Protein AF-A0A941S0M7-F1 (afdb_monomer)

Sequence (775 aa):
MEHRILRFLGELAQERGLEFVAVSFVATAKNEPAHLFLEQIGPSFREEAGGSVVYRFPGAALRNLNVQEIVPTAPSRTTEPPRPAPTATESKRANSAHSTTERIKRIAETLYDSQQVLRSIESKNRPQRRLNTEPVWPRNEIEQELQRIWVAVLGIHDLGVTDPFFALGGNSLQMTQIMSRVEQELGLVISFPEFFEFPTIAGQASLAVLDEDDSAEAQPTAVDSTVKQVTGPVVREDTPRQSVMTPSAGRTQTTQAGQKPVGSGAAQITCLAVPTRDRLSSLQRCLQSYLTNFRAYQRTLEILVADDSRDAAKRANTRQFLQKFGREHDIGIRYAGADEKRQFARQLAEESGIPSHVVEFALFGTPDCDNFIGANRNAILLETAGEFILTADDDTLGETRRFPAPSGKLTFSGAADPAETWIFPDAIAAERSVIREPFNLLAGHEILLGKALPELVAESGGEYATAPYGRVDSLLESVQSQRGRIAIVQSGFLGDCAWGAPFGYWGVPMGSLLLRGAAHRQLVRTPEAYQAAIASRHVVRTFTAPTISESMYFLGCSASLDNRELLPPYFPVQRGEDLLLGAVLRSCLPDRFFGYIPGLFEHSPLEIRRFWPGEMFRTASGIDVARMVIELIRSEPRPVPCQTPEQRLQGLGEYLQEISRHPAREFGHYVRQAVQQGNRRLEAEMTECLAENEYRPEYWVNDVRHYLKLVREAQERPDYHVPVDLQRGRTAEMALELARRLVYQFGELLMAWPKLVAAAQRLKLEHHALAIRVH

Solvent-accessible surface area (backbone atoms only — not comparable to full-atom values): 43362 Å² total; per-residue (Å²): 114,66,72,56,56,48,22,51,49,11,47,55,24,55,77,68,75,37,68,60,44,76,48,77,48,80,94,46,100,86,48,51,75,59,51,55,50,48,58,71,76,36,61,93,30,59,42,84,54,99,91,37,42,32,34,52,41,46,9,76,58,32,55,66,61,76,92,75,85,84,76,87,78,79,80,80,88,79,88,82,83,87,82,89,81,87,83,89,83,80,90,90,88,80,84,82,80,81,54,71,65,58,55,50,49,50,42,63,75,72,41,76,43,73,70,47,43,48,54,58,51,55,73,71,64,60,53,70,77,81,59,101,62,86,62,46,73,65,88,50,71,63,33,44,52,49,43,52,48,45,30,75,65,64,55,27,83,84,68,25,31,76,47,46,42,65,75,67,66,55,47,72,69,48,48,52,54,40,37,57,43,37,34,72,77,69,68,45,80,65,47,75,68,51,47,69,76,31,38,21,41,56,42,48,49,45,48,80,74,55,73,85,78,76,91,87,88,81,85,85,78,88,76,85,92,78,83,78,89,83,82,80,87,86,88,78,90,88,86,85,90,85,88,82,85,85,84,89,86,87,90,79,89,82,79,88,76,82,88,73,91,78,93,70,88,72,56,65,71,47,34,41,36,31,51,43,59,85,42,63,72,38,40,55,52,17,56,54,28,35,53,51,42,32,51,78,66,79,44,85,52,38,36,35,40,31,36,64,35,84,50,66,66,58,49,47,52,47,50,55,48,47,36,47,55,18,72,78,64,81,38,48,28,33,39,28,39,66,67,41,47,55,54,34,39,50,56,43,20,67,66,40,71,46,63,55,68,47,42,44,29,44,56,63,28,55,91,93,53,91,41,41,60,15,3,40,51,33,46,49,53,40,61,41,43,69,34,35,32,36,34,33,34,31,41,29,31,45,56,36,30,27,61,77,74,60,73,57,56,46,27,42,27,29,22,74,66,76,57,54,55,34,58,19,58,37,65,68,58,36,60,69,61,41,41,89,53,73,66,60,64,65,64,55,42,38,74,45,34,61,39,38,43,49,55,56,36,55,74,45,74,69,47,67,47,71,50,98,45,62,66,48,66,70,59,52,50,27,41,75,70,66,35,40,30,21,40,36,22,33,57,22,34,32,38,54,63,91,62,68,39,64,34,40,57,50,78,48,83,43,32,73,76,58,43,53,76,66,43,28,57,61,34,65,65,41,76,66,56,28,55,40,16,72,72,25,56,17,25,39,35,38,34,50,25,44,31,39,31,79,40,38,71,45,68,64,52,46,28,32,38,42,35,63,54,96,72,70,70,38,42,20,47,49,68,52,22,35,44,34,26,22,41,49,34,47,70,30,33,71,54,47,30,38,28,35,30,50,36,23,33,35,33,59,61,90,66,91,80,78,67,61,92,62,40,70,55,55,40,30,60,48,32,34,60,33,48,52,52,40,26,46,63,76,58,54,83,77,76,74,89,91,62,53,54,66,55,35,30,28,50,52,12,52,50,38,32,55,53,36,70,43,58,55,75,55,30,43,49,57,43,37,54,22,47,56,52,47,50,55,50,48,55,49,53,46,52,46,43,67,65,71,40,82,86,73,56,67,69,62,56,48,51,45,52,48,39,56,46,40,40,52,62,28,67,73,44,95,59,39,60,36,29,56,85,47,31,77,97,44,50,68,68,56,15,34,43,49,51,34,50,51,42,29,53,48,12,51,35,40,51,44,41,67,45,47,48,57,24,33,46,50,33,45,76,73,70,58,50,42,44,49,74,57,71

Secondary structure (DSSP, 8-state):
-HHHHHHHHHHHHHHTT--EEEEEE---TTTHHHHHHHHHH-GGGEEEETTEEEEEEEHHHHHT---------PPP----PPPPP----S---------HHHHHHHHHHH--SHHHHHHHHHHHH------SSPPPPP-SHHHHHHHHHHHHHH--SS--TT--TTTTT--HHHHHHHHHHHHHHH-----HHHHHHS-SHHHHHHHTTTTTS-----PPPP--------------------------------PPPPP----S------EEEEEESS-HHHHHHHHHHHHHHHHHTT---EEEEEE--S-HHHHHHHHHHHHHHHHTTT--EEEE-HHHHHHHHHHHHHHHT--HHHHHHHHH--TT-S--HHHHHHHHHHHTTTSEEEEE-TTEEEEEEB-S-----EEEEESSS-SEEEEESSHHHHHTTSB-----HHHHHHTTTT-BHHHHHHHTTT-EEEEEEE--HHHHHHHHTT--EEEEEEEEEEEE-SSSBTTEETTEE-STTT--HHHHHHHTSSHHHHHHHHT--EEEEE-SS-EEE-S----TTEEEEETTS-PPPPPSSSS-HHHHHHHHHHHH-TTEEEEEEEEEEEE--SS---PPTTHHHHTTS---HHHHHHHHHTTS-PPPS---HHHHHHHHHHHHHHHHHS-HHHHHHHHHHHHHHHHHHHHHHHHHHHHH-S---HHHHHHHHHHHHHHHHHHTSSSTTS-GGG-TTS-HHHHHHHHHHHHHHHHHHHHHHHHHHHHHHHHHHTT--SSEE--

Foldseek 3Di:
DVLVVLLVVLVVCVVVVHFWDKDKDDDDPVCVVVVVVCCVQAVVQWDDDPNIIIRIHGSVSSNPSDDDDDDDDDDDDDDDDDDDDDDDDDDDDDDDDDDPVVVVVCCVVQVVDPVSVVVVVVVVPQQEQPDPDQAADDDDPQLVVLLVQLCVLLVYNRHHQADFCVSSVHDPVSVVSSQVCCCVVPVQRQDPVQCVVQRGSVSSSVSVVVVPDDDDDDDDDDDDDDDDDDDDDDDDDDDDDDDDDDDDDDDDDDDDDDDDDDDDDFADAAEEEEEDEPCLVLQVQAVVQQLVLQVVVVHAHAYEYQYEHPDPVSVVVNLVVVLVVCVVRVHWYWYFYPVLLVVVLVLLCVLLVADSVLSCCLQPNDPLFDFFVLSSVSLVLLLQFQGWHKYAYSLWGLQWWFAPQLDDFEEEEQDQDQWQKAFFLDQVRQVVRIGNDHDNPRVQQSLAAFDFLLRSCVVSVVDYYYDPDHDCVLVVVCNVVSFAGAFKEDEKAWDFQPDAWQQDAQLSGHHDLQHADPSNCQCVVDPVRVVSRRQDRTMTIFDSYWYKYLHLDFDSRIMIGPSNDDQFGFLRHDPCSSSLSSLLCSQLPVRYIYIYGRMYIYSGGPDPDGHRVVNSLVSLQAHALSLLVSLLSVVDPRDDPPDHSLVRLLSLLVSLQVLLVDQLLSVLVSSLVSVVVSLVVSLVSSVVSVVNHPDDDPVSVVVSVSSNVSNVVNSPDPQRSFHPSSPSVHDSSRSSNVSSVSSNSSSSNSNSVVSSSVSSVVCVVVVNRSIDISD

Nearest PDB structures (foldseek):
  2mr8-assembly1_A  TM=8.136E-01  e=4.422E-04  Actinoplanes teichomyceticus
  2md9-assembly1_A  TM=8.472E-01  e=2.416E-03  Brevibacillus parabrevis
  2mr7-assembly1_A  TM=7.370E-01  e=7.660E-04  Actinoplanes teichomyceticus
  8g3i-assembly2_B  TM=9.370E-01  e=1.194E-02  Thermobifida fusca YX
  7en1-assembly1_A  TM=8.730E-01  e=1.194E-02  Pseudomonas aeruginosa PAO1

Radius of gyration: 34.17 Å; Cα contacts (8 Å, |Δi|>4): 1245; chains: 1; bounding box: 83×110×77 Å

Structure (mmCIF, N/CA/C/O backbone):
data_AF-A0A941S0M7-F1
#
_entry.id   AF-A0A941S0M7-F1
#
loop_
_atom_site.group_PDB
_atom_site.id
_atom_site.type_symbol
_atom_site.label_atom_id
_atom_site.label_alt_id
_atom_site.label_comp_id
_atom_site.label_asym_id
_atom_site.label_entity_id
_atom_site.label_seq_id
_atom_site.pdbx_PDB_ins_code
_atom_site.Cartn_x
_atom_site.Cartn_y
_atom_site.Cartn_z
_atom_site.occupancy
_atom_site.B_iso_or_equiv
_atom_site.auth_seq_id
_atom_site.auth_comp_id
_atom_site.auth_asym_id
_atom_site.auth_atom_id
_atom_site.pdbx_PDB_model_num
ATOM 1 N N . MET A 1 1 ? 0.812 39.514 -33.155 1.00 61.75 1 MET A N 1
ATOM 2 C CA . MET A 1 1 ? 0.727 38.038 -33.236 1.00 61.75 1 MET A CA 1
ATOM 3 C C . MET A 1 1 ? -0.567 37.603 -33.928 1.00 61.75 1 MET A C 1
ATOM 5 O O . MET A 1 1 ? -0.492 37.111 -35.049 1.00 61.75 1 MET A O 1
ATOM 9 N N . GLU A 1 2 ? -1.712 37.811 -33.272 1.00 71.75 2 GLU A N 1
ATOM 10 C CA . GLU A 1 2 ? -3.124 37.802 -33.717 1.00 71.75 2 GLU A CA 1
ATOM 11 C C . GLU A 1 2 ? -3.394 37.494 -35.207 1.00 71.75 2 GLU A C 1
ATOM 13 O O . GLU A 1 2 ? -3.972 36.454 -35.510 1.00 71.75 2 GLU A O 1
ATOM 18 N N . HIS A 1 3 ? -2.941 38.343 -36.143 1.00 78.00 3 HIS A N 1
ATOM 19 C CA . HIS A 1 3 ? -3.107 38.155 -37.597 1.00 78.00 3 HIS A CA 1
ATOM 20 C C . HIS A 1 3 ? -2.713 36.744 -38.085 1.00 78.00 3 HIS A C 1
ATOM 22 O O . HIS A 1 3 ? -3.383 36.169 -38.940 1.00 78.00 3 HIS A O 1
ATOM 28 N N . ARG A 1 4 ? -1.625 36.173 -37.544 1.00 74.69 4 ARG A N 1
ATOM 29 C CA . ARG A 1 4 ? -1.150 34.824 -37.900 1.00 74.69 4 ARG A CA 1
ATOM 30 C C . ARG A 1 4 ? -2.025 33.730 -37.292 1.00 74.69 4 ARG A C 1
ATOM 32 O O . ARG A 1 4 ? -2.263 32.722 -37.943 1.00 74.69 4 ARG A O 1
ATOM 39 N N . ILE A 1 5 ? -2.505 33.947 -36.064 1.00 78.88 5 ILE A N 1
ATOM 40 C CA . ILE A 1 5 ? -3.371 33.008 -35.338 1.00 78.88 5 ILE A CA 1
ATOM 41 C C . ILE A 1 5 ? -4.695 32.859 -36.089 1.00 78.88 5 ILE A C 1
ATOM 43 O O . ILE A 1 5 ? -5.112 31.744 -36.380 1.00 78.88 5 ILE A O 1
ATOM 47 N N . LEU A 1 6 ? -5.322 33.975 -36.474 1.00 80.19 6 LEU A N 1
ATOM 48 C CA . LEU A 1 6 ? -6.580 33.931 -37.217 1.00 80.19 6 LEU A CA 1
ATOM 49 C C . LEU A 1 6 ? -6.412 33.327 -38.616 1.00 80.19 6 LEU A C 1
ATOM 51 O O . LEU A 1 6 ? -7.248 32.521 -39.013 1.00 80.19 6 LEU A O 1
ATOM 55 N N . ARG A 1 7 ? -5.318 33.627 -39.334 1.00 81.50 7 ARG A N 1
ATOM 56 C CA . ARG A 1 7 ? -5.040 32.977 -40.627 1.00 81.50 7 ARG A CA 1
ATOM 57 C C . ARG A 1 7 ? -4.927 31.456 -40.490 1.00 81.50 7 ARG A C 1
ATOM 59 O O . ARG A 1 7 ? -5.614 30.745 -41.216 1.00 81.50 7 ARG A O 1
ATOM 66 N N . PHE A 1 8 ? -4.143 30.980 -39.521 1.00 82.31 8 PHE A N 1
ATOM 67 C CA . PHE A 1 8 ? -3.979 29.552 -39.233 1.00 82.31 8 PHE A CA 1
ATOM 68 C C . PHE A 1 8 ? -5.308 28.876 -38.856 1.00 82.31 8 PHE A C 1
ATOM 70 O O . PHE A 1 8 ? -5.595 27.774 -39.313 1.00 82.31 8 PHE A O 1
ATOM 77 N N . LEU A 1 9 ? -6.168 29.549 -38.083 1.00 83.38 9 LEU A N 1
ATOM 78 C CA . LEU A 1 9 ? -7.512 29.047 -37.778 1.00 83.38 9 LEU A CA 1
ATOM 79 C C . LEU A 1 9 ? -8.422 29.003 -39.019 1.00 83.38 9 LEU A C 1
ATOM 81 O O . LEU A 1 9 ? -9.227 28.085 -39.136 1.00 83.38 9 LEU A O 1
ATOM 85 N N . GLY A 1 10 ? -8.282 29.943 -39.960 1.00 82.31 10 GLY A N 1
ATOM 86 C CA . GLY A 1 10 ? -8.975 29.908 -41.255 1.00 82.31 10 GLY A CA 1
ATOM 87 C C . GLY A 1 10 ? -8.508 28.767 -42.165 1.00 82.31 10 GLY A C 1
ATOM 88 O O . GLY A 1 10 ? -9.328 28.116 -42.811 1.00 82.31 10 GLY A O 1
ATOM 89 N N . GLU A 1 11 ? -7.203 28.489 -42.176 1.00 80.69 11 GLU A N 1
ATOM 90 C CA . GLU A 1 11 ? -6.597 27.350 -42.879 1.00 80.69 11 GLU A CA 1
ATOM 91 C C . GLU A 1 11 ? -7.090 26.018 -42.281 1.00 80.69 11 GLU A C 1
ATOM 93 O O . GLU A 1 11 ? -7.664 25.199 -43.000 1.00 80.69 11 GLU A O 1
ATOM 98 N N . LEU A 1 12 ? -7.003 25.853 -40.955 1.00 81.62 12 LEU A N 1
ATOM 99 C CA . LEU A 1 12 ? -7.476 24.667 -40.229 1.00 81.62 12 LEU A CA 1
ATOM 100 C C . LEU A 1 12 ? -8.997 24.451 -40.346 1.00 81.62 12 LEU A C 1
ATOM 102 O O . LEU A 1 12 ? -9.464 23.311 -40.387 1.00 81.62 12 LEU A O 1
ATOM 106 N N . ALA A 1 13 ? -9.786 25.529 -40.407 1.00 82.12 13 ALA A N 1
ATOM 107 C CA . ALA A 1 13 ? -11.219 25.448 -40.679 1.00 82.12 13 ALA A CA 1
ATOM 108 C C . ALA A 1 13 ? -11.481 24.895 -42.088 1.00 82.12 13 ALA A C 1
ATOM 110 O O . ALA A 1 13 ? -12.278 23.968 -42.238 1.00 82.12 13 ALA A O 1
ATOM 111 N N . GLN A 1 14 ? -10.759 25.387 -43.102 1.00 75.75 14 GLN A N 1
ATOM 112 C CA . GLN A 1 14 ? -10.891 24.904 -44.477 1.00 75.75 14 GLN A CA 1
ATOM 113 C C . GLN A 1 14 ? -10.470 23.430 -44.622 1.00 75.75 14 GLN A C 1
ATOM 115 O O . GLN A 1 14 ? -11.179 22.670 -45.282 1.00 75.75 14 GLN A O 1
ATOM 120 N N . GLU A 1 15 ? -9.383 22.999 -43.974 1.00 81.06 15 GLU A N 1
ATOM 121 C CA . GLU A 1 15 ? -8.954 21.587 -43.942 1.00 81.06 15 GLU A CA 1
ATOM 122 C C . GLU A 1 15 ? -10.009 20.650 -43.333 1.00 81.06 15 GLU A C 1
ATOM 124 O O . GLU A 1 15 ? -10.127 19.494 -43.736 1.00 81.06 15 GLU A O 1
ATOM 129 N N . ARG A 1 16 ? -10.792 21.148 -42.369 1.00 82.81 16 ARG A N 1
ATOM 130 C CA . ARG A 1 16 ? -11.826 20.386 -41.650 1.00 82.81 16 ARG A CA 1
ATOM 131 C C . ARG A 1 16 ? -13.238 20.566 -42.217 1.00 82.81 16 ARG A C 1
ATOM 133 O O . ARG A 1 16 ? -14.190 20.071 -41.620 1.00 82.81 16 ARG A O 1
ATOM 140 N N . GLY A 1 17 ? -13.390 21.267 -43.345 1.00 82.50 17 GLY A N 1
ATOM 141 C CA . GLY A 1 17 ? -14.693 21.537 -43.966 1.00 82.50 17 GLY A CA 1
ATOM 142 C C . GLY A 1 17 ? -15.605 22.463 -43.149 1.00 82.50 17 GLY A C 1
ATOM 143 O O . GLY A 1 17 ? -16.822 22.424 -43.314 1.00 82.50 17 GLY A O 1
ATOM 144 N N . LEU A 1 18 ? -15.037 23.276 -42.253 1.00 81.44 18 LEU A N 1
ATOM 145 C CA . LEU A 1 18 ? -15.762 24.202 -41.385 1.00 81.44 18 LEU A CA 1
ATOM 146 C C . LEU A 1 18 ? -15.891 25.576 -42.055 1.00 81.44 18 LEU A C 1
ATOM 148 O O . LEU A 1 18 ? -14.906 26.183 -42.470 1.00 81.44 18 LEU A O 1
ATOM 152 N N . GLU A 1 19 ? -17.120 26.083 -42.133 1.00 79.12 19 GLU A N 1
ATOM 153 C CA . GLU A 1 19 ? -17.443 27.311 -42.873 1.00 79.12 19 GLU A CA 1
ATOM 154 C C . GLU A 1 19 ? -17.016 28.599 -42.137 1.00 79.12 19 GLU A C 1
ATOM 156 O O . GLU A 1 19 ? -16.591 29.570 -42.770 1.00 79.12 19 GLU A O 1
ATOM 161 N N . PHE A 1 20 ? -17.059 28.596 -40.798 1.00 84.62 20 PHE A N 1
ATOM 162 C CA . PHE A 1 20 ? -16.793 29.766 -39.951 1.00 84.62 20 PHE A CA 1
ATOM 163 C C . PHE A 1 20 ? -15.831 29.467 -38.795 1.00 84.62 20 PHE A C 1
ATOM 165 O O . PHE A 1 20 ? -15.886 28.402 -38.181 1.00 84.62 20 PHE A O 1
ATOM 172 N N . VAL A 1 21 ? -15.031 30.471 -38.433 1.00 86.00 21 VAL A N 1
ATOM 173 C CA . VAL A 1 21 ? -14.255 30.551 -37.190 1.00 86.00 21 VAL A CA 1
ATOM 174 C C . VAL A 1 21 ? -14.943 31.560 -36.271 1.00 86.00 21 VAL A C 1
ATOM 176 O O . VAL A 1 21 ? -15.049 32.738 -36.611 1.00 86.00 21 VAL A O 1
ATOM 179 N N . ALA A 1 22 ? -15.417 31.102 -35.111 1.00 87.50 22 ALA A N 1
ATOM 180 C CA . ALA A 1 22 ? -16.019 31.958 -34.091 1.00 87.50 22 ALA A CA 1
ATOM 181 C C . ALA A 1 22 ? -14.973 32.355 -33.038 1.00 87.50 22 ALA A C 1
ATOM 183 O O . ALA A 1 22 ? -14.349 31.490 -32.425 1.00 87.50 22 ALA A O 1
ATOM 184 N N . VAL A 1 23 ? -14.796 33.659 -32.820 1.00 86.75 23 VAL A N 1
ATOM 185 C CA . VAL A 1 23 ? -13.875 34.227 -31.828 1.00 86.75 23 VAL A CA 1
ATOM 186 C C . VAL A 1 23 ? -14.690 34.955 -30.763 1.00 86.75 23 VAL A C 1
ATOM 188 O O . VAL A 1 23 ? -15.139 36.080 -30.979 1.00 86.75 23 VAL A O 1
ATOM 191 N N . SER A 1 24 ? -14.901 34.305 -29.620 1.00 82.88 24 SER A N 1
ATOM 192 C CA . SER A 1 24 ? -15.561 34.915 -28.461 1.00 82.88 24 SER A CA 1
ATOM 193 C C . SER A 1 24 ? -14.618 35.887 -27.752 1.00 82.88 24 SER A C 1
ATOM 195 O O . SER A 1 24 ? -13.469 35.550 -27.467 1.00 82.88 24 SER A O 1
ATOM 197 N N . PHE A 1 25 ? -15.111 37.081 -27.436 1.00 82.25 25 PHE A N 1
ATOM 198 C CA . PHE A 1 25 ? -14.361 38.145 -26.784 1.00 82.25 25 PHE A CA 1
ATOM 199 C C . PHE A 1 25 ? -15.123 38.719 -25.582 1.00 82.25 25 PHE A C 1
ATOM 201 O O . PHE A 1 25 ? -16.316 39.020 -25.653 1.00 82.25 25 PHE A O 1
ATOM 208 N N . VAL A 1 26 ? -14.396 38.910 -24.479 1.00 80.88 26 VAL A N 1
ATOM 209 C CA . VAL A 1 26 ? -14.872 39.551 -23.247 1.00 80.88 26 VAL A CA 1
ATOM 210 C C . VAL A 1 26 ? -13.941 40.721 -22.943 1.00 80.88 26 VAL A C 1
ATOM 212 O O . VAL A 1 26 ? -12.730 40.535 -22.799 1.00 80.88 26 VAL A O 1
ATOM 215 N N . ALA A 1 27 ? -14.492 41.933 -22.885 1.00 73.12 27 ALA A N 1
ATOM 216 C CA . ALA A 1 27 ? -13.711 43.157 -22.742 1.00 73.12 27 ALA A CA 1
ATOM 217 C C . ALA A 1 27 ? -13.180 43.352 -21.314 1.00 73.12 27 ALA A C 1
ATOM 219 O O . ALA A 1 27 ? -13.915 43.240 -20.335 1.00 73.12 27 ALA A O 1
ATOM 220 N N . THR A 1 28 ? -11.896 43.691 -21.200 1.00 76.62 28 THR A N 1
ATOM 221 C CA . THR A 1 28 ? -11.217 44.037 -19.945 1.00 76.62 28 THR A CA 1
ATOM 222 C C . THR A 1 28 ? -10.175 45.129 -20.201 1.00 76.62 28 THR A C 1
ATOM 224 O O . THR A 1 28 ? -9.596 45.206 -21.284 1.00 76.62 28 THR A O 1
ATOM 227 N N . ALA A 1 29 ? -9.819 45.903 -19.173 1.00 65.31 29 ALA A N 1
ATOM 228 C CA . ALA A 1 29 ? -8.771 46.928 -19.266 1.00 65.31 29 ALA A CA 1
ATOM 229 C C . ALA A 1 29 ? -7.350 46.385 -19.577 1.00 65.31 29 ALA A C 1
ATOM 231 O O . ALA A 1 29 ? -6.409 47.165 -19.693 1.00 65.31 29 ALA A O 1
ATOM 232 N N . LYS A 1 30 ? -7.165 45.058 -19.690 1.00 56.34 30 LYS A N 1
ATOM 233 C CA . LYS A 1 30 ? -5.888 44.415 -20.053 1.00 56.34 30 LYS A CA 1
ATOM 234 C C . LYS A 1 30 ? -5.849 43.863 -21.485 1.00 56.34 30 LYS A C 1
ATOM 236 O O . LYS A 1 30 ? -4.757 43.605 -21.980 1.00 56.34 30 LYS A O 1
ATOM 241 N N . ASN A 1 31 ? -6.994 43.669 -22.150 1.00 73.00 31 ASN A N 1
ATOM 242 C CA . ASN A 1 31 ? -7.070 43.074 -23.497 1.00 73.00 31 ASN A CA 1
ATOM 243 C C . ASN A 1 31 ? -7.629 44.025 -24.574 1.00 73.00 31 ASN A C 1
ATOM 245 O O . ASN A 1 31 ? -7.887 43.599 -25.698 1.00 73.00 31 ASN A O 1
ATOM 249 N N . GLU A 1 32 ? -7.744 45.318 -24.273 1.00 73.81 32 GLU A N 1
ATOM 250 C CA . GLU A 1 32 ? -8.207 46.349 -25.210 1.00 73.81 32 GLU A CA 1
ATOM 251 C C . GLU A 1 32 ? -7.437 46.408 -26.554 1.00 73.81 32 GLU A C 1
ATOM 253 O O . GLU A 1 32 ? -8.094 46.538 -27.586 1.00 73.81 32 GLU A O 1
ATOM 258 N N . PRO A 1 33 ? -6.105 46.181 -26.636 1.00 76.12 33 PRO A N 1
ATOM 259 C CA . PRO A 1 33 ? -5.420 46.064 -27.930 1.00 76.12 33 PRO A CA 1
ATOM 260 C C . PRO A 1 33 ? -5.926 44.903 -28.805 1.00 76.12 33 PRO A C 1
ATOM 262 O O . PRO A 1 33 ? -5.923 45.010 -30.029 1.00 76.12 33 PRO A O 1
ATOM 265 N N . ALA A 1 34 ? -6.389 43.805 -28.196 1.00 74.62 34 ALA A N 1
ATOM 266 C CA . ALA A 1 34 ? -6.997 42.687 -28.918 1.00 74.62 34 ALA A CA 1
ATOM 267 C C . ALA A 1 34 ? -8.451 42.989 -29.325 1.00 74.62 34 ALA A C 1
ATOM 269 O O . ALA A 1 34 ? -8.879 42.553 -30.392 1.00 74.62 34 ALA A O 1
ATOM 270 N N . HIS A 1 35 ? -9.181 43.780 -28.528 1.00 79.00 35 HIS A N 1
ATOM 271 C CA . HIS A 1 35 ? -10.504 44.289 -28.901 1.00 79.00 35 HIS A CA 1
ATOM 272 C C . HIS A 1 35 ? -10.425 45.175 -30.150 1.00 79.00 35 HIS A C 1
ATOM 274 O O . HIS A 1 35 ? -11.097 44.914 -31.145 1.00 79.00 35 HIS A O 1
ATOM 280 N N . LEU A 1 36 ? -9.538 46.176 -30.115 1.00 76.44 36 LEU A N 1
ATOM 281 C CA . LEU A 1 36 ? -9.309 47.113 -31.216 1.00 76.44 36 LEU A CA 1
ATOM 282 C C . LEU A 1 36 ? -8.839 46.398 -32.489 1.00 76.44 36 LEU A C 1
ATOM 284 O O . LEU A 1 36 ? -9.250 46.774 -33.582 1.00 76.44 36 LEU A O 1
ATOM 288 N N . PHE A 1 37 ? -8.033 45.340 -32.358 1.00 82.81 37 PHE A N 1
ATOM 289 C CA . PHE A 1 37 ? -7.661 44.497 -33.493 1.00 82.81 37 PHE A CA 1
ATOM 290 C C . PHE A 1 37 ? -8.875 43.790 -34.122 1.00 82.81 37 PHE A C 1
ATOM 292 O O . PHE A 1 37 ? -9.023 43.841 -35.340 1.00 82.81 37 PHE A O 1
ATOM 299 N N . LEU A 1 38 ? -9.756 43.166 -33.328 1.00 82.62 38 LEU A N 1
ATOM 300 C CA . LEU A 1 38 ? -10.944 42.469 -33.848 1.00 82.62 38 LEU A CA 1
ATOM 301 C C . LEU A 1 38 ? -11.932 43.436 -34.527 1.00 82.62 38 LEU A C 1
ATOM 303 O O . LEU A 1 38 ? -12.379 43.160 -35.643 1.00 82.62 38 LEU A O 1
ATOM 307 N N . GLU A 1 39 ? -12.181 44.600 -33.921 1.00 78.44 39 GLU A N 1
ATOM 308 C CA . GLU A 1 39 ? -12.975 45.689 -34.519 1.00 78.44 39 GLU A CA 1
ATOM 309 C C . GLU A 1 39 ? -12.342 46.270 -35.796 1.00 78.44 39 GLU A C 1
ATOM 311 O O . GLU A 1 39 ? -13.050 46.771 -36.666 1.00 78.44 39 GLU A O 1
ATOM 316 N N . GLN A 1 40 ? -11.015 46.190 -35.957 1.00 79.31 40 GLN A N 1
ATOM 317 C CA . GLN A 1 40 ? -10.335 46.641 -37.175 1.00 79.31 40 GLN A CA 1
ATOM 318 C C . GLN A 1 40 ? -10.497 45.656 -38.348 1.00 79.31 40 GLN A C 1
ATOM 320 O O . GLN A 1 40 ? -10.537 46.091 -39.499 1.00 79.31 40 GLN A O 1
ATOM 325 N N . ILE A 1 41 ? -10.571 44.344 -38.086 1.00 76.69 41 ILE A N 1
ATOM 326 C CA . ILE A 1 41 ? -10.577 43.308 -39.141 1.00 76.69 41 ILE A CA 1
ATOM 327 C C . ILE A 1 41 ? -11.949 42.696 -39.444 1.00 76.69 41 ILE A C 1
ATOM 329 O O . ILE A 1 41 ? -12.100 42.043 -40.477 1.00 76.69 41 ILE A O 1
ATOM 333 N N . GLY A 1 42 ? -12.932 42.838 -38.552 1.00 70.50 42 GLY A N 1
ATOM 334 C CA . GLY A 1 42 ? -14.207 42.130 -38.676 1.00 70.50 42 GLY A CA 1
ATOM 335 C C . GLY A 1 42 ? -15.421 42.748 -37.987 1.00 70.50 42 GLY A C 1
ATOM 336 O O . GLY A 1 42 ? -16.235 41.973 -37.488 1.00 70.50 42 GLY A O 1
ATOM 337 N N . PRO A 1 43 ? -15.630 44.078 -37.995 1.00 72.44 43 PRO A N 1
ATOM 338 C CA . PRO A 1 43 ? -16.817 44.677 -37.377 1.00 72.44 43 PRO A CA 1
ATOM 339 C C . PRO A 1 43 ? -18.113 44.202 -38.064 1.00 72.44 43 PRO A C 1
ATOM 341 O O . PRO A 1 43 ? -19.154 44.076 -37.431 1.00 72.44 43 PRO A O 1
ATOM 344 N N . SER A 1 44 ? -18.041 43.838 -39.352 1.00 75.19 44 SER A N 1
ATOM 345 C CA . SER A 1 44 ? -19.130 43.220 -40.125 1.00 75.19 44 SER A CA 1
ATOM 346 C C . SER A 1 44 ? -19.409 41.749 -39.787 1.00 75.19 44 SER A C 1
ATOM 348 O O . SER A 1 44 ? -20.359 41.182 -40.318 1.00 75.19 44 SER A O 1
ATOM 350 N N . PHE A 1 45 ? -18.572 41.116 -38.962 1.00 80.38 45 PHE A N 1
ATOM 351 C CA . PHE A 1 45 ? -18.710 39.726 -38.510 1.00 80.38 45 PHE A CA 1
ATOM 352 C C . PHE A 1 45 ? -19.043 39.631 -37.013 1.00 80.38 45 PHE A C 1
ATOM 354 O O . PHE A 1 45 ? -19.007 38.538 -36.447 1.00 80.38 45 PHE A O 1
ATOM 361 N N . ARG A 1 46 ? -19.325 40.768 -36.364 1.00 83.00 46 ARG A N 1
ATOM 362 C CA . ARG A 1 46 ? -19.641 40.868 -34.939 1.00 83.00 46 ARG A CA 1
ATOM 363 C C . ARG A 1 46 ? -21.101 40.489 -34.672 1.00 83.00 46 ARG A C 1
ATOM 365 O O . ARG A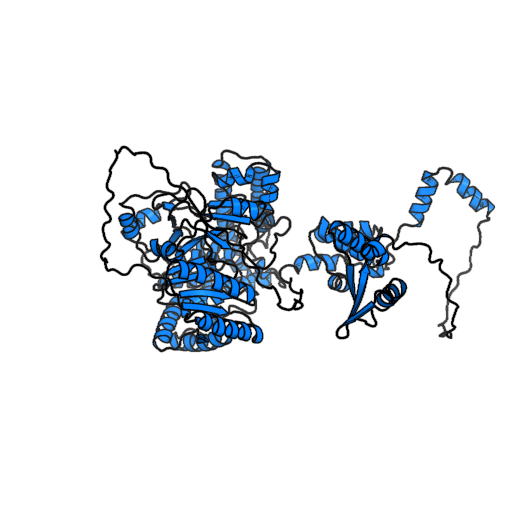 1 46 ? -22.020 41.108 -35.198 1.00 83.00 46 ARG A O 1
ATOM 372 N N . GLU A 1 47 ? -21.295 39.525 -33.784 1.00 82.31 47 GLU A N 1
ATOM 373 C CA . GLU A 1 47 ? -22.580 39.107 -33.226 1.00 82.31 47 GLU A CA 1
ATOM 374 C C . GLU A 1 47 ? -22.577 39.350 -31.709 1.00 82.31 47 GLU A C 1
ATOM 376 O O . GLU A 1 47 ? -21.576 39.108 -31.029 1.00 82.31 47 GLU A O 1
ATOM 381 N N . GLU A 1 48 ? -23.694 39.827 -31.156 1.00 72.06 48 GLU A N 1
ATOM 382 C CA . GLU A 1 48 ? -23.870 39.981 -29.707 1.00 72.06 48 GLU A CA 1
ATOM 383 C C . GLU A 1 48 ? -24.803 38.899 -29.166 1.00 72.06 48 GLU A C 1
ATOM 385 O O . GLU A 1 48 ? -25.949 38.777 -29.598 1.00 72.06 48 GLU A O 1
ATOM 390 N N . ALA A 1 49 ? -24.323 38.126 -28.191 1.00 53.94 49 ALA A N 1
ATOM 391 C CA . ALA A 1 49 ? -25.090 37.055 -27.566 1.00 53.94 49 ALA A CA 1
ATOM 392 C C . ALA A 1 49 ? -24.868 37.057 -26.048 1.00 53.94 49 ALA A C 1
ATOM 394 O O . ALA A 1 49 ? -23.754 36.855 -25.567 1.00 53.94 49 ALA A O 1
ATOM 395 N N . GLY A 1 50 ? -25.933 37.296 -25.275 1.00 52.47 50 GLY A N 1
ATOM 396 C CA . GLY A 1 50 ? -25.916 37.154 -23.811 1.00 52.47 50 GLY A CA 1
ATOM 397 C C . GLY A 1 50 ? -24.899 38.036 -23.068 1.00 52.47 50 GLY A C 1
ATOM 398 O O . GLY A 1 50 ? -24.431 37.645 -22.005 1.00 52.47 50 GLY A O 1
ATOM 399 N N . GLY A 1 51 ? -24.520 39.192 -23.625 1.00 58.09 51 GLY A N 1
ATOM 400 C CA . GLY A 1 51 ? -23.488 40.071 -23.056 1.00 58.09 51 GLY A CA 1
ATOM 401 C C . GLY A 1 51 ? -22.043 39.693 -23.415 1.00 58.09 51 GLY A C 1
ATOM 402 O O . GLY A 1 51 ? -21.118 40.367 -22.972 1.00 58.09 51 GLY A O 1
ATOM 403 N N . SER A 1 52 ? -21.840 38.658 -24.236 1.00 61.09 52 SER A N 1
ATOM 404 C CA . SER A 1 52 ? -20.557 38.354 -24.882 1.00 61.09 52 SER A CA 1
ATOM 405 C C . SER A 1 52 ? -20.561 38.823 -26.337 1.00 61.09 52 SER A C 1
ATOM 407 O O . SER A 1 52 ? -21.584 38.742 -27.022 1.00 61.09 52 SER A O 1
ATOM 409 N N . VAL A 1 53 ? -19.405 39.280 -26.822 1.00 77.88 53 VAL A N 1
ATOM 410 C CA . VAL A 1 53 ? -19.204 39.650 -28.230 1.00 77.88 53 VAL A CA 1
ATOM 411 C C . VAL A 1 53 ? -18.542 38.476 -28.945 1.00 77.88 53 VAL A C 1
ATOM 413 O O . VAL A 1 53 ? -17.522 37.974 -28.479 1.00 77.88 53 VAL A O 1
ATOM 416 N N . VAL A 1 54 ? -19.095 38.021 -30.068 1.00 84.38 54 VAL A N 1
ATOM 417 C CA . VAL A 1 54 ? -18.543 36.905 -30.849 1.00 84.38 54 VAL A CA 1
ATOM 418 C C . VAL A 1 54 ? -18.317 37.354 -32.285 1.00 84.38 54 VAL A C 1
ATOM 420 O O . VAL A 1 54 ? -19.234 37.829 -32.941 1.00 84.38 54 VAL A O 1
ATOM 423 N N . TYR A 1 55 ? -17.103 37.179 -32.799 1.00 85.44 55 TYR A N 1
ATOM 424 C CA . TYR A 1 55 ? -16.780 37.474 -34.194 1.00 85.44 55 TYR A CA 1
ATOM 425 C C . TYR A 1 55 ? -16.810 36.181 -35.019 1.00 85.44 55 TYR A C 1
ATOM 427 O O . TYR A 1 55 ? -15.961 35.310 -34.822 1.00 85.44 55 TYR A O 1
ATOM 435 N N . ARG A 1 56 ? -17.782 36.029 -35.928 1.00 86.25 56 ARG A N 1
ATOM 436 C CA . ARG A 1 56 ? -17.946 34.848 -36.799 1.00 86.25 56 ARG A CA 1
ATOM 437 C C . ARG A 1 56 ? -17.364 35.088 -38.191 1.00 86.25 56 ARG A C 1
ATOM 439 O O . ARG A 1 56 ? -18.073 35.381 -39.150 1.00 86.25 56 ARG A O 1
ATOM 446 N N . PHE A 1 57 ? -16.053 34.935 -38.316 1.00 86.12 57 PHE A N 1
ATOM 447 C CA . PHE A 1 57 ? -15.368 35.098 -39.596 1.00 86.12 57 PHE A CA 1
ATOM 448 C C . PHE A 1 57 ? -15.585 33.879 -40.511 1.00 86.12 57 PHE A C 1
ATOM 450 O O . PHE A 1 57 ? -15.383 32.750 -40.057 1.00 86.12 57 PHE A O 1
ATOM 457 N N . PRO A 1 58 ? -15.893 34.051 -41.809 1.00 85.38 58 PRO A N 1
ATOM 458 C CA . PRO A 1 58 ? -15.800 32.964 -42.783 1.00 85.38 58 PRO A CA 1
ATOM 459 C C . PRO A 1 58 ? -14.354 32.451 -42.884 1.00 85.38 58 PRO A C 1
ATOM 461 O O . PRO A 1 58 ? -13.424 33.252 -43.014 1.00 85.38 58 PRO A O 1
ATOM 464 N N . GLY A 1 59 ? -14.134 31.131 -42.876 1.00 75.19 59 GLY A N 1
ATOM 465 C CA . GLY A 1 59 ? -12.777 30.551 -42.864 1.00 75.19 59 GLY A CA 1
ATOM 466 C C . GLY A 1 59 ? -11.910 31.011 -44.048 1.00 75.19 59 GLY A C 1
ATOM 467 O O . GLY A 1 59 ? -10.747 31.388 -43.884 1.00 75.19 59 GLY A O 1
ATOM 468 N N . ALA A 1 60 ? -12.519 31.109 -45.235 1.00 75.81 60 ALA A N 1
ATOM 469 C CA . ALA A 1 60 ? -11.876 31.611 -46.450 1.00 75.81 60 ALA A CA 1
ATOM 470 C C . ALA A 1 60 ? -11.493 33.108 -46.396 1.00 75.81 60 ALA A C 1
ATOM 472 O O . ALA A 1 60 ? -10.591 33.529 -47.122 1.00 75.81 60 ALA A O 1
ATOM 473 N N . ALA A 1 61 ? -12.140 33.914 -45.544 1.00 75.19 61 ALA A N 1
ATOM 474 C CA . ALA A 1 61 ? -11.787 35.322 -45.359 1.00 75.19 61 ALA A CA 1
ATOM 475 C C . ALA A 1 61 ? -10.517 35.467 -44.504 1.00 75.19 61 ALA A C 1
ATOM 477 O O . ALA A 1 61 ? -9.611 36.216 -44.871 1.00 75.19 61 ALA A O 1
ATOM 478 N N . LEU A 1 62 ? -10.403 34.693 -43.415 1.00 78.88 62 LEU A N 1
ATOM 479 C CA . LEU A 1 62 ? -9.224 34.714 -42.539 1.00 78.88 62 LEU A CA 1
ATOM 480 C C . LEU A 1 62 ? -7.946 34.244 -43.243 1.00 78.88 62 LEU A C 1
ATOM 482 O O . LEU A 1 62 ? -6.879 34.820 -43.027 1.00 78.88 62 LEU A O 1
ATOM 486 N N . ARG A 1 63 ? -8.048 33.249 -44.133 1.00 67.12 63 ARG A N 1
ATOM 487 C CA . ARG A 1 63 ? -6.919 32.770 -44.950 1.00 67.12 63 ARG A CA 1
ATOM 488 C C . ARG A 1 63 ? -6.257 33.896 -45.763 1.00 67.12 63 ARG A C 1
ATOM 490 O O . ARG A 1 63 ? -5.034 33.956 -45.860 1.00 67.12 63 ARG A O 1
ATOM 497 N N . ASN A 1 64 ? -7.060 34.807 -46.312 1.00 65.75 64 ASN A N 1
ATOM 498 C CA . ASN A 1 64 ? -6.601 35.898 -47.179 1.00 65.75 64 ASN A CA 1
ATOM 499 C C . ASN A 1 64 ? -6.291 37.204 -46.419 1.00 65.75 64 ASN A C 1
ATOM 501 O O . ASN A 1 64 ? -6.007 38.226 -47.045 1.00 65.75 64 ASN A O 1
ATOM 505 N N . LEU A 1 65 ? -6.342 37.189 -45.082 1.00 73.44 65 LEU A N 1
ATOM 506 C CA . LEU A 1 65 ? -6.159 38.365 -44.232 1.00 73.44 65 LEU A CA 1
ATOM 507 C C . LEU A 1 65 ? -4.700 38.842 -44.315 1.00 73.44 65 LEU A C 1
ATOM 509 O O . LEU A 1 65 ? -3.783 38.241 -43.743 1.00 73.44 65 LEU A O 1
ATOM 513 N N . ASN A 1 66 ? -4.475 39.872 -45.131 1.00 57.53 66 ASN A N 1
ATOM 514 C CA . ASN A 1 66 ? -3.152 40.233 -45.631 1.00 57.53 66 ASN A CA 1
ATOM 515 C C . ASN A 1 66 ? -2.378 41.121 -44.640 1.00 57.53 66 ASN A C 1
ATOM 517 O O . ASN A 1 66 ? -2.971 41.900 -43.901 1.00 57.53 66 ASN A O 1
ATOM 521 N N . VAL A 1 67 ? -1.047 41.004 -44.616 1.00 53.69 67 VAL A N 1
ATOM 522 C CA . VAL A 1 67 ? -0.183 41.728 -43.663 1.00 53.69 67 VAL A CA 1
ATOM 523 C C . VAL A 1 67 ? 0.744 42.655 -44.439 1.00 53.69 67 VAL A C 1
ATOM 525 O O . VAL A 1 67 ? 1.797 42.223 -44.906 1.00 53.69 67 VAL A O 1
ATOM 528 N N . GLN A 1 68 ? 0.362 43.929 -44.566 1.00 40.75 68 GLN A N 1
ATOM 529 C CA . GLN A 1 68 ? 1.230 44.976 -45.109 1.00 40.75 68 GLN A CA 1
ATOM 530 C C . GLN A 1 68 ? 1.263 46.219 -44.208 1.00 40.75 68 GLN A C 1
ATOM 532 O O . GLN A 1 68 ? 0.235 46.770 -43.837 1.00 40.75 68 GLN A O 1
ATOM 537 N N . GLU A 1 69 ? 2.496 46.601 -43.876 1.00 39.91 69 GLU A N 1
ATOM 538 C CA . GLU A 1 69 ? 2.991 47.936 -43.516 1.00 39.91 69 GLU A CA 1
ATOM 539 C C . GLU A 1 69 ? 2.117 48.849 -42.635 1.00 39.91 69 GLU A C 1
ATOM 541 O O . GLU A 1 69 ? 1.402 49.727 -43.110 1.00 39.91 69 GLU A O 1
ATOM 546 N N . ILE A 1 70 ? 2.354 48.778 -41.319 1.00 30.97 70 ILE A N 1
ATOM 547 C CA . ILE A 1 70 ? 2.245 49.958 -40.451 1.00 30.97 70 ILE A CA 1
ATOM 548 C C . ILE A 1 70 ? 3.639 50.587 -40.353 1.00 30.97 70 ILE A C 1
ATOM 550 O O . ILE A 1 70 ? 4.500 50.108 -39.613 1.00 30.97 70 ILE A O 1
ATOM 554 N N . VAL A 1 71 ? 3.866 51.667 -41.103 1.00 29.55 71 VAL A N 1
ATOM 555 C CA . VAL A 1 71 ? 5.038 52.537 -40.915 1.00 29.55 71 VAL A CA 1
ATOM 556 C C . VAL A 1 71 ? 4.863 53.304 -39.593 1.00 29.55 71 VAL A C 1
ATOM 558 O O . VAL A 1 71 ? 3.818 53.932 -39.414 1.00 29.55 71 VAL A O 1
ATOM 561 N N . PRO A 1 72 ? 5.840 53.308 -38.661 1.00 31.03 72 PRO A N 1
ATOM 562 C CA . PRO A 1 72 ? 5.682 54.002 -37.383 1.00 31.03 72 PRO A CA 1
ATOM 563 C C . PRO A 1 72 ? 5.707 55.533 -37.532 1.00 31.03 72 PRO A C 1
ATOM 565 O O . PRO A 1 72 ? 6.761 56.168 -37.468 1.00 31.03 72 PRO A O 1
ATOM 568 N N . THR A 1 73 ? 4.540 56.160 -37.684 1.00 28.33 73 THR A N 1
ATOM 569 C CA . THR A 1 73 ? 4.392 57.611 -37.504 1.00 28.33 73 THR A CA 1
ATOM 570 C C . THR A 1 73 ? 4.589 57.961 -36.030 1.00 28.33 73 THR A C 1
ATOM 572 O O . THR A 1 73 ? 3.788 57.566 -35.182 1.00 28.33 73 THR A O 1
ATOM 575 N N . ALA A 1 74 ? 5.662 58.688 -35.715 1.00 28.38 74 ALA A N 1
ATOM 576 C CA . ALA A 1 74 ? 6.022 59.027 -34.340 1.00 28.38 74 ALA A CA 1
ATOM 577 C C . ALA A 1 74 ? 4.953 59.912 -33.654 1.00 28.38 74 ALA A C 1
ATOM 579 O O . ALA A 1 74 ? 4.575 60.942 -34.220 1.00 28.38 74 ALA A O 1
ATOM 580 N N . PRO A 1 75 ? 4.498 59.576 -32.429 1.00 29.00 75 PRO A N 1
ATOM 581 C CA . PRO A 1 75 ? 3.614 60.444 -31.654 1.00 29.00 75 PRO A CA 1
ATOM 582 C C . PRO A 1 75 ? 4.277 61.779 -31.289 1.00 29.00 75 PRO A C 1
ATOM 584 O O . PRO A 1 75 ? 5.473 61.843 -30.997 1.00 29.00 75 PRO A O 1
ATOM 587 N N . SER A 1 76 ? 3.481 62.850 -31.265 1.00 27.42 76 SER A N 1
ATOM 588 C CA . SER A 1 76 ? 3.942 64.176 -30.842 1.00 27.42 76 SER A CA 1
ATOM 589 C C . SER A 1 76 ? 4.295 64.212 -29.349 1.00 27.42 76 SER A C 1
ATOM 591 O O . SER A 1 76 ? 3.676 63.529 -28.533 1.00 27.42 76 SER A O 1
ATOM 593 N N . ARG A 1 77 ? 5.265 65.053 -28.973 1.00 27.28 77 ARG A N 1
ATOM 594 C CA . ARG A 1 77 ? 5.618 65.305 -27.568 1.00 27.28 77 ARG A CA 1
ATOM 595 C C . ARG A 1 77 ? 4.549 66.159 -26.882 1.00 27.28 77 ARG A C 1
ATOM 597 O O . ARG A 1 77 ? 4.514 67.370 -27.085 1.00 27.28 77 ARG A O 1
ATOM 604 N N . THR A 1 78 ? 3.773 65.567 -25.980 1.00 26.94 78 THR A N 1
ATOM 605 C CA . THR A 1 78 ? 3.133 66.309 -24.883 1.00 26.94 78 THR A CA 1
ATOM 606 C C . THR A 1 78 ? 4.146 66.560 -23.764 1.00 26.94 78 THR A C 1
ATOM 608 O O . THR A 1 78 ? 4.960 65.694 -23.443 1.00 26.94 78 THR A O 1
ATOM 611 N N . THR A 1 79 ? 4.134 67.762 -23.192 1.00 38.31 79 THR A N 1
ATOM 612 C CA . THR A 1 79 ? 5.129 68.231 -22.214 1.00 38.31 79 THR A CA 1
ATOM 613 C C . THR A 1 79 ? 4.652 68.085 -20.772 1.00 38.31 79 THR A C 1
ATOM 615 O O . THR A 1 79 ? 3.584 68.596 -20.443 1.00 38.31 79 THR A O 1
ATOM 618 N N . GLU A 1 80 ? 5.500 67.544 -19.896 1.00 28.58 80 GLU A N 1
ATOM 619 C CA . GLU A 1 80 ? 5.400 67.721 -18.439 1.00 28.58 80 GLU A CA 1
ATOM 620 C C . GLU A 1 80 ? 6.683 68.365 -17.864 1.00 28.58 80 GLU A C 1
ATOM 622 O O . GLU A 1 80 ? 7.748 68.270 -18.486 1.00 28.58 80 GLU A O 1
ATOM 627 N N . PRO A 1 81 ? 6.594 69.084 -16.725 1.00 30.69 81 PRO A N 1
ATOM 628 C CA . PRO A 1 81 ? 7.669 69.941 -16.221 1.00 30.69 81 PRO A CA 1
ATOM 629 C C . PRO A 1 81 ? 8.757 69.188 -15.422 1.00 30.69 81 PRO A C 1
ATOM 631 O O . PRO A 1 81 ? 8.509 68.114 -14.871 1.00 30.69 81 PRO A O 1
ATOM 634 N N . PRO A 1 82 ? 9.976 69.752 -15.309 1.00 32.53 82 PRO A N 1
ATOM 635 C CA . PRO A 1 82 ? 11.109 69.083 -14.672 1.00 32.53 82 PRO A CA 1
ATOM 636 C C . PRO A 1 82 ? 11.029 69.072 -13.137 1.00 32.53 82 PRO A C 1
ATOM 638 O O . PRO A 1 82 ? 10.660 70.066 -12.509 1.00 32.53 82 PRO A O 1
ATOM 641 N N . ARG A 1 83 ? 11.500 67.980 -12.518 1.00 30.50 83 ARG A N 1
ATOM 642 C CA . ARG A 1 83 ? 11.905 67.968 -11.099 1.00 30.50 83 ARG A CA 1
ATOM 643 C C . ARG A 1 83 ? 13.371 68.421 -10.955 1.00 30.50 83 ARG A C 1
ATOM 645 O O . ARG A 1 83 ? 14.169 68.152 -11.854 1.00 30.50 83 ARG A O 1
ATOM 652 N N . PRO A 1 84 ? 13.738 69.119 -9.862 1.00 32.56 84 PRO A N 1
ATOM 653 C CA . PRO A 1 84 ? 15.068 69.706 -9.692 1.00 32.56 84 PRO A CA 1
ATOM 654 C C . PRO A 1 84 ? 16.144 68.664 -9.351 1.00 32.56 84 PRO A C 1
ATOM 656 O O . PRO A 1 84 ? 15.858 67.621 -8.766 1.00 32.56 84 PRO A O 1
ATOM 659 N N . ALA A 1 85 ? 17.397 68.979 -9.687 1.00 39.78 85 ALA A N 1
ATOM 660 C CA . ALA A 1 85 ? 18.554 68.113 -9.468 1.00 39.78 85 ALA A CA 1
ATOM 661 C C . ALA A 1 85 ? 19.351 68.491 -8.200 1.00 39.78 85 ALA A C 1
ATOM 663 O O . ALA A 1 85 ? 19.581 69.681 -7.966 1.00 39.78 85 ALA A O 1
ATOM 664 N N . PRO A 1 86 ? 19.875 67.511 -7.441 1.00 30.83 86 PRO A N 1
ATOM 665 C CA . PRO A 1 86 ? 20.960 67.733 -6.492 1.00 30.83 86 PRO A CA 1
ATOM 666 C C . PRO A 1 86 ? 22.316 67.817 -7.216 1.00 30.83 86 PRO A C 1
ATOM 668 O O . PRO A 1 86 ? 22.766 66.856 -7.833 1.00 30.83 86 PRO A O 1
ATOM 671 N N . THR A 1 87 ? 22.931 68.998 -7.136 1.00 28.48 87 THR A N 1
ATOM 672 C CA . THR A 1 87 ? 24.383 69.291 -7.091 1.00 28.48 87 THR A CA 1
ATOM 673 C C . THR A 1 87 ? 25.390 68.198 -7.487 1.00 28.48 87 THR A C 1
ATOM 675 O O . THR A 1 87 ? 25.490 67.164 -6.830 1.00 28.48 87 THR A O 1
ATOM 678 N N . ALA A 1 88 ? 26.267 68.518 -8.447 1.00 30.09 88 ALA A N 1
ATOM 679 C CA . ALA A 1 88 ? 27.429 67.703 -8.807 1.00 30.09 88 ALA A CA 1
ATOM 680 C C . ALA A 1 88 ? 28.766 68.349 -8.394 1.00 30.09 88 ALA A C 1
ATOM 682 O O . ALA A 1 88 ? 29.039 69.504 -8.723 1.00 30.09 88 ALA A O 1
ATOM 683 N N . THR A 1 89 ? 29.628 67.539 -7.782 1.00 27.94 89 THR A N 1
ATOM 684 C CA . THR A 1 89 ? 31.069 67.746 -7.563 1.00 27.94 89 THR A CA 1
ATOM 685 C C . THR A 1 89 ? 31.720 66.350 -7.644 1.00 27.94 89 THR A C 1
ATOM 687 O O . THR A 1 89 ? 31.163 65.402 -7.105 1.00 27.94 89 THR A O 1
ATOM 690 N N . GLU A 1 90 ? 32.825 66.098 -8.354 1.00 28.72 90 GLU A N 1
ATOM 691 C CA . GLU A 1 90 ? 33.772 67.006 -9.020 1.00 28.72 90 GLU A CA 1
ATOM 692 C C . GLU A 1 90 ? 34.183 66.542 -10.439 1.00 28.72 90 GLU A C 1
ATOM 694 O O . GLU A 1 90 ? 34.065 65.379 -10.813 1.00 28.72 90 GLU A O 1
ATOM 699 N N . SER A 1 91 ? 34.705 67.499 -11.214 1.00 27.58 91 SER A N 1
ATOM 700 C CA . SER A 1 91 ? 35.648 67.373 -12.343 1.00 27.58 91 SER A CA 1
ATOM 701 C C . SER A 1 91 ? 35.601 66.147 -13.287 1.00 27.58 91 SER A C 1
ATOM 703 O O . SER A 1 91 ? 36.222 65.110 -13.056 1.00 27.58 91 SER A O 1
ATOM 705 N N . LYS A 1 92 ? 35.073 66.368 -14.501 1.00 27.00 92 LYS A N 1
ATOM 706 C CA . LYS A 1 92 ? 35.579 65.724 -15.732 1.00 27.00 92 LYS A CA 1
ATOM 707 C C . LYS A 1 92 ? 35.992 66.779 -16.762 1.00 27.00 92 LYS A C 1
ATOM 709 O O . LYS A 1 92 ? 35.142 67.349 -17.443 1.00 27.00 9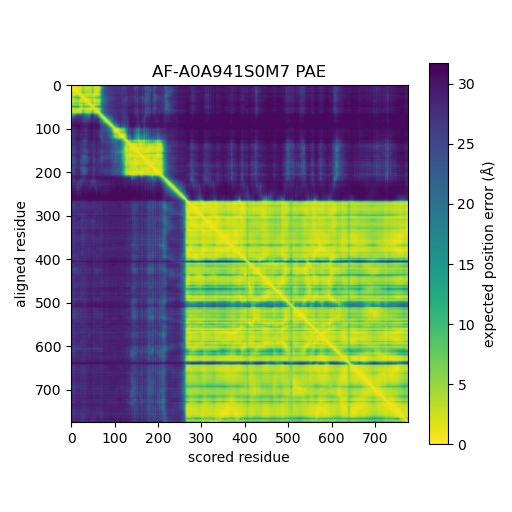2 LYS A O 1
ATOM 714 N N . ARG A 1 93 ? 37.302 66.994 -16.930 1.00 31.02 93 ARG A N 1
ATOM 715 C CA . ARG A 1 93 ? 37.895 67.692 -18.088 1.00 31.02 93 ARG A CA 1
ATOM 716 C C . ARG A 1 93 ? 39.260 67.105 -18.468 1.00 31.02 93 ARG A C 1
ATOM 718 O O . ARG A 1 93 ? 40.275 67.516 -17.923 1.00 31.02 93 ARG A O 1
ATOM 725 N N . ALA A 1 94 ? 39.268 66.211 -19.456 1.00 27.77 94 ALA A N 1
ATOM 726 C CA . ALA A 1 94 ? 40.411 65.952 -20.337 1.00 27.77 94 ALA A CA 1
ATOM 727 C C . ALA A 1 94 ? 39.955 65.209 -21.612 1.00 27.77 94 ALA A C 1
ATOM 729 O O . ALA A 1 94 ? 38.999 64.438 -21.577 1.00 27.77 94 ALA A O 1
ATOM 730 N N . ASN A 1 95 ? 40.691 65.414 -22.706 1.00 30.73 95 ASN A N 1
ATOM 731 C CA . ASN A 1 95 ? 40.817 64.524 -23.870 1.00 30.73 95 ASN A CA 1
ATOM 732 C C . ASN A 1 95 ? 39.569 64.217 -24.730 1.00 30.73 95 ASN A C 1
ATOM 734 O O . ASN A 1 95 ? 39.227 63.065 -24.995 1.00 30.73 95 ASN A O 1
ATOM 738 N N . SER A 1 96 ? 39.014 65.261 -25.347 1.00 38.22 96 SER A N 1
ATOM 739 C CA . SER A 1 96 ? 38.840 65.245 -26.814 1.00 38.22 96 SER A CA 1
ATOM 740 C C . SER A 1 96 ? 40.219 65.412 -27.489 1.00 38.22 96 SER A C 1
ATOM 742 O O . SER A 1 96 ? 41.073 66.068 -26.905 1.00 38.22 96 SER A O 1
ATOM 744 N N . ALA A 1 97 ? 40.525 64.934 -28.695 1.00 40.44 97 ALA A N 1
ATOM 745 C CA . ALA A 1 97 ? 39.796 64.107 -29.659 1.00 40.44 97 ALA A CA 1
A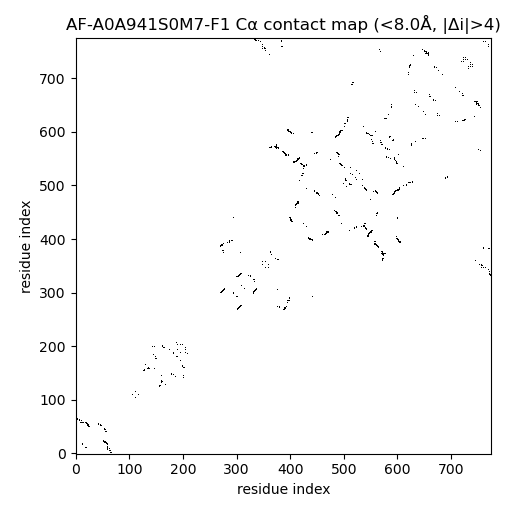TOM 746 C C . ALA A 1 97 ? 40.819 63.241 -30.430 1.00 40.44 97 ALA A C 1
ATOM 748 O O . ALA A 1 97 ? 42.006 63.549 -30.421 1.00 40.44 97 ALA A O 1
ATOM 749 N N . HIS A 1 98 ? 40.376 62.195 -31.132 1.00 44.16 98 HIS A N 1
ATOM 750 C CA . HIS A 1 98 ? 41.150 61.631 -32.250 1.00 44.16 98 HIS A CA 1
ATOM 751 C C . HIS A 1 98 ? 40.633 62.240 -33.551 1.00 44.16 98 HIS A C 1
ATOM 753 O O . HIS A 1 98 ? 39.415 62.370 -33.720 1.00 44.16 98 HIS A O 1
ATOM 759 N N . SER A 1 99 ? 41.526 62.582 -34.477 1.00 54.94 99 SER A N 1
ATOM 760 C CA . SER A 1 99 ? 41.119 63.069 -35.794 1.00 54.94 99 SER A CA 1
ATOM 761 C C . SER A 1 99 ? 40.394 61.976 -36.588 1.00 54.94 99 SER A C 1
ATOM 763 O O . SER A 1 99 ? 40.657 60.778 -36.442 1.00 54.94 99 SER A O 1
ATOM 765 N N . THR A 1 100 ? 39.486 62.380 -37.481 1.00 58.66 100 THR A N 1
ATOM 766 C CA . THR A 1 100 ? 38.815 61.449 -38.404 1.00 58.66 100 THR A CA 1
ATOM 767 C C . THR A 1 100 ? 39.834 60.668 -39.238 1.00 58.66 100 THR A C 1
ATOM 769 O O . THR A 1 100 ? 39.647 59.477 -39.473 1.00 58.66 100 THR A O 1
ATOM 772 N N . THR A 1 101 ? 40.952 61.305 -39.596 1.00 56.34 101 THR A N 1
ATOM 773 C CA . THR A 1 101 ? 42.076 60.717 -40.334 1.00 56.34 101 THR A CA 1
ATOM 774 C C . THR A 1 101 ? 42.759 59.585 -39.564 1.00 56.34 101 THR A C 1
ATOM 776 O O . THR A 1 101 ? 42.923 58.502 -40.116 1.00 56.34 101 THR A O 1
ATOM 779 N N . GLU A 1 102 ? 43.096 59.771 -38.282 1.00 56.69 102 GLU A N 1
ATOM 780 C CA . GLU A 1 102 ? 43.641 58.694 -37.433 1.00 56.69 102 GLU A CA 1
ATOM 781 C C . GLU A 1 102 ? 42.629 57.563 -37.235 1.00 56.69 102 GLU A C 1
ATOM 783 O O . GLU A 1 102 ? 42.992 56.388 -37.223 1.00 56.69 102 GLU A O 1
ATOM 788 N N . ARG A 1 103 ? 41.342 57.906 -37.105 1.00 57.97 103 ARG A N 1
ATOM 789 C CA . ARG A 1 103 ? 40.265 56.928 -36.916 1.00 57.97 103 ARG A CA 1
ATOM 790 C C . ARG A 1 103 ? 40.076 56.050 -38.157 1.00 57.97 103 ARG A C 1
ATOM 792 O O . ARG A 1 103 ? 39.926 54.842 -38.009 1.00 57.97 103 ARG A O 1
ATOM 799 N N . ILE A 1 104 ? 40.144 56.638 -39.355 1.00 63.66 104 ILE A N 1
ATOM 800 C CA . ILE A 1 104 ? 40.142 55.925 -40.642 1.00 63.66 104 ILE A CA 1
ATOM 801 C C . ILE A 1 104 ? 41.423 55.101 -40.801 1.00 63.66 104 ILE A C 1
ATOM 803 O O . ILE A 1 104 ? 41.337 53.913 -41.104 1.00 63.66 104 ILE A O 1
ATOM 807 N N . LYS A 1 105 ? 42.596 55.691 -40.532 1.00 64.50 105 LYS A N 1
ATOM 808 C CA . LYS A 1 105 ? 43.891 55.004 -40.625 1.00 64.50 105 LYS A CA 1
ATOM 809 C C . LYS A 1 105 ? 43.925 53.752 -39.742 1.00 64.50 105 LYS A C 1
ATOM 811 O O . LYS A 1 105 ? 44.223 52.672 -40.238 1.00 64.50 105 LYS A O 1
ATOM 816 N N . ARG A 1 106 ? 43.508 53.860 -38.475 1.00 64.12 106 ARG A N 1
ATOM 817 C CA . ARG A 1 106 ? 43.449 52.711 -37.558 1.00 64.12 106 ARG A CA 1
ATOM 818 C C . ARG A 1 106 ? 42.485 51.625 -38.041 1.00 64.12 106 ARG A C 1
ATOM 820 O O . ARG A 1 106 ? 42.781 50.452 -37.878 1.00 64.12 106 ARG A O 1
ATOM 827 N N . ILE A 1 107 ? 41.347 51.989 -38.640 1.00 64.44 107 ILE A N 1
ATOM 828 C CA . ILE A 1 107 ? 40.419 51.007 -39.230 1.00 64.44 107 ILE A CA 1
ATOM 829 C C . ILE A 1 107 ? 41.087 50.283 -40.408 1.00 64.44 107 ILE A C 1
ATOM 831 O O . ILE A 1 107 ? 41.055 49.058 -40.443 1.00 64.44 107 ILE A O 1
ATOM 835 N N . ALA A 1 108 ? 41.748 51.008 -41.314 1.00 63.44 108 ALA A N 1
ATOM 836 C CA . ALA A 1 108 ? 42.472 50.411 -42.438 1.00 63.44 108 ALA A CA 1
ATOM 837 C C . ALA A 1 108 ? 43.640 49.504 -41.992 1.00 63.44 108 ALA A C 1
ATOM 839 O O . ALA A 1 108 ? 43.894 48.483 -42.621 1.00 63.44 108 ALA A O 1
ATOM 840 N N . GLU A 1 109 ? 44.324 49.841 -40.895 1.00 65.06 109 GLU A N 1
ATOM 841 C CA . GLU A 1 109 ? 45.474 49.081 -40.382 1.00 65.06 109 GLU A CA 1
ATOM 842 C C . GLU A 1 109 ? 45.090 47.887 -39.484 1.00 65.06 109 GLU A C 1
ATOM 844 O O . GLU A 1 109 ? 45.888 46.961 -39.348 1.00 65.06 109 GLU A O 1
ATOM 849 N N . THR A 1 110 ? 43.891 47.862 -38.878 1.00 62.75 110 THR A N 1
ATOM 850 C CA . THR A 1 110 ? 43.491 46.791 -37.931 1.00 62.75 110 THR A CA 1
ATOM 851 C C . THR A 1 110 ? 42.211 46.027 -38.283 1.00 62.75 110 THR A C 1
ATOM 853 O O . THR A 1 110 ? 41.853 45.112 -37.547 1.00 62.75 110 THR A O 1
ATOM 856 N N . LEU A 1 111 ? 41.475 46.419 -39.329 1.00 65.44 111 LEU A N 1
ATOM 857 C CA . LEU A 1 111 ? 40.197 45.816 -39.744 1.00 65.44 111 LEU A CA 1
ATOM 858 C C . LEU A 1 111 ? 40.117 45.696 -41.280 1.00 65.44 111 LEU A C 1
ATOM 860 O O . LEU A 1 111 ? 39.122 46.076 -41.894 1.00 65.44 111 LEU A O 1
ATOM 864 N N . TYR A 1 112 ? 41.188 45.195 -41.899 1.00 65.75 112 TYR A N 1
ATOM 865 C CA . TYR A 1 112 ? 41.318 45.059 -43.358 1.00 65.75 112 TYR A CA 1
ATOM 866 C C . TYR A 1 112 ? 40.677 43.780 -43.926 1.00 65.75 112 TYR A C 1
ATOM 868 O O . TYR A 1 112 ? 40.540 43.661 -45.141 1.00 65.75 112 TYR A O 1
ATOM 876 N N . ASP A 1 113 ? 40.264 42.837 -43.074 1.00 70.81 113 ASP A N 1
ATOM 877 C CA . ASP A 1 113 ? 39.492 41.653 -43.466 1.00 70.81 113 ASP A CA 1
ATOM 878 C C . ASP A 1 113 ? 38.065 41.657 -42.885 1.00 70.81 113 ASP A C 1
ATOM 880 O O . ASP A 1 113 ? 37.819 42.028 -41.735 1.00 70.81 113 ASP A O 1
ATOM 884 N N . SER A 1 114 ? 37.134 41.140 -43.686 1.00 54.53 114 SER A N 1
ATOM 885 C CA . SER A 1 114 ? 35.753 40.799 -43.344 1.00 54.53 114 SER A CA 1
ATOM 886 C C . SER A 1 114 ? 35.573 40.103 -41.985 1.00 54.53 114 SER A C 1
ATOM 888 O O . SER A 1 114 ? 34.743 40.544 -41.187 1.00 54.53 114 SER A O 1
ATOM 890 N N . GLN A 1 115 ? 36.359 39.072 -41.653 1.00 61.97 115 GLN A N 1
ATOM 891 C CA . GLN A 1 115 ? 36.236 38.378 -40.368 1.00 61.97 115 GLN A CA 1
ATOM 892 C C . GLN A 1 115 ? 36.844 39.178 -39.209 1.00 61.97 115 GLN A C 1
ATOM 894 O O . GLN A 1 115 ? 36.476 38.955 -38.057 1.00 61.97 115 GLN A O 1
ATOM 899 N N . GLN A 1 116 ? 37.786 40.091 -39.459 1.00 69.31 116 GLN A N 1
ATOM 900 C CA . GLN A 1 116 ? 38.263 41.035 -38.438 1.00 69.31 116 GLN A CA 1
ATOM 901 C C . GLN A 1 116 ? 37.199 42.102 -38.144 1.00 69.31 116 GLN A C 1
ATOM 903 O O . GLN A 1 116 ? 36.933 42.393 -36.976 1.00 69.31 116 GLN A O 1
ATOM 908 N N . VAL A 1 117 ? 36.536 42.628 -39.182 1.00 63.28 117 VAL A N 1
ATOM 909 C CA . VAL A 1 117 ? 35.388 43.541 -39.053 1.00 63.28 117 VAL A CA 1
ATOM 910 C C . VAL A 1 117 ? 34.267 42.884 -38.243 1.00 63.28 117 VAL A C 1
ATOM 912 O O . VAL A 1 117 ? 33.840 43.464 -37.245 1.00 63.28 117 VAL A O 1
ATOM 915 N N . LEU A 1 118 ? 33.857 41.660 -38.601 1.00 56.19 118 LEU A N 1
ATOM 916 C CA . LEU A 1 118 ? 32.832 40.896 -37.876 1.00 56.19 118 LEU A CA 1
ATOM 917 C C . LEU A 1 118 ? 33.217 40.670 -36.406 1.00 56.19 118 LEU A C 1
ATOM 919 O O . LEU A 1 118 ? 32.484 41.108 -35.520 1.00 56.19 118 LEU A O 1
ATOM 923 N N . ARG A 1 119 ? 34.415 40.136 -36.126 1.00 61.84 119 ARG A N 1
ATOM 924 C CA . ARG A 1 119 ? 34.903 39.942 -34.744 1.00 61.84 119 ARG A CA 1
ATOM 925 C C . ARG A 1 119 ? 34.978 41.243 -33.940 1.00 61.84 119 ARG A C 1
ATOM 927 O O . ARG A 1 119 ? 34.781 41.227 -32.727 1.00 61.84 119 ARG A O 1
ATOM 934 N N . SER A 1 120 ? 35.234 42.384 -34.585 1.00 60.38 120 SER A N 1
ATOM 935 C CA . SER A 1 120 ? 35.223 43.700 -33.930 1.00 60.38 120 SER A CA 1
ATOM 936 C C . SER A 1 120 ? 33.813 44.267 -33.721 1.00 60.38 120 SER A C 1
ATOM 938 O O . SER A 1 120 ? 33.642 45.161 -32.895 1.00 60.38 120 SER A O 1
ATOM 940 N N . ILE A 1 121 ? 32.799 43.794 -34.444 1.00 56.94 121 ILE A N 1
ATOM 941 C CA . ILE A 1 121 ? 31.389 44.126 -34.193 1.00 56.94 121 ILE A CA 1
ATOM 942 C C . ILE A 1 121 ? 30.863 43.248 -33.050 1.00 56.94 121 ILE A C 1
ATOM 944 O O . ILE A 1 121 ? 30.334 43.769 -32.069 1.00 56.94 121 ILE A O 1
ATOM 948 N N . GLU A 1 122 ? 31.116 41.940 -33.116 1.00 55.31 122 GLU A N 1
ATOM 949 C CA . GLU A 1 122 ? 30.788 40.960 -32.073 1.00 55.31 122 GLU A CA 1
ATOM 950 C C . GLU A 1 122 ? 31.396 41.338 -30.713 1.00 55.31 122 GLU A C 1
ATOM 952 O O . GLU A 1 122 ? 30.691 41.368 -29.705 1.00 55.31 122 GLU A O 1
ATOM 957 N N . SER A 1 123 ? 32.685 41.702 -30.668 1.00 50.00 123 SER A N 1
ATOM 958 C CA . SER A 1 123 ? 33.368 42.052 -29.411 1.00 50.00 123 SER A CA 1
ATOM 959 C C . SER A 1 123 ? 32.906 43.365 -28.774 1.00 50.00 123 SER A C 1
ATOM 961 O O . SER A 1 123 ? 33.161 43.575 -27.590 1.00 50.00 123 SER A O 1
ATOM 963 N N . LYS A 1 124 ? 32.206 44.239 -29.514 1.00 51.72 124 LYS A N 1
ATOM 964 C CA . LYS A 1 124 ? 31.612 45.475 -28.967 1.00 51.72 124 LYS A CA 1
ATOM 965 C C . LYS A 1 124 ? 30.186 45.290 -28.445 1.00 51.72 124 LYS A C 1
ATOM 967 O O . LYS A 1 124 ? 29.730 46.136 -27.682 1.00 51.72 124 LYS A O 1
ATOM 972 N N . ASN A 1 125 ? 29.507 44.212 -28.841 1.00 50.81 125 ASN A N 1
ATOM 973 C CA . ASN A 1 125 ? 28.090 43.980 -28.551 1.00 50.81 125 ASN A CA 1
ATOM 974 C C . ASN A 1 125 ? 27.828 42.822 -27.571 1.00 50.81 125 ASN A C 1
ATOM 976 O O . ASN A 1 125 ? 26.664 42.511 -27.321 1.00 50.81 125 ASN A O 1
ATOM 980 N N . ARG A 1 126 ? 28.860 42.193 -26.986 1.00 55.50 126 ARG A N 1
ATOM 981 C CA . ARG A 1 126 ? 28.646 41.206 -25.912 1.00 55.50 126 ARG A CA 1
ATOM 982 C C . ARG A 1 126 ? 28.018 41.885 -24.684 1.00 55.50 126 ARG A C 1
ATOM 984 O O . ARG A 1 126 ? 28.596 42.856 -24.186 1.00 55.50 126 ARG A O 1
ATOM 991 N N . PRO A 1 127 ? 26.872 41.403 -24.172 1.00 63.94 127 PRO A N 1
ATOM 992 C CA . PRO A 1 127 ? 26.329 41.896 -22.918 1.00 63.94 127 PRO A CA 1
ATOM 993 C C . PRO A 1 127 ? 27.265 41.498 -21.771 1.00 63.94 127 PRO A C 1
ATOM 995 O O . PRO A 1 127 ? 27.796 40.391 -21.721 1.00 63.94 127 PRO A O 1
ATOM 998 N N . GLN A 1 128 ? 27.495 42.437 -20.859 1.00 68.56 128 GLN A N 1
ATOM 999 C CA . GLN A 1 128 ? 28.366 42.266 -19.698 1.00 68.56 128 GLN A CA 1
ATOM 1000 C C . GLN A 1 128 ? 27.524 42.263 -18.426 1.00 68.56 128 GLN A C 1
ATOM 1002 O O . GLN A 1 128 ? 26.504 42.952 -18.355 1.00 68.56 128 GLN A O 1
ATOM 1007 N N . ARG A 1 129 ? 27.986 41.550 -17.399 1.00 82.06 129 ARG A N 1
ATOM 1008 C CA . ARG A 1 129 ? 27.388 41.560 -16.064 1.00 82.06 129 ARG A CA 1
ATOM 1009 C C . ARG A 1 129 ? 27.568 42.938 -15.411 1.00 82.06 129 ARG A C 1
ATOM 1011 O O . ARG A 1 129 ? 28.646 43.271 -14.932 1.00 82.06 129 ARG A O 1
ATOM 1018 N N . ARG A 1 130 ? 26.514 43.761 -15.401 1.00 73.56 130 ARG A N 1
ATOM 1019 C CA . ARG A 1 130 ? 26.532 45.142 -14.866 1.00 73.56 130 ARG A CA 1
ATOM 1020 C C . ARG A 1 130 ? 26.168 45.210 -13.377 1.00 73.56 130 ARG A C 1
ATOM 1022 O O . ARG A 1 130 ? 25.334 46.018 -12.980 1.00 73.56 130 ARG A O 1
ATOM 1029 N N . LEU A 1 131 ? 26.777 44.347 -12.565 1.00 76.38 131 LEU A N 1
ATOM 1030 C CA . LEU A 1 131 ? 26.531 44.249 -11.124 1.00 76.38 131 LEU A CA 1
ATOM 1031 C C . LEU A 1 131 ? 27.820 44.552 -10.348 1.00 76.38 131 LEU A C 1
ATOM 1033 O O . LEU A 1 131 ? 28.876 44.015 -10.669 1.00 76.38 131 LEU A O 1
ATOM 1037 N N . ASN A 1 132 ? 27.729 45.390 -9.311 1.00 74.81 132 ASN A N 1
ATOM 1038 C CA . ASN A 1 132 ? 28.878 45.851 -8.511 1.00 74.81 132 ASN A CA 1
ATOM 1039 C C . ASN A 1 132 ? 29.277 44.868 -7.385 1.00 74.81 132 ASN A C 1
ATOM 1041 O O . ASN A 1 132 ? 29.846 45.278 -6.377 1.00 74.81 132 ASN A O 1
ATOM 1045 N N . THR A 1 133 ? 28.928 43.589 -7.520 1.00 75.50 133 THR A N 1
ATOM 1046 C CA . THR A 1 133 ? 29.212 42.511 -6.559 1.00 75.50 133 THR A CA 1
ATOM 1047 C C . THR A 1 133 ? 30.070 41.439 -7.222 1.00 75.50 133 THR A C 1
ATOM 1049 O O . THR A 1 133 ? 29.961 41.243 -8.429 1.00 75.50 133 THR A O 1
ATOM 1052 N N . GLU A 1 134 ? 30.876 40.697 -6.465 1.00 75.44 134 GLU A N 1
ATOM 1053 C CA . GLU A 1 134 ? 31.526 39.485 -6.991 1.00 75.44 134 GLU A CA 1
ATOM 1054 C C . GLU A 1 134 ? 30.473 38.421 -7.377 1.00 75.44 134 GLU A C 1
ATOM 1056 O O . GLU A 1 134 ? 29.454 38.302 -6.685 1.00 75.44 134 GLU A O 1
ATOM 1061 N N . PRO A 1 135 ? 30.662 37.662 -8.474 1.00 84.81 135 PRO A N 1
ATOM 1062 C CA . PRO A 1 135 ? 29.767 36.572 -8.850 1.00 84.81 135 PRO A CA 1
ATOM 1063 C C . PRO A 1 135 ? 29.974 35.353 -7.938 1.00 84.81 135 PRO A C 1
ATOM 1065 O O . PRO A 1 135 ? 31.094 34.881 -7.741 1.00 84.81 135 PRO A O 1
ATOM 1068 N N . VAL A 1 136 ? 28.880 34.802 -7.407 1.00 89.31 136 VAL A N 1
ATOM 1069 C CA . VAL A 1 136 ? 28.894 33.509 -6.704 1.00 89.31 136 VAL A CA 1
ATOM 1070 C C . VAL A 1 136 ? 28.847 32.389 -7.742 1.00 89.31 136 VAL A C 1
ATOM 1072 O O . VAL A 1 136 ? 27.935 32.358 -8.564 1.00 89.31 136 VAL A O 1
ATOM 1075 N N . TRP A 1 137 ? 29.807 31.468 -7.717 1.00 91.69 137 TRP A N 1
ATOM 1076 C CA . TRP A 1 137 ? 29.875 30.354 -8.671 1.00 91.69 137 TRP A CA 1
ATOM 1077 C C . TRP A 1 137 ? 28.980 29.165 -8.260 1.00 91.69 137 TRP A C 1
ATOM 1079 O O . TRP A 1 137 ? 28.687 29.025 -7.069 1.00 91.69 137 TRP A O 1
ATOM 1089 N N . PRO A 1 138 ? 28.547 28.312 -9.213 1.00 87.50 138 PRO A N 1
ATOM 1090 C CA . PRO A 1 138 ? 27.721 27.138 -8.932 1.00 87.50 138 PRO A CA 1
ATOM 1091 C C . PRO A 1 138 ? 28.308 26.171 -7.902 1.00 87.50 138 PRO A C 1
ATOM 1093 O O . PRO A 1 138 ? 29.508 25.896 -7.891 1.00 87.50 138 PRO A O 1
ATOM 1096 N N . ARG A 1 139 ? 27.427 25.611 -7.071 1.00 86.50 139 ARG A N 1
ATOM 1097 C CA . ARG A 1 139 ? 27.757 24.749 -5.924 1.00 86.50 139 ARG A CA 1
ATOM 1098 C C . ARG A 1 139 ? 27.315 23.296 -6.115 1.00 86.50 139 ARG A C 1
ATOM 1100 O O . ARG A 1 139 ? 27.758 22.427 -5.372 1.00 86.50 139 ARG A O 1
ATOM 1107 N N . ASN A 1 140 ? 26.440 23.042 -7.085 1.00 80.12 140 ASN A N 1
ATOM 1108 C CA . ASN A 1 140 ? 25.921 21.727 -7.458 1.00 80.12 140 ASN A CA 1
ATOM 1109 C C . ASN A 1 140 ? 25.648 21.667 -8.976 1.00 80.12 140 ASN A C 1
ATOM 1111 O O . ASN A 1 140 ? 25.740 22.681 -9.668 1.00 80.12 140 ASN A O 1
ATOM 1115 N N . GLU A 1 141 ? 25.325 20.481 -9.490 1.00 80.56 141 GLU A N 1
ATOM 1116 C CA . GLU A 1 141 ? 25.144 20.223 -10.928 1.00 80.56 141 GLU A CA 1
ATOM 1117 C C . GLU A 1 141 ? 23.928 20.964 -11.518 1.00 80.56 141 GLU A C 1
ATOM 1119 O O . GLU A 1 141 ? 24.018 21.514 -12.613 1.00 80.56 141 GLU A O 1
ATOM 1124 N N . ILE A 1 142 ? 22.828 21.092 -10.764 1.00 83.94 142 ILE A N 1
ATOM 1125 C CA . ILE A 1 142 ? 21.631 21.845 -11.186 1.00 83.94 142 ILE A CA 1
ATOM 1126 C C . ILE A 1 142 ? 21.970 23.332 -11.372 1.00 83.94 142 ILE A C 1
ATOM 1128 O O . ILE A 1 142 ? 21.603 23.935 -12.378 1.00 83.94 142 ILE A O 1
ATOM 1132 N N . GLU A 1 143 ? 22.730 23.927 -10.449 1.00 92.56 143 GLU A N 1
ATOM 1133 C CA . GLU A 1 143 ? 23.219 25.304 -10.578 1.00 92.56 143 GLU A CA 1
ATOM 1134 C C . GLU A 1 143 ? 24.175 25.487 -11.768 1.00 92.56 143 GLU A C 1
ATOM 1136 O O . GLU A 1 143 ? 24.166 26.554 -12.381 1.00 92.56 143 GLU A O 1
ATOM 1141 N N . GLN A 1 144 ? 24.982 24.476 -12.118 1.00 89.44 144 GLN A N 1
ATOM 1142 C CA . GLN A 1 144 ? 25.879 24.524 -13.284 1.00 89.44 144 GLN A CA 1
ATOM 1143 C C . GLN A 1 144 ? 25.093 24.492 -14.598 1.00 89.44 144 GLN A C 1
ATOM 1145 O O . GLN A 1 144 ? 25.338 25.308 -15.487 1.00 89.44 144 GLN A O 1
ATOM 1150 N N . GLU A 1 145 ? 24.104 23.608 -14.712 1.00 88.62 145 GLU A N 1
ATOM 1151 C CA . GLU A 1 145 ? 23.296 23.484 -15.925 1.00 88.62 145 GLU A CA 1
ATOM 1152 C C . GLU A 1 145 ? 22.325 24.660 -16.107 1.00 88.62 145 GLU A C 1
ATOM 1154 O O . GLU A 1 145 ? 22.214 25.209 -17.206 1.00 88.62 145 GLU A O 1
ATOM 1159 N N . LEU A 1 146 ? 21.700 25.148 -15.029 1.00 92.94 146 LEU A N 1
ATOM 1160 C CA . LEU A 1 146 ? 20.925 26.392 -15.064 1.00 92.94 146 LEU A CA 1
ATOM 1161 C C . LEU A 1 146 ? 21.805 27.591 -15.450 1.00 92.94 146 LEU A C 1
ATOM 1163 O O . LEU A 1 146 ? 21.394 28.399 -16.286 1.00 92.94 146 LEU A O 1
ATOM 1167 N N . GLN A 1 147 ? 23.035 27.689 -14.923 1.00 94.62 147 GLN A N 1
ATOM 1168 C CA . GLN A 1 147 ? 23.999 28.706 -15.354 1.00 94.62 147 GLN A CA 1
ATOM 1169 C C . GLN A 1 147 ? 24.315 28.566 -16.850 1.00 94.62 147 GLN A C 1
ATOM 1171 O O . GLN A 1 147 ? 24.245 29.563 -17.568 1.00 94.62 147 GLN A O 1
ATOM 1176 N N . ARG A 1 148 ? 24.590 27.356 -17.356 1.00 94.69 148 ARG A N 1
ATOM 1177 C CA . ARG A 1 148 ? 24.838 27.097 -18.787 1.00 94.69 148 ARG A CA 1
ATOM 1178 C C . ARG A 1 148 ? 23.672 27.570 -19.661 1.00 94.69 148 ARG A C 1
ATOM 1180 O O . ARG A 1 148 ? 23.904 28.260 -20.658 1.00 94.69 148 ARG A O 1
ATOM 1187 N N . ILE A 1 149 ? 22.433 27.251 -19.285 1.00 93.56 149 ILE A N 1
ATOM 1188 C CA . ILE A 1 149 ? 21.224 27.653 -20.019 1.00 93.56 149 ILE A CA 1
ATOM 1189 C C . ILE A 1 149 ? 21.050 29.179 -19.992 1.00 93.56 149 ILE A C 1
ATOM 1191 O O . ILE A 1 149 ? 20.846 29.786 -21.047 1.00 93.56 149 ILE A O 1
ATOM 1195 N N . TRP A 1 150 ? 21.197 29.822 -18.828 1.00 94.12 150 TRP A N 1
ATOM 1196 C CA . TRP A 1 150 ? 21.119 31.281 -18.707 1.00 94.12 150 TRP A CA 1
ATOM 1197 C C . TRP A 1 150 ? 22.219 31.989 -19.517 1.00 94.12 150 TRP A C 1
ATOM 1199 O O . TRP A 1 150 ? 21.913 32.920 -20.263 1.00 94.12 150 TRP A O 1
ATOM 1209 N N . VAL A 1 151 ? 23.478 31.538 -19.447 1.00 92.38 151 VAL A N 1
ATOM 1210 C CA . VAL A 1 151 ? 24.599 32.053 -20.265 1.00 92.38 151 VAL A CA 1
ATOM 1211 C C . VAL A 1 151 ? 24.259 31.950 -21.759 1.00 92.38 151 VAL A C 1
ATOM 1213 O O . VAL A 1 151 ? 24.473 32.902 -22.512 1.00 92.38 151 VAL A O 1
ATOM 1216 N N . ALA A 1 152 ? 23.656 30.835 -22.188 1.00 87.25 152 ALA A N 1
ATOM 1217 C CA . ALA A 1 152 ? 23.266 30.573 -23.575 1.00 87.25 152 ALA A CA 1
ATOM 1218 C C . ALA A 1 152 ? 22.002 31.323 -24.066 1.00 87.25 152 ALA A C 1
ATOM 1220 O O . ALA A 1 152 ? 21.646 31.190 -25.242 1.00 87.25 152 ALA A O 1
ATOM 1221 N N . VAL A 1 153 ? 21.314 32.086 -23.205 1.00 90.19 153 VAL A N 1
ATOM 1222 C CA . VAL A 1 153 ? 20.148 32.931 -23.562 1.00 90.19 153 VAL A CA 1
ATOM 1223 C C . VAL A 1 153 ? 20.403 34.423 -23.294 1.00 90.19 153 VAL A C 1
ATOM 1225 O O . VAL A 1 153 ? 19.939 35.286 -24.045 1.00 90.19 153 VAL A O 1
ATOM 1228 N N . LEU A 1 154 ? 21.167 34.751 -22.249 1.00 86.50 154 LEU A N 1
ATOM 1229 C CA . LEU A 1 154 ? 21.558 36.121 -21.909 1.00 86.50 154 LEU A CA 1
ATOM 1230 C C . LEU A 1 154 ? 22.826 36.582 -22.641 1.00 86.50 154 LEU A C 1
ATOM 1232 O O . LEU A 1 154 ? 23.006 37.782 -22.820 1.00 86.50 154 LEU A O 1
ATOM 1236 N N . GLY A 1 155 ? 23.709 35.665 -23.055 1.00 81.81 155 GLY A N 1
ATOM 1237 C CA . GLY A 1 155 ? 24.994 35.987 -23.692 1.00 81.81 155 GLY A CA 1
ATOM 1238 C C . GLY A 1 155 ? 26.053 36.565 -22.740 1.00 81.81 155 GLY A C 1
ATOM 1239 O O . GLY A 1 155 ? 27.087 37.051 -23.200 1.00 81.81 155 GLY A O 1
ATOM 1240 N N . ILE A 1 156 ? 25.791 36.535 -21.431 1.00 87.69 156 ILE A N 1
ATOM 1241 C CA . ILE A 1 156 ? 26.678 37.003 -20.359 1.00 87.69 156 ILE A CA 1
ATOM 1242 C C . ILE A 1 156 ? 27.449 35.787 -19.842 1.00 87.69 156 ILE A C 1
ATOM 1244 O O . ILE A 1 156 ? 26.823 34.858 -19.346 1.00 87.69 156 ILE A O 1
ATOM 1248 N N . HIS A 1 157 ? 28.780 35.777 -19.956 1.00 79.69 157 HIS A N 1
ATOM 1249 C CA . HIS A 1 157 ? 29.595 34.618 -19.561 1.00 79.69 157 HIS A CA 1
ATOM 1250 C C . HIS A 1 157 ? 29.925 34.580 -18.062 1.00 79.69 157 HIS A C 1
ATOM 1252 O O . HIS A 1 157 ? 29.875 33.514 -17.459 1.00 79.69 157 HIS A O 1
ATOM 1258 N N . ASP A 1 158 ? 30.219 35.729 -17.449 1.00 82.00 158 ASP A N 1
ATOM 1259 C CA . ASP A 1 158 ? 30.681 35.831 -16.054 1.00 82.00 158 ASP A CA 1
ATOM 1260 C C . ASP A 1 158 ? 29.513 35.834 -15.042 1.00 82.00 158 ASP A C 1
ATOM 1262 O O . ASP A 1 158 ? 29.475 36.637 -14.112 1.00 82.00 158 ASP A O 1
ATOM 1266 N N . LEU A 1 159 ? 28.502 34.998 -15.289 1.00 90.12 159 LEU A N 1
ATOM 1267 C CA . LEU A 1 159 ? 27.208 34.991 -14.605 1.00 90.12 159 LEU A CA 1
ATOM 1268 C C . LEU A 1 159 ? 27.275 34.252 -13.258 1.00 90.12 159 LEU A C 1
ATOM 1270 O O . LEU A 1 159 ? 27.532 33.051 -13.227 1.00 90.12 159 LEU A O 1
ATOM 1274 N N . GLY A 1 160 ? 26.989 34.938 -12.152 1.00 90.25 160 GLY A N 1
ATOM 1275 C CA . GLY A 1 160 ? 26.902 34.339 -10.819 1.00 90.25 160 GLY A CA 1
ATOM 1276 C C . GLY A 1 160 ? 25.510 33.778 -10.513 1.00 90.25 160 GLY A C 1
ATOM 1277 O O . GLY A 1 160 ? 24.496 34.334 -10.932 1.00 90.25 160 GLY A O 1
ATOM 1278 N N . VAL A 1 161 ? 25.428 32.701 -9.729 1.00 91.81 161 VAL A N 1
ATOM 1279 C CA . VAL A 1 161 ? 24.155 32.002 -9.465 1.00 91.81 161 VAL A CA 1
ATOM 1280 C C . VAL A 1 161 ? 23.163 32.805 -8.620 1.00 91.81 161 VAL A C 1
ATOM 1282 O O . VAL A 1 161 ? 21.963 32.543 -8.645 1.00 91.81 161 VAL A O 1
ATOM 1285 N N . THR A 1 162 ? 23.646 33.817 -7.901 1.00 92.62 162 THR A N 1
ATOM 1286 C CA . THR A 1 162 ? 22.838 34.760 -7.114 1.00 92.62 162 THR A CA 1
ATOM 1287 C C . THR A 1 162 ? 22.462 36.034 -7.883 1.00 92.62 162 THR A C 1
ATOM 1289 O O . THR A 1 162 ? 21.905 36.953 -7.286 1.00 92.62 162 THR A O 1
ATOM 1292 N N . ASP A 1 163 ? 22.795 36.147 -9.173 1.00 90.94 163 ASP A N 1
ATOM 1293 C CA . ASP A 1 163 ? 22.519 37.357 -9.954 1.00 90.94 163 ASP A CA 1
ATOM 1294 C C . ASP A 1 163 ? 21.032 37.451 -10.357 1.00 90.94 163 ASP A C 1
ATOM 1296 O O . ASP A 1 163 ? 20.509 36.512 -10.965 1.00 90.94 163 ASP A O 1
ATOM 1300 N N . PRO A 1 164 ? 20.334 38.576 -10.097 1.00 91.69 164 PRO A N 1
ATOM 1301 C CA . PRO A 1 164 ? 18.932 38.714 -10.484 1.00 91.69 164 PRO A CA 1
ATOM 1302 C C . PRO A 1 164 ? 18.749 38.884 -12.000 1.00 91.69 164 PRO A C 1
ATOM 1304 O O . PRO A 1 164 ? 19.242 39.852 -12.585 1.00 91.69 164 PRO A O 1
ATOM 1307 N N . PHE A 1 165 ? 17.958 38.007 -12.623 1.00 90.75 165 PHE A N 1
ATOM 1308 C CA . PHE A 1 165 ? 17.655 37.981 -14.062 1.00 90.75 165 PHE A CA 1
ATOM 1309 C C . PHE A 1 165 ? 17.308 39.362 -14.643 1.00 90.75 165 PHE A C 1
ATOM 1311 O O . PHE A 1 165 ? 17.892 39.812 -15.631 1.00 90.75 165 PHE A O 1
ATOM 1318 N N . PHE A 1 166 ? 16.390 40.076 -13.991 1.00 86.19 166 PHE A N 1
ATOM 1319 C CA . PHE A 1 166 ? 15.932 41.392 -14.441 1.00 86.19 166 PHE A CA 1
ATOM 1320 C C . PHE A 1 166 ? 16.995 42.490 -14.253 1.00 86.19 166 PHE A C 1
ATOM 1322 O O . PHE A 1 166 ? 17.053 43.428 -15.046 1.00 86.19 166 PHE A O 1
ATOM 1329 N N . ALA A 1 167 ? 17.891 42.360 -13.266 1.00 84.50 167 ALA A N 1
ATOM 1330 C CA . ALA A 1 167 ? 19.010 43.290 -13.063 1.00 84.50 167 ALA A CA 1
ATOM 1331 C C . ALA A 1 167 ? 20.128 43.107 -14.109 1.00 84.50 167 ALA A C 1
ATOM 1333 O O . ALA A 1 167 ? 20.859 44.050 -14.410 1.00 84.50 167 ALA A O 1
ATOM 1334 N N . LEU A 1 168 ? 20.218 41.920 -14.718 1.00 84.62 168 LEU A N 1
ATOM 1335 C CA . LEU A 1 168 ? 21.076 41.633 -15.874 1.00 84.62 168 LEU A CA 1
ATOM 1336 C C . LEU A 1 168 ? 20.489 42.156 -17.203 1.00 84.62 168 LEU A C 1
ATOM 1338 O O . LEU A 1 168 ? 21.153 42.081 -18.236 1.00 84.62 168 LEU A O 1
ATOM 1342 N N . GLY A 1 169 ? 19.262 42.693 -17.191 1.00 79.44 169 GLY A N 1
ATOM 1343 C CA . GLY A 1 169 ? 18.539 43.142 -18.385 1.00 79.44 169 GLY A CA 1
ATOM 1344 C C . GLY A 1 169 ? 17.718 42.049 -19.081 1.00 79.44 169 GLY A C 1
ATOM 1345 O O . GLY A 1 169 ? 17.278 42.260 -20.212 1.00 79.44 169 GLY A O 1
ATOM 1346 N N . GLY A 1 170 ? 17.506 40.902 -18.426 1.00 84.06 170 GLY A N 1
ATOM 1347 C CA . GLY A 1 170 ? 16.654 39.829 -18.930 1.00 84.06 170 GLY A CA 1
ATOM 1348 C C . GLY A 1 170 ? 15.205 40.286 -19.135 1.00 84.06 170 GLY A C 1
ATOM 1349 O O . GLY A 1 170 ? 14.621 40.959 -18.284 1.00 84.06 170 GLY A O 1
ATOM 1350 N N . ASN A 1 171 ? 14.622 39.926 -20.279 1.00 83.25 171 ASN A N 1
ATOM 1351 C CA . ASN A 1 171 ? 13.240 40.255 -20.648 1.00 83.25 171 ASN A CA 1
ATOM 1352 C C . ASN A 1 171 ? 12.365 38.998 -20.797 1.00 83.25 171 ASN A C 1
ATOM 1354 O O . ASN A 1 171 ? 12.872 37.880 -20.813 1.00 83.25 171 ASN A O 1
ATOM 1358 N N . SER A 1 172 ? 11.049 39.174 -20.948 1.00 73.25 172 SER A N 1
ATOM 1359 C CA . SER A 1 172 ? 10.081 38.068 -21.003 1.00 73.25 172 SER A CA 1
ATOM 1360 C C . SER A 1 172 ? 10.322 37.056 -22.130 1.00 73.25 172 SER A C 1
ATOM 1362 O O . SER A 1 172 ? 10.046 35.881 -21.926 1.00 73.25 172 SER A O 1
ATOM 1364 N N . LEU A 1 173 ? 10.886 37.450 -23.279 1.00 79.00 173 LEU A N 1
ATOM 1365 C CA . LEU A 1 173 ? 11.233 36.501 -24.345 1.00 79.00 173 LEU A CA 1
ATOM 1366 C C . LEU A 1 173 ? 12.425 35.621 -23.942 1.00 79.00 173 LEU A C 1
ATOM 1368 O O . LEU A 1 173 ? 12.386 34.410 -24.138 1.00 79.00 173 LEU A O 1
ATOM 1372 N N . GLN A 1 174 ? 13.460 36.217 -23.344 1.00 86.94 174 GLN A N 1
ATOM 1373 C CA . GLN A 1 174 ? 14.595 35.472 -22.785 1.00 86.94 174 GLN A CA 1
ATOM 1374 C C . GLN A 1 174 ? 14.163 34.590 -21.608 1.00 86.94 174 GLN A C 1
ATOM 1376 O O . GLN A 1 174 ? 14.644 33.473 -21.470 1.00 86.94 174 GLN A O 1
ATOM 1381 N N . MET A 1 175 ? 13.209 35.058 -20.803 1.00 89.06 175 MET A N 1
ATOM 1382 C CA . MET A 1 175 ? 12.613 34.306 -19.702 1.00 89.06 175 MET A CA 1
ATOM 1383 C C . MET A 1 175 ? 11.932 33.038 -20.228 1.00 89.06 175 MET A C 1
ATOM 1385 O O . MET A 1 175 ? 12.305 31.940 -19.835 1.00 89.06 175 MET A O 1
ATOM 1389 N N . THR A 1 176 ? 11.038 33.169 -21.217 1.00 85.81 176 THR A N 1
ATOM 1390 C CA . THR A 1 176 ? 10.390 32.026 -21.885 1.00 85.81 176 THR A CA 1
ATOM 1391 C C . THR A 1 176 ? 11.399 31.089 -22.560 1.00 85.81 176 THR A C 1
ATOM 1393 O O . THR A 1 176 ? 11.215 29.876 -22.532 1.00 85.81 176 THR A O 1
ATOM 1396 N N . GLN A 1 177 ? 12.483 31.620 -23.138 1.00 84.31 177 GLN A N 1
ATOM 1397 C CA . GLN A 1 177 ? 13.558 30.810 -23.727 1.00 84.31 177 GLN A CA 1
ATOM 1398 C C . GLN A 1 177 ? 14.373 30.036 -22.683 1.00 84.31 177 GLN A C 1
ATOM 1400 O O . GLN A 1 177 ? 14.790 28.919 -22.974 1.00 84.31 177 GLN A O 1
ATOM 1405 N N . ILE A 1 178 ? 14.588 30.594 -21.487 1.00 92.75 178 ILE A N 1
ATOM 1406 C CA . ILE A 1 178 ? 15.181 29.861 -20.361 1.00 92.75 178 ILE A CA 1
ATOM 1407 C C . ILE A 1 178 ? 14.194 28.801 -19.884 1.00 92.75 178 ILE A C 1
ATOM 1409 O O . ILE A 1 178 ? 14.550 27.636 -19.912 1.00 92.75 178 ILE A O 1
ATOM 1413 N N . MET A 1 179 ? 12.955 29.165 -19.539 1.00 89.75 179 MET A N 1
ATOM 1414 C CA . MET A 1 179 ? 11.932 28.231 -19.036 1.00 89.75 179 MET A CA 1
ATOM 1415 C C . MET A 1 179 ? 11.759 27.022 -19.968 1.00 89.75 179 MET A C 1
ATOM 1417 O O . MET A 1 179 ? 11.878 25.886 -19.527 1.00 89.75 179 MET A O 1
ATOM 1421 N N . SER A 1 180 ? 11.606 27.257 -21.277 1.00 85.81 180 SER A N 1
ATOM 1422 C CA . SER A 1 180 ? 11.475 26.186 -22.275 1.00 85.81 180 SER A CA 1
ATOM 1423 C C . SER A 1 180 ? 12.738 25.330 -22.436 1.00 85.81 180 SER A C 1
ATOM 1425 O O . SER A 1 180 ? 12.613 24.160 -22.786 1.00 85.81 180 SER A O 1
ATOM 1427 N N . ARG A 1 181 ? 13.943 25.874 -22.210 1.00 88.25 181 ARG A N 1
ATOM 1428 C CA . ARG A 1 181 ? 15.190 25.086 -22.209 1.00 88.25 181 ARG A CA 1
ATOM 1429 C C . ARG A 1 181 ? 15.401 24.340 -20.901 1.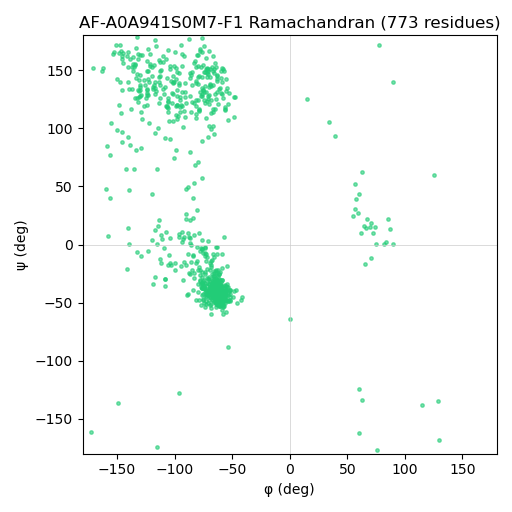00 88.25 181 ARG A C 1
ATOM 1431 O O . ARG A 1 181 ? 15.915 23.237 -20.926 1.00 88.25 181 ARG A O 1
ATOM 1438 N N . VAL A 1 182 ? 14.989 24.901 -19.773 1.00 88.88 182 VAL A N 1
ATOM 1439 C CA . VAL A 1 182 ? 15.037 24.241 -18.465 1.00 88.88 182 VAL A CA 1
ATOM 1440 C C . VAL A 1 182 ? 14.051 23.065 -18.430 1.00 88.88 182 VAL A C 1
ATOM 1442 O O . VAL A 1 182 ? 14.429 21.976 -18.011 1.00 88.88 182 VAL A O 1
ATOM 1445 N N . GLU A 1 183 ? 12.861 23.216 -19.015 1.00 82.31 183 GLU A N 1
ATOM 1446 C CA . GLU A 1 183 ? 11.925 22.108 -19.247 1.00 82.31 183 GLU A CA 1
ATOM 1447 C C . GLU A 1 183 ? 12.521 21.034 -20.184 1.00 82.31 183 GLU A C 1
ATOM 1449 O O . GLU A 1 183 ? 12.446 19.845 -19.886 1.00 82.31 183 GLU A O 1
ATOM 1454 N N . GLN A 1 184 ? 13.154 21.425 -21.299 1.00 79.44 184 GLN A N 1
ATOM 1455 C CA . GLN A 1 184 ? 13.687 20.481 -22.301 1.00 79.44 184 GLN A CA 1
ATOM 1456 C C . GLN A 1 184 ? 15.001 19.790 -21.907 1.00 79.44 184 GLN A C 1
ATOM 1458 O O . GLN A 1 184 ? 15.211 18.635 -22.268 1.00 79.44 184 GLN A O 1
ATOM 1463 N N . GLU A 1 185 ? 15.904 20.499 -21.230 1.00 84.62 185 GLU A N 1
ATOM 1464 C CA . GLU A 1 185 ? 17.265 20.042 -20.919 1.00 84.62 185 GLU A CA 1
ATOM 1465 C C . GLU A 1 185 ? 17.385 19.510 -19.478 1.00 84.62 185 GLU A C 1
ATOM 1467 O O . GLU A 1 185 ? 18.290 18.723 -19.211 1.00 84.62 185 GLU A O 1
ATOM 1472 N N . LEU A 1 186 ? 16.481 19.898 -18.562 1.00 78.06 186 LEU A N 1
ATOM 1473 C CA . LEU A 1 186 ? 16.495 19.497 -17.142 1.00 78.06 186 LEU A CA 1
ATOM 1474 C C . LEU A 1 186 ? 15.161 18.928 -16.620 1.00 78.06 186 LEU A C 1
ATOM 1476 O O . LEU A 1 186 ? 15.130 18.403 -15.510 1.00 78.06 186 LEU A O 1
ATOM 1480 N N . GLY A 1 187 ? 14.062 19.009 -17.379 1.00 63.97 187 GLY A N 1
ATOM 1481 C CA . GLY A 1 187 ? 12.741 18.509 -16.963 1.00 63.97 187 GLY A CA 1
ATOM 1482 C C . GLY A 1 187 ? 12.006 19.368 -15.923 1.00 63.97 187 GLY A C 1
ATOM 1483 O O . GLY A 1 187 ? 10.896 19.014 -15.537 1.00 63.97 187 GLY A O 1
ATOM 1484 N N . LEU A 1 188 ? 12.600 20.482 -15.485 1.00 80.25 188 LEU A N 1
ATOM 1485 C CA . LEU A 1 188 ? 12.078 21.377 -14.446 1.00 80.25 188 LEU A CA 1
ATOM 1486 C C . LEU A 1 188 ? 11.098 22.399 -15.055 1.00 80.25 188 LEU A C 1
ATOM 1488 O O . LEU A 1 188 ? 11.469 23.156 -15.956 1.00 80.25 188 LEU A O 1
ATOM 1492 N N . VAL A 1 189 ? 9.857 22.451 -14.561 1.00 81.69 189 VAL A N 1
ATOM 1493 C CA . VAL A 1 189 ? 8.781 23.278 -15.143 1.00 81.69 189 VAL A CA 1
ATOM 1494 C C . VAL A 1 189 ? 8.595 24.567 -14.341 1.00 81.69 189 VAL A C 1
ATOM 1496 O O . VAL A 1 189 ? 7.619 24.745 -13.625 1.00 81.69 189 VAL A O 1
ATOM 1499 N N . ILE A 1 190 ? 9.527 25.510 -14.496 1.00 83.38 190 ILE A N 1
ATOM 1500 C CA . ILE A 1 190 ? 9.418 26.831 -13.854 1.00 83.38 190 ILE A CA 1
ATOM 1501 C C . ILE A 1 190 ? 8.237 27.599 -14.466 1.00 83.38 190 ILE A C 1
ATOM 1503 O O . ILE A 1 190 ? 8.275 27.948 -15.652 1.00 83.38 190 ILE A O 1
ATOM 1507 N N . SER A 1 191 ? 7.212 27.920 -13.674 1.00 84.19 191 SER A N 1
ATOM 1508 C CA . SER A 1 191 ? 6.087 28.748 -14.117 1.00 84.19 191 SER A CA 1
ATOM 1509 C C . SER A 1 191 ? 6.431 30.247 -14.153 1.00 84.19 191 SER A C 1
ATOM 1511 O O . SER A 1 191 ? 7.458 30.707 -13.649 1.00 84.19 191 SER A O 1
ATOM 1513 N N . PHE A 1 192 ? 5.561 31.056 -14.771 1.00 80.75 192 PHE A N 1
ATOM 1514 C CA . PHE A 1 192 ? 5.755 32.511 -14.823 1.00 80.75 192 PHE A CA 1
ATOM 1515 C C . PHE A 1 192 ? 5.818 33.161 -13.423 1.00 80.75 192 PHE A C 1
ATOM 1517 O O . PHE A 1 192 ? 6.758 33.927 -13.207 1.00 80.75 192 PHE A O 1
ATOM 1524 N N . PRO A 1 193 ? 4.888 32.892 -12.478 1.00 79.31 193 PRO A N 1
ATOM 1525 C CA . PRO A 1 193 ? 4.987 33.386 -11.102 1.00 79.31 193 PRO A CA 1
ATOM 1526 C C . PRO A 1 193 ? 6.313 33.032 -10.420 1.00 79.31 193 PRO A C 1
ATOM 1528 O O . PRO A 1 193 ? 6.992 33.923 -9.913 1.00 79.31 193 PRO A O 1
ATOM 1531 N N . GLU A 1 194 ? 6.728 31.768 -10.488 1.00 79.88 194 GLU A N 1
ATOM 1532 C CA . GLU A 1 194 ? 7.940 31.285 -9.817 1.00 79.88 194 GLU A CA 1
ATOM 1533 C C . GLU A 1 194 ? 9.214 31.895 -10.402 1.00 79.88 194 GLU A C 1
ATOM 1535 O O . GLU A 1 194 ? 10.149 32.184 -9.661 1.00 79.88 194 GLU A O 1
ATOM 1540 N N . PHE A 1 195 ? 9.262 32.183 -11.708 1.00 89.19 195 PHE A N 1
ATOM 1541 C CA . PHE A 1 195 ? 10.400 32.907 -12.285 1.00 89.19 195 PHE A CA 1
ATOM 1542 C C . PHE A 1 195 ? 10.518 34.336 -11.712 1.00 89.19 195 PHE A C 1
ATOM 1544 O O . PHE A 1 195 ? 11.627 34.845 -11.535 1.00 89.19 195 PHE A O 1
ATOM 1551 N N . PHE A 1 196 ? 9.394 34.994 -11.402 1.00 83.56 196 PHE A N 1
ATOM 1552 C CA . PHE A 1 196 ? 9.394 36.314 -10.757 1.00 83.56 196 PHE A CA 1
ATOM 1553 C C . PHE A 1 196 ? 9.703 36.254 -9.254 1.00 83.56 196 PHE A C 1
ATOM 1555 O O . PHE A 1 196 ? 10.345 37.176 -8.749 1.00 83.56 196 PHE A O 1
ATOM 1562 N N . GLU A 1 197 ? 9.277 35.201 -8.553 1.00 81.69 197 GLU A N 1
ATOM 1563 C CA . GLU A 1 197 ? 9.540 34.991 -7.120 1.00 81.69 197 GLU A CA 1
ATOM 1564 C C . GLU A 1 197 ? 10.978 34.514 -6.849 1.00 81.69 197 GLU A C 1
ATOM 1566 O O . GLU A 1 197 ? 11.641 34.999 -5.929 1.00 81.69 197 GLU A O 1
ATOM 1571 N N . PHE A 1 198 ? 11.511 33.665 -7.730 1.00 89.00 198 PHE A N 1
ATOM 1572 C CA . PHE A 1 198 ? 12.867 33.120 -7.696 1.00 89.00 198 PHE A CA 1
ATOM 1573 C C . PHE A 1 198 ? 13.699 33.603 -8.906 1.00 89.00 198 PHE A C 1
ATOM 1575 O O . PHE A 1 198 ? 14.128 32.802 -9.739 1.00 89.00 198 PHE A O 1
ATOM 1582 N N . PRO A 1 199 ? 13.998 34.914 -9.031 1.00 93.44 199 PRO A N 1
ATOM 1583 C CA . PRO A 1 199 ? 14.627 35.495 -10.219 1.00 93.44 199 PRO A CA 1
ATOM 1584 C C . PRO A 1 199 ? 16.155 35.302 -10.261 1.00 93.44 199 PRO A C 1
ATOM 1586 O O . PRO A 1 199 ? 16.861 36.157 -10.790 1.00 93.44 199 PRO A O 1
ATOM 1589 N N . THR A 1 200 ? 16.692 34.224 -9.682 1.00 95.19 200 THR A N 1
ATOM 1590 C CA . THR A 1 200 ? 18.131 33.886 -9.641 1.00 95.19 200 THR A CA 1
ATOM 1591 C C . THR A 1 200 ? 18.323 32.393 -9.916 1.00 95.19 200 THR A C 1
ATOM 1593 O O . THR A 1 200 ? 17.443 31.599 -9.588 1.00 95.19 200 THR A O 1
ATOM 1596 N N . ILE A 1 201 ? 19.475 31.983 -10.456 1.00 93.88 201 ILE A N 1
ATOM 1597 C CA . ILE A 1 201 ? 19.785 30.559 -10.696 1.00 93.88 201 ILE A CA 1
ATOM 1598 C C . ILE A 1 201 ? 19.709 29.747 -9.397 1.00 93.88 201 ILE A C 1
ATOM 1600 O O . ILE A 1 201 ? 19.134 28.667 -9.392 1.00 93.88 201 ILE A O 1
ATOM 1604 N N . ALA A 1 202 ? 20.229 30.275 -8.285 1.00 90.50 202 ALA A N 1
ATOM 1605 C CA . ALA A 1 202 ? 20.167 29.617 -6.980 1.00 90.50 202 ALA A CA 1
ATOM 1606 C C . ALA A 1 202 ? 18.726 29.484 -6.447 1.00 90.50 202 ALA A C 1
ATOM 1608 O O . ALA A 1 202 ? 18.410 28.506 -5.775 1.00 90.50 202 ALA A O 1
ATOM 1609 N N . GLY A 1 203 ? 17.843 30.439 -6.765 1.00 87.75 203 GLY A N 1
ATOM 1610 C CA . GLY A 1 203 ? 16.410 30.327 -6.484 1.00 87.75 203 GLY A CA 1
ATOM 1611 C C . GLY A 1 203 ? 15.740 29.255 -7.348 1.00 87.75 203 GLY A C 1
ATOM 1612 O O . GLY A 1 203 ? 15.027 28.404 -6.831 1.00 87.75 203 GLY A O 1
ATOM 1613 N N . GLN A 1 204 ? 16.033 29.226 -8.648 1.00 89.44 204 GLN A N 1
ATOM 1614 C CA . GLN A 1 204 ? 15.474 28.237 -9.578 1.00 89.44 204 GLN A CA 1
ATOM 1615 C C . GLN A 1 204 ? 15.983 26.816 -9.296 1.00 89.44 204 GLN A C 1
ATOM 1617 O O . GLN A 1 204 ? 15.217 25.862 -9.369 1.00 89.44 204 GLN A O 1
ATOM 1622 N N . ALA A 1 205 ? 17.232 26.674 -8.847 1.00 85.62 205 ALA A N 1
ATOM 1623 C CA . ALA A 1 205 ? 17.768 25.417 -8.332 1.00 85.62 205 ALA A CA 1
ATOM 1624 C C . ALA A 1 205 ? 17.050 24.936 -7.054 1.00 85.62 205 ALA A C 1
ATOM 1626 O O . ALA A 1 205 ? 17.087 23.746 -6.760 1.00 85.62 205 ALA A O 1
ATOM 1627 N N . SER A 1 206 ? 16.385 25.830 -6.306 1.00 82.94 206 SER A N 1
ATOM 1628 C CA . SER A 1 206 ? 15.558 25.451 -5.151 1.00 82.94 206 SER A CA 1
ATOM 1629 C C . SER A 1 206 ? 14.142 25.000 -5.533 1.00 82.94 206 SER A C 1
ATOM 1631 O O . SER A 1 206 ? 13.581 24.173 -4.824 1.00 82.94 206 SER A O 1
ATOM 1633 N N . LEU A 1 207 ? 13.604 25.427 -6.686 1.00 74.88 207 LEU A N 1
ATOM 1634 C CA . LEU A 1 207 ? 12.335 24.902 -7.226 1.00 74.88 207 LEU A CA 1
ATOM 1635 C C . LEU A 1 207 ? 12.440 23.407 -7.566 1.00 74.88 207 LEU A C 1
ATOM 1637 O O . LEU A 1 207 ? 11.532 22.639 -7.270 1.00 74.88 207 LEU A O 1
ATOM 1641 N N . ALA A 1 208 ? 13.613 22.959 -8.030 1.00 62.12 208 ALA A N 1
ATOM 1642 C CA . ALA A 1 208 ? 13.928 21.537 -8.219 1.00 62.12 208 ALA A CA 1
ATOM 1643 C C . ALA A 1 208 ? 13.956 20.704 -6.911 1.00 62.12 208 ALA A C 1
ATOM 1645 O O . ALA A 1 208 ? 14.194 19.500 -6.954 1.00 62.12 208 ALA A O 1
ATOM 1646 N N . VAL A 1 209 ? 13.736 21.339 -5.752 1.00 50.50 209 VAL A N 1
ATOM 1647 C CA . VAL A 1 209 ? 13.587 20.721 -4.419 1.00 50.50 209 VAL A CA 1
ATOM 1648 C C . VAL A 1 209 ? 12.164 20.947 -3.856 1.00 50.50 209 VAL A C 1
ATOM 1650 O O . VAL A 1 209 ? 11.853 20.520 -2.746 1.00 50.50 209 VAL A O 1
ATOM 1653 N N . LEU A 1 210 ? 11.286 21.630 -4.604 1.00 39.66 210 LEU A N 1
ATOM 1654 C CA . LEU A 1 210 ? 9.928 22.014 -4.195 1.00 39.66 210 LEU A CA 1
ATOM 1655 C C . LEU A 1 210 ? 8.825 21.373 -5.055 1.00 39.66 210 LEU A C 1
ATOM 1657 O O . LEU A 1 210 ? 7.767 21.081 -4.497 1.00 39.66 210 LEU A O 1
ATOM 1661 N N . ASP A 1 211 ? 9.107 21.045 -6.325 1.00 36.28 211 ASP A N 1
ATOM 1662 C CA . ASP A 1 211 ? 8.241 20.327 -7.295 1.00 36.28 211 ASP A CA 1
ATOM 1663 C C . ASP A 1 211 ? 7.753 18.922 -6.841 1.00 36.28 211 ASP A C 1
ATOM 1665 O O . ASP A 1 211 ? 7.132 18.185 -7.605 1.00 36.28 211 ASP A O 1
ATOM 1669 N N . GLU A 1 212 ? 8.015 18.503 -5.600 1.00 40.44 212 GLU A N 1
ATOM 1670 C CA . GLU A 1 212 ? 7.604 17.192 -5.082 1.00 40.44 212 GLU A CA 1
ATOM 1671 C C . GLU A 1 212 ? 6.101 17.076 -4.741 1.00 40.44 212 GLU A C 1
ATOM 1673 O O . GLU A 1 212 ? 5.681 15.973 -4.395 1.00 40.44 212 GLU A O 1
ATOM 1678 N N . ASP A 1 213 ? 5.291 18.153 -4.786 1.00 37.66 213 ASP A N 1
ATOM 1679 C CA . ASP A 1 213 ? 3.953 18.115 -4.144 1.00 37.66 213 ASP A CA 1
ATOM 1680 C C . ASP A 1 213 ? 2.854 19.107 -4.617 1.00 37.66 213 ASP A C 1
ATOM 1682 O O . ASP A 1 213 ? 1.804 19.150 -3.978 1.00 37.66 213 ASP A O 1
ATOM 1686 N N . ASP A 1 214 ? 3.021 19.905 -5.686 1.00 29.12 214 ASP A N 1
ATOM 1687 C CA . ASP A 1 214 ? 1.931 20.787 -6.172 1.00 29.12 214 ASP A CA 1
ATOM 1688 C C . ASP A 1 214 ? 1.712 20.710 -7.694 1.00 29.12 214 ASP A C 1
ATOM 1690 O O . ASP A 1 214 ? 2.632 20.847 -8.496 1.00 29.12 214 ASP A O 1
ATOM 1694 N N . SER A 1 215 ? 0.472 20.430 -8.102 1.00 27.09 215 SER A N 1
ATOM 1695 C CA . SER A 1 215 ? 0.070 20.315 -9.513 1.00 27.09 215 SER A CA 1
ATOM 1696 C C . SER A 1 215 ? -1.446 20.478 -9.708 1.00 27.09 215 SER A C 1
ATOM 1698 O O . SER A 1 215 ? -2.093 19.689 -10.402 1.00 27.09 215 SER A O 1
ATOM 1700 N N . ALA A 1 216 ? -2.041 21.516 -9.105 1.00 27.72 216 ALA A N 1
ATOM 1701 C CA . ALA A 1 216 ? -3.482 21.754 -9.208 1.00 27.72 216 ALA A CA 1
ATOM 1702 C C . ALA A 1 216 ? -3.899 23.228 -9.395 1.00 27.72 216 ALA A C 1
ATOM 1704 O O . ALA A 1 216 ? -4.387 23.855 -8.460 1.00 27.72 216 ALA A O 1
ATOM 1705 N N . GLU A 1 217 ? -3.913 23.729 -10.641 1.00 24.06 217 GLU A N 1
ATOM 1706 C CA . GLU A 1 217 ? -4.984 24.662 -11.039 1.00 24.06 217 GLU A CA 1
ATOM 1707 C C . GLU A 1 217 ? -5.353 24.605 -12.538 1.00 24.06 217 GLU A C 1
ATOM 1709 O O . GLU A 1 217 ? -4.733 25.221 -13.402 1.00 24.06 217 GLU A O 1
ATOM 1714 N N . ALA A 1 218 ? -6.431 23.877 -12.847 1.00 24.59 218 ALA A N 1
ATOM 1715 C CA . ALA A 1 218 ? -7.118 23.912 -14.138 1.00 24.59 218 ALA A CA 1
ATOM 1716 C C . ALA A 1 218 ? -8.636 23.845 -13.897 1.00 24.59 218 ALA A C 1
ATOM 1718 O O . ALA A 1 218 ? -9.215 22.769 -13.742 1.00 24.59 218 ALA A O 1
ATOM 1719 N N . GLN A 1 219 ? -9.284 25.008 -13.798 1.00 22.83 219 GLN A N 1
ATOM 1720 C CA . GLN A 1 219 ? -10.708 25.097 -13.461 1.00 22.83 219 GLN A CA 1
ATOM 1721 C C . GLN A 1 219 ? -11.599 24.652 -14.642 1.00 22.83 219 GLN A C 1
ATOM 1723 O O . GLN A 1 219 ? -11.414 25.147 -15.757 1.00 22.83 219 GLN A O 1
ATOM 1728 N N . PRO A 1 220 ? -12.597 23.772 -14.430 1.00 25.44 220 PRO A N 1
ATOM 1729 C CA . PRO A 1 220 ? -13.531 23.384 -15.480 1.00 25.44 220 PRO A CA 1
ATOM 1730 C C . PRO A 1 220 ? -14.606 24.460 -15.683 1.00 25.44 220 PRO A C 1
ATOM 1732 O O . PRO A 1 220 ? -15.443 24.695 -14.810 1.00 25.44 220 PRO A O 1
ATOM 1735 N N . THR A 1 221 ? -14.644 25.081 -16.861 1.00 23.66 221 THR A N 1
ATOM 1736 C CA . THR A 1 221 ? -15.817 25.850 -17.300 1.00 23.66 221 THR A CA 1
ATOM 1737 C C . THR A 1 221 ? -16.913 24.900 -17.783 1.00 23.66 221 THR A C 1
ATOM 1739 O O . THR A 1 221 ? -16.669 23.980 -18.564 1.00 23.66 221 THR A O 1
ATOM 1742 N N . ALA A 1 222 ? -18.139 25.104 -17.299 1.00 23.80 222 ALA A N 1
ATOM 1743 C CA . ALA A 1 222 ? -19.272 24.258 -17.656 1.00 23.80 222 ALA A CA 1
ATOM 1744 C C . ALA A 1 222 ? -19.681 24.452 -19.127 1.00 23.80 222 ALA A C 1
ATOM 1746 O O . ALA A 1 222 ? -19.792 25.581 -19.605 1.00 23.80 222 ALA A O 1
ATOM 1747 N N . VAL A 1 223 ? -19.973 23.346 -19.815 1.00 24.42 223 VAL A N 1
ATOM 1748 C CA . VAL A 1 223 ? -20.627 23.334 -21.131 1.00 24.42 223 VAL A CA 1
ATOM 1749 C C . VAL A 1 223 ? -21.972 22.630 -20.983 1.00 24.42 223 VAL A C 1
ATOM 1751 O O . VAL A 1 223 ? -22.056 21.573 -20.359 1.00 24.42 223 VAL A O 1
ATOM 1754 N N . ASP A 1 224 ? -23.022 23.251 -21.517 1.00 22.09 224 ASP A N 1
ATOM 1755 C CA . ASP A 1 224 ? -24.408 22.826 -21.322 1.00 22.09 224 ASP A CA 1
ATOM 1756 C C . ASP A 1 224 ? -24.732 21.490 -22.022 1.00 22.09 224 ASP A C 1
ATOM 1758 O O . ASP A 1 224 ? -24.150 21.105 -23.039 1.00 22.09 224 ASP A O 1
ATOM 1762 N N . SER A 1 225 ? -25.689 20.764 -21.453 1.00 24.62 225 SER A N 1
ATOM 1763 C CA . SER A 1 225 ? -26.095 19.431 -21.874 1.00 24.62 225 SER A CA 1
ATOM 1764 C C . SER A 1 225 ? -27.062 19.461 -23.062 1.00 24.62 225 SER A C 1
ATOM 1766 O O . SER A 1 225 ? -28.240 19.780 -22.915 1.00 24.62 225 SER A O 1
ATOM 1768 N N . THR A 1 226 ? -26.617 19.059 -24.259 1.00 22.42 226 THR A N 1
ATOM 1769 C CA . THR A 1 226 ? -27.547 18.669 -25.343 1.00 22.42 226 THR A CA 1
ATOM 1770 C C . THR A 1 226 ? -26.928 17.726 -26.385 1.00 22.42 226 THR A C 1
ATOM 1772 O O . THR A 1 226 ? -26.644 18.106 -27.519 1.00 22.42 226 THR A O 1
ATOM 1775 N N . VAL A 1 227 ? -26.796 16.439 -26.046 1.00 24.58 227 VAL A N 1
ATOM 1776 C CA . VAL A 1 227 ? -26.615 15.376 -27.053 1.00 24.58 227 VAL A CA 1
ATOM 1777 C C . VAL A 1 227 ? -27.969 14.718 -27.312 1.00 24.58 227 VAL A C 1
ATOM 1779 O O . VAL A 1 227 ? -28.498 14.002 -26.464 1.00 24.58 227 VAL A O 1
ATOM 1782 N N . LYS A 1 228 ? -28.557 14.972 -28.487 1.00 22.56 228 LYS A N 1
ATOM 1783 C CA . LYS A 1 228 ? -29.777 14.276 -28.923 1.00 22.56 228 LYS A CA 1
ATOM 1784 C C . LYS A 1 228 ? -29.465 12.811 -29.225 1.00 22.56 228 LYS A C 1
ATOM 1786 O O . LYS A 1 228 ? -28.478 12.507 -29.888 1.00 22.56 228 LYS A O 1
ATOM 1791 N N . GLN A 1 229 ? -30.358 11.919 -28.802 1.00 23.67 229 GLN A N 1
ATOM 1792 C CA . GLN A 1 229 ? -30.357 10.527 -29.249 1.00 23.67 229 GLN A CA 1
ATOM 1793 C C . GLN A 1 229 ? -30.515 10.455 -30.775 1.00 23.67 229 GLN A C 1
ATOM 1795 O O . GLN A 1 229 ? -31.352 11.152 -31.349 1.00 23.67 229 GLN A O 1
ATOM 1800 N N . VAL A 1 230 ? -29.773 9.549 -31.411 1.00 23.80 230 VAL A N 1
ATOM 1801 C CA . VAL A 1 230 ? -30.026 9.084 -32.782 1.00 23.80 230 VAL A CA 1
ATOM 1802 C C . VAL A 1 230 ? -30.187 7.569 -32.715 1.00 23.80 230 VAL A C 1
ATOM 1804 O O . VAL A 1 230 ? -29.376 6.887 -32.093 1.00 23.80 230 VAL A O 1
ATOM 1807 N N . THR A 1 231 ? -31.268 7.047 -33.293 1.00 23.66 231 THR A N 1
ATOM 1808 C CA . THR A 1 231 ? -31.662 5.634 -33.193 1.00 23.66 231 THR A CA 1
ATOM 1809 C C . THR A 1 231 ? -31.970 5.049 -34.570 1.00 23.66 231 THR A C 1
ATOM 1811 O O . THR A 1 231 ? -32.592 5.702 -35.406 1.00 23.66 231 THR A O 1
ATOM 1814 N N . GLY A 1 232 ? -31.570 3.792 -34.791 1.00 23.19 232 GLY A N 1
ATOM 1815 C CA . GLY A 1 232 ? -31.841 3.060 -36.034 1.00 23.19 232 GLY A CA 1
ATOM 1816 C C . GLY A 1 232 ? -30.961 3.470 -37.231 1.00 23.19 232 GLY A C 1
ATOM 1817 O O . GLY A 1 232 ? -30.061 4.296 -37.079 1.00 23.19 232 GLY A O 1
ATOM 1818 N N . PRO A 1 233 ? -31.198 2.888 -38.425 1.00 23.64 233 PRO A N 1
ATOM 1819 C CA . PRO A 1 233 ? -32.393 2.127 -38.809 1.00 23.64 233 PRO A CA 1
ATOM 1820 C C . PRO A 1 233 ? -32.317 0.608 -38.566 1.00 23.64 233 PRO A C 1
ATOM 1822 O O . PRO A 1 233 ? -31.250 0.016 -38.438 1.00 23.64 233 PRO A O 1
ATOM 1825 N N . VAL A 1 234 ? -33.496 -0.021 -38.552 1.00 24.22 234 VAL A N 1
ATOM 1826 C CA . VAL A 1 234 ? -33.709 -1.480 -38.581 1.00 24.22 234 VAL A CA 1
ATOM 1827 C C . VAL A 1 234 ? -33.969 -1.921 -40.025 1.00 24.22 234 VAL A C 1
ATOM 1829 O O . VAL A 1 234 ? -34.609 -1.184 -40.773 1.00 24.22 234 VAL A O 1
ATOM 1832 N N . VAL A 1 235 ? -33.548 -3.134 -40.403 1.00 23.23 235 VAL A N 1
ATOM 1833 C CA . VAL A 1 235 ? -33.952 -3.787 -41.663 1.00 23.23 235 VAL A CA 1
ATOM 1834 C C . VAL A 1 235 ? -34.433 -5.220 -41.395 1.00 23.23 235 VAL A C 1
ATOM 1836 O O . VAL A 1 235 ? -33.831 -5.948 -40.608 1.00 23.23 235 VAL A O 1
ATOM 1839 N N . ARG A 1 236 ? -35.531 -5.590 -42.062 1.00 22.02 236 ARG A N 1
ATOM 1840 C CA . ARG A 1 236 ? -36.165 -6.917 -42.176 1.00 22.02 236 ARG A CA 1
ATOM 1841 C C . ARG A 1 236 ? -36.885 -6.998 -43.542 1.00 22.02 236 ARG A C 1
ATOM 1843 O O . ARG A 1 236 ? -37.027 -5.958 -44.182 1.00 22.02 236 ARG A O 1
ATOM 1850 N N . GLU A 1 237 ? -37.417 -8.127 -44.024 1.00 23.25 237 GLU A N 1
ATOM 1851 C CA . GLU A 1 237 ? -37.347 -9.527 -43.536 1.00 23.25 237 GLU A CA 1
ATOM 1852 C C . GLU A 1 237 ? -36.212 -10.261 -44.319 1.00 23.25 237 GLU A C 1
ATOM 1854 O O . GLU A 1 237 ? -35.117 -9.706 -44.313 1.00 23.25 237 GLU A O 1
ATOM 1859 N N . ASP A 1 238 ? -36.243 -11.418 -45.002 1.00 21.30 238 ASP A N 1
ATOM 1860 C CA . ASP A 1 238 ? -37.202 -12.519 -45.237 1.00 21.30 238 ASP A CA 1
ATOM 1861 C C . ASP A 1 238 ? -36.389 -13.840 -45.444 1.00 21.30 238 ASP A C 1
ATOM 1863 O O . ASP A 1 238 ? -35.439 -14.101 -44.704 1.00 21.30 238 ASP A O 1
ATOM 1867 N N . THR A 1 239 ? -36.726 -14.684 -46.431 1.00 24.66 239 THR A N 1
ATOM 1868 C CA . THR A 1 239 ? -36.314 -16.097 -46.543 1.00 24.66 239 THR A CA 1
ATOM 1869 C C . THR A 1 239 ? -36.075 -16.513 -48.020 1.00 24.66 239 THR A C 1
ATOM 1871 O O . THR A 1 239 ? -36.499 -15.792 -48.924 1.00 24.66 239 THR A O 1
ATOM 1874 N N . PRO A 1 240 ? -35.407 -17.655 -48.323 1.00 25.33 240 PRO A N 1
ATOM 1875 C CA . PRO A 1 240 ? -36.107 -18.951 -48.311 1.00 25.33 240 PRO A CA 1
ATOM 1876 C C . PRO A 1 240 ? -35.295 -20.137 -47.746 1.00 25.33 240 PRO A C 1
ATOM 1878 O O . PRO A 1 240 ? -34.071 -20.123 -47.652 1.00 25.33 240 PRO A O 1
ATOM 1881 N N . ARG A 1 241 ? -36.009 -21.212 -47.384 1.00 24.30 241 ARG A N 1
ATOM 1882 C CA . ARG A 1 241 ? -35.434 -22.471 -46.877 1.00 24.30 241 ARG A CA 1
ATOM 1883 C C . ARG A 1 241 ? -34.933 -23.363 -48.019 1.00 24.30 241 ARG A C 1
ATOM 1885 O O . ARG A 1 241 ? -35.669 -23.576 -48.978 1.00 24.30 241 ARG A O 1
ATOM 1892 N N . GLN A 1 242 ? -33.797 -24.032 -47.824 1.00 22.48 242 GLN A N 1
ATOM 1893 C CA . GLN A 1 242 ? -33.540 -25.361 -48.398 1.00 22.48 242 GLN A CA 1
ATOM 1894 C C . GLN A 1 242 ? -32.903 -26.284 -47.352 1.00 22.48 242 GLN A C 1
ATOM 1896 O O . GLN A 1 242 ? -32.327 -25.826 -46.368 1.00 22.48 242 GLN A O 1
ATOM 1901 N N . SER A 1 243 ? -33.073 -27.592 -47.543 1.00 21.14 243 SER A N 1
ATOM 1902 C CA . SER A 1 243 ? -32.806 -28.630 -46.544 1.00 21.14 243 SER A CA 1
ATOM 1903 C C . SER A 1 243 ? -32.038 -29.800 -47.155 1.00 21.14 243 SER A C 1
ATOM 1905 O O . SER A 1 243 ? -32.517 -30.402 -48.115 1.00 21.14 243 SER A O 1
ATOM 1907 N N . VAL A 1 244 ? -30.901 -30.165 -46.560 1.00 23.06 244 VAL A N 1
ATOM 1908 C CA . VAL A 1 244 ? -30.133 -31.382 -46.880 1.00 23.06 244 VAL A CA 1
ATOM 1909 C C . VAL A 1 244 ? -29.713 -32.066 -45.570 1.00 23.06 244 VAL A C 1
ATOM 1911 O O . VAL A 1 244 ? -29.649 -31.431 -44.519 1.00 23.06 244 VAL A O 1
ATOM 1914 N N . MET A 1 245 ? -29.530 -33.384 -45.621 1.00 22.17 245 MET A N 1
ATOM 1915 C CA . MET A 1 245 ? -29.450 -34.286 -44.466 1.00 22.17 245 MET A CA 1
ATOM 1916 C C . MET A 1 245 ? -28.112 -34.250 -43.710 1.00 22.17 245 MET A C 1
ATOM 1918 O O . MET A 1 245 ? -27.049 -34.062 -44.296 1.00 22.17 245 MET A O 1
ATOM 1922 N N . THR A 1 246 ? -28.168 -34.569 -42.415 1.00 22.22 246 THR A N 1
ATOM 1923 C CA . THR A 1 246 ? -27.026 -35.065 -41.630 1.00 22.22 246 THR A CA 1
ATOM 1924 C C . THR A 1 246 ? -26.800 -36.565 -41.861 1.00 22.22 246 THR A C 1
ATOM 1926 O O . THR A 1 246 ? -27.706 -37.282 -42.295 1.00 22.22 246 THR A O 1
ATOM 1929 N N . PRO A 1 247 ? -25.613 -37.074 -41.493 1.00 24.47 247 PRO A N 1
ATOM 1930 C CA . PRO A 1 247 ? -25.581 -38.323 -40.732 1.00 24.47 247 PRO A CA 1
ATOM 1931 C C . PRO A 1 247 ? -24.820 -38.200 -39.400 1.00 24.47 247 PRO A C 1
ATOM 1933 O O . PRO A 1 247 ? -23.878 -37.429 -39.245 1.00 24.47 247 PRO A O 1
ATOM 1936 N N . SER A 1 248 ? -25.261 -38.990 -38.422 1.00 21.12 248 SER A N 1
ATOM 1937 C CA . SER A 1 248 ? -24.746 -39.044 -37.047 1.00 21.12 248 SER A CA 1
ATOM 1938 C C . SER A 1 248 ? -23.449 -39.855 -36.920 1.00 21.12 248 SER A C 1
ATOM 1940 O O . SER A 1 248 ? -23.397 -40.953 -37.469 1.00 21.12 248 SER A O 1
ATOM 1942 N N . ALA A 1 249 ? -22.540 -39.440 -36.027 1.00 24.66 249 ALA A N 1
ATOM 1943 C CA . ALA A 1 249 ? -22.033 -40.279 -34.920 1.00 24.66 249 ALA A CA 1
ATOM 1944 C C . ALA A 1 249 ? -21.169 -39.458 -33.934 1.00 24.66 249 ALA A C 1
ATOM 1946 O O . ALA A 1 249 ? -20.527 -38.498 -34.346 1.00 24.66 249 ALA A O 1
ATOM 1947 N N . GLY A 1 250 ? -21.114 -39.858 -32.652 1.00 22.33 250 GLY A N 1
ATOM 1948 C CA . GLY A 1 250 ? -20.157 -39.309 -31.669 1.00 22.33 250 GLY A CA 1
ATOM 1949 C C . GLY A 1 250 ? -20.759 -38.741 -30.376 1.00 22.33 250 GLY A C 1
ATOM 1950 O O . GLY A 1 250 ? -20.573 -37.568 -30.073 1.00 22.33 250 GLY A O 1
ATOM 1951 N N . ARG A 1 251 ? -21.479 -39.555 -29.588 1.00 22.50 251 ARG A N 1
ATOM 1952 C CA . ARG A 1 251 ? -21.894 -39.177 -28.222 1.00 22.50 251 ARG A CA 1
ATOM 1953 C C . ARG A 1 251 ? -20.801 -39.516 -27.206 1.00 22.50 251 ARG A C 1
ATOM 1955 O O . ARG A 1 251 ? -20.483 -40.691 -27.051 1.00 22.50 251 ARG A O 1
ATOM 1962 N N . THR A 1 252 ? -20.416 -38.535 -26.395 1.00 23.30 252 THR A N 1
ATOM 1963 C CA . THR A 1 252 ? -19.866 -38.763 -25.049 1.00 23.30 252 THR A CA 1
ATOM 1964 C C . THR A 1 252 ? -20.624 -37.854 -24.085 1.00 23.30 252 THR A C 1
ATOM 1966 O O . THR A 1 252 ? -20.786 -36.669 -24.362 1.00 23.30 252 THR A O 1
ATOM 1969 N N . GLN A 1 253 ? -21.168 -38.400 -22.996 1.00 22.30 253 GLN A N 1
ATOM 1970 C CA . GLN A 1 253 ? -22.002 -37.640 -22.058 1.00 22.30 253 GLN A CA 1
ATOM 1971 C C . GLN A 1 253 ? -21.156 -37.088 -20.908 1.00 22.30 253 GLN A C 1
ATOM 1973 O O . GLN A 1 253 ? -20.627 -37.864 -20.118 1.00 22.30 253 GLN A O 1
ATOM 1978 N N . THR A 1 254 ? -21.107 -35.766 -20.751 1.00 24.61 254 THR A N 1
ATOM 1979 C CA . THR A 1 254 ? -20.687 -35.128 -19.494 1.00 24.61 254 THR A CA 1
ATOM 1980 C C . THR A 1 254 ? -21.925 -34.896 -18.633 1.00 24.61 254 THR A C 1
ATOM 1982 O O . THR A 1 254 ? -22.790 -34.087 -18.967 1.00 24.61 254 THR A O 1
ATOM 1985 N N . THR A 1 255 ? -22.053 -35.641 -17.538 1.00 24.97 255 THR A N 1
ATOM 1986 C CA . THR A 1 255 ? -23.194 -35.539 -16.619 1.00 24.97 255 THR A CA 1
ATOM 1987 C C . THR A 1 255 ? -23.112 -34.278 -15.766 1.00 24.97 255 THR A C 1
ATOM 1989 O O . THR A 1 255 ? -22.151 -34.104 -15.019 1.00 24.97 255 THR A O 1
ATOM 1992 N N . GLN A 1 256 ? -24.153 -33.443 -15.797 1.00 27.12 256 GLN A N 1
ATOM 1993 C CA . GLN A 1 256 ? -24.362 -32.429 -14.762 1.00 27.12 256 GLN A CA 1
ATOM 1994 C C . GLN A 1 256 ? -24.644 -33.125 -13.422 1.00 27.12 256 GLN A C 1
ATOM 1996 O O . GLN A 1 256 ? -25.653 -33.815 -13.281 1.00 27.12 256 GLN A O 1
ATOM 2001 N N . ALA A 1 257 ? -23.768 -32.928 -12.438 1.00 26.95 257 ALA A N 1
ATOM 2002 C CA . ALA A 1 257 ? -24.020 -33.290 -11.048 1.00 26.95 257 ALA A CA 1
ATOM 2003 C C . ALA A 1 257 ? -24.475 -32.035 -10.288 1.00 26.95 257 ALA A C 1
ATOM 2005 O O . ALA A 1 257 ? -23.756 -31.039 -10.241 1.00 26.95 257 ALA A O 1
ATOM 2006 N N . GLY A 1 258 ? -25.684 -32.064 -9.725 1.00 25.30 258 GLY A N 1
ATOM 2007 C CA . GLY A 1 258 ? -26.228 -30.930 -8.979 1.00 25.30 258 GLY A CA 1
ATOM 2008 C C . GLY A 1 258 ? -25.511 -30.737 -7.643 1.00 25.30 258 GLY A C 1
ATOM 2009 O O . GLY A 1 258 ? -25.426 -31.671 -6.846 1.00 25.30 258 GLY A O 1
ATOM 2010 N N . GLN A 1 259 ? -25.035 -29.520 -7.377 1.00 27.42 259 GLN A N 1
ATOM 2011 C CA . GLN A 1 259 ? -24.488 -29.159 -6.071 1.00 27.42 259 GLN A CA 1
ATOM 2012 C C . GLN A 1 259 ? -25.589 -29.217 -4.999 1.00 27.42 259 GLN A C 1
ATOM 2014 O O . GLN A 1 259 ? -26.655 -28.617 -5.144 1.00 27.42 259 GLN A O 1
ATOM 2019 N N . LYS A 1 260 ? -25.306 -29.910 -3.893 1.00 26.52 260 LYS A N 1
ATOM 2020 C CA . LYS A 1 260 ? -25.984 -29.721 -2.603 1.00 26.52 260 LYS A CA 1
ATOM 2021 C C . LYS A 1 260 ? -24.978 -29.133 -1.606 1.00 26.52 260 LYS A C 1
ATOM 2023 O O . LYS A 1 260 ? -23.786 -29.403 -1.743 1.00 26.52 260 LYS A O 1
ATOM 2028 N N . PRO A 1 261 ? -25.430 -28.316 -0.640 1.00 33.50 261 PRO A N 1
ATOM 2029 C CA . PRO A 1 261 ? -24.531 -27.525 0.192 1.00 33.50 261 PRO A CA 1
ATOM 2030 C C . PRO A 1 261 ? -23.730 -28.397 1.165 1.00 33.50 261 PRO A C 1
ATOM 2032 O O . PRO A 1 261 ? -24.290 -29.258 1.843 1.00 33.50 261 PRO A O 1
ATOM 2035 N N . VAL A 1 262 ? -22.430 -28.115 1.267 1.00 31.97 262 VAL A N 1
ATOM 2036 C CA . VAL A 1 262 ? -21.541 -28.612 2.326 1.00 31.97 262 VAL A CA 1
ATOM 2037 C C . VAL A 1 262 ? -21.261 -27.444 3.270 1.00 31.97 262 VAL A C 1
ATOM 2039 O O . VAL A 1 262 ? -20.901 -26.358 2.822 1.00 31.97 262 VAL A O 1
ATOM 2042 N N . GLY A 1 263 ? -21.503 -27.641 4.567 1.00 29.58 263 GLY A N 1
ATOM 2043 C CA . GLY A 1 263 ? -21.570 -26.558 5.549 1.00 29.58 263 GLY A CA 1
ATOM 2044 C C . GLY A 1 263 ? -20.393 -26.501 6.519 1.00 29.58 263 GLY A C 1
ATOM 2045 O O . GLY A 1 263 ? -20.478 -27.041 7.616 1.00 29.58 263 GLY A O 1
ATOM 2046 N N . SER A 1 264 ? -19.361 -25.742 6.163 1.00 35.72 264 SER A N 1
ATOM 2047 C CA . SER A 1 264 ? -18.493 -25.027 7.110 1.00 35.72 264 SER A CA 1
ATOM 2048 C C . SER A 1 264 ? -18.075 -23.733 6.419 1.00 35.72 264 SER A C 1
ATOM 2050 O O . SER A 1 264 ? -17.458 -23.801 5.362 1.00 35.72 264 SER A O 1
ATOM 2052 N N . GLY A 1 265 ? -18.521 -22.584 6.938 1.00 44.38 265 GLY A N 1
ATOM 2053 C CA . GLY A 1 265 ? -18.662 -21.342 6.165 1.00 44.38 265 GLY A CA 1
ATOM 2054 C C . GLY A 1 265 ? -17.441 -20.959 5.324 1.00 44.38 265 GLY A C 1
ATOM 2055 O O . GLY A 1 265 ? -16.427 -20.533 5.872 1.00 44.38 265 GLY A O 1
ATOM 2056 N N . ALA A 1 266 ? -17.581 -21.072 3.998 1.00 62.81 266 ALA A N 1
ATOM 2057 C CA . ALA A 1 266 ? -16.633 -20.511 3.043 1.00 62.81 266 ALA A CA 1
ATOM 2058 C C . ALA A 1 266 ? -16.521 -18.991 3.239 1.00 62.81 266 ALA A C 1
ATOM 2060 O O . ALA A 1 266 ? -17.476 -18.348 3.688 1.00 62.81 266 ALA A O 1
ATOM 2061 N N . ALA A 1 267 ? -15.367 -18.416 2.899 1.00 74.69 267 ALA A N 1
ATOM 2062 C CA . ALA A 1 267 ? -15.173 -16.977 3.000 1.00 74.69 267 ALA A CA 1
ATOM 2063 C C . ALA A 1 267 ? -16.199 -16.231 2.136 1.00 74.69 267 ALA A C 1
ATOM 2065 O O . ALA A 1 267 ? -16.374 -16.534 0.957 1.00 74.69 267 ALA A O 1
ATOM 2066 N N . GLN A 1 268 ? -16.874 -15.255 2.741 1.00 91.50 268 GLN A N 1
ATOM 2067 C CA . GLN A 1 268 ? -17.808 -14.369 2.060 1.00 91.50 268 GLN A CA 1
ATOM 2068 C C . GLN A 1 268 ? -17.422 -12.932 2.391 1.00 91.50 268 GLN A C 1
ATOM 2070 O O . GLN A 1 268 ? -17.626 -12.465 3.510 1.00 91.50 268 GLN A O 1
ATOM 2075 N N . ILE A 1 269 ? -16.861 -12.233 1.409 1.00 95.94 269 ILE A N 1
ATOM 2076 C CA . ILE A 1 269 ? -16.518 -10.817 1.506 1.00 95.94 269 ILE A CA 1
ATOM 2077 C C . ILE A 1 269 ? -17.818 -10.005 1.579 1.00 95.94 269 ILE A C 1
ATOM 2079 O O . ILE A 1 269 ? -18.693 -10.127 0.712 1.00 95.94 269 ILE A O 1
ATOM 2083 N N . THR A 1 270 ? -17.935 -9.194 2.631 1.00 92.75 270 THR A N 1
ATOM 2084 C CA . THR A 1 270 ? -19.161 -8.458 3.005 1.00 92.75 270 THR A CA 1
ATOM 2085 C C . THR A 1 270 ? -19.071 -6.955 2.753 1.00 92.75 270 THR A C 1
ATOM 2087 O O . THR A 1 270 ? -20.086 -6.337 2.427 1.00 92.75 270 THR A O 1
ATOM 2090 N N . CYS A 1 271 ? -17.866 -6.386 2.836 1.00 96.62 271 CYS A N 1
ATOM 2091 C CA . CYS A 1 271 ? -17.620 -4.956 2.694 1.00 96.62 271 CYS A CA 1
ATOM 2092 C C . CYS A 1 271 ? -16.561 -4.663 1.618 1.00 96.62 271 CYS A C 1
ATOM 2094 O O . CYS A 1 271 ? -15.519 -5.324 1.568 1.00 96.62 271 CYS A O 1
ATOM 2096 N N . LEU A 1 272 ? -16.814 -3.644 0.790 1.00 97.94 272 LEU A N 1
ATOM 2097 C CA . LEU A 1 272 ? -15.801 -2.956 -0.015 1.00 97.94 272 LEU A CA 1
ATOM 2098 C C . LEU A 1 272 ? -15.349 -1.710 0.756 1.00 97.94 272 LEU A C 1
ATOM 2100 O O . LEU A 1 272 ? -16.142 -0.794 0.954 1.00 97.94 272 LEU A O 1
ATOM 2104 N N . ALA A 1 273 ? -14.096 -1.675 1.195 1.00 98.25 273 ALA A N 1
ATOM 2105 C CA . ALA A 1 273 ? -13.504 -0.535 1.882 1.00 98.25 273 ALA A CA 1
ATOM 2106 C C . ALA A 1 273 ? -12.627 0.284 0.923 1.00 98.25 273 ALA A C 1
ATOM 2108 O O . ALA A 1 273 ? -11.765 -0.275 0.246 1.00 98.25 273 ALA A O 1
ATOM 2109 N N . VAL A 1 274 ? -12.829 1.601 0.873 1.00 98.38 274 VAL A N 1
ATOM 2110 C CA . VAL A 1 274 ? -12.071 2.515 0.004 1.00 98.38 274 VAL A CA 1
ATOM 2111 C C . VAL A 1 274 ? -11.523 3.685 0.826 1.00 98.38 274 VAL A C 1
ATOM 2113 O O . VAL A 1 274 ? -12.314 4.489 1.336 1.00 98.38 274 VAL A O 1
ATOM 2116 N N . PRO A 1 275 ? -10.191 3.818 0.976 1.00 97.62 275 PRO A N 1
ATOM 2117 C CA . PRO A 1 275 ? -9.586 5.048 1.454 1.00 97.62 275 PRO A CA 1
ATOM 2118 C C . PRO A 1 275 ? -9.630 6.111 0.345 1.00 97.62 275 PRO A C 1
ATOM 2120 O O . PRO A 1 275 ? -9.322 5.837 -0.810 1.00 97.62 275 PRO A O 1
ATOM 2123 N N . THR A 1 276 ? -9.990 7.339 0.711 1.00 96.94 276 THR A N 1
ATOM 2124 C CA . THR A 1 276 ? -9.994 8.517 -0.170 1.00 96.94 276 THR A CA 1
ATOM 2125 C C . THR A 1 276 ? -9.398 9.712 0.566 1.00 96.94 276 THR A C 1
ATOM 2127 O O . THR A 1 276 ? -9.541 9.844 1.784 1.00 96.94 276 THR A O 1
ATOM 2130 N N . ARG A 1 277 ? -8.759 10.616 -0.173 1.00 95.31 277 ARG A N 1
ATOM 2131 C CA . ARG A 1 277 ? -8.399 11.957 0.303 1.00 95.31 277 ARG A CA 1
ATOM 2132 C C . ARG A 1 277 ? -8.445 12.916 -0.875 1.00 95.31 277 ARG A C 1
ATOM 2134 O O . ARG A 1 277 ? -7.729 12.731 -1.846 1.00 95.31 277 ARG A O 1
ATOM 2141 N N . ASP A 1 278 ? -9.298 13.934 -0.787 1.00 94.81 278 ASP A N 1
ATOM 2142 C CA . ASP A 1 278 ? -9.405 15.041 -1.750 1.00 94.81 278 ASP A CA 1
ATOM 2143 C C . ASP A 1 278 ? -9.807 14.645 -3.199 1.00 94.81 278 ASP A C 1
ATOM 2145 O O . ASP A 1 278 ? -9.822 15.495 -4.088 1.00 94.81 278 ASP A O 1
ATOM 2149 N N . ARG A 1 279 ? -10.218 13.385 -3.426 1.00 94.56 279 ARG A N 1
ATOM 2150 C CA . ARG A 1 279 ? -10.311 12.704 -4.737 1.00 94.56 279 ARG A CA 1
ATOM 2151 C C . ARG A 1 279 ? -11.719 12.230 -5.140 1.00 94.56 279 ARG A C 1
ATOM 2153 O O . ARG A 1 279 ? -11.907 11.133 -5.670 1.00 94.56 279 ARG A O 1
ATOM 2160 N N . LEU A 1 280 ? -12.739 13.066 -4.939 1.00 96.50 280 LEU A N 1
ATOM 2161 C CA . LEU A 1 280 ? -14.143 12.694 -5.189 1.00 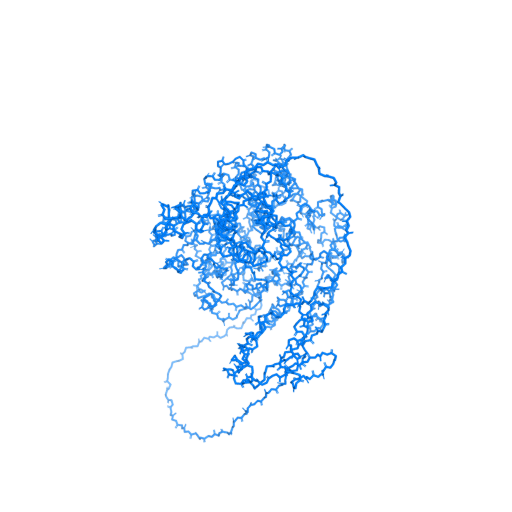96.50 280 LEU A CA 1
ATOM 2162 C C . LEU A 1 280 ? -14.402 12.093 -6.591 1.00 96.50 280 LEU A C 1
ATOM 2164 O O . LEU A 1 280 ? -15.149 11.124 -6.708 1.00 96.50 280 LEU A O 1
ATOM 2168 N N . SER A 1 281 ? -13.763 12.614 -7.643 1.00 96.44 281 SER A N 1
ATOM 2169 C CA . SER A 1 281 ? -13.904 12.107 -9.020 1.00 96.44 281 SER A CA 1
ATOM 2170 C C . SER A 1 281 ? -13.316 10.701 -9.217 1.00 96.44 281 SER A C 1
ATOM 2172 O O . SER A 1 281 ? -13.874 9.900 -9.970 1.00 96.44 281 SER A O 1
ATOM 2174 N N . SER A 1 282 ? -12.211 10.382 -8.534 1.00 96.62 282 SER A N 1
ATOM 2175 C CA . SER A 1 282 ? -11.596 9.049 -8.564 1.00 96.62 282 SER A CA 1
ATOM 2176 C C . SER A 1 282 ? -12.510 8.052 -7.850 1.00 96.62 282 SER A C 1
ATOM 2178 O O . SER A 1 282 ? -12.955 7.083 -8.469 1.00 96.62 282 SER A O 1
ATOM 2180 N N . LEU A 1 283 ? -12.924 8.383 -6.618 1.00 98.00 283 LEU A N 1
ATOM 2181 C CA . LEU A 1 283 ? -13.873 7.608 -5.811 1.00 98.00 283 LEU A CA 1
ATOM 2182 C C . LEU A 1 283 ? -15.173 7.298 -6.573 1.00 98.00 283 LEU A C 1
ATOM 2184 O O . LEU A 1 283 ? -15.606 6.148 -6.599 1.00 98.00 283 LEU A O 1
ATOM 2188 N N . GLN A 1 284 ? -15.781 8.293 -7.229 1.00 97.75 284 GLN A N 1
ATOM 2189 C CA . GLN A 1 284 ? -16.998 8.117 -8.036 1.00 97.75 284 GLN A CA 1
ATOM 2190 C C . GLN A 1 284 ? -16.846 7.016 -9.093 1.00 97.75 284 GLN A C 1
ATOM 2192 O O . GLN A 1 284 ? -17.697 6.132 -9.215 1.00 97.75 284 GLN A O 1
ATOM 2197 N N . ARG A 1 285 ? -15.743 7.054 -9.842 1.00 97.69 285 ARG A N 1
ATOM 2198 C CA . ARG A 1 285 ? -15.440 6.106 -10.919 1.00 97.69 285 ARG A CA 1
ATOM 2199 C C . ARG A 1 285 ? -15.051 4.722 -10.375 1.00 97.69 285 ARG A C 1
ATOM 2201 O O . ARG A 1 285 ? -15.499 3.718 -10.929 1.00 97.69 285 ARG A O 1
ATOM 2208 N N . CYS A 1 286 ? -14.293 4.670 -9.278 1.00 97.88 286 CYS A N 1
ATOM 2209 C CA . CYS A 1 286 ? -13.956 3.445 -8.548 1.00 97.88 286 CYS A CA 1
ATOM 2210 C C . CYS A 1 286 ? -15.229 2.713 -8.089 1.00 97.88 286 CYS A C 1
ATOM 2212 O O . CYS A 1 286 ? -15.499 1.601 -8.554 1.00 97.88 286 CYS A O 1
ATOM 2214 N N . LEU A 1 287 ? -16.081 3.357 -7.277 1.00 97.88 287 LEU A N 1
ATOM 2215 C CA . LEU A 1 287 ? -17.299 2.730 -6.747 1.00 97.88 287 LEU A CA 1
ATOM 2216 C C . LEU A 1 287 ? -18.256 2.280 -7.863 1.00 97.88 287 LEU A C 1
ATOM 2218 O O . LEU A 1 287 ? -18.795 1.174 -7.797 1.00 97.88 287 LEU A O 1
ATOM 2222 N N . GLN A 1 288 ? -18.428 3.086 -8.917 1.00 97.12 288 GLN A N 1
ATOM 2223 C CA . GLN A 1 288 ? -19.232 2.713 -10.085 1.00 97.12 288 GLN A CA 1
ATOM 2224 C C . GLN A 1 288 ? -18.683 1.461 -10.793 1.00 97.12 288 GLN A C 1
ATOM 2226 O O . GLN A 1 288 ? -19.460 0.600 -11.216 1.00 97.12 288 GLN A O 1
ATOM 2231 N N . SER A 1 289 ? -17.360 1.332 -10.920 1.00 96.38 289 SER A N 1
ATOM 2232 C CA . SER A 1 289 ? -16.717 0.193 -11.582 1.00 96.38 289 SER A CA 1
ATOM 2233 C C . SER A 1 289 ? -16.830 -1.098 -10.760 1.00 96.38 289 SER A C 1
ATOM 2235 O O . SER A 1 289 ? -17.333 -2.104 -11.267 1.00 96.38 289 SER A O 1
ATOM 2237 N N . TYR A 1 290 ? -16.475 -1.068 -9.469 1.00 96.44 290 TYR A N 1
ATOM 2238 C CA . TYR A 1 290 ? -16.607 -2.237 -8.585 1.00 96.44 290 TYR A CA 1
ATOM 2239 C C . TYR A 1 290 ? -18.061 -2.708 -8.457 1.00 96.44 290 TYR A C 1
ATOM 2241 O O . TYR A 1 290 ? -18.335 -3.901 -8.596 1.00 96.44 290 TYR A O 1
ATOM 2249 N N . LEU A 1 291 ? -19.018 -1.787 -8.305 1.00 95.38 291 LEU A N 1
ATOM 2250 C CA . LEU A 1 291 ? -20.442 -2.127 -8.258 1.00 95.38 291 LEU A CA 1
ATOM 2251 C C . LEU A 1 291 ? -20.948 -2.754 -9.569 1.00 95.38 291 LEU A C 1
ATOM 2253 O O . LEU A 1 291 ? -21.840 -3.603 -9.541 1.00 95.38 291 LEU A O 1
ATOM 2257 N N . THR A 1 292 ? -20.367 -2.379 -10.712 1.00 94.94 292 THR A N 1
ATOM 2258 C CA . THR A 1 292 ? -20.673 -3.000 -12.012 1.00 94.94 292 THR A CA 1
ATOM 2259 C C . THR A 1 292 ? -20.159 -4.443 -12.072 1.00 94.94 292 THR A C 1
ATOM 2261 O O . THR A 1 292 ? -20.902 -5.325 -12.504 1.00 94.94 292 THR A O 1
ATOM 2264 N N . ASN A 1 293 ? -18.949 -4.719 -11.561 1.00 94.19 293 ASN A N 1
ATOM 2265 C CA . ASN A 1 293 ? -18.433 -6.088 -11.420 1.00 94.19 293 ASN A CA 1
ATOM 2266 C C . ASN A 1 293 ? -19.328 -6.927 -10.494 1.00 94.19 293 ASN A C 1
ATOM 2268 O O . ASN A 1 293 ? -19.812 -7.984 -10.894 1.00 94.19 293 ASN A O 1
ATOM 2272 N N . PHE A 1 294 ? -19.615 -6.435 -9.285 1.00 94.44 294 PHE A N 1
ATOM 2273 C CA . PHE A 1 294 ? -20.382 -7.192 -8.291 1.00 94.44 294 PHE A CA 1
ATOM 2274 C C . PHE A 1 294 ? -21.789 -7.541 -8.803 1.00 94.44 294 PHE A C 1
ATOM 2276 O O . PHE A 1 294 ? -22.205 -8.700 -8.721 1.00 94.44 294 PHE A O 1
ATOM 2283 N N . ARG A 1 295 ? -22.486 -6.584 -9.435 1.00 93.44 295 ARG A N 1
ATOM 2284 C CA . ARG A 1 295 ? -23.809 -6.808 -10.044 1.00 93.44 295 ARG A CA 1
ATOM 2285 C C . ARG A 1 295 ? -23.784 -7.824 -11.187 1.00 93.44 295 ARG A C 1
ATOM 2287 O O . ARG A 1 295 ? -24.707 -8.633 -11.270 1.00 93.44 295 ARG A O 1
ATOM 2294 N N . ALA A 1 296 ? -22.735 -7.845 -12.016 1.00 93.94 296 ALA A N 1
ATOM 2295 C CA . ALA A 1 296 ? -22.580 -8.850 -13.074 1.00 93.94 296 ALA A CA 1
ATOM 2296 C C . ALA A 1 296 ? -22.521 -10.293 -12.527 1.00 93.94 296 ALA A C 1
ATOM 2298 O O . ALA A 1 296 ? -22.892 -11.232 -13.230 1.00 93.94 296 ALA A O 1
ATOM 2299 N N . TYR A 1 297 ? -22.132 -10.459 -11.258 1.00 93.44 297 TYR A N 1
ATOM 2300 C CA . TYR A 1 297 ? -22.066 -11.743 -10.554 1.00 93.44 297 TYR A CA 1
ATOM 2301 C C . TYR A 1 297 ? -23.064 -11.875 -9.392 1.00 93.44 297 TYR A C 1
ATOM 2303 O O . TYR A 1 297 ? -22.873 -12.713 -8.513 1.00 93.44 297 TYR A O 1
ATOM 2311 N N . GLN A 1 298 ? -24.140 -11.076 -9.397 1.00 93.81 298 GLN A N 1
ATOM 2312 C CA . GLN A 1 298 ? -25.227 -11.120 -8.403 1.00 93.81 298 GLN A CA 1
ATOM 2313 C C . GLN A 1 298 ? -24.751 -10.940 -6.944 1.00 93.81 298 GLN A C 1
ATOM 2315 O O . GLN A 1 298 ? -25.359 -11.457 -6.007 1.00 93.81 298 GLN A O 1
ATOM 2320 N N . ARG A 1 299 ? -23.661 -10.190 -6.742 1.00 92.88 299 ARG A N 1
ATOM 2321 C CA . ARG A 1 299 ? -23.140 -9.800 -5.427 1.00 92.88 299 ARG A CA 1
ATOM 2322 C C . ARG A 1 299 ? -23.542 -8.363 -5.099 1.00 92.88 299 ARG A C 1
ATOM 2324 O O . ARG A 1 299 ? -23.441 -7.473 -5.941 1.00 92.88 299 ARG A O 1
ATOM 2331 N N . THR A 1 300 ? -23.903 -8.148 -3.839 1.00 89.38 300 THR A N 1
ATOM 2332 C CA . THR A 1 300 ? -24.081 -6.829 -3.223 1.00 89.38 300 THR A CA 1
ATOM 2333 C C . THR A 1 300 ? -23.285 -6.820 -1.925 1.00 89.38 300 THR A C 1
ATOM 2335 O O . THR A 1 300 ? -23.413 -7.749 -1.128 1.00 89.38 300 THR A O 1
ATOM 2338 N N . LEU A 1 301 ? -22.444 -5.804 -1.744 1.00 93.38 301 LEU A N 1
ATOM 2339 C CA . LEU A 1 301 ? -21.614 -5.573 -0.559 1.00 93.38 301 LEU A CA 1
ATOM 2340 C C . LEU A 1 301 ? -22.036 -4.243 0.076 1.00 93.38 301 LEU A C 1
ATOM 2342 O O . LEU A 1 301 ? -22.528 -3.355 -0.623 1.00 93.38 301 LEU A O 1
ATOM 2346 N N . GLU A 1 302 ? -21.806 -4.089 1.379 1.00 95.69 302 GLU A N 1
ATOM 2347 C CA . GLU A 1 302 ? -21.790 -2.759 1.997 1.00 95.69 302 GLU A CA 1
ATOM 2348 C C . GLU A 1 302 ? -20.524 -2.013 1.534 1.00 95.69 302 GLU A C 1
ATOM 2350 O O . GLU A 1 302 ? -19.499 -2.640 1.248 1.00 95.69 302 GLU A O 1
ATOM 2355 N N . ILE A 1 303 ? -20.576 -0.685 1.434 1.00 98.19 303 ILE A N 1
ATOM 2356 C CA . ILE A 1 303 ? -19.396 0.130 1.101 1.00 98.19 303 ILE A CA 1
ATOM 2357 C C . ILE A 1 303 ? -18.966 0.916 2.338 1.00 98.19 303 ILE A C 1
ATOM 2359 O O . ILE A 1 303 ? -19.781 1.618 2.928 1.00 98.19 303 ILE A O 1
ATOM 2363 N N . LEU A 1 304 ? -17.685 0.850 2.696 1.00 98.50 304 LEU A N 1
ATOM 2364 C CA . LEU A 1 304 ? -17.050 1.717 3.686 1.00 98.50 304 LEU A CA 1
ATOM 2365 C C . LEU A 1 304 ? -16.133 2.712 2.970 1.00 98.50 304 LEU A C 1
ATOM 2367 O O . LEU A 1 304 ? -15.159 2.311 2.340 1.00 98.50 304 LEU A O 1
ATOM 2371 N N . VAL A 1 305 ? -16.399 4.010 3.105 1.00 98.56 305 VAL A N 1
ATOM 2372 C CA . VAL A 1 305 ? -15.493 5.063 2.620 1.00 98.56 305 VAL A CA 1
ATOM 2373 C C . VAL A 1 305 ? -14.795 5.727 3.800 1.00 98.56 305 VAL A C 1
ATOM 2375 O O . VAL A 1 305 ? -15.451 6.338 4.646 1.00 98.56 305 VAL A O 1
ATOM 2378 N N . ALA A 1 306 ? -13.468 5.631 3.843 1.00 98.19 306 ALA A N 1
ATOM 2379 C CA . ALA A 1 306 ? -12.637 6.287 4.847 1.00 98.19 306 ALA A CA 1
ATOM 2380 C C . ALA A 1 306 ? -12.011 7.551 4.240 1.00 98.19 306 ALA A C 1
ATOM 2382 O O . ALA A 1 306 ? -11.127 7.471 3.386 1.00 98.19 306 ALA A O 1
ATOM 2383 N N . ASP A 1 307 ? -12.510 8.721 4.643 1.00 97.56 307 ASP A N 1
ATOM 2384 C CA . ASP A 1 307 ? -12.162 10.013 4.044 1.00 97.56 307 ASP A CA 1
ATOM 2385 C C . ASP A 1 307 ? -11.168 10.775 4.932 1.00 97.56 307 ASP A C 1
ATOM 2387 O O . ASP A 1 307 ? -11.414 11.030 6.118 1.00 97.56 307 ASP A O 1
ATOM 2391 N N . ASP A 1 308 ? -10.014 11.109 4.359 1.00 95.31 308 ASP A N 1
ATOM 2392 C CA . ASP A 1 308 ? -8.942 11.871 5.002 1.00 95.31 308 ASP A CA 1
ATOM 2393 C C . ASP A 1 308 ? -8.817 13.314 4.473 1.00 95.31 308 ASP A C 1
ATOM 2395 O O . ASP A 1 308 ? -7.870 14.027 4.812 1.00 95.31 308 ASP A O 1
ATOM 2399 N N . SER A 1 309 ? -9.788 13.800 3.683 1.00 94.56 309 SER A N 1
ATOM 2400 C CA . SER A 1 309 ? -9.874 15.222 3.325 1.00 94.56 309 SER A CA 1
ATOM 2401 C C . SER A 1 309 ? -9.930 16.094 4.578 1.00 94.56 309 SER A C 1
ATOM 2403 O O . SER A 1 309 ? -10.908 16.089 5.333 1.00 94.56 309 SER A O 1
ATOM 2405 N N . ARG A 1 310 ? -8.896 16.920 4.764 1.00 90.06 310 ARG A N 1
ATOM 2406 C CA . ARG A 1 310 ? -8.808 17.903 5.859 1.00 90.06 310 ARG A CA 1
ATOM 2407 C C . ARG A 1 310 ? -9.865 19.009 5.724 1.00 90.06 310 ARG A C 1
ATOM 2409 O O . ARG A 1 310 ? -10.413 19.467 6.728 1.00 90.06 310 ARG A O 1
ATOM 2416 N N . ASP A 1 311 ? -10.223 19.365 4.492 1.00 94.19 311 ASP A N 1
ATOM 2417 C CA . ASP A 1 311 ? -11.270 20.335 4.154 1.00 94.19 311 ASP A CA 1
ATOM 2418 C C . ASP A 1 311 ? -12.687 19.790 4.447 1.00 94.19 311 ASP A C 1
ATOM 2420 O O . ASP A 1 311 ? -13.087 18.723 3.970 1.00 94.19 311 ASP A O 1
ATOM 2424 N N . ALA A 1 312 ? -13.462 20.541 5.235 1.00 94.69 312 ALA A N 1
ATOM 2425 C CA . ALA A 1 312 ? -14.827 20.187 5.615 1.00 94.69 312 ALA A CA 1
ATOM 2426 C C . ALA A 1 312 ? -15.838 20.284 4.456 1.00 94.69 312 ALA A C 1
ATOM 2428 O O . ALA A 1 312 ? -16.802 19.515 4.438 1.00 94.69 312 ALA A O 1
ATOM 2429 N N . ALA A 1 313 ? -15.623 21.177 3.483 1.00 95.44 313 ALA A N 1
ATOM 2430 C CA . ALA A 1 313 ? -16.467 21.293 2.296 1.00 95.44 313 ALA A CA 1
ATOM 2431 C C . ALA A 1 313 ? -16.273 20.085 1.369 1.00 95.44 313 ALA A C 1
ATOM 2433 O O . ALA A 1 313 ? -17.253 19.511 0.894 1.00 95.44 313 ALA A O 1
ATOM 2434 N N . LYS A 1 314 ? -15.031 19.612 1.197 1.00 96.19 314 LYS A N 1
ATOM 2435 C CA . LYS A 1 314 ? -14.760 18.364 0.463 1.00 96.19 314 LYS A CA 1
ATOM 2436 C C . LYS A 1 314 ? -15.417 17.157 1.140 1.00 96.19 314 LYS A C 1
ATOM 2438 O O . LYS A 1 314 ? -16.182 16.464 0.478 1.00 96.19 314 LYS A O 1
ATOM 2443 N N . ARG A 1 315 ? -15.261 16.983 2.464 1.00 96.31 315 ARG A N 1
ATOM 2444 C CA . ARG A 1 315 ? -15.978 15.938 3.236 1.00 96.31 315 ARG A CA 1
ATOM 2445 C C . ARG A 1 315 ? -17.506 16.038 3.117 1.00 96.31 315 ARG A C 1
ATOM 2447 O O . ARG A 1 315 ? -18.205 15.024 3.122 1.00 96.31 315 ARG A O 1
ATOM 2454 N N . ALA A 1 316 ? -18.062 17.249 3.040 1.00 96.06 316 ALA A N 1
ATOM 2455 C CA . ALA A 1 316 ? -19.493 17.448 2.806 1.00 96.06 316 ALA A CA 1
ATOM 2456 C C . ALA A 1 316 ? -19.910 16.983 1.400 1.00 96.06 316 ALA A C 1
ATOM 2458 O O . ALA A 1 316 ? -20.888 16.245 1.279 1.00 96.06 316 ALA A O 1
ATOM 2459 N N . ASN A 1 317 ? -19.131 17.322 0.369 1.00 97.25 317 ASN A N 1
ATOM 2460 C CA . ASN A 1 317 ? -19.356 16.875 -1.006 1.00 97.25 317 ASN A CA 1
ATOM 2461 C C . ASN A 1 317 ? -19.233 15.343 -1.138 1.00 97.25 317 ASN A C 1
ATOM 2463 O O . ASN A 1 317 ? -20.096 14.727 -1.766 1.00 97.25 317 ASN A O 1
ATOM 2467 N N . THR A 1 318 ? -18.241 14.711 -0.490 1.00 97.81 318 THR A N 1
ATOM 2468 C CA . THR A 1 318 ? -18.119 13.242 -0.416 1.00 97.81 318 THR A CA 1
ATOM 2469 C C . THR A 1 318 ? -19.374 12.622 0.197 1.00 97.81 318 THR A C 1
ATOM 2471 O O . THR A 1 318 ? -20.005 11.769 -0.426 1.00 97.81 318 THR A O 1
ATOM 2474 N N . ARG A 1 319 ? -19.803 13.085 1.383 1.00 97.19 319 ARG A N 1
ATOM 2475 C CA . ARG A 1 319 ? -21.019 12.575 2.044 1.00 97.19 319 ARG A CA 1
ATOM 2476 C C . ARG A 1 319 ? -22.275 12.779 1.193 1.00 97.19 319 ARG A C 1
ATOM 2478 O O . ARG A 1 319 ? -23.074 11.853 1.085 1.00 97.19 319 ARG A O 1
ATOM 2485 N N . GLN A 1 320 ? -22.449 13.938 0.554 1.00 97.62 320 GLN A N 1
ATOM 2486 C CA . GLN A 1 320 ? -23.605 14.205 -0.312 1.00 97.62 320 GLN A CA 1
ATOM 2487 C C . GLN A 1 320 ? -23.630 13.278 -1.538 1.00 97.62 320 GLN A C 1
ATOM 2489 O O . GLN A 1 320 ? -24.692 12.755 -1.887 1.00 97.62 320 GLN A O 1
ATOM 2494 N N . PHE A 1 321 ? -22.473 13.039 -2.167 1.00 98.12 321 PHE A N 1
ATOM 2495 C CA . PHE A 1 321 ? -22.345 12.058 -3.242 1.00 98.12 321 PHE A CA 1
ATOM 2496 C C . PHE A 1 321 ? -22.720 10.654 -2.756 1.00 98.12 321 PHE A C 1
ATOM 2498 O O . PHE A 1 321 ? -23.573 10.025 -3.373 1.00 98.12 321 PHE A O 1
ATOM 2505 N N . LEU A 1 322 ? -22.159 10.180 -1.640 1.00 98.25 322 LEU A N 1
ATOM 2506 C CA . LEU A 1 322 ? -22.419 8.826 -1.138 1.00 98.25 322 LEU A CA 1
ATOM 2507 C C . LEU A 1 322 ? -23.890 8.614 -0.751 1.00 98.25 322 LEU A C 1
ATOM 2509 O O . LEU A 1 322 ? -24.478 7.606 -1.131 1.00 98.25 322 LEU A O 1
ATOM 2513 N N . GLN A 1 323 ? -24.527 9.594 -0.100 1.00 97.62 323 GLN A N 1
ATOM 2514 C CA . GLN A 1 323 ? -25.973 9.573 0.166 1.00 97.62 323 GLN A CA 1
ATOM 2515 C C . GLN A 1 323 ? -26.810 9.444 -1.115 1.00 97.62 323 GLN A C 1
ATOM 2517 O O . GLN A 1 323 ? -27.865 8.810 -1.112 1.00 97.62 323 GLN A O 1
ATOM 2522 N N . LYS A 1 324 ? -26.382 10.084 -2.211 1.00 97.62 324 LYS A N 1
ATOM 2523 C CA . LYS A 1 324 ? -27.049 9.990 -3.514 1.00 97.62 324 LYS A CA 1
ATOM 2524 C C . LYS A 1 324 ? -26.790 8.622 -4.159 1.00 97.62 324 LYS A C 1
ATOM 2526 O O . LYS A 1 324 ? -27.751 7.929 -4.476 1.00 97.62 324 LYS A O 1
ATOM 2531 N N . PHE A 1 325 ? -25.522 8.235 -4.286 1.00 97.56 325 PHE A N 1
ATOM 2532 C CA . PHE A 1 325 ? -25.062 6.993 -4.910 1.00 97.56 325 PHE A CA 1
ATOM 2533 C C . PHE A 1 325 ? -25.682 5.760 -4.257 1.00 97.56 325 PHE A C 1
ATOM 2535 O O . PHE A 1 325 ? -26.178 4.891 -4.964 1.00 97.56 325 PHE A O 1
ATOM 2542 N N . GLY A 1 326 ? -25.745 5.725 -2.920 1.00 96.69 326 GLY A N 1
ATOM 2543 C CA . GLY A 1 326 ? -26.451 4.683 -2.183 1.00 96.69 326 GLY A CA 1
ATOM 2544 C C . GLY A 1 326 ? -27.910 4.567 -2.629 1.00 96.69 326 GLY A C 1
ATOM 2545 O O . GLY A 1 326 ? -28.323 3.507 -3.095 1.00 96.69 326 GLY A O 1
ATOM 2546 N N . ARG A 1 327 ? -28.688 5.655 -2.534 1.00 96.50 327 ARG A N 1
ATOM 2547 C CA . ARG A 1 327 ? -30.127 5.651 -2.869 1.00 96.50 327 ARG A CA 1
ATOM 2548 C C . ARG A 1 327 ? -30.418 5.350 -4.340 1.00 96.50 327 ARG A C 1
ATOM 2550 O O . ARG A 1 327 ? -31.464 4.795 -4.650 1.00 96.50 327 ARG A O 1
ATOM 2557 N N . GLU A 1 328 ? -29.515 5.711 -5.248 1.00 96.25 328 GLU A N 1
ATOM 2558 C CA . GLU A 1 328 ? -29.620 5.369 -6.674 1.00 96.25 328 GLU A CA 1
ATOM 2559 C C . GLU A 1 328 ? -29.316 3.887 -6.954 1.00 96.25 328 GLU A C 1
ATOM 2561 O O . GLU A 1 328 ? -29.531 3.414 -8.075 1.00 96.25 328 GLU A O 1
ATOM 2566 N N . HIS A 1 329 ? -28.807 3.142 -5.967 1.00 94.81 329 HIS A N 1
ATOM 2567 C CA . HIS A 1 329 ? -28.273 1.794 -6.146 1.00 94.81 329 HIS A CA 1
ATOM 2568 C C . HIS A 1 329 ? -28.746 0.730 -5.146 1.00 94.81 329 HIS A C 1
ATOM 2570 O O . HIS A 1 329 ? -28.449 -0.440 -5.395 1.00 94.81 329 HIS A O 1
ATOM 2576 N N . ASP A 1 330 ? -29.494 1.110 -4.107 1.00 94.12 330 ASP A N 1
ATOM 2577 C CA . ASP A 1 330 ? -30.015 0.230 -3.047 1.00 94.12 330 ASP A CA 1
ATOM 2578 C C . ASP A 1 330 ? -28.892 -0.543 -2.326 1.00 94.12 330 ASP A C 1
ATOM 2580 O O . ASP A 1 330 ? -28.876 -1.772 -2.243 1.00 94.12 330 ASP A O 1
ATOM 2584 N N . ILE A 1 331 ? -27.880 0.207 -1.869 1.00 94.88 331 ILE A N 1
ATOM 2585 C CA . ILE A 1 331 ? -26.698 -0.312 -1.164 1.00 94.88 331 ILE A CA 1
ATOM 2586 C C . ILE A 1 331 ? -26.423 0.488 0.111 1.00 94.88 331 ILE A C 1
ATOM 2588 O O . ILE A 1 331 ? -26.398 1.718 0.086 1.00 94.88 331 ILE A O 1
ATOM 2592 N N . GLY A 1 332 ? -26.182 -0.214 1.222 1.00 96.25 332 GLY A N 1
ATOM 2593 C CA . GLY A 1 332 ? -25.775 0.410 2.482 1.00 96.25 332 GLY A CA 1
ATOM 2594 C C . GLY A 1 332 ? -24.368 0.996 2.377 1.00 96.25 332 GLY A C 1
ATOM 2595 O O . GLY A 1 332 ? -23.466 0.358 1.822 1.00 96.25 332 GLY A O 1
ATOM 2596 N N . ILE A 1 333 ? -24.177 2.210 2.901 1.00 97.69 333 ILE A N 1
ATOM 2597 C CA . ILE A 1 333 ? -22.876 2.894 2.860 1.00 97.69 333 ILE A CA 1
ATOM 2598 C C . ILE A 1 333 ? -22.514 3.441 4.242 1.00 97.69 333 ILE A C 1
ATOM 2600 O O . ILE A 1 333 ? -23.234 4.262 4.813 1.00 97.69 333 ILE A O 1
ATOM 2604 N N . ARG A 1 334 ? -21.353 3.014 4.742 1.00 97.31 334 ARG A N 1
ATOM 2605 C CA . ARG A 1 334 ? -20.632 3.545 5.902 1.00 97.31 334 ARG A CA 1
ATOM 2606 C C . ARG A 1 334 ? -19.639 4.632 5.454 1.00 97.31 334 ARG A C 1
ATOM 2608 O O . ARG A 1 334 ? -18.947 4.476 4.450 1.00 97.31 334 ARG A O 1
ATOM 2615 N N . TYR A 1 335 ? -19.535 5.722 6.210 1.00 98.12 335 TYR A N 1
ATOM 2616 C CA . TYR A 1 335 ? -18.597 6.824 5.967 1.00 98.12 335 TYR A CA 1
ATOM 2617 C C . TYR A 1 335 ? -17.815 7.188 7.237 1.00 98.12 335 TYR A C 1
ATOM 2619 O O . TYR A 1 335 ? -18.399 7.371 8.305 1.00 98.12 335 TYR A O 1
ATOM 2627 N N . ALA A 1 336 ? -16.498 7.338 7.102 1.00 97.69 336 ALA A N 1
ATOM 2628 C CA . ALA A 1 336 ? -15.552 7.603 8.182 1.00 97.69 336 ALA A CA 1
ATOM 2629 C C . ALA A 1 336 ? -14.658 8.811 7.851 1.00 97.69 336 ALA A C 1
ATOM 2631 O O . ALA A 1 336 ? -13.537 8.660 7.361 1.00 97.69 336 ALA A O 1
ATOM 2632 N N . GLY A 1 337 ? -15.161 10.021 8.100 1.00 96.69 337 GLY A N 1
ATOM 2633 C CA . GLY A 1 337 ? -14.419 11.268 7.916 1.00 96.69 337 GLY A CA 1
ATOM 2634 C C . GLY A 1 337 ? -13.594 11.678 9.138 1.00 96.69 337 GLY A C 1
ATOM 2635 O O . GLY A 1 337 ? -13.651 11.062 10.201 1.00 96.69 337 GLY A O 1
ATOM 2636 N N . ALA A 1 338 ? -12.843 12.774 9.008 1.00 95.00 338 ALA A N 1
ATOM 2637 C CA . ALA A 1 338 ? -12.008 13.322 10.084 1.00 95.00 338 ALA A CA 1
ATOM 2638 C C . ALA A 1 338 ? -12.775 13.702 11.370 1.00 95.00 338 ALA A C 1
ATOM 2640 O O . ALA A 1 338 ? -12.163 13.827 12.428 1.00 95.00 338 ALA A O 1
ATOM 2641 N N . ASP A 1 339 ? -14.089 13.915 11.301 1.00 94.56 339 ASP A N 1
ATOM 2642 C CA . ASP A 1 339 ? -14.900 14.325 12.452 1.00 94.56 339 ASP A CA 1
ATOM 2643 C C . ASP A 1 339 ? -15.425 13.089 13.200 1.00 94.56 339 ASP A C 1
ATOM 2645 O O . ASP A 1 339 ? -15.286 12.992 14.420 1.00 94.56 339 ASP A O 1
ATOM 2649 N N . GLU A 1 340 ? -15.889 12.096 12.443 1.00 96.62 340 GLU A N 1
ATOM 2650 C CA . GLU A 1 340 ? -16.278 10.760 12.893 1.00 96.62 340 GLU A CA 1
ATOM 2651 C C . GLU A 1 340 ? -15.088 10.015 13.537 1.00 96.62 340 GLU A C 1
ATOM 2653 O O . GLU A 1 340 ? -15.168 9.586 14.691 1.00 96.62 340 GLU A O 1
ATOM 2658 N N . LYS A 1 341 ? -13.925 9.991 12.860 1.00 97.31 341 LYS A N 1
ATOM 2659 C CA . LYS A 1 341 ? -12.655 9.453 13.390 1.00 97.31 341 LYS A CA 1
ATOM 2660 C C . LYS A 1 341 ? -12.292 10.058 14.757 1.00 97.31 341 LYS A C 1
ATOM 2662 O O . LYS A 1 341 ? -11.803 9.342 15.626 1.00 97.31 341 LYS A O 1
ATOM 2667 N N . ARG A 1 342 ? -12.519 11.366 14.975 1.00 96.56 342 ARG A N 1
ATOM 2668 C CA . ARG A 1 342 ? -12.170 12.054 16.242 1.00 96.56 342 ARG A CA 1
ATOM 2669 C C . ARG A 1 342 ? -13.113 11.713 17.390 1.00 96.56 342 ARG A C 1
ATOM 2671 O O . ARG A 1 342 ? -12.679 11.740 18.540 1.00 96.56 342 ARG A O 1
ATOM 2678 N N . GLN A 1 343 ? -14.378 11.415 17.103 1.00 95.88 343 GLN A N 1
ATOM 2679 C CA . GLN A 1 343 ? -15.295 10.892 18.113 1.00 95.88 343 GLN A CA 1
ATOM 2680 C C . GLN A 1 343 ? -14.866 9.477 18.519 1.00 95.88 343 GLN A C 1
ATOM 2682 O O . GLN A 1 343 ? -14.637 9.224 19.703 1.00 95.88 343 GLN A O 1
ATOM 2687 N N . PHE A 1 344 ? -14.659 8.599 17.534 1.00 97.56 344 PHE A N 1
ATOM 2688 C CA . PHE A 1 344 ? -14.245 7.218 17.771 1.00 97.56 344 PHE A CA 1
ATOM 2689 C C . PHE A 1 344 ? -12.902 7.117 18.504 1.00 97.56 344 PHE A C 1
ATOM 2691 O O . PHE A 1 344 ? -12.778 6.316 19.421 1.00 97.56 344 PHE A O 1
ATOM 2698 N N . ALA A 1 345 ? -11.920 7.970 18.187 1.00 98.06 345 ALA A N 1
ATOM 2699 C CA . ALA A 1 345 ? -10.626 7.998 18.875 1.00 98.06 345 ALA A CA 1
ATOM 2700 C C . ALA A 1 345 ? -10.745 8.179 20.403 1.00 98.06 345 ALA A C 1
ATOM 2702 O O . ALA A 1 345 ? -9.973 7.586 21.154 1.00 98.06 345 ALA A O 1
ATOM 2703 N N . ARG A 1 346 ? -11.728 8.960 20.877 1.00 97.50 346 ARG A N 1
ATOM 2704 C CA . ARG A 1 346 ? -11.982 9.153 22.317 1.00 97.50 346 ARG A CA 1
ATOM 2705 C C . ARG A 1 346 ? -12.601 7.906 22.936 1.00 97.50 346 ARG A C 1
ATOM 2707 O O . ARG A 1 346 ? -12.051 7.372 23.891 1.00 97.50 346 ARG A O 1
ATOM 2714 N N . GLN A 1 347 ? -13.674 7.403 22.324 1.00 97.38 347 GLN A N 1
ATOM 2715 C CA . GLN A 1 347 ? -14.368 6.190 22.769 1.00 97.38 347 GLN A CA 1
ATOM 2716 C C . GLN A 1 347 ? -13.422 4.978 22.782 1.00 97.38 347 GLN A C 1
ATOM 2718 O O . GLN A 1 347 ? -13.454 4.175 23.707 1.00 97.38 347 GLN A O 1
ATOM 2723 N N . LEU A 1 348 ? -12.527 4.873 21.796 1.00 98.00 348 LEU A N 1
ATOM 2724 C CA . LEU A 1 348 ? -11.535 3.806 21.704 1.00 98.00 348 LEU A CA 1
ATOM 2725 C C . LEU A 1 348 ? -10.438 3.935 22.767 1.00 98.00 348 LEU A C 1
ATOM 2727 O O . LEU A 1 348 ? -10.026 2.917 23.318 1.00 98.00 348 LEU A O 1
ATOM 2731 N N . ALA A 1 349 ? -9.971 5.146 23.088 1.00 98.19 349 ALA A N 1
ATOM 2732 C CA . ALA A 1 349 ? -9.032 5.364 24.192 1.00 98.19 349 ALA A CA 1
ATOM 2733 C C . ALA A 1 349 ? -9.669 5.010 25.551 1.00 98.19 349 ALA A C 1
ATOM 2735 O O . ALA A 1 349 ? -9.061 4.296 26.349 1.00 98.19 349 ALA A O 1
ATOM 2736 N N . GLU A 1 350 ? -10.915 5.438 25.772 1.00 97.31 350 GLU A N 1
ATOM 2737 C CA . GLU A 1 350 ? -11.708 5.140 26.972 1.00 97.31 350 GLU A CA 1
ATOM 2738 C C . GLU A 1 350 ? -11.942 3.624 27.141 1.00 97.31 350 GLU A C 1
ATOM 2740 O O . GLU A 1 350 ? -11.610 3.068 28.187 1.00 97.31 350 GLU A O 1
ATOM 2745 N N . GLU A 1 351 ? -12.414 2.930 26.098 1.00 97.50 351 GLU A N 1
ATOM 2746 C CA . GLU A 1 351 ? -12.772 1.500 26.144 1.00 97.50 351 GLU A CA 1
ATOM 2747 C C . GLU A 1 351 ? -11.564 0.541 26.092 1.00 97.50 351 GLU A C 1
ATOM 2749 O O . GLU A 1 351 ? -11.644 -0.616 26.510 1.00 97.50 351 GLU A O 1
ATOM 2754 N N . SER A 1 352 ? -10.410 0.987 25.586 1.00 97.56 352 SER A N 1
ATOM 2755 C CA . SER A 1 352 ? -9.176 0.180 25.578 1.00 97.56 352 SER A CA 1
ATOM 2756 C C . SER A 1 352 ? -8.251 0.442 26.772 1.00 97.56 352 SER A C 1
ATOM 2758 O O . SER A 1 352 ? -7.359 -0.370 27.041 1.00 97.56 352 SER A O 1
ATOM 2760 N N . GLY A 1 353 ? -8.420 1.577 27.461 1.00 98.19 353 GLY A N 1
ATOM 2761 C CA . GLY A 1 353 ? -7.473 2.080 28.459 1.00 98.19 353 GLY A CA 1
ATOM 2762 C C . GLY A 1 353 ? -6.102 2.466 27.882 1.00 98.19 353 GLY A C 1
ATOM 2763 O O . GLY A 1 353 ? -5.131 2.563 28.635 1.00 98.19 353 GLY A O 1
ATOM 2764 N N . ILE A 1 354 ? -5.987 2.636 26.560 1.00 98.50 354 ILE A N 1
ATOM 2765 C CA . ILE A 1 354 ? -4.754 3.055 25.880 1.00 98.50 354 ILE A CA 1
ATOM 2766 C C . ILE A 1 354 ? -4.646 4.591 25.898 1.00 98.50 354 ILE A C 1
ATOM 2768 O O . ILE A 1 354 ? -5.641 5.266 25.629 1.00 98.50 354 ILE A O 1
ATOM 2772 N N . PRO A 1 355 ? -3.457 5.172 26.166 1.00 98.44 355 PRO A N 1
ATOM 2773 C CA . PRO A 1 355 ? -3.258 6.619 26.121 1.00 98.44 355 PRO A CA 1
ATOM 2774 C C . PRO A 1 355 ? -3.680 7.243 24.787 1.00 98.44 355 PRO A C 1
ATOM 2776 O O . PRO A 1 355 ? -3.314 6.751 23.715 1.00 98.44 355 PRO A O 1
ATOM 2779 N N . SER A 1 356 ? -4.402 8.365 24.855 1.00 98.12 356 SER A N 1
ATOM 2780 C CA . SER A 1 356 ? -5.008 9.017 23.688 1.00 98.12 356 SER A CA 1
ATOM 2781 C C . SER A 1 356 ? -4.011 9.321 22.572 1.00 98.12 356 SER A C 1
ATOM 2783 O O . SER A 1 356 ? -4.367 9.186 21.409 1.00 98.12 356 SER A O 1
ATOM 2785 N N . HIS A 1 357 ? -2.753 9.647 22.892 1.00 98.00 357 HIS A N 1
ATOM 2786 C CA . HIS A 1 357 ? -1.733 9.967 21.885 1.00 98.00 357 HIS A CA 1
ATOM 2787 C C . HIS A 1 357 ? -1.358 8.769 20.995 1.00 98.00 357 HIS A C 1
ATOM 2789 O O . HIS A 1 357 ? -0.975 8.965 19.844 1.00 98.00 357 HIS A O 1
ATOM 2795 N N . VAL A 1 358 ? -1.494 7.531 21.490 1.00 98.69 358 VAL A N 1
ATOM 2796 C CA . VAL A 1 358 ? -1.270 6.309 20.694 1.00 98.69 358 VAL A CA 1
ATOM 2797 C C . VAL A 1 358 ? -2.455 6.062 19.759 1.00 98.69 358 VAL A C 1
ATOM 2799 O O . VAL A 1 358 ? -2.266 5.675 18.608 1.00 98.69 358 VAL A O 1
ATOM 2802 N N . VAL A 1 359 ? -3.678 6.340 20.224 1.00 98.69 359 VAL A N 1
ATOM 2803 C CA . VAL A 1 359 ? -4.904 6.244 19.414 1.00 98.69 359 VAL A CA 1
ATOM 2804 C C . VAL A 1 359 ? -4.953 7.339 18.345 1.00 98.69 359 VAL A C 1
ATOM 2806 O O . VAL A 1 359 ? -5.303 7.075 17.196 1.00 98.69 359 VAL A O 1
ATOM 2809 N N . GLU A 1 360 ? -4.543 8.558 18.694 1.00 98.12 360 GLU A N 1
ATOM 2810 C CA . GLU A 1 360 ? -4.399 9.669 17.757 1.00 98.12 360 GLU A CA 1
ATOM 2811 C C . GLU A 1 360 ? -3.306 9.381 16.722 1.00 98.12 360 GLU A C 1
ATOM 2813 O O . GLU A 1 360 ? -3.549 9.570 15.533 1.00 98.12 360 GLU A O 1
ATOM 2818 N N . PHE A 1 361 ? -2.157 8.824 17.125 1.00 98.56 361 PHE A N 1
ATOM 2819 C CA . PHE A 1 361 ? -1.138 8.369 16.176 1.00 98.56 361 PHE A CA 1
ATOM 2820 C C . PHE A 1 361 ? -1.671 7.270 15.243 1.00 98.56 361 PHE A C 1
ATOM 2822 O O . PHE A 1 361 ? -1.434 7.332 14.041 1.00 98.56 361 PHE A O 1
ATOM 2829 N N . ALA A 1 362 ? -2.452 6.310 15.752 1.00 98.56 362 ALA A N 1
ATOM 2830 C CA . ALA A 1 362 ? -3.043 5.240 14.944 1.00 98.56 362 ALA A CA 1
ATOM 2831 C C . ALA A 1 362 ? -4.003 5.745 13.851 1.00 98.56 362 ALA A C 1
ATOM 2833 O O . ALA A 1 362 ? -4.007 5.187 12.754 1.00 98.56 362 ALA A O 1
ATOM 2834 N N . LEU A 1 363 ? -4.814 6.767 14.164 1.00 98.12 363 LEU A N 1
ATOM 2835 C CA . LEU A 1 363 ? -5.928 7.256 13.334 1.00 98.12 363 LEU A CA 1
ATOM 2836 C C . LEU A 1 363 ? -5.643 8.568 12.581 1.00 98.12 363 LEU A C 1
ATOM 2838 O O . LEU A 1 363 ? -6.374 8.888 11.645 1.00 98.12 363 LEU A O 1
ATOM 2842 N N . PHE A 1 364 ? -4.597 9.313 12.959 1.00 97.00 364 PHE A N 1
ATOM 2843 C CA . PHE A 1 364 ? -4.220 10.606 12.364 1.00 97.00 364 PHE A CA 1
ATOM 2844 C C . PHE A 1 364 ? -2.706 10.810 12.177 1.00 97.00 364 PHE A C 1
ATOM 2846 O O . PHE A 1 364 ? -2.305 11.876 11.714 1.00 97.00 364 PHE A O 1
ATOM 2853 N N . GLY A 1 365 ? -1.850 9.847 12.536 1.00 96.00 365 GLY A N 1
ATOM 2854 C CA . GLY A 1 365 ? -0.396 9.970 12.390 1.00 96.00 365 GLY A CA 1
ATOM 2855 C C . GLY A 1 365 ? 0.217 11.100 13.229 1.00 96.00 365 GLY A C 1
ATOM 2856 O O . GLY A 1 365 ? -0.066 11.238 14.416 1.00 96.00 365 GLY A O 1
ATOM 2857 N N . THR A 1 366 ? 1.093 11.907 12.623 1.00 93.75 366 THR A N 1
ATOM 2858 C CA . THR A 1 366 ? 1.661 13.123 13.235 1.00 93.75 366 THR A CA 1
ATOM 2859 C C . THR A 1 366 ? 1.618 14.297 12.250 1.00 93.75 366 THR A C 1
ATOM 2861 O O . THR A 1 366 ? 1.874 14.082 11.065 1.00 93.75 366 THR A O 1
ATOM 2864 N N . PRO A 1 367 ? 1.355 15.545 12.693 1.00 91.25 367 PRO A N 1
ATOM 2865 C CA . PRO A 1 367 ? 1.431 16.731 11.833 1.00 91.25 367 PRO A CA 1
ATOM 2866 C C . PRO A 1 367 ? 2.841 17.025 11.286 1.00 91.25 367 PRO A C 1
ATOM 2868 O O . PRO A 1 367 ? 2.975 17.885 10.424 1.00 91.25 367 PRO A O 1
ATOM 2871 N N . ASP A 1 368 ? 3.879 16.314 11.745 1.00 92.88 368 ASP A N 1
ATOM 2872 C CA . ASP A 1 368 ? 5.233 16.365 11.173 1.00 92.88 368 ASP A CA 1
ATOM 2873 C C . ASP A 1 368 ? 5.382 15.586 9.842 1.00 92.88 368 ASP A C 1
ATOM 2875 O O . ASP A 1 368 ? 6.493 15.461 9.323 1.00 92.88 368 ASP A O 1
ATOM 2879 N N . CYS A 1 369 ? 4.307 15.026 9.286 1.00 93.50 369 CYS A N 1
ATOM 2880 C CA . CYS A 1 369 ? 4.312 14.298 8.013 1.00 93.50 369 CYS A CA 1
ATOM 2881 C C . CYS A 1 369 ? 3.169 14.763 7.095 1.00 93.50 369 CYS A C 1
ATOM 2883 O O . CYS A 1 369 ? 2.214 15.398 7.543 1.00 93.50 369 CYS A O 1
ATOM 2885 N N . ASP A 1 370 ? 3.260 14.421 5.808 1.00 86.44 370 ASP A N 1
ATOM 2886 C CA . ASP A 1 370 ? 2.359 14.944 4.769 1.00 86.44 370 ASP A CA 1
ATOM 2887 C C . ASP A 1 370 ? 1.365 13.887 4.247 1.00 86.44 370 ASP A C 1
ATOM 2889 O O . ASP A 1 370 ? 0.212 14.203 3.906 1.00 86.44 370 ASP A O 1
ATOM 2893 N N . ASN A 1 371 ? 1.766 12.608 4.276 1.00 90.25 371 ASN A N 1
ATOM 2894 C CA . ASN A 1 371 ? 0.925 11.462 3.928 1.00 90.25 371 ASN A CA 1
ATOM 2895 C C . ASN A 1 371 ? 0.490 10.655 5.168 1.00 90.25 371 ASN A C 1
ATOM 2897 O O . ASN A 1 371 ? 1.249 10.502 6.124 1.00 90.25 371 ASN A O 1
ATOM 2901 N N . PHE A 1 372 ? -0.746 10.151 5.120 1.00 95.00 372 PHE A N 1
ATOM 2902 C CA . PHE A 1 372 ? -1.511 9.551 6.224 1.00 95.00 372 PHE A CA 1
ATOM 2903 C C . PHE A 1 372 ? -2.317 8.319 5.781 1.00 95.00 372 PHE A C 1
ATOM 2905 O O . PHE A 1 372 ? -3.223 7.867 6.482 1.00 95.00 372 PHE A O 1
ATOM 2912 N N . ILE A 1 373 ? -2.022 7.770 4.596 1.00 94.69 373 ILE A N 1
ATOM 2913 C CA . ILE A 1 373 ? -2.775 6.645 4.028 1.00 94.69 373 ILE A CA 1
ATOM 2914 C C . ILE A 1 373 ? -2.831 5.446 4.989 1.00 94.69 373 ILE A C 1
ATOM 2916 O O . ILE A 1 373 ? -3.898 4.862 5.159 1.00 94.69 373 ILE A O 1
ATOM 2920 N N . GLY A 1 374 ? -1.748 5.141 5.709 1.00 97.25 374 GLY A N 1
ATOM 2921 C CA . GLY A 1 374 ? -1.740 4.075 6.712 1.00 97.25 374 GLY A CA 1
ATOM 2922 C C . GLY A 1 374 ? -2.631 4.354 7.926 1.00 97.25 374 GLY A C 1
ATOM 2923 O O . GLY A 1 374 ? -3.314 3.444 8.386 1.00 97.25 374 GLY A O 1
ATOM 2924 N N . ALA A 1 375 ? -2.734 5.603 8.394 1.00 98.12 375 ALA A N 1
ATOM 2925 C CA . ALA A 1 375 ? -3.703 5.979 9.429 1.00 98.12 375 ALA A CA 1
ATOM 2926 C C . ALA A 1 375 ? -5.154 5.797 8.941 1.00 98.12 375 ALA A C 1
ATOM 2928 O O . ALA A 1 375 ? -6.014 5.283 9.662 1.00 98.12 375 ALA A O 1
ATOM 2929 N N . ASN A 1 376 ? -5.415 6.127 7.673 1.00 97.31 376 ASN A N 1
ATOM 2930 C CA . ASN A 1 376 ? -6.715 5.912 7.041 1.00 97.31 376 ASN A CA 1
ATOM 2931 C C . ASN A 1 376 ? -7.034 4.407 6.873 1.00 97.31 376 ASN A C 1
ATOM 2933 O O . ASN A 1 376 ? -8.157 3.974 7.136 1.00 97.31 376 ASN A O 1
ATOM 2937 N N . ARG A 1 377 ? -6.037 3.578 6.524 1.00 98.00 377 ARG A N 1
ATOM 2938 C CA . ARG A 1 377 ? -6.171 2.109 6.487 1.00 98.00 377 ARG A CA 1
ATOM 2939 C C . ARG A 1 377 ? -6.314 1.492 7.893 1.00 98.00 377 ARG A C 1
ATOM 2941 O O . ARG A 1 377 ? -7.053 0.523 8.045 1.00 98.00 377 ARG A O 1
ATOM 2948 N N . ASN A 1 378 ? -5.712 2.068 8.938 1.00 98.62 378 ASN A N 1
ATOM 2949 C CA . ASN A 1 378 ? -5.937 1.661 10.335 1.00 98.62 378 ASN A CA 1
ATOM 2950 C C . ASN A 1 378 ? -7.381 1.928 10.789 1.00 98.62 378 ASN A C 1
ATOM 2952 O O . ASN A 1 378 ? -7.969 1.086 11.468 1.00 98.62 378 ASN A O 1
ATOM 2956 N N . ALA A 1 379 ? -7.983 3.049 10.374 1.00 98.38 379 ALA A N 1
ATOM 2957 C CA . ALA A 1 379 ? -9.407 3.305 10.598 1.00 98.38 379 ALA A CA 1
ATOM 2958 C C . ALA A 1 379 ? -10.288 2.230 9.928 1.00 98.38 379 ALA A C 1
ATOM 2960 O O . ALA A 1 379 ? -11.222 1.732 10.555 1.00 98.38 379 ALA A O 1
ATOM 2961 N N . ILE A 1 380 ? -9.947 1.805 8.702 1.00 98.19 380 ILE A N 1
ATOM 2962 C CA . ILE A 1 380 ? -10.608 0.674 8.024 1.00 98.19 380 ILE A CA 1
ATOM 2963 C C . ILE A 1 380 ? -10.446 -0.625 8.830 1.00 98.19 380 ILE A C 1
ATOM 2965 O O . ILE A 1 380 ? -11.444 -1.306 9.058 1.00 98.19 380 ILE A O 1
ATOM 2969 N N . LEU A 1 381 ? -9.239 -0.971 9.300 1.00 98.00 381 LEU A N 1
ATOM 2970 C CA . LEU A 1 381 ? -9.015 -2.194 10.092 1.00 98.00 381 LEU A CA 1
ATOM 2971 C C . LEU A 1 381 ? -9.833 -2.219 11.393 1.00 98.00 381 LEU A C 1
ATOM 2973 O O . LEU A 1 381 ? -10.387 -3.259 11.738 1.00 98.00 381 LEU A O 1
ATOM 2977 N N . LEU A 1 382 ? -9.936 -1.095 12.105 1.00 98.25 382 LEU A N 1
ATOM 2978 C CA . LEU A 1 382 ? -10.684 -1.028 13.365 1.00 98.25 382 LEU A CA 1
ATOM 2979 C C . LEU A 1 382 ? -12.203 -1.083 13.130 1.00 98.25 382 LEU A C 1
ATOM 2981 O O . LEU A 1 382 ? -12.896 -1.856 13.788 1.00 98.25 382 LEU A O 1
ATOM 2985 N N . GLU A 1 383 ? -12.719 -0.337 12.149 1.00 97.12 383 GLU A N 1
ATOM 2986 C CA . GLU A 1 383 ? -14.145 -0.341 11.781 1.00 97.12 383 GLU A CA 1
ATOM 2987 C C . GLU A 1 383 ? -14.609 -1.703 11.237 1.00 97.12 383 GLU A C 1
ATOM 2989 O O . GLU A 1 383 ? -15.722 -2.152 11.512 1.00 97.12 383 GLU A O 1
ATOM 2994 N N . THR A 1 384 ? -13.754 -2.403 10.489 1.00 96.44 384 THR A N 1
ATOM 2995 C CA . THR A 1 384 ? -14.080 -3.696 9.859 1.00 96.44 384 THR A CA 1
ATOM 2996 C C . THR A 1 384 ? -13.632 -4.911 10.671 1.00 96.44 384 THR A C 1
ATOM 2998 O O . THR A 1 384 ? -13.734 -6.040 10.194 1.00 96.44 384 THR A O 1
ATOM 3001 N N . ALA A 1 385 ? -13.174 -4.719 11.912 1.00 95.56 385 ALA A N 1
ATOM 3002 C CA . ALA A 1 385 ? -12.812 -5.829 12.786 1.00 95.56 385 ALA A CA 1
ATOM 3003 C C . ALA A 1 385 ? -13.998 -6.808 12.926 1.00 95.56 385 ALA A C 1
ATOM 3005 O O . ALA A 1 385 ? -15.145 -6.396 13.143 1.00 95.56 385 ALA A O 1
ATOM 3006 N N . GLY A 1 386 ? -13.721 -8.103 12.756 1.00 93.31 386 GLY A N 1
ATOM 3007 C CA . GLY A 1 386 ? -14.728 -9.166 12.684 1.00 93.31 386 GLY A CA 1
ATOM 3008 C C . GLY A 1 386 ? -15.268 -9.486 11.279 1.00 93.31 386 GLY A C 1
ATOM 3009 O O . GLY A 1 386 ? -16.111 -10.374 11.168 1.00 93.31 386 GLY A O 1
ATOM 3010 N N . GLU A 1 387 ? -14.816 -8.814 10.213 1.00 94.94 387 GLU A N 1
ATOM 3011 C CA . GLU A 1 387 ? -15.322 -8.996 8.838 1.00 94.94 387 GLU A CA 1
ATOM 3012 C C . GLU A 1 387 ? -14.288 -9.623 7.877 1.00 94.94 387 GLU A C 1
ATOM 3014 O O . GLU A 1 387 ? -13.076 -9.501 8.055 1.00 94.94 387 GLU A O 1
ATOM 3019 N N . PHE A 1 388 ? -14.781 -10.244 6.798 1.00 96.62 388 PHE A N 1
ATOM 3020 C CA . PHE A 1 388 ? -14.020 -10.409 5.554 1.00 96.62 388 PHE A CA 1
ATOM 3021 C C . PHE A 1 388 ? -14.285 -9.198 4.654 1.00 96.62 388 PHE A C 1
ATOM 3023 O O . PHE A 1 388 ? -15.440 -8.965 4.268 1.00 96.62 388 PHE A O 1
ATOM 3030 N N . ILE A 1 389 ? -13.237 -8.467 4.274 1.00 96.94 389 ILE A N 1
ATOM 3031 C CA . ILE A 1 389 ? -13.358 -7.265 3.432 1.00 96.94 389 ILE A CA 1
ATOM 3032 C C . ILE A 1 389 ? -12.516 -7.358 2.165 1.00 96.94 389 ILE A C 1
ATOM 3034 O O . ILE A 1 389 ? -11.525 -8.082 2.133 1.00 96.94 389 ILE A O 1
ATOM 3038 N N . LEU A 1 390 ? -12.880 -6.572 1.153 1.00 97.06 390 LEU A N 1
ATOM 3039 C CA . LEU A 1 390 ? -12.011 -6.161 0.052 1.00 97.06 390 LEU A CA 1
ATOM 3040 C C . LEU A 1 390 ? -11.656 -4.687 0.283 1.00 97.06 390 LEU A C 1
ATOM 3042 O O . LEU A 1 390 ? -12.558 -3.858 0.331 1.00 97.06 390 LEU A O 1
ATOM 3046 N N . THR A 1 391 ? -10.375 -4.358 0.445 1.00 96.44 391 THR A N 1
ATOM 3047 C CA . THR A 1 391 ? -9.884 -2.973 0.415 1.00 96.44 391 THR A CA 1
ATOM 3048 C C . THR A 1 391 ? -9.368 -2.648 -0.985 1.00 96.44 391 THR A C 1
ATOM 3050 O O . THR A 1 391 ? -8.699 -3.482 -1.595 1.00 96.44 391 THR A O 1
ATOM 3053 N N . ALA A 1 392 ? -9.688 -1.462 -1.499 1.00 96.06 392 ALA A N 1
ATOM 3054 C CA . ALA A 1 392 ? -9.270 -1.010 -2.824 1.00 96.06 392 ALA A CA 1
ATOM 3055 C C . ALA A 1 392 ? -9.050 0.508 -2.860 1.00 96.06 392 ALA A C 1
ATOM 3057 O O . ALA A 1 392 ? -9.845 1.247 -2.284 1.00 96.06 392 ALA A O 1
ATOM 3058 N N . ASP A 1 393 ? -8.009 0.975 -3.548 1.00 95.88 393 ASP A N 1
ATOM 3059 C CA . ASP A 1 393 ? -7.676 2.406 -3.617 1.00 95.88 393 ASP A CA 1
ATOM 3060 C C . ASP A 1 393 ? -8.561 3.154 -4.640 1.00 95.88 393 ASP A C 1
ATOM 3062 O O . ASP A 1 393 ? -9.094 2.565 -5.590 1.00 95.88 393 ASP A O 1
ATOM 3066 N N . ASP A 1 394 ? -8.751 4.464 -4.436 1.00 96.19 394 ASP A N 1
ATOM 3067 C CA . ASP A 1 394 ? -9.723 5.288 -5.175 1.00 96.19 394 ASP A CA 1
ATOM 3068 C C . ASP A 1 394 ? -9.399 5.515 -6.667 1.00 96.19 394 ASP A C 1
ATOM 3070 O O . ASP A 1 394 ? -10.280 5.899 -7.441 1.00 96.19 394 ASP A O 1
ATOM 3074 N N . ASP A 1 395 ? -8.176 5.213 -7.104 1.00 95.06 395 ASP A N 1
ATOM 3075 C CA . ASP A 1 395 ? -7.737 5.202 -8.503 1.00 95.06 395 ASP A CA 1
ATOM 3076 C C . ASP A 1 395 ? -7.836 3.820 -9.188 1.00 95.06 395 ASP A C 1
ATOM 3078 O O . ASP A 1 395 ? -7.527 3.706 -10.380 1.00 95.06 395 ASP A O 1
ATOM 3082 N N . THR A 1 396 ? -8.340 2.792 -8.494 1.00 95.81 396 THR A N 1
ATOM 3083 C CA . THR A 1 396 ? -8.559 1.444 -9.053 1.00 95.81 396 THR A CA 1
ATOM 3084 C C . THR A 1 396 ? -9.971 1.226 -9.600 1.00 95.81 396 THR A C 1
ATOM 3086 O O . THR A 1 396 ? -10.940 1.856 -9.170 1.00 95.81 396 THR A O 1
ATOM 3089 N N . LEU A 1 397 ? -10.100 0.308 -10.561 1.00 94.88 397 LEU A N 1
ATOM 3090 C CA . LEU A 1 397 ? -11.357 -0.060 -11.213 1.00 94.88 397 LEU A CA 1
ATOM 3091 C C . LEU A 1 397 ? -11.609 -1.566 -11.092 1.00 94.88 397 LEU A C 1
ATOM 3093 O O . LEU A 1 397 ? -10.749 -2.378 -11.425 1.00 94.88 397 LEU A O 1
ATOM 3097 N N . GLY A 1 398 ? -12.831 -1.945 -10.713 1.00 89.81 398 GLY A N 1
ATOM 3098 C CA . GLY A 1 398 ? -13.287 -3.339 -10.686 1.00 89.81 398 GLY A CA 1
ATOM 3099 C C . GLY A 1 398 ? -13.507 -3.977 -12.067 1.00 89.81 398 GLY A C 1
ATOM 3100 O O . GLY A 1 398 ? -13.964 -5.122 -12.146 1.00 89.81 398 GLY A O 1
ATOM 3101 N N . GLU A 1 399 ? -13.213 -3.274 -13.165 1.00 88.50 399 GLU A N 1
ATOM 3102 C CA . GLU A 1 399 ? -13.183 -3.877 -14.496 1.00 88.50 399 GLU A CA 1
ATOM 3103 C C . GLU A 1 399 ? -11.973 -4.814 -14.607 1.00 88.50 399 GLU A C 1
ATOM 3105 O O . GLU A 1 399 ? -10.829 -4.413 -14.405 1.00 88.50 399 GLU A O 1
ATOM 3110 N N . THR A 1 400 ? -12.234 -6.089 -14.894 1.00 89.94 400 THR A N 1
ATOM 3111 C CA . THR A 1 400 ? -11.217 -7.139 -14.803 1.00 89.94 400 THR A CA 1
ATOM 3112 C C . THR A 1 400 ? -10.621 -7.530 -16.157 1.00 89.94 400 THR A C 1
ATOM 3114 O O . THR A 1 400 ? -11.243 -7.399 -17.219 1.00 89.94 400 THR A O 1
ATOM 3117 N N . ARG A 1 401 ? -9.383 -8.031 -16.108 1.00 90.81 401 ARG A N 1
ATOM 3118 C CA . ARG A 1 401 ? -8.657 -8.665 -17.219 1.00 90.81 401 ARG A CA 1
ATOM 3119 C C . ARG A 1 401 ? -7.998 -9.960 -16.741 1.00 90.81 401 ARG A C 1
ATOM 3121 O O . ARG A 1 401 ? -7.859 -10.203 -15.540 1.00 90.81 401 ARG A O 1
ATOM 3128 N N . ARG A 1 402 ? -7.502 -10.760 -17.684 1.00 88.31 402 ARG A N 1
ATOM 3129 C CA . ARG A 1 402 ? -6.553 -11.854 -17.420 1.00 88.31 402 ARG A CA 1
ATOM 3130 C C . ARG A 1 402 ? -5.286 -11.660 -18.239 1.00 88.31 402 ARG A C 1
ATOM 3132 O O . ARG A 1 402 ? -5.365 -11.260 -19.397 1.00 88.31 402 ARG A O 1
ATOM 3139 N N . PHE A 1 403 ? -4.129 -11.982 -17.673 1.00 85.06 403 PHE A N 1
ATOM 3140 C CA . PHE A 1 403 ? -2.930 -12.178 -18.487 1.00 85.06 403 PHE A CA 1
ATOM 3141 C C . PHE A 1 403 ? -3.030 -13.531 -19.220 1.00 85.06 403 PHE A C 1
ATOM 3143 O O . PHE A 1 403 ? -3.660 -14.445 -18.680 1.00 85.06 403 PHE A O 1
ATOM 3150 N N . PRO A 1 404 ? -2.470 -13.695 -20.432 1.00 78.00 404 PRO A N 1
ATOM 3151 C CA . PRO A 1 404 ? -2.403 -14.989 -21.108 1.00 78.00 404 PRO A CA 1
ATOM 3152 C C . PRO A 1 404 ? -1.673 -16.060 -20.278 1.00 78.00 404 PRO A C 1
ATOM 3154 O O . PRO A 1 404 ? -0.778 -15.755 -19.497 1.00 78.00 404 PRO A O 1
ATOM 3157 N N . ALA A 1 405 ? -2.049 -17.328 -20.480 1.00 61.31 405 ALA A N 1
ATOM 3158 C CA . ALA A 1 405 ? -1.599 -18.495 -19.704 1.00 61.31 405 ALA A CA 1
ATOM 3159 C C . ALA A 1 405 ? -1.899 -18.510 -18.172 1.00 61.31 405 ALA A C 1
ATOM 3161 O O . ALA A 1 405 ? -1.048 -18.960 -17.400 1.00 61.31 405 ALA A O 1
ATOM 3162 N N . PRO A 1 406 ? -3.108 -18.129 -17.693 1.00 60.19 406 PRO A N 1
ATOM 3163 C CA . PRO A 1 406 ? -3.501 -18.291 -16.294 1.00 60.19 406 PRO A CA 1
ATOM 3164 C C . PRO A 1 406 ? -3.993 -19.732 -16.052 1.00 60.19 406 PRO A C 1
ATOM 3166 O O . PRO A 1 406 ? -5.187 -19.985 -15.879 1.00 60.19 406 PRO A O 1
ATOM 3169 N N . SER A 1 407 ? -3.087 -20.708 -16.127 1.00 55.19 407 SER A N 1
ATOM 3170 C CA . SER A 1 407 ? -3.417 -22.132 -15.998 1.00 55.19 407 SER A CA 1
ATOM 3171 C C . SER A 1 407 ? -2.305 -22.918 -15.300 1.00 55.19 407 SER A C 1
ATOM 3173 O O . SER A 1 407 ? -1.429 -23.497 -15.946 1.00 55.19 407 SER A O 1
ATOM 3175 N N . GLY A 1 408 ? -2.372 -22.978 -13.972 1.00 65.94 408 GLY A N 1
ATOM 3176 C CA . GLY A 1 408 ? -1.514 -23.818 -13.141 1.00 65.94 408 GLY A CA 1
ATOM 3177 C C . GLY A 1 408 ? -2.248 -24.331 -11.904 1.00 65.94 408 GLY A C 1
ATOM 3178 O O . GLY A 1 408 ? -3.334 -23.857 -11.566 1.00 65.94 408 GLY A O 1
ATOM 3179 N N . LYS A 1 409 ? -1.652 -25.326 -11.241 1.00 82.12 409 LYS A N 1
ATOM 3180 C CA . LYS A 1 409 ? -2.118 -25.839 -9.943 1.00 82.12 409 LYS A CA 1
ATOM 3181 C C . LYS A 1 409 ? -1.755 -24.842 -8.834 1.00 82.12 409 LYS A C 1
ATOM 3183 O O . LYS A 1 409 ? -0.998 -23.900 -9.077 1.00 82.12 409 LYS A O 1
ATOM 3188 N N . LEU A 1 410 ? -2.262 -25.066 -7.621 1.00 91.31 410 LEU A N 1
ATOM 3189 C CA . LEU A 1 410 ? -1.876 -24.288 -6.440 1.00 91.31 410 LEU A CA 1
ATOM 3190 C C . LEU A 1 410 ? -0.343 -24.189 -6.361 1.00 91.31 410 LEU A C 1
ATOM 3192 O O . LEU A 1 410 ? 0.338 -25.207 -6.454 1.00 91.31 410 LEU A O 1
ATOM 3196 N N . THR A 1 411 ? 0.203 -22.981 -6.257 1.00 92.75 411 THR A N 1
ATOM 3197 C CA . THR A 1 411 ? 1.654 -22.746 -6.333 1.00 92.75 411 THR A CA 1
ATOM 3198 C C . THR A 1 411 ? 2.183 -22.168 -5.025 1.00 92.75 411 THR A C 1
ATOM 3200 O O . THR A 1 411 ? 1.599 -21.241 -4.474 1.00 92.75 411 THR A O 1
ATOM 3203 N N . PHE A 1 412 ? 3.297 -22.688 -4.517 1.00 94.00 412 PHE A N 1
ATOM 3204 C CA . PHE A 1 412 ? 3.995 -22.142 -3.350 1.00 94.00 412 PHE A CA 1
ATOM 3205 C C . PHE A 1 412 ? 5.216 -21.339 -3.801 1.00 94.00 412 PHE A C 1
ATOM 3207 O O . PHE A 1 412 ? 6.015 -21.839 -4.591 1.00 94.00 412 PHE A O 1
ATOM 3214 N N . SER A 1 413 ? 5.374 -20.109 -3.310 1.00 90.88 413 SER A N 1
ATOM 3215 C CA . SER A 1 413 ? 6.466 -19.210 -3.698 1.00 90.88 413 SER A CA 1
ATOM 3216 C C . SER A 1 413 ? 7.281 -18.726 -2.500 1.00 90.88 413 SER A C 1
ATOM 3218 O O . SER A 1 413 ? 6.728 -18.292 -1.493 1.00 90.88 413 SER A O 1
ATOM 3220 N N . GLY A 1 414 ? 8.606 -18.785 -2.640 1.00 86.50 414 GLY A N 1
ATOM 3221 C CA . GLY A 1 414 ? 9.575 -18.216 -1.702 1.00 86.50 414 GLY A CA 1
ATOM 3222 C C . GLY A 1 414 ? 10.221 -16.920 -2.197 1.00 86.50 414 GLY A C 1
ATOM 3223 O O . GLY A 1 414 ? 11.188 -16.457 -1.594 1.00 86.50 414 GLY A O 1
ATOM 3224 N N . ALA A 1 415 ? 9.765 -16.386 -3.334 1.00 83.56 415 ALA A N 1
ATOM 3225 C CA . ALA A 1 415 ? 10.338 -15.200 -3.964 1.00 83.56 415 ALA A CA 1
ATOM 3226 C C . ALA A 1 415 ? 10.023 -13.918 -3.172 1.00 83.56 415 ALA A C 1
ATOM 3228 O O . ALA A 1 415 ? 8.974 -13.819 -2.531 1.00 83.56 415 ALA A O 1
ATOM 3229 N N . ALA A 1 416 ? 10.914 -12.922 -3.250 1.00 80.00 416 ALA A N 1
ATOM 3230 C CA . ALA A 1 416 ? 10.735 -11.633 -2.579 1.00 80.00 416 ALA A CA 1
ATOM 3231 C C . ALA A 1 416 ? 9.464 -10.909 -3.062 1.00 80.00 416 ALA A C 1
ATOM 3233 O O . ALA A 1 416 ? 8.657 -10.501 -2.233 1.00 80.00 416 ALA A O 1
ATOM 3234 N N . ASP A 1 417 ? 9.233 -10.856 -4.375 1.00 83.75 417 ASP A N 1
ATOM 3235 C CA . ASP A 1 417 ? 7.926 -10.584 -4.985 1.00 83.75 417 ASP A CA 1
ATOM 3236 C C . ASP A 1 417 ? 7.460 -11.856 -5.725 1.00 83.75 417 ASP A C 1
ATOM 3238 O O . ASP A 1 417 ? 8.192 -12.350 -6.587 1.00 83.75 417 ASP A O 1
ATOM 3242 N N . PRO A 1 418 ? 6.287 -12.436 -5.402 1.00 85.31 418 PRO A N 1
ATOM 3243 C CA . PRO A 1 418 ? 5.754 -13.594 -6.117 1.00 85.31 418 PRO A CA 1
ATOM 3244 C C . PRO A 1 418 ? 5.046 -13.251 -7.444 1.00 85.31 418 PRO A C 1
ATOM 3246 O O . PRO A 1 418 ? 4.588 -14.177 -8.115 1.00 85.31 418 PRO A O 1
ATOM 3249 N N . ALA A 1 419 ? 4.917 -11.973 -7.825 1.00 86.56 419 ALA A N 1
ATOM 3250 C CA . ALA A 1 419 ? 4.296 -11.561 -9.087 1.00 86.56 419 ALA A CA 1
ATOM 3251 C C . ALA A 1 419 ? 5.285 -11.542 -10.265 1.00 86.56 419 ALA A C 1
ATOM 3253 O O . ALA A 1 419 ? 6.420 -11.085 -10.137 1.00 86.56 419 ALA A O 1
ATOM 3254 N N . GLU A 1 420 ? 4.827 -11.917 -11.464 1.00 87.12 420 GLU A N 1
ATOM 3255 C CA . GLU A 1 420 ? 5.548 -11.573 -12.694 1.00 87.12 420 GLU A CA 1
ATOM 3256 C C . GLU A 1 420 ? 5.171 -10.142 -13.112 1.00 87.12 420 GLU A C 1
ATOM 3258 O O . GLU A 1 420 ? 3.996 -9.833 -13.321 1.00 87.12 420 GLU A O 1
ATOM 3263 N N . THR A 1 421 ? 6.167 -9.259 -13.217 1.00 89.62 421 THR A N 1
ATOM 3264 C CA . THR A 1 421 ? 5.986 -7.846 -13.590 1.00 89.62 421 THR A CA 1
ATOM 3265 C C . THR A 1 421 ? 6.464 -7.611 -15.022 1.00 89.62 421 THR A C 1
ATOM 3267 O O . THR A 1 421 ? 7.655 -7.700 -15.302 1.00 89.62 421 THR A O 1
ATOM 3270 N N . TRP A 1 422 ? 5.543 -7.272 -15.919 1.00 92.25 422 TRP A N 1
ATOM 3271 C CA . TRP A 1 422 ? 5.798 -6.902 -17.312 1.00 92.25 422 TRP A CA 1
ATOM 3272 C C . TRP A 1 422 ? 5.732 -5.378 -17.464 1.00 92.25 422 TRP A C 1
ATOM 3274 O O . TRP A 1 422 ? 4.860 -4.745 -16.866 1.00 92.25 422 TRP A O 1
ATOM 3284 N N . ILE A 1 423 ? 6.628 -4.784 -18.258 1.00 92.38 423 ILE A N 1
ATOM 3285 C CA . ILE A 1 423 ? 6.755 -3.322 -18.408 1.00 92.38 423 ILE A CA 1
ATOM 3286 C C . ILE A 1 423 ? 6.609 -2.954 -19.887 1.00 92.38 423 ILE A C 1
ATOM 3288 O O . ILE A 1 423 ? 7.254 -3.551 -20.752 1.00 92.38 423 ILE A O 1
ATOM 3292 N N . PHE A 1 424 ? 5.762 -1.974 -20.188 1.00 92.12 424 PHE A N 1
ATOM 3293 C CA . PHE A 1 424 ? 5.352 -1.605 -21.542 1.00 92.12 424 PHE A CA 1
ATOM 3294 C C . PHE A 1 424 ? 5.659 -0.131 -21.824 1.00 92.12 424 PHE A C 1
ATOM 3296 O O . PHE A 1 424 ? 5.584 0.681 -20.910 1.00 92.12 424 PHE A O 1
ATOM 3303 N N . PRO A 1 425 ? 5.959 0.252 -23.079 1.00 90.69 425 PRO A N 1
ATOM 3304 C CA . PRO A 1 425 ? 6.244 1.647 -23.417 1.00 90.69 425 PRO A CA 1
ATOM 3305 C C . PRO A 1 425 ? 5.021 2.562 -23.253 1.00 90.69 425 PRO A C 1
ATOM 3307 O O . PRO A 1 425 ? 5.169 3.741 -22.946 1.00 90.69 425 PRO A O 1
ATOM 3310 N N . ASP A 1 426 ? 3.807 2.036 -23.419 1.00 88.75 426 ASP A N 1
ATOM 3311 C CA . ASP A 1 426 ? 2.565 2.805 -23.371 1.00 88.75 426 ASP A CA 1
ATOM 3312 C C . ASP A 1 426 ? 1.363 1.942 -22.931 1.00 88.75 426 ASP A C 1
ATOM 3314 O O . ASP A 1 426 ? 1.413 0.706 -22.938 1.00 88.75 426 ASP A O 1
ATOM 3318 N N . ALA A 1 427 ? 0.259 2.601 -22.563 1.00 90.31 427 ALA A N 1
ATOM 3319 C CA . ALA A 1 427 ? -0.971 1.945 -22.117 1.00 90.31 427 ALA A CA 1
ATOM 3320 C C . ALA A 1 427 ? -1.615 1.040 -23.186 1.00 90.31 427 ALA A C 1
ATOM 3322 O O . ALA A 1 427 ? -2.262 0.051 -22.849 1.00 90.31 427 ALA A O 1
ATOM 3323 N N . ILE A 1 428 ? -1.437 1.347 -24.476 1.00 92.12 428 ILE A N 1
ATOM 3324 C CA . ILE A 1 428 ? -1.997 0.567 -25.588 1.00 92.12 428 ILE A CA 1
ATOM 3325 C C . ILE A 1 428 ? -1.208 -0.740 -25.745 1.00 92.12 428 ILE A C 1
ATOM 3327 O O . ILE A 1 428 ? -1.799 -1.785 -26.016 1.00 92.12 428 ILE A O 1
ATOM 3331 N N . ALA A 1 429 ? 0.110 -0.714 -25.547 1.00 93.00 429 ALA A N 1
ATOM 3332 C CA . ALA A 1 429 ? 0.957 -1.900 -25.507 1.00 93.00 429 ALA A CA 1
ATOM 3333 C C . ALA A 1 429 ? 0.636 -2.795 -24.295 1.00 93.00 429 ALA A C 1
ATOM 3335 O O . ALA A 1 429 ? 0.533 -4.011 -24.467 1.00 93.00 429 ALA A O 1
ATOM 3336 N N . ALA A 1 430 ? 0.400 -2.208 -23.114 1.00 93.19 430 ALA A N 1
ATOM 3337 C CA . ALA A 1 430 ? -0.036 -2.944 -21.924 1.00 93.19 430 ALA A CA 1
ATOM 3338 C C . ALA A 1 430 ? -1.416 -3.600 -22.126 1.00 93.19 430 ALA A C 1
ATOM 3340 O O . ALA A 1 430 ? -1.549 -4.814 -21.972 1.00 93.19 430 ALA A O 1
ATOM 3341 N N . GLU A 1 431 ? -2.427 -2.842 -22.564 1.00 93.25 431 GLU A N 1
ATOM 3342 C CA . GLU A 1 431 ? -3.793 -3.352 -22.771 1.00 93.25 431 GLU A CA 1
ATOM 3343 C C . GLU A 1 431 ? -3.881 -4.386 -23.912 1.00 93.25 431 GLU A C 1
ATOM 3345 O O . GLU A 1 431 ? -4.713 -5.289 -23.880 1.00 93.25 431 GLU A O 1
ATOM 3350 N N . ARG A 1 432 ? -2.984 -4.326 -24.908 1.00 94.06 432 ARG A N 1
ATOM 3351 C CA . ARG A 1 432 ? -2.852 -5.368 -25.947 1.00 94.06 432 ARG A CA 1
ATOM 3352 C C . ARG A 1 432 ? -2.225 -6.673 -25.449 1.00 94.06 432 ARG A C 1
ATOM 3354 O O . ARG A 1 432 ? -2.291 -7.665 -26.170 1.00 94.06 432 ARG A O 1
ATOM 3361 N N . SER A 1 433 ? -1.598 -6.682 -24.271 1.00 92.50 433 SER A N 1
ATOM 3362 C CA . SER A 1 433 ? -0.998 -7.893 -23.692 1.00 92.50 433 SER A CA 1
ATOM 3363 C C . SER A 1 433 ? -1.992 -8.748 -22.899 1.00 92.50 433 SER A C 1
ATOM 3365 O O . SER A 1 433 ? -1.705 -9.912 -22.634 1.00 92.50 433 SER A O 1
ATOM 3367 N N . VAL A 1 434 ? -3.159 -8.198 -22.545 1.00 93.25 434 VAL A N 1
ATOM 3368 C CA . VAL A 1 434 ? -4.157 -8.838 -21.676 1.00 93.25 434 VAL A CA 1
ATOM 3369 C C . VAL A 1 434 ? -5.419 -9.258 -22.430 1.00 93.25 434 VAL A C 1
ATOM 3371 O O . VAL A 1 434 ? -5.776 -8.727 -23.480 1.00 93.25 434 VAL A O 1
ATOM 3374 N N . ILE A 1 435 ? -6.131 -10.229 -21.865 1.00 90.88 435 ILE A N 1
ATOM 3375 C CA . ILE A 1 435 ? -7.408 -10.734 -22.362 1.00 90.88 435 ILE A CA 1
ATOM 3376 C C . ILE A 1 435 ? -8.541 -10.006 -21.632 1.00 90.88 435 ILE A C 1
ATOM 3378 O O . ILE A 1 435 ? -8.611 -10.012 -20.398 1.00 90.88 435 ILE A O 1
ATOM 3382 N N . ARG A 1 436 ? -9.470 -9.423 -22.401 1.00 87.25 436 ARG A N 1
ATOM 3383 C CA . ARG A 1 436 ? -10.724 -8.818 -21.913 1.00 87.25 436 ARG A CA 1
ATOM 3384 C C . ARG A 1 436 ? -11.776 -9.875 -21.557 1.00 87.25 436 ARG A C 1
ATOM 3386 O O . ARG A 1 436 ? -12.876 -9.883 -22.102 1.00 87.25 436 ARG A O 1
ATOM 3393 N N . GLU A 1 437 ? -11.420 -10.783 -20.655 1.00 82.50 437 GLU A N 1
ATOM 3394 C CA . GLU A 1 437 ? -12.345 -11.742 -20.051 1.00 82.50 437 GLU A CA 1
ATOM 3395 C C . GLU A 1 437 ? -12.651 -11.290 -18.613 1.00 82.50 437 GLU A C 1
ATOM 3397 O O . GLU A 1 437 ? -11.774 -11.395 -17.749 1.00 82.50 437 GLU A O 1
ATOM 3402 N N . PRO A 1 438 ? -13.855 -10.755 -18.333 1.00 81.00 438 PRO A N 1
ATOM 3403 C CA . PRO A 1 438 ? -14.216 -10.359 -16.982 1.00 81.00 438 PRO A CA 1
ATOM 3404 C C . PRO A 1 438 ? -14.383 -11.599 -16.098 1.00 81.00 438 PRO A C 1
ATOM 3406 O O . PRO A 1 438 ? -14.924 -12.614 -16.532 1.00 81.00 438 PRO A O 1
ATOM 3409 N N . PHE A 1 439 ? -13.990 -11.500 -14.830 1.00 86.12 439 PHE A N 1
ATOM 3410 C CA . PHE A 1 439 ? -14.202 -12.552 -13.833 1.00 86.12 439 PHE A CA 1
ATOM 3411 C C . PHE A 1 439 ? -14.789 -11.983 -12.535 1.00 86.12 439 PHE A C 1
ATOM 3413 O O . PHE A 1 439 ? -14.707 -10.782 -12.261 1.00 86.12 439 PHE A O 1
ATOM 3420 N N . ASN A 1 440 ? -15.402 -12.862 -11.738 1.00 90.31 440 ASN A N 1
ATOM 3421 C CA . ASN A 1 440 ? -15.929 -12.523 -10.419 1.00 90.31 440 ASN A CA 1
ATOM 3422 C C . ASN A 1 440 ? -14.762 -12.270 -9.462 1.00 90.31 440 ASN A C 1
ATOM 3424 O O . ASN A 1 440 ? -14.138 -13.221 -8.986 1.00 90.31 440 ASN A O 1
ATOM 3428 N N . LEU A 1 441 ? -14.464 -10.995 -9.201 1.00 89.44 441 LEU A N 1
ATOM 3429 C CA . LEU A 1 441 ? -13.319 -10.603 -8.382 1.00 89.44 441 LEU A CA 1
ATOM 3430 C C . LEU A 1 441 ? -13.421 -11.190 -6.968 1.00 89.44 441 LEU A C 1
ATOM 3432 O O . LEU A 1 441 ? -12.470 -11.789 -6.474 1.00 89.44 441 LEU A O 1
ATOM 3436 N N . LEU A 1 442 ? -14.605 -11.089 -6.360 1.00 93.19 442 LEU A N 1
ATOM 3437 C CA . LEU A 1 442 ? -14.867 -11.554 -4.998 1.00 93.19 442 LEU A CA 1
ATOM 3438 C C . LEU A 1 442 ? -14.670 -13.068 -4.883 1.00 93.19 442 LEU A C 1
ATOM 3440 O O . LEU A 1 442 ? -13.871 -13.508 -4.063 1.00 93.19 442 LEU A O 1
ATOM 3444 N N . ALA A 1 443 ? -15.294 -13.850 -5.771 1.00 92.06 443 ALA A N 1
ATOM 3445 C CA . ALA A 1 443 ? -15.115 -15.302 -5.783 1.00 92.06 443 ALA A CA 1
ATOM 3446 C C . ALA A 1 443 ? -13.662 -15.712 -6.081 1.00 92.06 443 ALA A C 1
ATOM 3448 O O . ALA A 1 443 ? -13.204 -16.734 -5.581 1.00 92.06 443 ALA A O 1
ATOM 3449 N N . GLY A 1 444 ? -12.921 -14.912 -6.858 1.00 91.12 444 GLY A N 1
ATOM 3450 C CA . GLY A 1 444 ? -11.484 -15.094 -7.056 1.00 91.12 444 GLY A CA 1
ATOM 3451 C C . GLY A 1 444 ? -10.708 -15.021 -5.739 1.00 91.12 444 GLY A C 1
ATOM 3452 O O . GLY A 1 444 ? -9.949 -15.933 -5.424 1.00 91.12 444 GLY A O 1
ATOM 3453 N N . HIS A 1 445 ? -10.934 -13.972 -4.945 1.00 94.25 445 HIS A N 1
ATOM 3454 C CA . HIS A 1 445 ? -10.295 -13.794 -3.637 1.00 94.25 445 HIS A CA 1
ATOM 3455 C C . HIS A 1 445 ? -10.746 -14.861 -2.610 1.00 94.25 445 HIS A C 1
ATOM 3457 O O . HIS A 1 445 ? -9.926 -15.404 -1.866 1.00 94.25 445 HIS A O 1
ATOM 3463 N N . GLU A 1 446 ? -12.033 -15.220 -2.612 1.00 95.25 446 GLU A N 1
ATOM 3464 C CA . GLU A 1 446 ? -12.659 -16.198 -1.702 1.00 95.25 446 GLU A CA 1
ATOM 3465 C C . GLU A 1 446 ? -12.189 -17.653 -1.914 1.00 95.25 446 GLU A C 1
ATOM 3467 O O . GLU A 1 446 ? -12.390 -18.494 -1.038 1.00 95.25 446 GLU A O 1
ATOM 3472 N N . ILE A 1 447 ? -11.505 -17.961 -3.026 1.00 92.12 447 ILE A N 1
ATOM 3473 C CA . ILE A 1 447 ? -10.825 -19.257 -3.222 1.00 92.12 447 ILE A CA 1
ATOM 3474 C C . ILE A 1 447 ? -9.721 -19.473 -2.177 1.00 92.12 447 ILE A C 1
ATOM 3476 O O . ILE A 1 447 ? -9.529 -20.605 -1.739 1.00 92.12 447 ILE A O 1
ATOM 3480 N N . LEU A 1 448 ? -9.008 -18.413 -1.776 1.00 95.31 448 LEU A N 1
ATOM 3481 C CA . LEU A 1 448 ? -7.869 -18.502 -0.855 1.00 95.31 448 LEU A CA 1
ATOM 3482 C C . LEU A 1 448 ? -8.173 -17.940 0.544 1.00 95.31 448 LEU A C 1
ATOM 3484 O O . LEU A 1 448 ? -7.660 -18.470 1.526 1.00 95.31 448 LEU A O 1
ATOM 3488 N N . LEU A 1 449 ? -8.968 -16.870 0.647 1.00 96.56 449 LEU A N 1
ATOM 3489 C CA . LEU A 1 449 ? -9.088 -16.059 1.866 1.00 96.56 449 LEU A CA 1
ATOM 3490 C C . LEU A 1 449 ? -9.577 -16.859 3.088 1.00 96.56 449 LEU A C 1
ATOM 3492 O O . LEU A 1 449 ? -10.577 -17.568 3.021 1.00 96.56 449 LEU A O 1
ATOM 3496 N N . GLY A 1 450 ? -8.878 -16.740 4.220 1.00 95.06 450 GLY A N 1
ATOM 3497 C CA . GLY A 1 450 ? -9.219 -17.384 5.496 1.00 95.06 450 GLY A CA 1
ATOM 3498 C C . GLY A 1 450 ? -9.038 -18.907 5.552 1.00 95.06 450 GLY A C 1
ATOM 3499 O O . GLY A 1 450 ? -9.068 -19.482 6.647 1.00 95.06 450 GLY A O 1
ATOM 3500 N N . LYS A 1 451 ? -8.819 -19.580 4.415 1.00 94.69 451 LYS A N 1
ATOM 3501 C CA . LYS A 1 451 ? -8.620 -21.035 4.347 1.00 94.69 451 LYS A CA 1
ATOM 3502 C C . LYS A 1 451 ? -7.310 -21.469 4.995 1.00 94.69 451 LYS A C 1
ATOM 3504 O O . LYS A 1 451 ? -6.344 -20.703 5.066 1.00 94.69 451 LYS A O 1
ATOM 3509 N N . ALA A 1 452 ? -7.276 -22.707 5.479 1.00 93.88 452 ALA A N 1
ATOM 3510 C CA . ALA A 1 452 ? -6.065 -23.323 6.013 1.00 93.88 452 ALA A CA 1
ATOM 3511 C C . ALA A 1 452 ? -5.166 -23.873 4.891 1.00 93.88 452 ALA A C 1
ATOM 3513 O O . ALA A 1 452 ? -5.655 -24.286 3.840 1.00 93.88 452 ALA A O 1
ATOM 3514 N N . LEU A 1 453 ? -3.848 -23.947 5.107 1.00 92.75 453 LEU A N 1
ATOM 3515 C CA . LEU A 1 453 ? -2.952 -24.540 4.100 1.00 92.75 453 LEU A CA 1
ATOM 3516 C C . LEU A 1 453 ? -3.295 -26.013 3.772 1.00 92.75 453 LEU A C 1
ATOM 3518 O O . LEU A 1 453 ? -3.305 -26.355 2.589 1.00 92.75 453 LEU A O 1
ATOM 3522 N N . PRO A 1 454 ? -3.649 -26.887 4.741 1.00 90.19 454 PRO A N 1
ATOM 3523 C CA . PRO A 1 454 ? -4.054 -28.265 4.437 1.00 90.19 454 PRO A CA 1
ATOM 3524 C C . PRO A 1 454 ? -5.384 -28.372 3.686 1.00 90.19 454 PRO A C 1
ATOM 3526 O O . PRO A 1 454 ? -5.563 -29.288 2.891 1.00 90.19 454 PRO A O 1
ATOM 3529 N N . GLU A 1 455 ? -6.303 -27.435 3.925 1.00 92.69 455 GLU A N 1
ATOM 3530 C CA . GLU A 1 455 ? -7.591 -27.326 3.231 1.00 92.69 455 GLU A CA 1
ATOM 3531 C C . GLU A 1 455 ? -7.354 -27.025 1.745 1.00 92.69 455 GLU A C 1
ATOM 3533 O O . GLU A 1 455 ? -7.829 -27.764 0.887 1.00 92.69 455 GLU A O 1
ATOM 3538 N N . LEU A 1 456 ? -6.508 -26.034 1.445 1.00 92.94 456 LEU A N 1
ATOM 3539 C CA . LEU A 1 456 ? -6.114 -25.677 0.079 1.00 92.94 456 LEU A CA 1
ATOM 3540 C C . LEU A 1 456 ? -5.372 -26.809 -0.652 1.00 92.94 456 LEU A C 1
ATOM 3542 O O . LEU A 1 456 ? -5.630 -27.050 -1.830 1.00 92.94 456 LEU A O 1
ATOM 3546 N N . VAL A 1 457 ? -4.486 -27.536 0.038 1.00 91.69 457 VAL A N 1
ATOM 3547 C CA . VAL A 1 457 ? -3.796 -28.709 -0.532 1.00 91.69 457 VAL A CA 1
ATOM 3548 C C . VAL A 1 457 ? -4.763 -29.875 -0.768 1.00 91.69 457 VAL A C 1
ATOM 3550 O O . VAL A 1 457 ? -4.643 -30.576 -1.770 1.00 91.69 457 VAL A O 1
ATOM 3553 N N . ALA A 1 458 ? -5.748 -30.090 0.107 1.00 90.88 458 ALA A N 1
ATOM 3554 C CA . ALA A 1 458 ? -6.774 -31.111 -0.101 1.00 90.88 458 ALA A CA 1
ATOM 3555 C C . ALA A 1 458 ? -7.712 -30.755 -1.271 1.00 90.88 458 ALA A C 1
ATOM 3557 O O . ALA A 1 458 ? -8.017 -31.619 -2.093 1.00 90.88 458 ALA A O 1
ATOM 3558 N N . GLU A 1 459 ? -8.118 -29.487 -1.394 1.00 90.88 459 GLU A N 1
ATOM 3559 C CA . GLU A 1 459 ? -8.902 -28.978 -2.529 1.00 90.88 459 GLU A CA 1
ATOM 3560 C C . GLU A 1 459 ? -8.148 -29.090 -3.862 1.00 90.88 459 GLU A C 1
ATOM 3562 O O . GLU A 1 459 ? -8.764 -29.378 -4.888 1.00 90.88 459 GLU A O 1
ATOM 3567 N N . SER A 1 460 ? -6.817 -28.945 -3.858 1.00 87.75 460 SER A N 1
ATOM 3568 C CA . SER A 1 460 ? -5.974 -29.175 -5.039 1.00 87.75 460 SER A CA 1
ATOM 3569 C C . SER A 1 460 ? -5.693 -30.660 -5.330 1.00 87.75 460 SER A C 1
ATOM 3571 O O . SER A 1 460 ? -4.858 -30.980 -6.176 1.00 87.75 460 SER A O 1
ATOM 3573 N N . GLY A 1 461 ? -6.370 -31.589 -4.642 1.00 87.19 461 GLY A N 1
ATOM 3574 C CA . GLY A 1 461 ? -6.195 -33.036 -4.814 1.00 87.19 461 GLY A CA 1
ATOM 3575 C C . GLY A 1 461 ? -4.856 -33.571 -4.293 1.00 87.19 461 GLY A C 1
ATOM 3576 O O . GLY A 1 461 ? -4.432 -34.653 -4.692 1.00 87.19 461 GLY A O 1
ATOM 3577 N N . GLY A 1 462 ? -4.172 -32.810 -3.435 1.00 83.88 462 GLY A N 1
ATOM 3578 C CA . GLY A 1 462 ? -2.791 -33.050 -3.017 1.00 83.88 462 GLY A CA 1
ATOM 3579 C C . GLY A 1 462 ? -1.744 -32.534 -4.010 1.00 83.88 462 GLY A C 1
ATOM 3580 O O . GLY A 1 462 ? -0.550 -32.679 -3.755 1.00 83.88 462 GLY A O 1
ATOM 3581 N N . GLU A 1 463 ? -2.154 -31.931 -5.131 1.00 85.94 463 GLU A N 1
ATOM 3582 C CA . GLU A 1 463 ? -1.243 -31.485 -6.183 1.00 85.94 463 GLU A CA 1
ATOM 3583 C C . GLU A 1 463 ? -0.944 -29.985 -6.083 1.00 85.94 463 GLU A C 1
ATOM 3585 O O . GLU A 1 463 ? -1.832 -29.144 -6.230 1.00 85.94 463 GLU A O 1
ATOM 3590 N N . TYR A 1 464 ? 0.327 -29.638 -5.897 1.00 89.00 464 TYR A N 1
ATOM 3591 C CA . TYR A 1 464 ? 0.812 -28.259 -5.916 1.00 89.00 464 TYR A CA 1
ATOM 3592 C C . TYR A 1 464 ? 2.145 -28.159 -6.666 1.00 89.00 464 TYR A C 1
ATOM 3594 O O . TYR A 1 464 ? 2.852 -29.150 -6.856 1.00 89.00 464 TYR A O 1
ATOM 3602 N N . ALA A 1 465 ? 2.477 -26.952 -7.115 1.00 89.69 465 ALA A N 1
ATOM 3603 C CA . ALA A 1 465 ? 3.762 -26.605 -7.709 1.00 89.69 465 ALA A CA 1
ATOM 3604 C C . ALA A 1 465 ? 4.587 -25.744 -6.743 1.00 89.69 465 ALA A C 1
ATOM 3606 O O . ALA A 1 465 ? 4.045 -25.085 -5.856 1.00 89.69 465 ALA A O 1
ATOM 3607 N N . THR A 1 466 ? 5.899 -25.700 -6.945 1.00 88.00 466 THR A N 1
ATOM 3608 C CA . THR A 1 466 ? 6.791 -24.721 -6.308 1.00 88.00 466 THR A CA 1
ATOM 3609 C C . THR A 1 466 ? 7.263 -23.727 -7.361 1.00 88.00 466 THR A C 1
ATOM 3611 O O . THR A 1 466 ? 7.640 -24.133 -8.462 1.00 88.00 466 THR A O 1
ATOM 3614 N N . ALA A 1 467 ? 7.253 -22.435 -7.039 1.00 84.12 467 ALA A N 1
ATOM 3615 C CA . ALA A 1 467 ? 7.823 -21.403 -7.896 1.00 84.12 467 ALA A CA 1
ATOM 3616 C C . ALA A 1 467 ? 9.328 -21.667 -8.125 1.00 84.12 467 ALA A C 1
ATOM 3618 O O . ALA A 1 467 ? 9.989 -22.217 -7.243 1.00 84.12 467 ALA A O 1
ATOM 3619 N N . PRO A 1 468 ? 9.894 -21.276 -9.282 1.00 75.44 468 PRO A N 1
ATOM 3620 C CA . PRO A 1 468 ? 11.295 -21.555 -9.609 1.00 75.44 468 PRO A CA 1
ATOM 3621 C C . PRO A 1 468 ? 12.312 -20.735 -8.798 1.00 75.44 468 PRO A C 1
ATOM 3623 O O . PRO A 1 468 ? 13.500 -21.034 -8.870 1.00 75.44 468 PRO A O 1
ATOM 3626 N N . TYR A 1 469 ? 11.868 -19.718 -8.049 1.00 76.19 469 TYR A N 1
ATOM 3627 C CA . TYR A 1 469 ? 12.726 -18.776 -7.327 1.00 76.19 469 TYR A CA 1
ATOM 3628 C C . TYR A 1 469 ? 12.350 -18.686 -5.842 1.00 76.19 469 TYR A C 1
ATOM 3630 O O . TYR A 1 469 ? 11.168 -18.666 -5.481 1.00 76.19 469 TYR A O 1
ATOM 3638 N N . GLY A 1 470 ? 13.371 -18.575 -4.989 1.00 77.31 470 GLY A N 1
ATOM 3639 C CA . GLY A 1 470 ? 13.232 -18.538 -3.532 1.00 77.31 470 GLY A CA 1
ATOM 3640 C C . GLY A 1 470 ? 12.991 -19.910 -2.888 1.00 77.31 470 GLY A C 1
ATOM 3641 O O . GLY A 1 470 ? 12.798 -20.919 -3.562 1.00 77.31 470 GLY A O 1
ATOM 3642 N N . ARG A 1 471 ? 13.031 -19.959 -1.551 1.00 82.19 471 ARG A N 1
ATOM 3643 C CA . ARG A 1 471 ? 12.842 -21.196 -0.769 1.00 82.19 471 ARG A CA 1
ATOM 3644 C C . ARG A 1 471 ? 11.453 -21.247 -0.146 1.00 82.19 471 ARG A C 1
ATOM 3646 O O . ARG A 1 471 ? 10.968 -20.237 0.345 1.00 82.19 471 ARG A O 1
ATOM 3653 N N . VAL A 1 472 ? 10.850 -22.433 -0.135 1.00 86.75 472 VAL A N 1
ATOM 3654 C CA . VAL A 1 472 ? 9.495 -22.682 0.397 1.00 86.75 472 VAL A CA 1
ATOM 3655 C C . VAL A 1 472 ? 9.503 -23.598 1.626 1.00 86.75 472 VAL A C 1
ATOM 3657 O O . VAL A 1 472 ? 8.470 -24.155 1.989 1.00 86.75 472 VAL A O 1
ATOM 3660 N N . ASP A 1 473 ? 10.667 -23.790 2.253 1.00 85.94 473 ASP A N 1
ATOM 3661 C CA . ASP A 1 473 ? 10.869 -24.771 3.326 1.00 85.94 473 ASP A CA 1
ATOM 3662 C C . ASP A 1 473 ? 9.902 -24.556 4.504 1.00 85.94 473 ASP A C 1
ATOM 3664 O O . ASP A 1 473 ? 9.311 -25.519 4.989 1.00 85.94 473 ASP A O 1
ATOM 3668 N N . SER A 1 474 ? 9.673 -23.302 4.927 1.00 83.38 474 SER A N 1
ATOM 3669 C CA . SER A 1 474 ? 8.797 -23.004 6.075 1.00 83.38 474 SER A CA 1
ATOM 3670 C C . SER A 1 474 ? 7.309 -23.136 5.732 1.00 83.38 474 SER A C 1
ATOM 3672 O O . SER A 1 474 ? 6.498 -23.541 6.569 1.00 83.38 474 SER A O 1
ATOM 3674 N N . LEU A 1 475 ? 6.943 -22.858 4.478 1.00 87.25 475 LEU A N 1
ATOM 3675 C CA . LEU A 1 475 ? 5.599 -23.082 3.946 1.00 87.25 475 LEU A CA 1
ATOM 3676 C C . LEU A 1 475 ? 5.300 -24.594 3.851 1.00 87.25 475 LEU A C 1
ATOM 3678 O O . LEU A 1 475 ? 4.245 -25.044 4.299 1.00 87.25 475 LEU A O 1
ATOM 3682 N N . LEU A 1 476 ? 6.256 -25.401 3.374 1.00 88.44 476 LEU A N 1
ATOM 3683 C CA . LEU A 1 476 ? 6.151 -26.865 3.357 1.00 88.44 476 LEU A CA 1
ATOM 3684 C C . LEU A 1 476 ? 6.107 -27.468 4.772 1.00 88.44 476 LEU A C 1
ATOM 3686 O O . LEU A 1 476 ? 5.281 -28.345 5.024 1.00 88.44 476 LEU A O 1
ATOM 3690 N N . GLU A 1 477 ? 6.923 -26.978 5.710 1.00 88.75 477 GLU A N 1
ATOM 3691 C CA . GLU A 1 477 ? 6.859 -27.361 7.129 1.00 88.75 477 GLU A CA 1
ATOM 3692 C C . GLU A 1 477 ? 5.485 -27.034 7.739 1.00 88.75 477 GLU A C 1
ATOM 3694 O O . GLU A 1 477 ? 4.932 -27.841 8.490 1.00 88.75 477 GLU A O 1
ATOM 3699 N N . SER A 1 478 ? 4.889 -25.895 7.371 1.00 88.19 478 SER A N 1
ATOM 3700 C CA . SER A 1 478 ? 3.549 -25.490 7.820 1.00 88.19 478 SER A CA 1
ATOM 3701 C C . SER A 1 478 ? 2.459 -26.427 7.286 1.00 88.19 478 SER A C 1
ATOM 3703 O O . SER A 1 478 ? 1.610 -26.878 8.057 1.00 88.19 478 SER A O 1
ATOM 3705 N N . VAL A 1 479 ? 2.523 -26.802 6.001 1.00 88.00 479 VAL A N 1
ATOM 3706 C CA . VAL A 1 479 ? 1.631 -27.807 5.387 1.00 88.00 479 VAL A CA 1
ATOM 3707 C C . VAL A 1 479 ? 1.768 -29.165 6.088 1.00 88.00 479 VAL A C 1
ATOM 3709 O O . VAL A 1 479 ? 0.762 -29.754 6.486 1.00 88.00 479 VAL A O 1
ATOM 3712 N N . GLN A 1 480 ? 2.996 -29.651 6.303 1.00 88.75 480 GLN A N 1
ATOM 3713 C CA . GLN A 1 480 ? 3.257 -30.918 7.003 1.00 88.75 480 GLN A CA 1
ATOM 3714 C C . GLN A 1 480 ? 2.765 -30.890 8.458 1.00 88.75 480 GLN A C 1
ATOM 3716 O O . GLN A 1 480 ? 2.141 -31.844 8.920 1.00 88.75 480 GLN A O 1
ATOM 3721 N N . SER A 1 481 ? 2.974 -29.772 9.156 1.00 89.75 481 SER A N 1
ATOM 3722 C CA . SER A 1 481 ? 2.535 -29.546 10.540 1.00 89.75 481 SER A CA 1
ATOM 3723 C C . SER A 1 481 ? 1.027 -29.307 10.687 1.00 89.75 481 SER A C 1
ATOM 3725 O O . SER A 1 481 ? 0.551 -29.147 11.811 1.00 89.75 481 SER A O 1
ATOM 3727 N N . GLN A 1 482 ? 0.282 -29.261 9.576 1.00 88.38 482 GLN A N 1
ATOM 3728 C CA . GLN A 1 482 ? -1.146 -28.933 9.513 1.00 88.38 482 GLN A CA 1
ATOM 3729 C C . GLN A 1 482 ? -1.484 -27.547 10.101 1.00 88.38 482 GLN A C 1
ATOM 3731 O O . GLN A 1 482 ? -2.495 -27.364 10.779 1.00 88.38 482 GLN A O 1
ATOM 3736 N N . ARG A 1 483 ? -0.617 -26.561 9.839 1.00 88.31 483 ARG A N 1
ATOM 3737 C CA . ARG A 1 483 ? -0.729 -25.169 10.301 1.00 88.31 483 ARG A CA 1
ATOM 3738 C C . ARG A 1 483 ? -0.875 -24.197 9.130 1.00 88.31 483 ARG A C 1
ATOM 3740 O O . ARG A 1 483 ? -0.797 -24.578 7.965 1.00 88.31 483 ARG A O 1
ATOM 3747 N N . GLY A 1 484 ? -1.066 -22.926 9.468 1.00 90.31 484 GLY A N 1
ATOM 3748 C CA . GLY A 1 484 ? -1.132 -21.828 8.514 1.00 90.31 484 GLY A CA 1
ATOM 3749 C C . GLY A 1 484 ? -2.538 -21.525 7.988 1.00 90.31 484 GLY A C 1
ATOM 3750 O O . GLY A 1 484 ? -3.304 -22.437 7.666 1.00 90.31 484 GLY A O 1
ATOM 3751 N N . ARG A 1 485 ? -2.858 -20.232 7.855 1.00 93.94 485 ARG A N 1
ATOM 3752 C CA . ARG A 1 485 ? -4.031 -19.718 7.121 1.00 93.94 485 ARG A CA 1
ATOM 3753 C C . ARG A 1 485 ? -3.656 -18.549 6.213 1.00 93.94 485 ARG A C 1
ATOM 3755 O O . ARG A 1 485 ? -2.700 -17.822 6.492 1.00 93.94 485 ARG A O 1
ATOM 3762 N N . ILE A 1 486 ? -4.446 -18.334 5.166 1.00 95.81 486 ILE A N 1
ATOM 3763 C CA . ILE A 1 486 ? -4.323 -17.156 4.301 1.00 95.81 486 ILE A CA 1
ATOM 3764 C C . ILE A 1 486 ? -5.020 -15.961 4.955 1.00 95.81 486 ILE A C 1
ATOM 3766 O O . ILE A 1 486 ? -6.242 -15.949 5.078 1.00 95.81 486 ILE A O 1
ATOM 3770 N N . ALA A 1 487 ? -4.251 -14.953 5.362 1.00 95.50 487 ALA A N 1
ATOM 3771 C CA . ALA A 1 487 ? -4.788 -13.761 6.026 1.00 95.50 487 ALA A CA 1
ATOM 3772 C C . ALA A 1 487 ? -5.111 -12.623 5.044 1.00 95.50 487 ALA A C 1
ATOM 3774 O O . ALA A 1 487 ? -6.021 -11.832 5.284 1.00 95.50 487 ALA A O 1
ATOM 3775 N N . ILE A 1 488 ? -4.367 -12.542 3.937 1.00 96.69 488 ILE A N 1
ATOM 3776 C CA . ILE A 1 488 ? -4.475 -11.483 2.928 1.00 96.69 488 ILE A CA 1
ATOM 3777 C C . ILE A 1 488 ? -4.417 -12.129 1.544 1.00 96.69 488 ILE A C 1
ATOM 3779 O O . ILE A 1 488 ? -3.552 -12.970 1.302 1.00 96.69 488 ILE A O 1
ATOM 3783 N N . VAL A 1 489 ? -5.310 -11.736 0.631 1.00 96.25 489 VAL A N 1
ATOM 3784 C CA . VAL A 1 489 ? -5.294 -12.175 -0.777 1.00 96.25 489 VAL A CA 1
ATOM 3785 C C . VAL A 1 489 ? -5.242 -10.970 -1.706 1.00 96.25 489 VAL A C 1
ATOM 3787 O O . VAL A 1 489 ? -6.064 -10.066 -1.581 1.00 96.25 489 VAL A O 1
ATOM 3790 N N . GLN A 1 490 ? -4.302 -10.970 -2.647 1.00 93.25 490 GLN A N 1
ATOM 3791 C CA . GLN A 1 490 ? -4.096 -9.905 -3.635 1.00 93.25 490 GLN A CA 1
ATOM 3792 C C . GLN A 1 490 ? -4.427 -10.392 -5.052 1.00 93.25 490 GLN A C 1
ATOM 3794 O O . GLN A 1 490 ? -4.148 -11.539 -5.410 1.00 93.25 490 GLN A O 1
ATOM 3799 N N . SER A 1 491 ? -4.977 -9.509 -5.881 1.00 90.69 491 SER A N 1
ATOM 3800 C CA . SER A 1 491 ? -5.021 -9.694 -7.337 1.00 90.69 491 SER A CA 1
ATOM 3801 C C . SER A 1 491 ? -3.813 -9.022 -8.001 1.00 90.69 491 SER A C 1
ATOM 3803 O O . SER A 1 491 ? -3.100 -8.226 -7.388 1.00 90.69 491 SER A O 1
ATOM 3805 N N . GLY A 1 492 ? -3.539 -9.382 -9.254 1.00 91.44 492 GLY A N 1
ATOM 3806 C CA . GLY A 1 492 ? -2.622 -8.619 -10.097 1.00 91.44 492 GLY A CA 1
ATOM 3807 C C . GLY A 1 492 ? -3.284 -7.340 -10.618 1.00 91.44 492 GLY A C 1
ATOM 3808 O O . GLY A 1 492 ? -4.474 -7.116 -10.399 1.00 91.44 492 GLY A O 1
ATOM 3809 N N . PHE A 1 493 ? -2.546 -6.519 -11.361 1.00 93.00 493 PHE A N 1
ATOM 3810 C CA . PHE A 1 493 ? -3.101 -5.320 -11.994 1.00 93.00 493 PHE A CA 1
ATOM 3811 C C . PHE A 1 493 ? -2.471 -5.005 -13.347 1.00 93.00 493 PHE A C 1
ATOM 3813 O O . PHE A 1 493 ? -1.377 -5.472 -13.663 1.00 93.00 493 PHE A O 1
ATOM 3820 N N . LEU A 1 494 ? -3.161 -4.179 -14.129 1.00 93.94 494 LEU A N 1
ATOM 3821 C CA . LEU A 1 494 ? -2.591 -3.447 -15.259 1.00 93.94 494 LEU A CA 1
ATOM 3822 C C . LEU A 1 494 ? -2.762 -1.937 -15.069 1.00 93.94 494 LEU A C 1
ATOM 3824 O O . LEU A 1 494 ? -3.609 -1.505 -14.288 1.00 93.94 494 LEU A O 1
ATOM 3828 N N . GLY A 1 495 ? -2.010 -1.151 -15.835 1.00 92.88 495 GLY A N 1
ATOM 3829 C CA . GLY A 1 495 ? -2.167 0.302 -15.902 1.00 92.88 495 GLY A CA 1
ATOM 3830 C C . GLY A 1 495 ? -0.941 1.031 -15.368 1.00 92.88 495 GLY A C 1
ATOM 3831 O O . GLY A 1 495 ? 0.181 0.650 -15.698 1.00 92.88 495 GLY A O 1
ATOM 3832 N N . ASP A 1 496 ? -1.147 2.100 -14.601 1.00 92.44 496 ASP A N 1
ATOM 3833 C CA . ASP A 1 496 ? -0.065 2.843 -13.941 1.00 92.44 496 ASP A CA 1
ATOM 3834 C C . ASP A 1 496 ? 0.628 1.970 -12.880 1.00 92.44 496 ASP A C 1
ATOM 3836 O O . ASP A 1 496 ? -0.013 1.139 -12.239 1.00 92.44 496 ASP A O 1
ATOM 3840 N N . CYS A 1 497 ? 1.927 2.152 -12.655 1.00 86.75 497 CYS A N 1
ATOM 3841 C CA . CYS A 1 497 ? 2.692 1.322 -11.728 1.00 86.75 497 CYS A CA 1
ATOM 3842 C C . CYS A 1 497 ? 2.494 1.631 -10.230 1.00 86.75 497 CYS A C 1
ATOM 3844 O O . CYS A 1 497 ? 3.064 0.919 -9.419 1.00 86.75 497 CYS A O 1
ATOM 3846 N N . ALA A 1 498 ? 1.712 2.645 -9.836 1.00 80.00 498 ALA A N 1
ATOM 3847 C CA . ALA A 1 498 ? 1.371 3.021 -8.444 1.00 80.00 498 ALA A CA 1
ATOM 3848 C C . ALA A 1 498 ? 2.518 3.526 -7.531 1.00 80.00 498 ALA A C 1
ATOM 3850 O O . ALA A 1 498 ? 2.257 4.174 -6.513 1.00 80.00 498 ALA A O 1
ATOM 3851 N N . TRP A 1 499 ? 3.777 3.292 -7.898 1.00 76.44 499 TRP A N 1
ATOM 3852 C CA . TRP A 1 499 ? 4.986 3.773 -7.208 1.00 76.44 499 TRP A CA 1
ATOM 3853 C C . TRP A 1 499 ? 5.802 4.752 -8.065 1.00 76.44 499 TRP A C 1
ATOM 3855 O O . TRP A 1 499 ? 5.350 5.147 -9.141 1.00 76.44 499 TRP A O 1
ATOM 3865 N N . GLY A 1 500 ? 6.983 5.141 -7.563 1.00 65.38 500 GLY A N 1
ATOM 3866 C CA . GLY A 1 500 ? 7.955 6.032 -8.207 1.00 65.38 500 GLY A CA 1
ATOM 3867 C C . GLY A 1 500 ? 8.336 5.569 -9.611 1.00 65.38 500 GLY A C 1
ATOM 3868 O O . GLY A 1 500 ? 7.645 5.932 -10.552 1.00 65.38 500 GLY A O 1
ATOM 3869 N N . ALA A 1 501 ? 9.351 4.706 -9.745 1.00 64.75 501 ALA A N 1
ATOM 3870 C CA . ALA A 1 501 ? 9.812 4.108 -11.011 1.00 64.75 501 ALA A CA 1
ATOM 3871 C C . ALA A 1 501 ? 9.495 2.593 -11.101 1.00 64.75 501 ALA A C 1
ATOM 3873 O O . ALA A 1 501 ? 9.300 1.962 -10.058 1.00 64.75 501 ALA A O 1
ATOM 3874 N N . PRO A 1 502 ? 9.511 1.934 -12.285 1.00 63.34 502 PRO A N 1
ATOM 3875 C CA . PRO A 1 502 ? 9.160 0.522 -12.463 1.00 63.34 502 PRO A CA 1
ATOM 3876 C C . PRO A 1 502 ? 10.378 -0.368 -12.133 1.00 63.34 502 PRO A C 1
ATOM 3878 O O . PRO A 1 502 ? 10.873 -1.172 -12.930 1.00 63.34 502 PRO A O 1
ATOM 3881 N N . PHE A 1 503 ? 10.900 -0.120 -10.938 1.00 61.47 503 PHE A N 1
ATOM 3882 C CA . PHE A 1 503 ? 12.048 -0.723 -10.279 1.00 61.47 503 PHE A CA 1
ATOM 3883 C C . PHE A 1 503 ? 11.790 -0.907 -8.767 1.00 61.47 503 PHE A C 1
ATOM 3885 O O . PHE A 1 503 ? 12.423 -1.771 -8.165 1.00 61.47 503 PHE A O 1
ATOM 3892 N N . GLY A 1 504 ? 10.845 -0.170 -8.161 1.00 59.66 504 GLY A N 1
ATOM 3893 C CA . GLY A 1 504 ? 10.347 -0.447 -6.811 1.00 59.66 504 GLY A CA 1
ATOM 3894 C C . GLY A 1 504 ? 10.330 0.736 -5.852 1.00 59.66 504 GLY A C 1
ATOM 3895 O O . GLY A 1 504 ? 10.535 1.888 -6.231 1.00 59.66 504 GLY A O 1
ATOM 3896 N N . TYR A 1 505 ? 10.104 0.405 -4.580 1.00 57.12 505 TYR A N 1
ATOM 3897 C CA . TYR A 1 505 ? 10.394 1.278 -3.441 1.00 57.12 505 TYR A CA 1
ATOM 3898 C C . TYR A 1 505 ? 11.899 1.251 -3.138 1.00 57.12 505 TYR A C 1
ATOM 3900 O O . TYR A 1 505 ? 12.625 0.379 -3.624 1.00 57.12 505 TYR A O 1
ATOM 3908 N N . TRP A 1 506 ? 12.383 2.187 -2.318 1.00 49.97 506 TRP A N 1
ATOM 3909 C CA . TRP A 1 506 ? 13.809 2.349 -2.027 1.00 49.97 506 TRP A CA 1
ATOM 3910 C C . TRP A 1 506 ? 14.439 1.034 -1.548 1.00 49.97 506 TRP A C 1
ATOM 3912 O O . TRP A 1 506 ? 14.188 0.567 -0.442 1.00 49.97 506 TRP A O 1
ATOM 3922 N N . GLY A 1 507 ? 15.245 0.402 -2.406 1.00 48.03 507 GLY A N 1
ATOM 3923 C CA . GLY A 1 507 ? 15.899 -0.880 -2.135 1.00 48.03 507 GLY A CA 1
ATOM 3924 C C . GLY A 1 507 ? 14.988 -2.046 -1.720 1.00 48.03 507 GLY A C 1
ATOM 3925 O O . GLY A 1 507 ? 15.485 -2.974 -1.079 1.00 48.03 507 GLY A O 1
ATOM 3926 N N . VAL A 1 508 ? 13.703 -2.019 -2.091 1.00 54.81 508 VAL A N 1
ATOM 3927 C CA . VAL A 1 508 ? 12.841 -3.209 -2.197 1.00 54.81 508 VAL A CA 1
ATOM 3928 C C . VAL A 1 508 ? 12.710 -3.490 -3.699 1.00 54.81 508 VAL A C 1
ATOM 3930 O O . VAL A 1 508 ? 11.879 -2.869 -4.362 1.00 54.81 508 VAL A O 1
ATOM 3933 N N . PRO A 1 509 ? 13.602 -4.317 -4.273 1.00 52.53 509 PRO A N 1
ATOM 3934 C CA . PRO A 1 509 ? 13.830 -4.333 -5.712 1.00 52.53 509 PRO A CA 1
ATOM 3935 C C . PRO A 1 509 ? 12.710 -5.076 -6.453 1.00 52.53 509 PRO A C 1
ATOM 3937 O O . PRO A 1 509 ? 12.346 -6.199 -6.116 1.00 52.53 509 PRO A O 1
ATOM 3940 N N . MET A 1 510 ? 12.143 -4.418 -7.460 1.00 58.47 510 MET A N 1
ATOM 3941 C CA . MET A 1 510 ? 10.824 -4.726 -8.012 1.00 58.47 510 MET A CA 1
ATOM 3942 C C . MET A 1 510 ? 10.654 -4.186 -9.441 1.00 58.47 510 MET A C 1
ATOM 3944 O O . MET A 1 510 ? 10.091 -3.114 -9.672 1.00 58.47 510 MET A O 1
ATOM 3948 N N . GLY A 1 511 ? 11.108 -4.938 -10.437 1.00 70.50 511 GLY A N 1
ATOM 3949 C CA . GLY A 1 511 ? 10.890 -4.583 -11.839 1.00 70.50 511 GLY A CA 1
ATOM 3950 C C . GLY A 1 511 ? 12.173 -4.603 -12.647 1.00 70.50 511 GLY A C 1
ATOM 3951 O O . GLY A 1 511 ? 12.946 -5.548 -12.550 1.00 70.50 511 GLY A O 1
ATOM 3952 N N . SER A 1 512 ? 12.380 -3.574 -13.466 1.00 79.94 512 SER A N 1
ATOM 3953 C CA . SER A 1 512 ? 13.305 -3.536 -14.612 1.00 79.94 512 SER A CA 1
ATOM 3954 C C . SER A 1 512 ? 14.688 -4.185 -14.428 1.00 79.94 512 SER A C 1
ATOM 3956 O O . SER A 1 512 ? 15.119 -4.944 -15.297 1.00 79.94 512 SER A O 1
ATOM 3958 N N . LEU A 1 513 ? 15.374 -3.949 -13.307 1.00 86.69 513 LEU A N 1
ATOM 3959 C CA . LEU A 1 513 ? 16.711 -4.506 -13.027 1.00 86.69 513 LEU A CA 1
ATOM 3960 C C . LEU A 1 513 ? 16.703 -5.891 -12.336 1.00 86.69 513 LEU A C 1
ATOM 3962 O O . LEU A 1 513 ? 17.754 -6.513 -12.202 1.00 86.69 513 LEU A O 1
ATOM 3966 N N . LEU A 1 514 ? 15.534 -6.383 -11.909 1.00 83.50 514 LEU A N 1
ATOM 3967 C CA . LEU A 1 514 ? 15.326 -7.701 -11.285 1.00 83.50 514 LEU A CA 1
ATOM 3968 C C . LEU A 1 514 ? 14.364 -8.631 -12.046 1.00 83.50 514 LEU A C 1
ATOM 3970 O O . LEU A 1 514 ? 14.075 -9.732 -11.567 1.00 83.50 514 LEU A O 1
ATOM 3974 N N . LEU A 1 515 ? 13.869 -8.233 -13.223 1.00 87.25 515 LEU A N 1
ATOM 3975 C CA . LEU A 1 515 ? 13.040 -9.125 -14.028 1.00 87.25 515 LEU A CA 1
ATOM 3976 C C . LEU A 1 515 ? 13.814 -10.394 -14.400 1.00 87.25 515 LEU A C 1
ATOM 3978 O O . LEU A 1 515 ? 15.003 -10.371 -14.722 1.00 87.25 515 LEU A O 1
ATOM 3982 N N . ARG A 1 516 ? 13.090 -11.510 -14.417 1.00 85.56 516 ARG A N 1
ATOM 3983 C CA . ARG A 1 516 ? 13.583 -12.836 -14.797 1.00 85.56 516 ARG A CA 1
ATOM 3984 C C . ARG A 1 516 ? 12.731 -13.396 -15.939 1.00 85.56 516 ARG A C 1
ATOM 3986 O O . ARG A 1 516 ? 11.668 -12.863 -16.263 1.00 85.56 516 ARG A O 1
ATOM 3993 N N . GLY A 1 517 ? 13.190 -14.479 -16.561 1.00 87.06 517 GLY A N 1
ATOM 3994 C CA . GLY A 1 517 ? 12.357 -15.315 -17.430 1.00 87.06 517 GLY A CA 1
ATOM 3995 C C . GLY A 1 517 ? 11.750 -14.601 -18.648 1.00 87.06 517 GLY A C 1
ATOM 3996 O O . GLY A 1 517 ? 12.467 -14.103 -19.518 1.00 87.06 517 GLY A O 1
ATOM 3997 N N . ALA A 1 518 ? 10.420 -14.650 -18.779 1.00 88.88 518 ALA A N 1
ATOM 3998 C CA . ALA A 1 518 ? 9.713 -14.172 -19.966 1.00 88.88 518 ALA A CA 1
ATOM 3999 C C . ALA A 1 518 ? 9.571 -12.643 -19.985 1.00 88.88 518 ALA A C 1
ATOM 4001 O O . ALA A 1 518 ? 9.951 -12.030 -20.987 1.00 88.88 518 ALA A O 1
ATOM 4002 N N . ALA A 1 519 ? 9.138 -12.039 -18.873 1.00 89.19 519 ALA A N 1
ATOM 4003 C CA . ALA A 1 519 ? 9.059 -10.587 -18.732 1.00 89.19 519 ALA A CA 1
ATOM 4004 C C . ALA A 1 519 ? 10.411 -9.888 -18.979 1.00 89.19 519 ALA A C 1
ATOM 4006 O O . ALA A 1 519 ? 10.467 -8.897 -19.707 1.00 89.19 519 ALA A O 1
ATOM 4007 N N . HIS A 1 520 ? 11.527 -10.447 -18.488 1.00 91.69 520 HIS A N 1
ATOM 4008 C CA . HIS A 1 520 ? 12.857 -9.898 -18.781 1.00 91.69 520 HIS A CA 1
ATOM 4009 C C . HIS A 1 520 ? 13.163 -9.873 -20.285 1.00 91.69 520 HIS A C 1
ATOM 4011 O O . HIS A 1 520 ? 13.495 -8.822 -20.828 1.00 91.69 520 HIS A O 1
ATOM 4017 N N . ARG A 1 521 ? 12.987 -11.002 -20.989 1.00 92.56 521 ARG A N 1
ATOM 4018 C CA . ARG A 1 521 ? 13.232 -11.091 -22.444 1.00 92.56 521 ARG A CA 1
ATOM 4019 C C . ARG A 1 521 ? 12.336 -10.164 -23.271 1.00 92.56 521 ARG A C 1
ATOM 4021 O O . ARG A 1 521 ? 12.720 -9.796 -24.379 1.00 92.56 521 ARG A O 1
ATOM 4028 N N . GLN A 1 522 ? 11.159 -9.794 -22.763 1.00 92.50 522 GLN A N 1
ATOM 4029 C CA . GLN A 1 522 ? 10.300 -8.782 -23.378 1.00 92.50 522 GLN A CA 1
ATOM 4030 C C . GLN A 1 522 ? 10.829 -7.363 -23.134 1.00 92.50 522 GLN A C 1
ATOM 4032 O O . GLN A 1 522 ? 10.929 -6.599 -24.096 1.00 92.50 522 GLN A O 1
ATOM 4037 N N . LEU A 1 523 ? 11.195 -7.036 -21.891 1.00 92.25 523 LEU A N 1
ATOM 4038 C CA . LEU A 1 523 ? 11.757 -5.741 -21.504 1.00 92.25 523 LEU A CA 1
ATOM 4039 C C . LEU A 1 523 ? 13.039 -5.417 -22.286 1.00 92.25 523 LEU A C 1
ATOM 4041 O O . LEU A 1 523 ? 13.129 -4.369 -22.919 1.00 92.25 523 LEU A O 1
ATOM 4045 N N . VAL A 1 524 ? 14.025 -6.319 -22.281 1.00 94.00 524 VAL A N 1
ATOM 4046 C CA . VAL A 1 524 ? 15.355 -6.058 -22.866 1.00 94.00 524 VAL A CA 1
ATOM 4047 C C . VAL A 1 524 ? 15.462 -6.452 -24.345 1.00 94.00 524 VAL A C 1
ATOM 4049 O O . VAL A 1 524 ? 16.550 -6.709 -24.848 1.00 94.00 524 VAL A O 1
ATOM 4052 N N . ARG A 1 525 ? 14.339 -6.545 -25.070 1.00 93.12 525 ARG A N 1
ATOM 4053 C CA . ARG A 1 525 ? 14.310 -7.071 -26.450 1.00 93.12 525 ARG A CA 1
ATOM 4054 C C . ARG A 1 525 ? 15.119 -6.230 -27.448 1.00 93.12 525 ARG A C 1
ATOM 4056 O O . ARG A 1 525 ? 15.721 -6.791 -28.360 1.00 93.12 525 ARG A O 1
ATOM 4063 N N . THR A 1 526 ? 15.099 -4.904 -27.313 1.00 94.19 526 THR A N 1
ATOM 4064 C CA . THR A 1 526 ? 15.937 -3.955 -28.074 1.00 94.19 526 THR A CA 1
ATOM 4065 C C . THR A 1 526 ? 16.292 -2.762 -27.174 1.00 94.19 526 THR A C 1
ATOM 4067 O O . THR A 1 526 ? 15.562 -2.525 -26.206 1.00 94.19 526 THR A O 1
ATOM 4070 N N . PRO A 1 527 ? 17.355 -1.984 -27.469 1.00 94.69 527 PRO A N 1
ATOM 4071 C CA . PRO A 1 527 ? 17.702 -0.798 -26.682 1.00 94.69 527 PRO A CA 1
ATOM 4072 C C . PRO A 1 527 ? 16.553 0.213 -26.589 1.00 94.69 527 PRO A C 1
ATOM 4074 O O . PRO A 1 527 ? 16.294 0.767 -25.528 1.00 94.69 527 PRO A O 1
ATOM 4077 N N . GLU A 1 528 ? 15.829 0.422 -27.688 1.00 92.25 528 GLU A N 1
ATOM 4078 C CA . GLU A 1 528 ? 14.746 1.404 -27.798 1.00 92.25 528 GLU A CA 1
ATOM 4079 C C . GLU A 1 528 ? 13.502 0.935 -27.039 1.00 92.25 528 GLU A C 1
ATOM 4081 O O . GLU A 1 528 ? 12.868 1.724 -26.343 1.00 92.25 528 GLU A O 1
ATOM 4086 N N . ALA A 1 529 ? 13.173 -0.360 -27.133 1.00 89.31 529 ALA A N 1
ATOM 4087 C CA . ALA A 1 529 ? 12.081 -0.960 -26.373 1.00 89.31 529 ALA A CA 1
ATOM 4088 C C . ALA A 1 529 ? 12.362 -0.924 -24.864 1.00 89.31 529 ALA A C 1
ATOM 4090 O O . ALA A 1 529 ? 11.461 -0.618 -24.087 1.00 89.31 529 ALA A O 1
ATOM 4091 N N . TYR A 1 530 ? 13.611 -1.180 -24.470 1.00 91.56 530 TYR A N 1
ATOM 4092 C CA . TYR A 1 530 ? 14.066 -1.095 -23.088 1.00 91.56 530 TYR A CA 1
ATOM 4093 C C . TYR A 1 530 ? 13.972 0.338 -22.549 1.00 91.56 530 TYR A C 1
ATOM 4095 O O . TYR A 1 530 ? 13.290 0.564 -21.554 1.00 91.56 530 TYR A O 1
ATOM 4103 N N . GLN A 1 531 ? 14.573 1.313 -23.242 1.00 89.06 531 GLN A N 1
ATOM 4104 C CA . GLN A 1 531 ? 14.546 2.729 -22.850 1.00 89.06 531 GLN A CA 1
ATOM 4105 C C . GLN A 1 531 ? 13.115 3.285 -22.775 1.00 89.06 531 GLN A C 1
ATOM 4107 O O . GLN A 1 531 ? 12.763 3.950 -21.803 1.00 89.06 531 GLN A O 1
ATOM 4112 N N . ALA A 1 532 ? 12.254 2.960 -23.746 1.00 87.69 532 ALA A N 1
ATOM 4113 C CA . ALA A 1 532 ? 10.853 3.375 -23.717 1.00 87.69 532 ALA A CA 1
ATOM 4114 C C . ALA A 1 532 ? 10.055 2.712 -22.578 1.00 87.69 532 ALA A C 1
ATOM 4116 O O . ALA A 1 532 ? 9.181 3.353 -22.004 1.00 87.69 532 ALA A O 1
ATOM 4117 N N . ALA A 1 533 ? 10.348 1.455 -22.226 1.00 86.44 533 ALA A N 1
ATOM 4118 C CA . ALA A 1 533 ? 9.681 0.761 -21.125 1.00 86.44 533 ALA A CA 1
ATOM 4119 C C . ALA A 1 533 ? 10.120 1.285 -19.745 1.00 86.44 533 ALA A C 1
ATOM 4121 O O . ALA A 1 533 ? 9.267 1.551 -18.905 1.00 86.44 533 ALA A O 1
ATOM 4122 N N . ILE A 1 534 ? 11.420 1.492 -19.500 1.00 84.62 534 ILE A N 1
ATOM 4123 C CA . ILE A 1 534 ? 11.898 2.006 -18.198 1.00 84.62 534 ILE A CA 1
ATOM 4124 C C . ILE A 1 534 ? 11.516 3.473 -17.950 1.00 84.62 534 ILE A C 1
ATOM 4126 O O . ILE A 1 534 ? 11.450 3.892 -16.798 1.00 84.62 534 ILE A O 1
ATOM 4130 N N . ALA A 1 535 ? 11.227 4.231 -19.012 1.00 84.38 535 ALA A N 1
ATOM 4131 C CA . ALA A 1 535 ? 10.684 5.587 -18.948 1.00 84.38 535 ALA A CA 1
ATOM 4132 C C . ALA A 1 535 ? 9.142 5.636 -18.839 1.00 84.38 535 ALA A C 1
ATOM 4134 O O . ALA A 1 535 ? 8.575 6.727 -18.778 1.00 84.38 535 ALA A O 1
ATOM 4135 N N . SER A 1 536 ? 8.454 4.487 -18.825 1.00 87.25 536 SER A N 1
ATOM 4136 C CA . SER A 1 536 ? 6.992 4.412 -18.853 1.00 87.25 536 SER A CA 1
ATOM 4137 C C . SER A 1 536 ? 6.372 3.858 -17.574 1.00 87.25 536 SER A C 1
ATOM 4139 O O . SER A 1 536 ? 6.835 2.877 -16.991 1.00 87.25 536 SER A O 1
ATOM 4141 N N . ARG A 1 537 ? 5.250 4.463 -17.167 1.00 89.56 537 ARG A N 1
ATOM 4142 C CA . ARG A 1 537 ? 4.465 4.053 -15.992 1.00 89.56 537 ARG A CA 1
ATOM 4143 C C . ARG A 1 537 ? 3.628 2.795 -16.230 1.00 89.56 537 ARG A C 1
ATOM 4145 O O . ARG A 1 537 ? 2.974 2.334 -15.301 1.00 89.56 537 ARG A O 1
ATOM 4152 N N . HIS A 1 538 ? 3.613 2.250 -17.448 1.00 91.56 538 HIS A N 1
ATOM 4153 C CA . HIS A 1 538 ? 2.651 1.228 -17.849 1.00 91.56 538 HIS A CA 1
ATOM 4154 C C . HIS A 1 538 ? 3.157 -0.199 -17.628 1.00 91.56 538 HIS A C 1
ATOM 4156 O O . HIS A 1 538 ? 4.097 -0.661 -18.274 1.00 91.56 538 HIS A O 1
ATOM 4162 N N . VAL A 1 539 ? 2.493 -0.922 -16.725 1.00 93.25 539 VAL A N 1
ATOM 4163 C CA . VAL A 1 539 ? 2.864 -2.285 -16.325 1.00 93.25 539 VAL A CA 1
ATOM 4164 C C . VAL A 1 539 ? 1.682 -3.249 -16.380 1.00 93.25 539 VAL A C 1
ATOM 4166 O O . VAL A 1 539 ? 0.518 -2.844 -16.369 1.00 93.25 539 VAL A O 1
ATOM 4169 N N . VAL A 1 540 ? 1.998 -4.545 -16.385 1.00 93.19 540 VAL 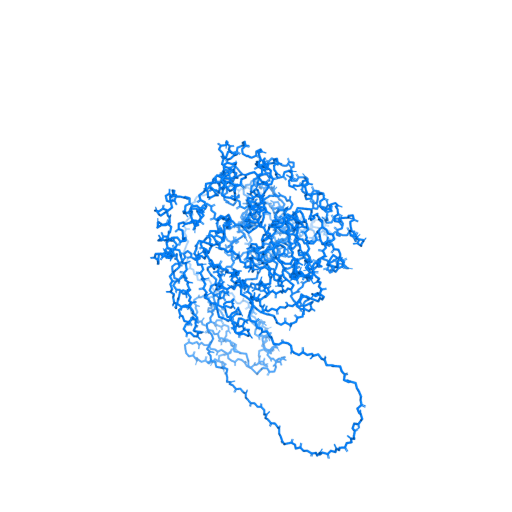A N 1
ATOM 4170 C CA . VAL A 1 540 ? 1.085 -5.613 -15.964 1.00 93.19 540 VAL A CA 1
ATOM 4171 C C . VAL A 1 540 ? 1.794 -6.452 -14.905 1.00 93.19 540 VAL A C 1
ATOM 4173 O O . VAL A 1 540 ? 2.833 -7.047 -15.182 1.00 93.19 540 VAL A O 1
ATOM 4176 N N . ARG A 1 541 ? 1.237 -6.516 -13.695 1.00 91.81 541 ARG A N 1
ATOM 4177 C CA . ARG A 1 541 ? 1.691 -7.410 -12.622 1.00 91.81 541 ARG A CA 1
ATOM 4178 C C . ARG A 1 541 ? 0.713 -8.555 -12.479 1.00 91.81 541 ARG A C 1
ATOM 4180 O O . ARG A 1 541 ? -0.473 -8.316 -12.274 1.00 91.81 541 ARG A O 1
ATOM 4187 N N . THR A 1 542 ? 1.188 -9.786 -12.613 1.00 90.25 542 THR A N 1
ATOM 4188 C CA . THR A 1 542 ? 0.321 -10.955 -12.775 1.00 90.25 542 THR A CA 1
ATOM 4189 C C . THR A 1 542 ? 0.810 -12.184 -12.013 1.00 90.25 542 THR A C 1
ATOM 4191 O O . THR A 1 542 ? 1.955 -12.259 -11.573 1.00 90.25 542 THR A O 1
ATOM 4194 N N . PHE A 1 543 ? -0.084 -13.162 -11.890 1.00 87.62 543 PHE A N 1
ATOM 4195 C CA . PHE A 1 543 ? 0.157 -14.473 -11.304 1.00 87.62 543 PHE A CA 1
ATOM 4196 C C . PHE A 1 543 ? -0.382 -15.519 -12.284 1.00 87.62 543 PHE A C 1
ATOM 4198 O O . PHE A 1 543 ? -1.504 -15.391 -12.773 1.00 87.62 543 PHE A O 1
ATOM 4205 N N . THR A 1 544 ? 0.398 -16.555 -12.588 1.00 81.44 544 THR A N 1
ATOM 4206 C CA . THR A 1 544 ? 0.017 -17.601 -13.562 1.00 81.44 544 THR A CA 1
ATOM 4207 C C . THR A 1 544 ? -0.907 -18.670 -12.969 1.00 81.44 544 THR A C 1
ATOM 4209 O O . THR A 1 544 ? -1.557 -19.414 -13.705 1.00 81.44 544 THR A O 1
ATOM 4212 N N . ALA A 1 545 ? -0.995 -18.738 -11.639 1.00 88.31 545 ALA A N 1
ATOM 4213 C CA . ALA A 1 545 ? -1.836 -19.657 -10.883 1.00 88.31 545 ALA A CA 1
ATOM 4214 C C . ALA A 1 545 ? -2.192 -19.064 -9.504 1.00 88.31 545 ALA A C 1
ATOM 4216 O O . ALA A 1 545 ? -1.511 -18.136 -9.051 1.00 88.31 545 ALA A O 1
ATOM 4217 N N . PRO A 1 546 ? -3.205 -19.606 -8.796 1.00 92.00 546 PRO A N 1
ATOM 4218 C CA . PRO A 1 546 ? -3.415 -19.308 -7.382 1.00 92.00 546 PRO A CA 1
ATOM 4219 C C . PRO A 1 546 ? -2.145 -19.646 -6.596 1.00 92.00 546 PRO A C 1
ATOM 4221 O O . PRO A 1 546 ? -1.684 -20.789 -6.608 1.00 92.00 546 PRO A O 1
ATOM 4224 N N . THR A 1 547 ? -1.554 -18.639 -5.960 1.00 93.56 547 THR A N 1
ATOM 4225 C CA . THR A 1 547 ? -0.221 -18.724 -5.353 1.00 93.56 547 THR A CA 1
ATOM 4226 C C . THR A 1 547 ? -0.292 -18.389 -3.868 1.00 93.56 547 THR A C 1
ATOM 4228 O O . THR A 1 547 ? -0.995 -17.463 -3.479 1.00 93.56 547 THR A O 1
ATOM 4231 N N . ILE A 1 548 ? 0.446 -19.122 -3.038 1.00 94.88 548 ILE A N 1
ATOM 4232 C CA . ILE A 1 548 ? 0.668 -18.830 -1.617 1.00 94.88 548 ILE A CA 1
ATOM 4233 C C . ILE A 1 548 ? 2.145 -18.471 -1.441 1.00 94.88 548 ILE A C 1
ATOM 4235 O O . ILE A 1 548 ? 3.006 -19.147 -2.007 1.00 94.88 548 ILE A O 1
ATOM 4239 N N . SER A 1 549 ? 2.457 -17.435 -0.661 1.00 91.19 549 SER A N 1
ATOM 4240 C CA . SER A 1 549 ? 3.842 -17.036 -0.383 1.00 91.19 549 SER A CA 1
ATOM 4241 C C . SER A 1 549 ? 4.131 -16.848 1.104 1.00 91.19 549 SER A C 1
ATOM 4243 O O . SER A 1 549 ? 3.288 -16.370 1.867 1.00 91.19 549 SER A O 1
ATOM 4245 N N . GLU A 1 550 ? 5.365 -17.188 1.484 1.00 86.69 550 GLU A N 1
ATOM 4246 C CA . GLU A 1 550 ? 5.988 -16.811 2.759 1.00 86.69 550 GLU A CA 1
ATOM 4247 C C . GLU A 1 550 ? 6.715 -15.450 2.702 1.00 86.69 550 GLU A C 1
ATOM 4249 O O . GLU A 1 550 ? 7.422 -15.078 3.643 1.00 86.69 550 GLU A O 1
ATOM 4254 N N . SER A 1 551 ? 6.540 -14.694 1.613 1.00 83.94 551 SER A N 1
ATOM 4255 C CA . SER A 1 551 ? 7.026 -13.320 1.488 1.00 83.94 551 SER A CA 1
ATOM 4256 C C . SER A 1 551 ? 6.317 -12.351 2.446 1.00 83.94 551 SER A C 1
ATOM 4258 O O . SER A 1 551 ? 5.230 -12.606 2.959 1.00 83.94 551 SER A O 1
ATOM 4260 N N . MET A 1 552 ? 6.948 -11.196 2.649 1.00 85.38 552 MET A N 1
ATOM 4261 C CA . MET A 1 552 ? 6.371 -10.006 3.279 1.00 85.38 552 MET A CA 1
ATOM 4262 C C . MET A 1 552 ? 5.629 -9.099 2.274 1.00 85.38 552 MET A C 1
ATOM 4264 O O . MET A 1 552 ? 5.265 -7.981 2.621 1.00 85.38 552 MET A O 1
ATOM 4268 N N . TYR A 1 553 ? 5.491 -9.516 1.010 1.00 86.12 553 TYR A N 1
ATOM 4269 C CA . TYR A 1 553 ? 5.096 -8.621 -0.074 1.00 86.12 553 TYR A CA 1
ATOM 4270 C C . TYR A 1 553 ? 3.590 -8.325 -0.135 1.00 86.12 553 TYR A C 1
ATOM 4272 O O . TYR A 1 553 ? 2.770 -9.200 -0.450 1.00 86.12 553 TYR A O 1
ATOM 4280 N N . PHE A 1 554 ? 3.241 -7.058 0.089 1.00 88.38 554 PHE A N 1
ATOM 4281 C CA . PHE A 1 554 ? 1.869 -6.570 0.128 1.00 88.38 554 PHE A CA 1
ATOM 4282 C C . PHE A 1 554 ? 1.727 -5.205 -0.551 1.00 88.38 554 PHE A C 1
ATOM 4284 O O . PHE A 1 554 ? 2.508 -4.297 -0.280 1.00 88.38 554 PHE A O 1
ATOM 4291 N N . LEU A 1 555 ? 0.698 -5.072 -1.389 1.00 86.12 555 LEU A N 1
ATOM 4292 C CA . LEU A 1 555 ? 0.192 -3.805 -1.907 1.00 86.12 555 LEU A CA 1
ATOM 4293 C C . LEU A 1 555 ? -1.247 -3.573 -1.455 1.00 86.12 555 LEU A C 1
ATOM 4295 O O . LEU A 1 555 ? -2.117 -4.422 -1.664 1.00 86.12 555 LEU A O 1
ATOM 4299 N N . GLY A 1 556 ? -1.510 -2.394 -0.895 1.00 83.12 556 GLY A N 1
ATOM 4300 C CA . GLY A 1 556 ? -2.831 -2.025 -0.379 1.00 83.12 556 GLY A CA 1
ATOM 4301 C C . GLY A 1 556 ? -3.897 -1.726 -1.443 1.00 83.12 556 GLY A C 1
ATOM 4302 O O . GLY A 1 556 ? -5.062 -1.553 -1.086 1.00 83.12 556 GLY A O 1
ATOM 4303 N N . CYS A 1 557 ? -3.527 -1.659 -2.728 1.00 84.19 557 CYS A N 1
ATOM 4304 C CA . CYS A 1 557 ? -4.360 -1.064 -3.778 1.00 84.19 557 CYS A CA 1
ATOM 4305 C C . CYS A 1 557 ? -5.543 -1.917 -4.267 1.00 84.19 557 CYS A C 1
ATOM 4307 O O . CYS A 1 557 ? -6.558 -1.344 -4.654 1.00 84.19 557 CYS A O 1
ATOM 4309 N N . SER A 1 558 ? -5.472 -3.252 -4.208 1.00 89.12 558 SER A N 1
ATOM 4310 C CA . SER A 1 558 ? -6.666 -4.117 -4.243 1.00 89.12 558 SER A CA 1
ATOM 4311 C C . SER A 1 558 ? -6.372 -5.463 -3.577 1.00 89.12 558 SER A C 1
ATOM 4313 O O . SER A 1 558 ? -5.672 -6.323 -4.122 1.00 89.12 558 SER A O 1
ATOM 4315 N N . ALA A 1 559 ? -6.876 -5.639 -2.358 1.00 95.00 559 ALA A N 1
ATOM 4316 C CA . ALA A 1 559 ? -6.590 -6.807 -1.535 1.00 95.00 559 ALA A CA 1
ATOM 4317 C C . ALA A 1 559 ? -7.751 -7.138 -0.599 1.00 95.00 559 ALA A C 1
ATOM 4319 O O . ALA A 1 559 ? -8.375 -6.250 -0.026 1.00 95.00 559 ALA A O 1
ATOM 4320 N N . SER A 1 560 ? -8.025 -8.422 -0.391 1.00 96.69 560 SER A N 1
ATOM 4321 C CA . SER A 1 560 ? -9.013 -8.864 0.593 1.00 96.69 560 SER A CA 1
ATOM 4322 C C . SER A 1 560 ? -8.349 -9.347 1.874 1.00 96.69 560 SER A C 1
ATOM 4324 O O . SER A 1 560 ? -7.355 -10.072 1.809 1.00 96.69 560 SER A O 1
ATOM 4326 N N . LEU A 1 561 ? -8.924 -8.989 3.019 1.00 96.88 561 LEU A N 1
ATOM 4327 C CA . LEU A 1 561 ? -8.368 -9.235 4.348 1.00 96.88 561 LEU A CA 1
ATOM 4328 C C . LEU A 1 561 ? -9.313 -10.123 5.167 1.00 96.88 561 LEU A C 1
ATOM 4330 O O . LEU A 1 561 ? -10.524 -9.883 5.199 1.00 96.88 561 LEU A O 1
ATOM 4334 N N . ASP A 1 562 ? -8.757 -11.116 5.860 1.00 96.69 562 ASP A N 1
ATOM 4335 C CA . ASP A 1 562 ? -9.443 -11.838 6.932 1.00 96.69 562 ASP A CA 1
ATOM 4336 C C . ASP A 1 562 ? -9.248 -11.078 8.249 1.00 96.69 562 ASP A C 1
ATOM 4338 O O . ASP A 1 562 ? -8.386 -11.400 9.066 1.00 96.69 562 ASP A O 1
ATOM 4342 N N . ASN A 1 563 ? -10.044 -10.023 8.435 1.00 95.75 563 ASN A N 1
ATOM 4343 C CA . ASN A 1 563 ? -9.975 -9.138 9.597 1.00 95.75 563 ASN A CA 1
ATOM 4344 C C . ASN A 1 563 ? -10.816 -9.662 10.785 1.00 95.75 563 ASN A C 1
ATOM 4346 O O . ASN A 1 563 ? -11.235 -8.905 11.665 1.00 95.75 563 ASN A O 1
ATOM 4350 N N . ARG A 1 564 ? -11.109 -10.972 10.802 1.00 92.88 564 ARG A N 1
ATOM 4351 C CA . ARG A 1 564 ? -11.745 -11.678 11.930 1.00 92.88 564 ARG A CA 1
ATOM 4352 C C . ARG A 1 564 ? -10.725 -12.082 12.992 1.00 92.88 564 ARG A C 1
ATOM 4354 O O . ARG A 1 564 ? -11.067 -12.184 14.167 1.00 92.88 564 ARG A O 1
ATOM 4361 N N . GLU A 1 565 ? -9.488 -12.320 12.568 1.00 88.88 565 GLU A N 1
ATOM 4362 C CA . GLU A 1 565 ? -8.336 -12.601 13.421 1.00 88.88 565 GLU A CA 1
ATOM 4363 C C . GLU A 1 565 ? -7.415 -11.369 13.475 1.00 88.88 565 GLU A C 1
ATOM 4365 O O . GLU A 1 565 ? -7.579 -10.420 12.708 1.00 88.88 565 GLU A O 1
ATOM 4370 N N . LEU A 1 566 ? -6.455 -11.350 14.403 1.00 93.69 566 LEU A N 1
ATOM 4371 C CA . LEU A 1 566 ? -5.581 -10.192 14.593 1.00 93.69 566 LEU A CA 1
ATOM 4372 C C . LEU A 1 566 ? -4.668 -9.968 13.373 1.00 93.69 566 LEU A C 1
ATOM 4374 O O . LEU A 1 566 ? -3.758 -10.756 13.120 1.00 93.69 566 LEU A O 1
ATOM 4378 N N . LEU A 1 567 ? -4.875 -8.856 12.668 1.00 96.38 567 LEU A N 1
ATOM 4379 C CA . LEU A 1 567 ? -3.937 -8.295 11.691 1.00 96.38 567 LEU A CA 1
ATOM 4380 C C . LEU A 1 567 ? -3.109 -7.174 12.350 1.00 96.38 567 LEU A C 1
ATOM 4382 O O . LEU A 1 567 ? -3.630 -6.495 13.237 1.00 96.38 567 LEU A O 1
ATOM 4386 N N . PRO A 1 568 ? -1.841 -6.954 11.956 1.00 97.12 568 PRO A N 1
ATOM 4387 C CA . PRO A 1 568 ? -1.026 -5.860 12.485 1.00 97.12 568 PRO A CA 1
ATOM 4388 C C . PRO A 1 568 ? -1.461 -4.481 11.946 1.00 97.12 568 PRO A C 1
ATOM 4390 O O . PRO A 1 568 ? -2.121 -4.415 10.908 1.00 97.12 568 PRO A O 1
ATOM 4393 N N . PRO A 1 569 ? -1.083 -3.377 12.620 1.00 98.19 569 PRO A N 1
ATOM 4394 C CA . PRO A 1 569 ? -1.368 -2.027 12.146 1.00 98.19 569 PRO A CA 1
ATOM 4395 C C . PRO A 1 569 ? -0.498 -1.657 10.939 1.00 98.19 569 PRO A C 1
ATOM 4397 O O . PRO A 1 569 ? 0.660 -2.068 10.831 1.00 98.19 569 PRO A O 1
ATOM 4400 N N . TYR A 1 570 ? -1.029 -0.791 10.081 1.00 98.31 570 TYR A N 1
ATOM 4401 C CA . TYR A 1 570 ? -0.244 -0.040 9.105 1.00 98.31 570 TYR A CA 1
ATOM 4402 C C . TYR A 1 570 ? 0.605 1.027 9.809 1.00 98.31 570 TYR A C 1
ATOM 4404 O O . TYR A 1 570 ? 0.197 1.590 10.833 1.00 98.31 570 TYR A O 1
ATOM 4412 N N . PHE A 1 571 ? 1.756 1.369 9.221 1.00 98.00 571 PHE A N 1
ATOM 4413 C CA . PHE A 1 571 ? 2.520 2.553 9.624 1.00 98.00 571 PHE A CA 1
ATOM 4414 C C . PHE A 1 571 ? 1.665 3.809 9.383 1.00 98.00 571 PHE A C 1
ATOM 4416 O O . PHE A 1 571 ? 1.258 4.016 8.241 1.00 98.00 571 PHE A O 1
ATOM 4423 N N . PRO A 1 572 ? 1.347 4.649 10.387 1.00 98.00 572 PRO A N 1
ATOM 4424 C CA . PRO A 1 572 ? 0.312 5.669 10.190 1.00 98.00 572 PRO A CA 1
ATOM 4425 C C . PRO A 1 572 ? 0.651 6.806 9.211 1.00 98.00 572 PRO A C 1
ATOM 4427 O O . PRO A 1 572 ? -0.262 7.495 8.758 1.00 98.00 572 PRO A O 1
ATOM 4430 N N . VAL A 1 573 ? 1.931 7.019 8.890 1.00 96.44 573 VAL A N 1
ATOM 4431 C CA . VAL A 1 573 ? 2.423 8.157 8.091 1.00 96.44 573 VAL A CA 1
ATOM 4432 C C . VAL A 1 573 ? 3.315 7.729 6.923 1.00 96.44 573 VAL A C 1
ATOM 4434 O O . VAL A 1 573 ? 3.861 6.632 6.930 1.00 96.44 573 VAL A O 1
ATOM 4437 N N . GLN A 1 574 ? 3.515 8.628 5.957 1.00 93.50 574 GLN A N 1
ATOM 4438 C CA . GLN A 1 574 ? 4.315 8.411 4.740 1.00 93.50 574 GLN A CA 1
ATOM 4439 C C . GLN A 1 574 ? 3.800 7.257 3.852 1.00 93.50 574 GLN A C 1
ATOM 4441 O O . GLN A 1 574 ? 2.613 6.928 3.886 1.00 93.50 574 GLN A O 1
ATOM 4446 N N . ARG A 1 575 ? 4.645 6.747 2.944 1.00 90.06 575 ARG A N 1
ATOM 4447 C CA . ARG A 1 575 ? 4.322 5.721 1.932 1.00 90.06 575 ARG A CA 1
ATOM 4448 C C . ARG A 1 575 ? 5.078 4.424 2.212 1.00 90.06 575 ARG A C 1
ATOM 4450 O O . ARG A 1 575 ? 6.116 4.451 2.860 1.00 90.06 575 ARG A O 1
ATOM 4457 N N . GLY A 1 576 ? 4.578 3.310 1.674 1.00 89.12 576 GLY A N 1
ATOM 4458 C CA . GLY A 1 576 ? 5.123 1.969 1.945 1.00 89.12 576 GLY A CA 1
ATOM 4459 C C . GLY A 1 576 ? 4.529 1.357 3.217 1.00 89.12 576 GLY A C 1
ATOM 4460 O O . GLY A 1 576 ? 5.122 0.479 3.843 1.00 89.12 576 GLY A O 1
ATOM 4461 N N . GLU A 1 577 ? 3.355 1.852 3.613 1.00 93.31 577 GLU A N 1
ATOM 4462 C CA . GLU A 1 577 ? 2.605 1.430 4.788 1.00 93.31 577 GLU A CA 1
ATOM 4463 C C . GLU A 1 577 ? 2.168 -0.043 4.707 1.00 93.31 577 GLU A C 1
ATOM 4465 O O . GLU A 1 577 ? 2.085 -0.734 5.724 1.00 93.31 577 GLU A O 1
ATOM 4470 N N . ASP A 1 578 ? 1.924 -0.517 3.486 1.00 92.50 578 ASP A N 1
ATOM 4471 C CA . ASP A 1 578 ? 1.565 -1.881 3.110 1.00 92.50 578 ASP A CA 1
ATOM 4472 C C . ASP A 1 578 ? 2.774 -2.825 3.162 1.00 92.50 578 ASP A C 1
ATOM 4474 O O . ASP A 1 578 ? 2.705 -3.874 3.807 1.00 92.50 578 ASP A O 1
ATOM 4478 N N . LEU A 1 579 ? 3.917 -2.420 2.603 1.00 91.12 579 LEU A N 1
ATOM 4479 C CA . LEU A 1 579 ? 5.177 -3.157 2.744 1.00 91.12 579 LEU A CA 1
ATOM 4480 C C . LEU A 1 579 ? 5.609 -3.291 4.214 1.00 91.12 579 LEU A C 1
ATOM 4482 O O . LEU A 1 579 ? 6.109 -4.351 4.606 1.00 91.12 579 LEU A O 1
ATOM 4486 N N . LEU A 1 580 ? 5.383 -2.268 5.054 1.00 93.75 580 LEU A N 1
ATOM 4487 C CA . LEU A 1 580 ? 5.645 -2.392 6.491 1.00 93.75 580 LEU A CA 1
ATOM 4488 C C . LEU A 1 580 ? 4.640 -3.325 7.179 1.00 93.75 580 LEU A C 1
ATOM 4490 O O . LEU A 1 580 ? 5.067 -4.166 7.972 1.00 93.75 580 LEU A O 1
ATOM 4494 N N . LEU A 1 581 ? 3.340 -3.246 6.858 1.00 95.56 581 LEU A N 1
ATOM 4495 C CA . LEU A 1 581 ? 2.347 -4.189 7.389 1.00 95.56 581 LEU A CA 1
ATOM 4496 C C . LEU A 1 581 ? 2.745 -5.631 7.062 1.00 95.56 581 LEU A C 1
ATOM 4498 O O . LEU A 1 581 ? 2.714 -6.488 7.944 1.00 95.56 581 LEU A O 1
ATOM 4502 N N . GLY A 1 582 ? 3.182 -5.901 5.829 1.00 93.38 582 GLY A N 1
ATOM 4503 C CA . GLY A 1 582 ? 3.651 -7.223 5.422 1.00 93.38 582 GLY A CA 1
ATOM 4504 C C . GLY A 1 582 ? 4.920 -7.684 6.146 1.00 93.38 582 GLY A C 1
ATOM 4505 O O . GLY A 1 582 ? 5.025 -8.860 6.506 1.00 93.38 582 GLY A O 1
ATOM 4506 N N . ALA A 1 583 ? 5.853 -6.773 6.447 1.00 92.88 583 ALA A N 1
ATOM 4507 C CA . ALA A 1 583 ? 7.033 -7.075 7.261 1.00 92.88 583 ALA A CA 1
ATOM 4508 C C . ALA A 1 583 ? 6.668 -7.416 8.720 1.00 92.88 583 ALA A C 1
ATOM 4510 O O . ALA A 1 583 ? 7.162 -8.411 9.258 1.00 92.88 583 ALA A O 1
ATOM 4511 N N . VAL A 1 584 ? 5.760 -6.652 9.342 1.00 95.31 584 VAL A N 1
ATOM 4512 C CA . VAL A 1 584 ? 5.249 -6.937 10.696 1.00 95.31 584 VAL A CA 1
ATOM 4513 C C . VAL A 1 584 ? 4.450 -8.243 10.713 1.00 95.31 584 VAL A C 1
ATOM 4515 O O . VAL A 1 584 ? 4.644 -9.063 11.609 1.00 95.31 584 VAL A O 1
ATOM 4518 N N . LEU A 1 585 ? 3.604 -8.490 9.707 1.00 93.44 585 LEU A N 1
ATOM 4519 C CA . LEU A 1 585 ? 2.845 -9.736 9.576 1.00 93.44 585 LEU A CA 1
ATOM 4520 C C . LEU A 1 585 ? 3.794 -10.935 9.497 1.00 93.44 585 LEU A C 1
ATOM 4522 O O . LEU A 1 585 ? 3.608 -11.902 10.233 1.00 93.44 585 LEU A O 1
ATOM 4526 N N . ARG A 1 586 ? 4.862 -10.861 8.691 1.00 89.06 586 ARG A N 1
ATOM 4527 C CA . ARG A 1 586 ? 5.806 -11.979 8.569 1.00 89.06 586 ARG A CA 1
ATOM 4528 C C . ARG A 1 586 ? 6.684 -12.192 9.812 1.00 89.06 586 ARG A C 1
ATOM 4530 O O . ARG A 1 586 ? 7.033 -13.341 10.073 1.00 89.06 586 ARG A O 1
ATOM 4537 N N . SER A 1 587 ? 7.009 -11.151 10.591 1.00 89.69 587 SER A N 1
ATOM 4538 C CA . SER A 1 587 ? 7.735 -11.325 11.868 1.00 89.69 587 SER A CA 1
ATOM 4539 C C . SER A 1 587 ? 6.815 -11.839 12.986 1.00 89.69 587 SER A C 1
ATOM 4541 O O . SER A 1 587 ? 7.087 -12.860 13.622 1.00 89.69 587 SER A O 1
ATOM 4543 N N . CYS A 1 588 ? 5.676 -11.176 13.205 1.00 91.94 588 CYS A N 1
ATOM 4544 C CA . CYS A 1 588 ? 4.831 -11.409 14.376 1.00 91.94 588 CYS A CA 1
ATOM 4545 C C . CYS A 1 588 ? 3.735 -12.470 14.158 1.00 91.94 588 CYS A C 1
ATOM 4547 O O . CYS A 1 588 ? 3.172 -12.975 15.135 1.00 91.94 588 CYS A O 1
ATOM 4549 N N . LEU A 1 589 ? 3.435 -12.863 12.917 1.00 91.12 589 LEU A N 1
ATOM 4550 C CA . LEU A 1 589 ? 2.377 -13.822 12.584 1.00 91.12 589 LEU A CA 1
ATOM 4551 C C . LEU A 1 589 ? 2.845 -14.873 11.545 1.00 91.12 589 LEU A C 1
ATOM 4553 O O . LEU A 1 589 ? 2.299 -14.942 10.447 1.00 91.12 589 LEU A O 1
ATOM 4557 N N . PRO A 1 590 ? 3.827 -15.739 11.874 1.00 86.81 590 PRO A N 1
ATOM 4558 C CA . PRO A 1 590 ? 4.436 -16.672 10.917 1.00 86.81 590 PRO A CA 1
ATOM 4559 C C . PRO A 1 590 ? 3.484 -17.743 10.348 1.00 86.81 590 PRO A C 1
ATOM 4561 O O . PRO A 1 590 ? 3.738 -18.244 9.255 1.00 86.81 590 PRO A O 1
ATOM 4564 N N . ASP A 1 591 ? 2.381 -18.060 11.037 1.00 88.94 591 ASP A N 1
ATOM 4565 C CA . ASP A 1 591 ? 1.296 -18.926 10.540 1.00 88.94 591 ASP A CA 1
ATOM 4566 C C . ASP A 1 591 ? 0.275 -18.177 9.649 1.00 88.94 591 ASP A C 1
ATOM 4568 O O . ASP A 1 591 ? -0.788 -18.710 9.318 1.00 88.94 591 ASP A O 1
ATOM 4572 N N . ARG A 1 592 ? 0.543 -16.920 9.276 1.00 91.94 592 ARG A N 1
ATOM 4573 C CA . ARG A 1 592 ? -0.303 -16.118 8.384 1.00 91.94 592 ARG A CA 1
ATOM 4574 C C . ARG A 1 592 ? 0.434 -15.879 7.076 1.00 91.94 592 ARG A C 1
ATOM 4576 O O . ARG A 1 592 ? 1.573 -15.418 7.062 1.00 91.94 592 ARG A O 1
ATOM 4583 N N . PHE A 1 593 ? -0.232 -16.226 5.983 1.00 93.62 593 PHE A N 1
ATOM 4584 C CA . PHE A 1 593 ? 0.349 -16.246 4.645 1.00 93.62 593 PHE A CA 1
ATOM 4585 C C . PHE A 1 593 ? -0.411 -15.321 3.698 1.00 93.62 593 PHE A C 1
ATOM 4587 O O . PHE A 1 593 ? -1.606 -15.057 3.883 1.00 93.62 593 PHE A O 1
ATOM 4594 N N . PHE A 1 594 ? 0.291 -14.869 2.662 1.00 94.88 594 PHE A N 1
ATOM 4595 C CA . PHE A 1 594 ? -0.294 -14.125 1.556 1.00 94.88 594 PHE A CA 1
ATOM 4596 C C . PHE A 1 594 ? -0.734 -15.081 0.448 1.00 94.88 594 PHE A C 1
ATOM 4598 O O . PHE A 1 594 ? 0.036 -15.941 0.016 1.00 94.88 594 PHE A O 1
ATOM 4605 N N . GLY A 1 595 ? -1.969 -14.908 -0.015 1.00 95.12 595 GLY A N 1
ATOM 4606 C CA . GLY A 1 595 ? -2.496 -15.507 -1.232 1.00 95.12 595 GLY A CA 1
ATOM 4607 C C . GLY A 1 595 ? -2.466 -14.517 -2.397 1.00 95.12 595 GLY A C 1
ATOM 4608 O O . GLY A 1 595 ? -2.582 -13.306 -2.206 1.00 95.12 595 GLY A O 1
ATOM 4609 N N . TYR A 1 596 ? -2.354 -15.032 -3.615 1.00 93.81 596 TYR A N 1
ATOM 4610 C CA . TYR A 1 596 ? -2.349 -14.246 -4.846 1.00 93.81 596 TYR A CA 1
ATOM 4611 C C . TYR A 1 596 ? -3.147 -14.976 -5.925 1.00 93.81 596 TYR A C 1
ATOM 4613 O O . TYR A 1 596 ? -3.060 -16.203 -6.022 1.00 93.81 596 TYR A O 1
ATOM 4621 N N . ILE A 1 597 ? -3.934 -14.250 -6.723 1.00 91.75 597 ILE A N 1
ATOM 4622 C CA . ILE A 1 597 ? -4.881 -14.858 -7.675 1.00 91.75 597 ILE A CA 1
ATOM 4623 C C . ILE A 1 597 ? -4.605 -14.468 -9.138 1.00 91.75 597 ILE A C 1
ATOM 4625 O O . ILE A 1 597 ? -4.210 -13.332 -9.406 1.00 91.75 597 ILE A O 1
ATOM 4629 N N . PRO A 1 598 ? -4.839 -15.378 -10.107 1.00 86.88 598 PRO A N 1
ATOM 4630 C CA . PRO A 1 598 ? -4.557 -15.154 -11.525 1.00 86.88 598 PRO A CA 1
ATOM 4631 C C . PRO A 1 598 ? -5.652 -14.306 -12.194 1.00 86.88 598 PRO A C 1
ATOM 4633 O O . PRO A 1 598 ? -6.466 -14.784 -12.987 1.00 86.88 598 PRO A O 1
ATOM 4636 N N . GLY A 1 599 ? -5.688 -13.023 -11.848 1.00 88.12 599 GLY A N 1
ATOM 4637 C CA . GLY A 1 599 ? -6.643 -12.053 -12.367 1.00 88.12 599 GLY A CA 1
ATOM 4638 C C . GLY A 1 599 ? -6.169 -10.628 -12.116 1.00 88.12 599 GLY A C 1
ATOM 4639 O O . GLY A 1 599 ? -5.445 -10.383 -11.153 1.00 88.12 599 GLY A O 1
ATOM 4640 N N . LEU A 1 600 ? -6.542 -9.711 -13.008 1.00 92.31 600 LEU A N 1
ATOM 4641 C CA . LEU A 1 600 ? -6.074 -8.327 -13.016 1.00 92.31 600 LEU A CA 1
ATOM 4642 C C . LEU A 1 600 ? -7.238 -7.350 -12.815 1.00 92.31 600 LEU A C 1
ATOM 4644 O O . LEU A 1 600 ? -8.271 -7.513 -13.469 1.00 92.31 600 LEU A O 1
ATOM 4648 N N . PHE A 1 601 ? -7.042 -6.322 -11.991 1.00 92.69 601 PHE A N 1
ATOM 4649 C CA . PHE A 1 601 ? -7.838 -5.085 -11.999 1.00 92.69 601 PHE A CA 1
ATOM 4650 C C . PHE A 1 601 ? -7.091 -3.963 -12.745 1.00 92.69 601 PHE A C 1
ATOM 4652 O O . PHE A 1 601 ? -5.891 -4.082 -13.006 1.00 92.69 601 PHE A O 1
ATOM 4659 N N . GLU A 1 602 ? -7.768 -2.869 -13.095 1.00 93.81 602 GLU A N 1
ATOM 4660 C CA . GLU A 1 602 ? -7.117 -1.699 -13.706 1.00 93.81 602 GLU A CA 1
ATOM 4661 C C . GLU A 1 602 ? -6.760 -0.662 -12.624 1.00 93.81 602 GLU A C 1
ATOM 4663 O O . GLU A 1 602 ? -7.644 -0.159 -11.928 1.00 93.81 602 GLU A O 1
ATOM 4668 N N . HIS A 1 603 ? -5.475 -0.329 -12.472 1.00 94.75 603 HIS A N 1
ATOM 4669 C CA . HIS A 1 603 ? -5.010 0.811 -11.675 1.00 94.75 603 HIS A CA 1
ATOM 4670 C C . HIS A 1 603 ? -4.776 2.000 -12.616 1.00 94.75 603 HIS A C 1
ATOM 4672 O O . HIS A 1 603 ? -3.899 1.986 -13.484 1.00 94.75 603 HIS A O 1
ATOM 4678 N N . SER A 1 604 ? -5.634 3.009 -12.486 1.00 92.94 604 SER A N 1
ATOM 4679 C CA . SER A 1 604 ? -5.994 3.906 -13.585 1.00 92.94 604 SER A CA 1
ATOM 4680 C C . SER A 1 604 ? -6.146 5.340 -13.070 1.00 92.94 604 SER A C 1
ATOM 4682 O O . SER A 1 604 ? -7.260 5.856 -13.025 1.00 92.94 604 SER A O 1
ATOM 4684 N N . PRO A 1 605 ? -5.086 5.995 -12.576 1.00 92.06 605 PRO A N 1
ATOM 4685 C CA . PRO A 1 605 ? -5.210 7.299 -11.932 1.00 92.06 605 PRO A CA 1
ATOM 4686 C C . PRO A 1 605 ? -5.716 8.396 -12.871 1.00 92.06 605 PRO A C 1
ATOM 4688 O O . PRO A 1 605 ? -5.425 8.402 -14.065 1.00 92.06 605 PRO A O 1
ATOM 4691 N N . LEU A 1 606 ? -6.489 9.333 -12.310 1.00 87.44 606 LEU A N 1
ATOM 4692 C CA . LEU A 1 606 ? -6.965 10.510 -13.043 1.00 87.44 606 LEU A CA 1
ATOM 4693 C C . LEU A 1 606 ? -5.890 11.604 -13.142 1.00 87.44 606 LEU A C 1
ATOM 4695 O O . LEU A 1 606 ? -5.972 12.449 -14.031 1.00 87.44 606 LEU A O 1
ATOM 4699 N N . GLU A 1 607 ? -4.892 11.604 -12.251 1.00 84.25 607 GLU A N 1
ATOM 4700 C CA . GLU A 1 607 ? -3.756 12.523 -12.335 1.00 84.25 607 GLU A CA 1
ATOM 4701 C C . GLU A 1 607 ? -2.704 12.007 -13.328 1.00 84.25 607 GLU A C 1
ATOM 4703 O O . GLU A 1 607 ? -2.362 10.822 -13.328 1.00 84.25 607 GLU A O 1
ATOM 4708 N N . ILE A 1 608 ? -2.130 12.901 -14.142 1.00 79.81 608 ILE A N 1
ATOM 4709 C CA . ILE A 1 608 ? -1.026 12.555 -15.051 1.00 79.81 608 ILE A CA 1
ATOM 4710 C C . ILE A 1 608 ? 0.266 12.435 -14.236 1.00 79.81 608 ILE A C 1
ATOM 4712 O O . ILE A 1 608 ? 1.014 13.397 -14.070 1.00 79.81 608 ILE A O 1
ATOM 4716 N N . ARG A 1 609 ? 0.531 11.231 -13.733 1.00 82.88 609 ARG A N 1
ATOM 4717 C CA . ARG A 1 609 ? 1.780 10.883 -13.046 1.00 82.88 609 ARG A CA 1
ATOM 4718 C C . ARG A 1 609 ? 2.919 10.756 -14.071 1.00 82.88 609 ARG A C 1
ATOM 4720 O O . ARG A 1 609 ? 2.699 10.367 -15.218 1.00 82.88 609 ARG A O 1
ATOM 4727 N N . ARG A 1 610 ? 4.151 11.076 -13.668 1.00 78.00 610 ARG A N 1
ATOM 4728 C CA . ARG A 1 610 ? 5.380 10.939 -14.479 1.00 78.00 610 ARG A CA 1
ATOM 4729 C C . ARG A 1 610 ? 6.481 10.254 -13.660 1.00 78.00 610 ARG A C 1
ATOM 4731 O O . ARG A 1 610 ? 6.240 9.884 -12.513 1.00 78.00 610 ARG A O 1
ATOM 4738 N N . PHE A 1 611 ? 7.642 10.032 -14.269 1.00 78.00 611 PHE A N 1
ATOM 4739 C CA . PHE A 1 611 ? 8.880 9.696 -13.561 1.00 78.00 611 PHE A CA 1
ATOM 4740 C C . PHE A 1 611 ? 9.794 10.918 -13.511 1.00 78.00 611 PHE A C 1
ATOM 4742 O O . PHE A 1 611 ? 9.787 11.733 -14.438 1.00 78.00 611 PHE A O 1
ATOM 4749 N N . TRP A 1 612 ? 10.623 11.003 -12.477 1.00 68.12 612 TRP A N 1
ATOM 4750 C CA . TRP A 1 612 ? 11.752 11.928 -12.449 1.00 68.12 612 TRP A CA 1
ATOM 4751 C C . TRP A 1 612 ? 12.855 11.468 -13.422 1.00 68.12 612 TRP A C 1
ATOM 4753 O O . TRP A 1 612 ? 13.088 10.261 -13.571 1.00 68.12 612 TRP A O 1
ATOM 4763 N N . PRO A 1 613 ? 13.598 12.390 -14.063 1.00 65.25 613 PRO A N 1
ATOM 4764 C CA . PRO A 1 613 ? 14.801 12.034 -14.809 1.00 65.25 613 PRO A CA 1
ATOM 4765 C C . PRO A 1 613 ? 15.772 11.228 -13.930 1.00 65.25 613 PRO A C 1
ATOM 4767 O O . PRO A 1 613 ? 16.188 11.677 -12.865 1.00 65.25 613 PRO A O 1
ATOM 4770 N N . GLY A 1 614 ? 16.103 10.005 -14.355 1.00 74.31 614 GLY A N 1
ATOM 4771 C CA . GLY A 1 614 ? 16.994 9.110 -13.607 1.00 74.31 614 GLY A CA 1
ATOM 4772 C C . GLY A 1 614 ? 16.395 8.460 -12.348 1.00 74.31 614 GLY A C 1
ATOM 4773 O O . GLY A 1 614 ? 17.155 7.919 -11.548 1.00 74.31 614 GLY A O 1
ATOM 4774 N N . GLU A 1 615 ? 15.069 8.462 -12.151 1.00 76.19 615 GLU A N 1
ATOM 4775 C CA . GLU A 1 615 ? 14.429 7.987 -10.908 1.00 76.19 615 GLU A CA 1
ATOM 4776 C C . GLU A 1 615 ? 14.816 6.556 -10.488 1.00 76.19 615 GLU A C 1
ATOM 4778 O O . GLU A 1 615 ? 15.034 6.303 -9.304 1.00 76.19 615 GLU A O 1
ATOM 4783 N N . MET A 1 616 ? 15.004 5.643 -11.448 1.00 79.12 616 MET A N 1
ATOM 4784 C CA . MET A 1 616 ? 15.527 4.290 -11.195 1.00 79.12 616 MET A CA 1
ATOM 4785 C C . MET A 1 616 ? 16.850 4.314 -10.411 1.00 79.12 616 MET A C 1
ATOM 4787 O O . MET A 1 616 ? 17.064 3.501 -9.521 1.00 79.12 616 MET A O 1
ATOM 4791 N N . PHE A 1 617 ? 17.744 5.252 -10.726 1.00 83.25 617 PHE A N 1
ATOM 4792 C CA . PHE A 1 617 ? 19.026 5.415 -10.044 1.00 83.25 617 PHE A CA 1
ATOM 4793 C C . PHE A 1 617 ? 18.917 6.320 -8.810 1.00 83.25 617 PHE A C 1
ATOM 4795 O O . PHE A 1 617 ? 19.688 6.134 -7.865 1.00 83.25 617 PHE A O 1
ATOM 4802 N N . ARG A 1 618 ? 17.922 7.226 -8.748 1.00 78.06 618 ARG A N 1
ATOM 4803 C CA . ARG A 1 618 ? 17.582 7.980 -7.524 1.00 78.06 618 ARG A CA 1
ATOM 4804 C C . ARG A 1 618 ? 17.378 7.011 -6.356 1.00 78.06 618 ARG A C 1
ATOM 4806 O O . ARG A 1 618 ? 17.992 7.223 -5.317 1.00 78.06 618 ARG A O 1
ATOM 4813 N N . THR A 1 619 ? 16.650 5.901 -6.539 1.00 78.00 619 THR A N 1
ATOM 4814 C CA . THR A 1 619 ? 16.372 4.933 -5.453 1.00 78.00 619 THR A CA 1
ATOM 4815 C C . THR A 1 619 ? 17.598 4.187 -4.900 1.00 78.00 619 THR A C 1
ATOM 4817 O O . THR A 1 619 ? 17.489 3.534 -3.860 1.00 78.00 619 THR A O 1
ATOM 4820 N N . ALA A 1 620 ? 18.768 4.271 -5.545 1.00 81.62 620 ALA A N 1
ATOM 4821 C CA . ALA A 1 620 ? 20.020 3.730 -5.006 1.00 81.62 620 ALA A CA 1
ATOM 4822 C C . ALA A 1 620 ? 20.645 4.631 -3.922 1.00 81.62 620 ALA A C 1
ATOM 4824 O O . ALA A 1 620 ? 21.384 4.145 -3.063 1.00 81.62 620 ALA A O 1
ATOM 4825 N N . SER A 1 621 ? 20.373 5.942 -3.956 1.00 79.19 621 SER A N 1
ATOM 4826 C CA . SER A 1 621 ? 21.174 6.967 -3.270 1.00 79.19 621 SER A CA 1
ATOM 4827 C C . SER A 1 621 ? 20.684 7.361 -1.864 1.00 79.19 621 SER A C 1
ATOM 4829 O O . SER A 1 621 ? 21.199 8.318 -1.278 1.00 79.19 621 SER A O 1
ATOM 4831 N N . GLY A 1 622 ? 19.740 6.609 -1.288 1.00 83.31 622 GLY A N 1
ATOM 4832 C CA . GLY A 1 622 ? 19.140 6.872 0.025 1.00 83.31 622 GLY A CA 1
ATOM 4833 C C . GLY A 1 622 ? 18.215 5.751 0.519 1.00 83.31 622 GLY A C 1
ATOM 4834 O O . GLY A 1 622 ? 18.273 4.612 0.040 1.00 83.31 622 GLY A O 1
ATOM 4835 N N . ILE A 1 623 ? 17.358 6.093 1.484 1.00 88.31 623 ILE A N 1
ATOM 4836 C CA . ILE A 1 623 ? 16.275 5.259 2.029 1.00 88.31 623 ILE A CA 1
ATOM 4837 C C . ILE A 1 623 ? 15.035 6.127 2.287 1.00 88.31 623 ILE A C 1
ATOM 4839 O O . ILE A 1 623 ? 15.187 7.312 2.579 1.00 88.31 623 ILE A O 1
ATOM 4843 N N . ASP A 1 624 ? 13.840 5.539 2.246 1.00 90.31 624 ASP A N 1
ATOM 4844 C CA . ASP A 1 624 ? 12.624 6.120 2.835 1.00 90.31 624 ASP A CA 1
ATOM 4845 C C . ASP A 1 624 ? 12.395 5.584 4.269 1.00 90.31 624 ASP A C 1
ATOM 4847 O O . ASP A 1 624 ? 13.107 4.678 4.732 1.00 90.31 624 ASP A O 1
ATOM 4851 N N . VAL A 1 625 ? 11.427 6.145 5.007 1.00 94.19 625 VAL A N 1
ATOM 4852 C CA . VAL A 1 625 ? 11.159 5.720 6.390 1.00 94.19 625 VAL A CA 1
ATOM 4853 C C . VAL A 1 625 ? 10.596 4.297 6.453 1.00 94.19 625 VAL A C 1
ATOM 4855 O O . VAL A 1 625 ? 10.922 3.557 7.380 1.00 94.19 625 VAL A O 1
ATOM 4858 N N . ALA A 1 626 ? 9.811 3.865 5.461 1.00 92.25 626 ALA A N 1
ATOM 4859 C CA . ALA A 1 626 ? 9.251 2.517 5.432 1.00 92.25 626 ALA A CA 1
ATOM 4860 C C . ALA A 1 626 ? 10.359 1.463 5.314 1.00 92.25 626 ALA A C 1
ATOM 4862 O O . ALA A 1 626 ? 10.436 0.566 6.152 1.00 92.25 626 ALA A O 1
ATOM 4863 N N . ARG A 1 627 ? 11.287 1.617 4.362 1.00 90.25 627 ARG A N 1
ATOM 4864 C CA . ARG A 1 627 ? 12.497 0.796 4.223 1.00 90.25 627 ARG A CA 1
ATOM 4865 C C . ARG A 1 627 ? 13.317 0.803 5.509 1.00 90.25 627 ARG A C 1
ATOM 4867 O O . ARG A 1 627 ? 13.789 -0.252 5.932 1.00 90.25 627 ARG A O 1
ATOM 4874 N N . MET A 1 628 ? 13.475 1.969 6.138 1.00 94.75 628 MET A N 1
ATOM 4875 C CA . MET A 1 628 ? 14.197 2.098 7.403 1.00 94.75 628 MET A CA 1
ATOM 4876 C C . MET A 1 628 ? 13.595 1.185 8.485 1.00 94.75 628 MET A C 1
ATOM 4878 O O . MET A 1 628 ? 14.328 0.407 9.093 1.00 94.75 628 MET A O 1
ATOM 4882 N N . VAL A 1 629 ? 12.272 1.216 8.696 1.00 96.06 629 VAL A N 1
ATOM 4883 C CA . VAL A 1 629 ? 11.621 0.370 9.715 1.00 96.06 629 VAL A CA 1
ATOM 4884 C C . VAL A 1 629 ? 11.533 -1.100 9.279 1.00 96.06 629 VAL A C 1
ATOM 4886 O O . VAL A 1 629 ? 11.766 -1.978 10.105 1.00 96.06 629 VAL A O 1
ATOM 4889 N N . ILE A 1 630 ? 11.305 -1.395 7.992 1.00 94.00 630 ILE A N 1
ATOM 4890 C CA . ILE A 1 630 ? 11.362 -2.757 7.421 1.00 94.00 630 ILE A CA 1
ATOM 4891 C C . ILE A 1 630 ? 12.706 -3.421 7.745 1.00 94.00 630 ILE A C 1
ATOM 4893 O O . ILE A 1 630 ? 12.742 -4.568 8.193 1.00 94.00 630 ILE A O 1
ATOM 4897 N N . GLU A 1 631 ? 13.820 -2.718 7.539 1.00 93.31 631 GLU A N 1
ATOM 4898 C CA . GLU A 1 631 ? 15.147 -3.281 7.781 1.00 93.31 631 GLU A CA 1
ATOM 4899 C C . GLU A 1 631 ? 15.475 -3.399 9.275 1.00 93.31 631 GLU A C 1
ATOM 4901 O O . GLU A 1 631 ? 16.099 -4.389 9.658 1.00 93.31 631 GLU A O 1
ATOM 4906 N N . LEU A 1 632 ? 14.980 -2.486 10.126 1.00 95.44 632 LEU A N 1
ATOM 4907 C CA . LEU A 1 632 ? 15.040 -2.638 11.586 1.00 95.44 632 LEU A CA 1
ATOM 4908 C C . LEU A 1 632 ? 14.293 -3.901 12.052 1.00 95.44 632 LEU A C 1
ATOM 4910 O O . LEU A 1 632 ? 14.905 -4.742 12.709 1.00 95.44 632 LEU A O 1
ATOM 4914 N N . ILE A 1 633 ? 13.032 -4.104 11.638 1.00 93.94 633 ILE A N 1
ATOM 4915 C CA . ILE A 1 633 ? 12.249 -5.328 11.926 1.00 93.94 633 ILE A CA 1
ATOM 4916 C C . ILE A 1 633 ? 13.009 -6.575 11.449 1.00 93.94 633 ILE A C 1
ATOM 4918 O O . ILE A 1 633 ? 13.137 -7.561 12.167 1.00 93.94 633 ILE A O 1
ATOM 4922 N N . ARG A 1 634 ? 13.590 -6.537 10.244 1.00 90.25 634 ARG A N 1
ATOM 4923 C CA . ARG A 1 634 ? 14.371 -7.656 9.683 1.00 90.25 634 ARG A CA 1
ATOM 4924 C C . ARG A 1 634 ? 15.754 -7.844 10.326 1.00 90.25 634 ARG A C 1
ATOM 4926 O O . ARG A 1 634 ? 16.462 -8.769 9.913 1.00 90.25 634 ARG A O 1
ATOM 4933 N N . SER A 1 635 ? 16.138 -6.989 11.275 1.00 89.06 635 SER A N 1
ATOM 4934 C CA . SER A 1 635 ? 17.345 -7.094 12.110 1.00 89.06 635 SER A CA 1
ATOM 4935 C C . SER A 1 635 ? 17.047 -7.449 13.577 1.00 89.06 635 SER A C 1
ATOM 4937 O O . SER A 1 635 ? 17.984 -7.669 14.345 1.00 89.06 635 SER A O 1
ATOM 4939 N N . GLU A 1 636 ? 15.765 -7.556 13.950 1.00 83.00 636 GLU A N 1
ATOM 4940 C CA . GLU A 1 636 ? 15.296 -7.962 15.280 1.00 83.00 636 GLU A CA 1
ATOM 4941 C C . GLU A 1 636 ? 15.925 -9.307 15.719 1.00 83.00 636 GLU A C 1
ATOM 4943 O O . GLU A 1 636 ? 15.865 -10.300 14.975 1.00 83.00 636 GLU A O 1
ATOM 4948 N N . PRO A 1 637 ? 16.497 -9.397 16.936 1.00 72.25 637 PRO A N 1
ATOM 4949 C CA . PRO A 1 637 ? 16.887 -10.669 17.539 1.00 72.25 637 PRO A CA 1
ATOM 4950 C C . PRO A 1 637 ? 15.642 -11.523 17.831 1.00 72.25 637 PRO A C 1
ATOM 4952 O O . PRO A 1 637 ? 14.998 -11.368 18.865 1.00 72.25 637 PRO A O 1
ATOM 4955 N N . ARG A 1 638 ? 15.291 -12.421 16.898 1.00 66.94 638 ARG A N 1
ATOM 4956 C CA . ARG A 1 638 ? 14.036 -13.199 16.933 1.00 66.94 638 ARG A CA 1
ATOM 4957 C C . ARG A 1 638 ? 13.753 -13.830 18.312 1.00 66.94 638 ARG A C 1
ATOM 4959 O O . ARG A 1 638 ? 14.593 -14.597 18.795 1.00 66.94 638 ARG A O 1
ATOM 4966 N N . PRO A 1 639 ? 12.566 -13.601 18.906 1.00 59.03 639 PRO A N 1
ATOM 4967 C CA . PRO A 1 639 ? 12.201 -14.192 20.189 1.00 59.03 639 PRO A CA 1
ATOM 4968 C C . PRO A 1 639 ? 11.962 -15.711 20.112 1.00 59.03 639 PRO A C 1
ATOM 4970 O O . PRO A 1 639 ? 11.828 -16.314 19.045 1.00 59.03 639 PRO A O 1
ATOM 4973 N N . VAL A 1 640 ? 11.910 -16.343 21.289 1.00 55.38 640 VAL A N 1
ATOM 4974 C CA . VAL A 1 640 ? 11.768 -17.800 21.465 1.00 55.38 640 VAL A CA 1
ATOM 4975 C C . VAL A 1 640 ? 10.424 -18.303 20.889 1.00 55.38 640 VAL A C 1
ATOM 4977 O O . VAL A 1 640 ? 9.407 -17.647 21.117 1.00 55.38 640 VAL A O 1
ATOM 4980 N N . PRO A 1 641 ? 10.353 -19.481 20.222 1.00 56.09 641 PRO A N 1
ATOM 4981 C CA . PRO A 1 641 ? 9.165 -19.922 19.464 1.00 56.09 641 PRO A CA 1
ATOM 4982 C C . PRO A 1 641 ? 7.827 -20.072 20.217 1.00 56.09 641 PRO A C 1
ATOM 4984 O O . PRO A 1 641 ? 6.801 -20.304 19.585 1.00 56.09 641 PRO A O 1
ATOM 4987 N N . CYS A 1 642 ? 7.801 -19.963 21.547 1.00 57.50 642 CYS A N 1
ATOM 4988 C CA . CYS A 1 642 ? 6.641 -20.271 22.394 1.00 57.50 642 CYS A CA 1
ATOM 4989 C C . CYS A 1 642 ? 5.692 -19.076 22.643 1.00 57.50 642 CYS A C 1
ATOM 4991 O O . CYS A 1 642 ? 5.036 -19.029 23.682 1.00 57.50 642 CYS A O 1
ATOM 4993 N N . GLN A 1 643 ? 5.645 -18.094 21.737 1.00 78.75 643 GLN A N 1
ATOM 4994 C CA . GLN A 1 643 ? 4.864 -16.858 21.895 1.00 78.75 643 GLN A CA 1
ATOM 4995 C C . GLN A 1 643 ? 3.574 -16.832 21.054 1.00 78.75 643 GLN A C 1
ATOM 4997 O O . GLN A 1 643 ? 3.478 -17.441 19.986 1.00 78.75 643 GLN A O 1
ATOM 5002 N N . THR A 1 644 ? 2.590 -16.067 21.524 1.00 90.38 644 THR A N 1
ATOM 5003 C CA . THR A 1 644 ? 1.363 -15.701 20.791 1.00 90.38 644 THR A CA 1
ATOM 5004 C C . THR A 1 644 ? 1.609 -14.550 19.793 1.00 90.38 644 THR A C 1
ATOM 5006 O O . THR A 1 644 ? 2.625 -13.857 19.909 1.00 90.38 644 THR A O 1
ATOM 5009 N N . PRO A 1 645 ? 0.719 -14.316 18.803 1.00 91.38 645 PRO A N 1
ATOM 5010 C CA . PRO A 1 645 ? 0.779 -13.135 17.931 1.00 91.38 645 PRO A CA 1
ATOM 5011 C C . PRO A 1 645 ? 0.866 -11.814 18.705 1.00 91.38 645 PRO A C 1
ATOM 5013 O O . PRO A 1 645 ? 1.684 -10.958 18.380 1.00 91.38 645 PRO A O 1
ATOM 5016 N N . GLU A 1 646 ? 0.079 -11.688 19.771 1.00 93.75 646 GLU A N 1
ATOM 5017 C CA . GLU A 1 646 ? 0.012 -10.522 20.649 1.00 93.75 646 GLU A CA 1
ATOM 5018 C C . GLU A 1 646 ? 1.350 -10.292 21.361 1.00 93.75 646 GLU A C 1
ATOM 5020 O O . GLU A 1 646 ? 1.863 -9.176 21.371 1.00 93.75 646 GLU A O 1
ATOM 5025 N N . GLN A 1 647 ? 1.964 -11.357 21.889 1.00 92.69 647 GLN A N 1
ATOM 5026 C CA . GLN A 1 647 ? 3.284 -11.288 22.527 1.00 92.69 647 GLN A CA 1
ATOM 5027 C C . GLN A 1 647 ? 4.410 -10.959 21.539 1.00 92.69 647 GLN A C 1
ATOM 5029 O O . GLN A 1 647 ? 5.357 -10.282 21.928 1.00 92.69 647 GLN A O 1
ATOM 5034 N N . ARG A 1 648 ? 4.323 -11.392 20.273 1.00 93.38 648 ARG A N 1
ATOM 5035 C CA . ARG A 1 648 ? 5.315 -11.019 19.248 1.00 93.38 648 ARG A CA 1
ATOM 5036 C C . ARG A 1 648 ? 5.145 -9.585 18.750 1.00 93.38 648 ARG A C 1
ATOM 5038 O O . ARG A 1 648 ? 6.148 -8.940 18.473 1.00 93.38 648 ARG A O 1
ATOM 5045 N N . LEU A 1 649 ? 3.916 -9.068 18.663 1.00 95.00 649 LEU A N 1
ATOM 5046 C CA . LEU A 1 649 ? 3.683 -7.638 18.408 1.00 95.00 649 LEU A CA 1
ATOM 5047 C C . LEU A 1 649 ? 4.184 -6.783 19.577 1.00 95.00 649 LEU A C 1
ATOM 5049 O O . LEU A 1 649 ? 4.818 -5.755 19.349 1.00 95.00 649 LEU A O 1
ATOM 5053 N N . GLN A 1 650 ? 3.965 -7.237 20.817 1.00 94.56 650 GLN A N 1
ATOM 5054 C CA . GLN A 1 650 ? 4.516 -6.580 21.998 1.00 94.56 650 GLN A CA 1
ATOM 5055 C C . GLN A 1 650 ? 6.052 -6.589 21.978 1.00 94.56 650 GLN A C 1
ATOM 5057 O O . GLN A 1 650 ? 6.644 -5.523 22.088 1.00 94.56 650 GLN A O 1
ATOM 5062 N N . GLY A 1 651 ? 6.691 -7.746 21.774 1.00 94.12 651 GLY A N 1
ATOM 5063 C CA . GLY A 1 651 ? 8.155 -7.871 21.747 1.00 94.12 651 GLY A CA 1
ATOM 5064 C C . GLY A 1 651 ? 8.819 -7.029 20.653 1.00 94.12 651 GLY A C 1
ATOM 5065 O O . GLY A 1 651 ? 9.782 -6.316 20.933 1.00 94.12 651 GLY A O 1
ATOM 5066 N N . LEU A 1 652 ? 8.254 -7.015 19.439 1.00 95.75 652 LEU A N 1
ATOM 5067 C CA . LEU A 1 652 ? 8.732 -6.132 18.372 1.00 95.75 652 LEU A CA 1
ATOM 5068 C C . LEU A 1 652 ? 8.552 -4.650 18.746 1.00 95.75 652 LEU A C 1
ATOM 5070 O O . LEU A 1 652 ? 9.435 -3.833 18.487 1.00 95.75 652 LEU A O 1
ATOM 5074 N N . GLY A 1 653 ? 7.427 -4.291 19.373 1.00 97.06 653 GLY A N 1
ATOM 5075 C CA . GLY A 1 653 ? 7.186 -2.932 19.855 1.00 97.06 653 GLY A CA 1
ATOM 5076 C C . GLY A 1 653 ? 8.168 -2.501 20.951 1.00 97.06 653 GLY A C 1
ATOM 5077 O O . GLY A 1 653 ? 8.689 -1.387 20.901 1.00 97.06 653 GLY A O 1
ATOM 5078 N N . GLU A 1 654 ? 8.484 -3.397 21.888 1.00 96.06 654 GLU A N 1
ATOM 5079 C CA . GLU A 1 654 ? 9.497 -3.207 22.931 1.00 96.06 654 GLU A CA 1
ATOM 5080 C C . GLU A 1 654 ? 10.895 -3.006 22.321 1.00 96.06 654 GLU A C 1
ATOM 5082 O O . GLU A 1 654 ? 11.565 -2.034 22.675 1.00 96.06 654 GLU A O 1
ATOM 5087 N N . TYR A 1 655 ? 11.292 -3.833 21.344 1.00 96.25 655 TYR A N 1
ATOM 5088 C CA . TYR A 1 655 ? 12.553 -3.695 20.600 1.00 96.25 655 TYR A CA 1
ATOM 5089 C C . TYR A 1 655 ? 12.651 -2.358 19.846 1.00 96.25 655 TYR A C 1
ATOM 5091 O O . TYR A 1 655 ? 13.648 -1.644 19.983 1.00 96.25 655 TYR A O 1
ATOM 5099 N N . LEU A 1 656 ? 11.613 -1.974 19.090 1.00 97.31 656 LEU A N 1
ATOM 5100 C CA . LEU A 1 656 ? 11.591 -0.697 18.365 1.00 97.31 656 LEU A CA 1
ATOM 5101 C C . LEU A 1 656 ? 11.644 0.506 19.322 1.00 97.31 656 LEU A C 1
ATOM 5103 O O . LEU A 1 656 ? 12.296 1.508 19.022 1.00 97.31 656 LEU A O 1
ATOM 5107 N N . GLN A 1 657 ? 11.027 0.412 20.503 1.00 97.19 657 GLN A N 1
ATOM 5108 C CA . GLN A 1 657 ? 11.200 1.430 21.536 1.00 97.19 657 GLN A CA 1
ATOM 5109 C C . GLN A 1 657 ? 12.596 1.430 22.167 1.00 97.19 657 GLN A C 1
ATOM 5111 O O . GLN A 1 657 ? 13.088 2.506 22.497 1.00 97.19 657 GLN A O 1
ATOM 5116 N N . GLU A 1 658 ? 13.221 0.270 22.385 1.00 96.19 658 GLU A N 1
ATOM 5117 C CA . GLU A 1 658 ? 14.565 0.160 22.966 1.00 96.19 658 GLU A CA 1
ATOM 5118 C C . GLU A 1 658 ? 15.585 0.906 22.101 1.00 96.19 658 GLU A C 1
ATOM 5120 O O . GLU A 1 658 ? 16.184 1.878 22.567 1.00 96.19 658 GLU A O 1
ATOM 5125 N N . ILE A 1 659 ? 15.686 0.559 20.813 1.00 96.69 659 ILE A N 1
ATOM 5126 C CA . ILE A 1 659 ? 16.611 1.223 19.879 1.00 96.69 659 ILE A CA 1
ATOM 5127 C C . ILE A 1 659 ? 16.324 2.727 19.739 1.00 96.69 659 ILE A C 1
ATOM 5129 O O . ILE A 1 659 ? 17.259 3.519 19.620 1.00 96.69 659 ILE A O 1
ATOM 5133 N N . SER A 1 660 ? 15.054 3.148 19.812 1.00 97.44 660 SER A N 1
ATOM 5134 C CA . SER A 1 660 ? 14.674 4.564 19.723 1.00 97.44 660 SER A CA 1
ATOM 5135 C C . SER A 1 660 ? 14.764 5.338 21.042 1.00 97.44 660 SER A C 1
ATOM 5137 O O . SER A 1 660 ? 14.647 6.563 21.011 1.00 97.44 660 SER A O 1
ATOM 5139 N N . ARG A 1 661 ? 14.988 4.700 22.199 1.00 97.19 661 ARG A N 1
ATOM 5140 C CA . ARG A 1 661 ? 15.280 5.408 23.467 1.00 97.19 661 ARG A CA 1
ATOM 5141 C C . ARG A 1 661 ? 16.692 5.991 23.495 1.00 97.19 661 ARG A C 1
ATOM 5143 O O . ARG A 1 661 ? 16.923 6.973 24.198 1.00 97.19 661 ARG A O 1
ATOM 5150 N N . HIS A 1 662 ? 17.612 5.419 22.722 1.00 97.44 662 HIS A N 1
ATOM 5151 C CA . HIS A 1 662 ? 18.957 5.955 22.534 1.00 97.44 662 HIS A CA 1
ATOM 5152 C C . HIS A 1 662 ? 18.934 7.338 21.845 1.00 97.44 662 HIS A C 1
ATOM 5154 O O . HIS A 1 662 ? 18.017 7.623 21.072 1.00 97.44 662 HIS A O 1
ATOM 5160 N N . PRO A 1 663 ? 19.932 8.217 22.066 1.00 96.31 663 PRO A N 1
ATOM 5161 C CA . PRO A 1 663 ? 20.029 9.498 21.361 1.00 96.31 663 PRO A CA 1
ATOM 5162 C C . PRO A 1 663 ? 20.069 9.319 19.835 1.00 96.31 663 PRO A C 1
ATOM 5164 O O . PRO A 1 663 ? 20.642 8.346 19.349 1.00 96.31 663 PRO A O 1
ATOM 5167 N N . ALA A 1 664 ? 19.555 10.288 19.066 1.00 93.06 664 ALA A N 1
ATOM 5168 C CA . ALA A 1 664 ? 19.441 10.210 17.598 1.00 93.06 664 ALA A CA 1
ATOM 5169 C C . ALA A 1 664 ? 20.716 9.726 16.878 1.00 93.06 664 ALA A C 1
ATOM 5171 O O . ALA A 1 664 ? 20.639 8.908 15.964 1.00 93.06 664 ALA A O 1
ATOM 5172 N N . ARG A 1 665 ? 21.901 10.162 17.331 1.00 92.00 665 ARG A N 1
ATOM 5173 C CA . ARG A 1 665 ? 23.193 9.703 16.792 1.00 92.00 665 ARG A CA 1
ATOM 5174 C C . ARG A 1 665 ? 23.393 8.191 16.939 1.00 92.00 665 ARG A C 1
ATOM 5176 O O . ARG A 1 665 ? 23.919 7.571 16.023 1.00 92.00 665 ARG A O 1
ATOM 5183 N N . GLU A 1 666 ? 23.031 7.612 18.077 1.00 95.69 666 GLU A N 1
ATOM 5184 C CA . GLU A 1 666 ? 23.197 6.186 18.381 1.00 95.69 666 GLU A CA 1
ATOM 5185 C C . GLU A 1 666 ? 22.089 5.347 17.726 1.00 95.69 666 GLU A C 1
ATOM 5187 O O . GLU A 1 666 ? 22.399 4.352 17.073 1.00 95.69 666 GLU A O 1
ATOM 5192 N N . PHE A 1 667 ? 20.837 5.826 17.738 1.00 97.31 667 PHE A N 1
ATOM 5193 C CA . PHE A 1 667 ? 19.754 5.295 16.895 1.00 97.31 667 PHE A CA 1
ATOM 5194 C C . PHE A 1 667 ? 20.190 5.171 15.420 1.00 97.31 667 PHE A C 1
ATOM 5196 O O . PHE A 1 667 ? 20.037 4.118 14.802 1.00 97.31 667 PHE A O 1
ATOM 5203 N N . GLY A 1 668 ? 20.854 6.199 14.879 1.00 96.12 668 GLY A N 1
ATOM 5204 C CA . GLY A 1 668 ? 21.394 6.182 13.519 1.00 96.12 668 GLY A CA 1
ATOM 5205 C C . GLY A 1 668 ? 22.470 5.115 13.246 1.00 96.12 668 GLY A C 1
ATOM 5206 O O . GLY A 1 668 ? 22.648 4.715 12.094 1.00 96.12 668 GLY A O 1
ATOM 5207 N N . HIS A 1 669 ? 23.158 4.593 14.271 1.00 94.94 669 HIS A N 1
ATOM 5208 C CA . HIS A 1 669 ? 24.084 3.463 14.101 1.00 94.94 669 HIS A CA 1
ATOM 5209 C C . HIS A 1 669 ? 23.322 2.142 13.928 1.00 94.94 669 HIS A C 1
ATOM 5211 O O . HIS A 1 669 ? 23.654 1.383 13.014 1.00 94.94 669 HIS A O 1
ATOM 5217 N N . TYR A 1 670 ? 22.266 1.905 14.719 1.00 95.25 670 TYR A N 1
ATOM 5218 C CA . TYR A 1 670 ? 21.367 0.758 14.529 1.00 95.25 670 TYR A CA 1
ATOM 5219 C C . TYR A 1 670 ? 20.739 0.774 13.127 1.00 95.25 670 TYR A C 1
ATOM 5221 O O . TYR A 1 670 ? 20.819 -0.222 12.405 1.00 95.25 670 TYR A O 1
ATOM 5229 N N . VAL A 1 671 ? 20.210 1.929 12.698 1.00 95.75 671 VAL A N 1
ATOM 5230 C CA . VAL A 1 671 ? 19.646 2.101 11.348 1.00 95.75 671 VAL A CA 1
ATOM 5231 C C . VAL A 1 671 ? 20.685 1.805 10.264 1.00 95.75 671 VAL A C 1
ATOM 5233 O O . VAL A 1 671 ? 20.408 1.021 9.356 1.00 95.75 671 VAL A O 1
ATOM 5236 N N . ARG A 1 672 ? 21.902 2.370 10.354 1.00 94.44 672 ARG A N 1
ATOM 5237 C CA . ARG A 1 672 ? 22.961 2.100 9.365 1.00 94.44 672 ARG A CA 1
ATOM 5238 C C . ARG A 1 672 ? 23.278 0.607 9.275 1.00 94.44 672 ARG A C 1
ATOM 5240 O O . ARG A 1 672 ? 23.368 0.087 8.166 1.00 94.44 672 ARG A O 1
ATOM 5247 N N . GLN A 1 673 ? 23.434 -0.077 10.409 1.00 93.75 673 GLN A N 1
ATOM 5248 C CA . GLN A 1 673 ? 23.758 -1.505 10.437 1.00 93.75 673 GLN A CA 1
ATOM 5249 C C . GLN A 1 673 ? 22.653 -2.356 9.790 1.00 93.75 673 GLN A C 1
ATOM 5251 O O . GLN A 1 673 ? 22.956 -3.231 8.972 1.00 93.75 673 GLN A O 1
ATOM 5256 N N . ALA A 1 674 ? 21.387 -2.075 10.109 1.00 93.88 674 ALA A N 1
ATOM 5257 C CA . ALA A 1 674 ? 20.236 -2.757 9.525 1.00 93.88 674 ALA A CA 1
ATOM 5258 C C . ALA A 1 674 ? 20.159 -2.535 8.003 1.00 93.88 674 ALA A C 1
ATOM 5260 O O . ALA A 1 674 ? 20.128 -3.494 7.231 1.00 93.88 674 ALA A O 1
ATOM 5261 N N . VAL A 1 675 ? 20.254 -1.283 7.545 1.00 91.56 675 VAL A N 1
ATOM 5262 C CA . VAL A 1 675 ? 20.218 -0.938 6.114 1.00 91.56 675 VAL A CA 1
ATOM 5263 C C . VAL A 1 675 ? 21.419 -1.521 5.349 1.00 91.56 675 VAL A C 1
ATOM 5265 O O . VAL A 1 675 ? 21.252 -1.990 4.225 1.00 91.56 675 VAL A O 1
ATOM 5268 N N . GLN A 1 676 ? 22.614 -1.594 5.947 1.00 91.12 676 GLN A N 1
ATOM 5269 C CA . GLN A 1 676 ? 23.775 -2.292 5.364 1.00 91.12 676 GLN A CA 1
ATOM 5270 C C . GLN A 1 676 ? 23.584 -3.818 5.282 1.00 91.12 676 GLN A C 1
ATOM 5272 O O . GLN A 1 676 ? 24.207 -4.488 4.454 1.00 91.12 676 GLN A O 1
ATOM 5277 N N . GLN A 1 677 ? 22.740 -4.419 6.125 1.00 90.50 677 GLN A N 1
ATOM 5278 C CA . GLN A 1 677 ? 22.321 -5.815 5.964 1.00 90.50 677 GLN A CA 1
ATOM 5279 C C . GLN A 1 677 ? 21.272 -5.960 4.848 1.00 90.50 677 GLN A C 1
ATOM 5281 O O . GLN A 1 677 ? 21.361 -6.901 4.059 1.00 90.50 677 GLN A O 1
ATOM 5286 N N . GLY A 1 678 ? 20.355 -5.000 4.710 1.00 88.75 678 GLY A N 1
ATOM 5287 C CA . GLY A 1 678 ? 19.427 -4.891 3.581 1.00 88.75 678 GLY A CA 1
ATOM 5288 C C . GLY A 1 678 ? 20.116 -4.770 2.229 1.00 88.75 678 GLY A C 1
ATOM 5289 O O . GLY A 1 678 ? 19.850 -5.563 1.329 1.00 88.75 678 GLY A O 1
ATOM 5290 N N . ASN A 1 679 ? 21.066 -3.844 2.102 1.00 89.62 679 ASN A N 1
ATOM 5291 C CA . ASN A 1 679 ? 21.852 -3.673 0.881 1.00 89.62 679 ASN A CA 1
ATOM 5292 C C . ASN A 1 679 ? 22.642 -4.936 0.519 1.00 89.62 679 ASN A C 1
ATOM 5294 O O . ASN A 1 679 ? 22.643 -5.324 -0.640 1.00 89.62 679 ASN A O 1
ATOM 5298 N N . ARG A 1 680 ? 23.217 -5.664 1.486 1.00 89.75 680 ARG A N 1
ATOM 5299 C CA . ARG A 1 680 ? 23.875 -6.954 1.195 1.00 89.75 680 ARG A CA 1
ATOM 5300 C C . ARG A 1 680 ? 22.914 -8.043 0.697 1.00 89.75 680 ARG A C 1
ATOM 5302 O O . ARG A 1 680 ? 23.342 -8.891 -0.079 1.00 89.75 680 ARG A O 1
ATOM 5309 N N . ARG A 1 681 ? 21.631 -8.018 1.090 1.00 87.44 681 ARG A N 1
ATOM 5310 C CA . ARG A 1 681 ? 20.588 -8.892 0.509 1.00 87.44 681 ARG A CA 1
ATOM 5311 C C . ARG A 1 681 ? 20.270 -8.488 -0.936 1.00 87.44 681 ARG A C 1
ATOM 5313 O O . ARG A 1 681 ? 20.299 -9.337 -1.818 1.00 87.44 681 ARG A O 1
ATOM 5320 N N . LEU A 1 682 ? 20.057 -7.194 -1.169 1.00 85.69 682 LEU A N 1
ATOM 5321 C CA . LEU A 1 682 ? 19.823 -6.591 -2.488 1.00 85.69 682 LEU A CA 1
ATOM 5322 C C . LEU A 1 682 ? 20.974 -6.870 -3.474 1.00 85.69 682 LEU A C 1
ATOM 5324 O O . LEU A 1 682 ? 20.734 -7.305 -4.596 1.00 85.69 682 LEU A O 1
ATOM 5328 N N . GLU A 1 683 ? 22.228 -6.686 -3.054 1.00 88.56 683 GLU A N 1
ATOM 5329 C CA . GLU A 1 683 ? 23.404 -6.969 -3.885 1.00 88.56 683 GLU A CA 1
ATOM 5330 C C . GLU A 1 683 ? 23.511 -8.456 -4.261 1.00 88.56 683 GLU A C 1
ATOM 5332 O O . GLU A 1 683 ? 23.884 -8.774 -5.393 1.00 88.56 683 GLU A O 1
ATOM 5337 N N . ALA A 1 684 ? 23.154 -9.368 -3.349 1.00 88.06 684 ALA A N 1
ATOM 5338 C CA . ALA A 1 684 ? 23.113 -10.800 -3.633 1.00 88.06 684 ALA A CA 1
ATOM 5339 C C . ALA A 1 684 ? 22.005 -11.145 -4.643 1.00 88.06 684 ALA A C 1
ATOM 5341 O O . ALA A 1 684 ? 22.287 -11.805 -5.639 1.00 88.06 684 ALA A O 1
ATOM 5342 N N . GLU A 1 685 ? 20.784 -10.638 -4.447 1.00 85.06 685 GLU A N 1
ATOM 5343 C CA . GLU A 1 685 ? 19.641 -10.902 -5.332 1.00 85.06 685 GLU A CA 1
ATOM 5344 C C . GLU A 1 685 ? 19.847 -10.344 -6.753 1.00 85.06 685 GLU A C 1
ATOM 5346 O O . GLU A 1 685 ? 19.536 -11.015 -7.737 1.00 85.06 685 GLU A O 1
ATOM 5351 N N . MET A 1 686 ? 20.440 -9.152 -6.892 1.00 86.94 686 MET A N 1
ATOM 5352 C CA . MET A 1 686 ? 20.811 -8.608 -8.207 1.00 86.94 686 MET A CA 1
ATOM 5353 C C . MET A 1 686 ? 21.942 -9.407 -8.870 1.00 86.94 686 MET A C 1
ATOM 5355 O O . MET A 1 686 ? 21.942 -9.574 -10.089 1.00 86.94 686 MET A O 1
ATOM 5359 N N . THR A 1 687 ? 22.889 -9.939 -8.090 1.00 88.94 687 THR A N 1
ATOM 5360 C CA . THR A 1 687 ? 23.960 -10.809 -8.612 1.00 88.94 687 THR A CA 1
ATOM 5361 C C . THR A 1 687 ? 23.410 -12.163 -9.074 1.00 88.94 687 THR A C 1
ATOM 5363 O O . THR A 1 687 ? 23.836 -12.678 -10.107 1.00 88.94 687 THR A O 1
ATOM 5366 N N . GLU A 1 688 ? 22.431 -12.713 -8.356 1.00 86.75 688 GLU A N 1
ATOM 5367 C CA . GLU A 1 688 ? 21.702 -13.930 -8.725 1.00 86.75 688 GLU A CA 1
ATOM 5368 C C . GLU A 1 688 ? 20.875 -13.712 -10.003 1.00 86.75 688 GLU A C 1
ATOM 5370 O O . GLU A 1 688 ? 21.061 -14.432 -10.980 1.00 86.75 688 GLU A O 1
ATOM 5375 N N . CYS A 1 689 ? 20.092 -12.631 -10.082 1.00 86.12 689 CYS A N 1
ATOM 5376 C CA . CYS A 1 689 ? 19.356 -12.235 -11.290 1.00 86.12 689 CYS A CA 1
ATOM 5377 C C . CYS A 1 689 ? 20.266 -12.052 -12.527 1.00 86.12 689 CYS A C 1
ATOM 5379 O O . CYS A 1 689 ? 19.915 -12.468 -13.638 1.00 86.12 689 CYS A O 1
ATOM 5381 N N . LEU A 1 690 ? 21.465 -11.478 -12.347 1.00 89.12 690 LEU A N 1
ATOM 5382 C CA . LEU A 1 690 ? 22.494 -11.377 -13.392 1.00 89.12 690 LEU A CA 1
ATOM 5383 C C . LEU A 1 690 ? 23.064 -12.736 -13.824 1.00 89.12 690 LEU A C 1
ATOM 5385 O O . LEU A 1 690 ? 23.590 -12.835 -14.935 1.00 89.12 690 LEU A O 1
ATOM 5389 N N . ALA A 1 691 ? 23.009 -13.763 -12.976 1.00 88.19 691 ALA A N 1
ATOM 5390 C CA . ALA A 1 691 ? 23.487 -15.110 -13.279 1.00 88.19 691 ALA A CA 1
ATOM 5391 C C . ALA A 1 691 ? 22.400 -15.980 -13.936 1.00 88.19 691 ALA A C 1
ATOM 5393 O O . ALA A 1 691 ? 22.697 -16.677 -14.906 1.00 88.19 691 ALA A O 1
ATOM 5394 N N . GLU A 1 692 ? 21.163 -15.903 -13.436 1.00 86.44 692 GLU A N 1
ATOM 5395 C CA . GLU A 1 692 ? 20.003 -16.694 -13.873 1.00 86.44 692 GLU A CA 1
ATOM 5396 C C . GLU A 1 692 ? 19.467 -16.292 -15.252 1.00 86.44 692 GLU A C 1
ATOM 5398 O O . GLU A 1 692 ? 18.956 -17.133 -15.994 1.00 86.44 692 GLU A O 1
ATOM 5403 N N . ASN A 1 693 ? 19.558 -15.010 -15.611 1.00 89.25 693 ASN A N 1
ATOM 5404 C CA . ASN A 1 693 ? 19.081 -14.543 -16.906 1.00 89.25 693 ASN A CA 1
ATOM 5405 C C . ASN A 1 693 ? 20.017 -14.985 -18.042 1.00 89.25 693 ASN A C 1
ATOM 5407 O O . ASN A 1 693 ? 21.195 -14.647 -18.078 1.00 89.25 693 ASN A O 1
ATOM 5411 N N . GLU A 1 694 ? 19.471 -15.718 -19.012 1.00 86.75 694 GLU A N 1
ATOM 5412 C CA . GLU A 1 694 ? 20.204 -16.228 -20.177 1.00 86.75 694 GLU A CA 1
ATOM 5413 C C . GLU A 1 694 ? 20.643 -15.091 -21.120 1.00 86.75 694 GLU A C 1
ATOM 5415 O O . GLU A 1 694 ? 21.838 -14.866 -21.342 1.00 86.75 694 GLU A O 1
ATOM 5420 N N . TYR A 1 695 ? 19.666 -14.342 -21.642 1.00 91.31 695 TYR A N 1
ATOM 5421 C CA . TYR A 1 695 ? 19.877 -13.220 -22.553 1.00 91.31 695 TYR A CA 1
ATOM 5422 C C . TYR A 1 695 ? 20.142 -11.935 -21.762 1.00 91.31 695 TYR A C 1
ATOM 5424 O O . TYR A 1 695 ? 19.271 -11.462 -21.038 1.00 91.31 695 TYR A O 1
ATOM 5432 N N . ARG A 1 696 ? 21.358 -11.392 -21.884 1.00 94.19 696 ARG A N 1
ATOM 5433 C CA . ARG A 1 696 ? 21.871 -10.282 -21.064 1.00 94.19 696 ARG A CA 1
ATOM 5434 C C . ARG A 1 696 ? 22.547 -9.228 -21.949 1.00 94.19 696 ARG A C 1
ATOM 5436 O O . ARG A 1 696 ? 23.767 -9.273 -22.114 1.00 94.19 696 ARG A O 1
ATOM 5443 N N . PRO A 1 697 ? 21.780 -8.323 -22.577 1.00 95.56 697 PRO A N 1
ATOM 5444 C CA . PRO A 1 697 ? 22.344 -7.293 -23.436 1.00 95.56 697 PRO A CA 1
ATOM 5445 C C . PRO A 1 697 ? 23.078 -6.231 -22.610 1.00 95.56 697 PRO A C 1
ATOM 5447 O O . PRO A 1 697 ? 22.709 -5.928 -21.475 1.00 95.56 697 PRO A O 1
ATOM 5450 N N . GLU A 1 698 ? 24.133 -5.660 -23.191 1.00 96.19 698 GLU A N 1
ATOM 5451 C CA . GLU A 1 698 ? 25.124 -4.874 -22.447 1.00 96.19 698 GLU A CA 1
ATOM 5452 C C . GLU A 1 698 ? 24.550 -3.624 -21.760 1.00 96.19 698 GLU A C 1
ATOM 5454 O O . GLU A 1 698 ? 24.971 -3.313 -20.650 1.00 96.19 698 GLU A O 1
ATOM 5459 N N . TYR A 1 699 ? 23.550 -2.958 -22.351 1.00 94.56 699 TYR A N 1
ATOM 5460 C CA . TYR A 1 699 ? 22.890 -1.797 -21.738 1.00 94.56 699 TYR A CA 1
ATOM 5461 C C . TYR A 1 699 ? 22.239 -2.143 -20.390 1.00 94.56 699 TYR A C 1
ATOM 5463 O O . TYR A 1 699 ? 22.561 -1.522 -19.384 1.00 94.56 699 TYR A O 1
ATOM 5471 N N . TRP A 1 700 ? 21.415 -3.194 -20.337 1.00 93.81 700 TRP A N 1
ATOM 5472 C CA . TRP A 1 700 ? 20.761 -3.629 -19.098 1.00 93.81 700 TRP A CA 1
ATOM 5473 C C . TRP A 1 700 ? 21.781 -4.105 -18.057 1.00 93.81 700 TRP A C 1
ATOM 5475 O O . TRP A 1 700 ? 21.706 -3.735 -16.889 1.00 93.81 700 TRP A O 1
ATOM 5485 N N . VAL A 1 701 ? 22.798 -4.866 -18.480 1.00 94.62 701 VAL A N 1
ATOM 5486 C CA . VAL A 1 701 ? 23.872 -5.308 -17.576 1.00 94.62 701 VAL A CA 1
ATOM 5487 C C . VAL A 1 701 ? 24.645 -4.114 -17.001 1.00 94.62 701 VAL A C 1
ATOM 5489 O O . VAL A 1 701 ? 25.042 -4.144 -15.834 1.00 94.62 701 VAL A O 1
ATOM 5492 N N . ASN A 1 702 ? 24.862 -3.061 -17.791 1.00 94.25 702 ASN A N 1
ATOM 5493 C CA . ASN A 1 702 ? 25.531 -1.849 -17.333 1.00 94.25 702 ASN A CA 1
ATOM 5494 C C . ASN A 1 702 ? 24.648 -1.022 -16.390 1.00 94.25 702 ASN A C 1
ATOM 5496 O O . ASN A 1 702 ? 25.178 -0.539 -15.393 1.00 94.25 702 ASN A O 1
ATOM 5500 N N . ASP A 1 703 ? 23.331 -0.957 -16.599 1.00 92.31 703 ASP A N 1
ATOM 5501 C CA . ASP A 1 703 ? 22.401 -0.320 -15.656 1.00 92.31 703 ASP A CA 1
ATOM 5502 C C . ASP A 1 703 ? 22.351 -1.064 -14.312 1.00 92.31 703 ASP A C 1
ATOM 5504 O O . ASP A 1 703 ? 22.485 -0.440 -13.259 1.00 92.31 703 ASP A O 1
ATOM 5508 N N . VAL A 1 704 ? 22.275 -2.403 -14.316 1.00 91.00 704 VAL A N 1
ATOM 5509 C CA . VAL A 1 704 ? 22.349 -3.208 -13.079 1.00 91.00 704 VAL A CA 1
ATOM 5510 C C . VAL A 1 704 ? 23.674 -2.957 -12.344 1.00 91.00 704 VAL A C 1
ATOM 5512 O O . VAL A 1 704 ? 23.690 -2.744 -11.130 1.00 91.00 704 VAL A O 1
ATOM 5515 N N . ARG A 1 705 ? 24.804 -2.932 -13.067 1.00 91.88 705 ARG A N 1
ATOM 5516 C CA . ARG A 1 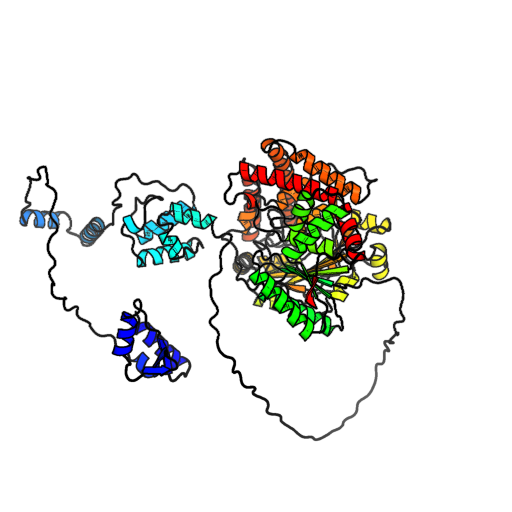705 ? 26.126 -2.610 -12.496 1.00 91.88 705 ARG A CA 1
ATOM 5517 C C . ARG A 1 705 ? 26.203 -1.176 -11.972 1.00 91.88 705 ARG A C 1
ATOM 5519 O O . ARG A 1 705 ? 26.827 -0.955 -10.936 1.00 91.88 705 ARG A O 1
ATOM 5526 N N . HIS A 1 706 ? 25.595 -0.214 -12.663 1.00 91.88 706 HIS A N 1
ATOM 5527 C CA . HIS A 1 706 ? 25.571 1.188 -12.259 1.00 91.88 706 HIS A CA 1
ATOM 5528 C C . HIS A 1 706 ? 24.750 1.374 -10.983 1.00 91.88 706 HIS A C 1
ATOM 5530 O O . HIS A 1 706 ? 25.237 1.998 -10.042 1.00 91.88 706 HIS A O 1
ATOM 5536 N N . TYR A 1 707 ? 23.575 0.747 -10.901 1.00 90.19 707 TYR A N 1
ATOM 5537 C CA . TYR A 1 707 ? 22.755 0.720 -9.696 1.00 90.19 707 TYR A CA 1
ATOM 5538 C C . TYR A 1 707 ? 23.520 0.109 -8.507 1.00 90.19 707 TYR A C 1
ATOM 5540 O O . TYR A 1 707 ? 23.611 0.720 -7.443 1.00 90.19 707 TYR A O 1
ATOM 5548 N N . LEU A 1 708 ? 24.165 -1.049 -8.701 1.00 89.19 708 LEU A N 1
ATOM 5549 C CA . LEU A 1 708 ? 25.006 -1.690 -7.678 1.00 89.19 708 LEU A CA 1
ATOM 5550 C C . LEU A 1 708 ? 26.208 -0.826 -7.252 1.00 89.19 708 LEU A C 1
ATOM 5552 O O . LEU A 1 708 ? 26.590 -0.845 -6.082 1.00 89.19 708 LEU A O 1
ATOM 5556 N N . LYS A 1 709 ? 26.803 -0.056 -8.174 1.00 92.12 709 LYS A N 1
ATOM 5557 C CA . LYS A 1 709 ? 27.853 0.927 -7.862 1.00 92.12 709 LYS A CA 1
ATOM 5558 C C . LYS A 1 709 ? 27.300 2.041 -6.968 1.00 92.12 709 LYS A C 1
ATOM 5560 O O . LYS A 1 709 ? 27.861 2.286 -5.905 1.00 92.12 709 LYS A O 1
ATOM 5565 N N . LEU A 1 710 ? 26.173 2.644 -7.352 1.00 90.25 710 LEU A N 1
ATOM 5566 C CA . LEU A 1 710 ? 25.528 3.725 -6.601 1.00 90.25 710 LEU A CA 1
ATOM 5567 C C . LEU A 1 710 ? 25.095 3.283 -5.196 1.00 90.25 710 LEU A C 1
ATOM 5569 O O . LEU A 1 710 ? 25.315 4.021 -4.243 1.00 90.25 710 LEU A O 1
ATOM 5573 N N . VAL A 1 711 ? 24.556 2.067 -5.035 1.00 88.62 711 VAL A N 1
ATOM 5574 C CA . VAL A 1 711 ? 24.210 1.505 -3.713 1.00 88.62 711 VAL A CA 1
ATOM 5575 C C . VAL A 1 711 ? 25.440 1.385 -2.805 1.00 88.62 711 VAL A C 1
ATOM 5577 O O . VAL A 1 711 ? 25.332 1.592 -1.596 1.00 88.62 711 VAL A O 1
ATOM 5580 N N . ARG A 1 712 ? 26.622 1.075 -3.349 1.00 90.50 712 ARG A N 1
ATOM 5581 C CA . ARG A 1 712 ? 27.875 1.004 -2.575 1.00 90.50 712 ARG A CA 1
ATOM 5582 C C . ARG A 1 712 ? 28.399 2.395 -2.225 1.00 90.50 712 ARG A C 1
ATOM 5584 O O . ARG A 1 712 ? 28.617 2.668 -1.051 1.00 90.50 712 ARG A O 1
ATOM 5591 N N . GLU A 1 713 ? 28.501 3.290 -3.206 1.00 91.94 713 GLU A N 1
ATOM 5592 C CA . GLU A 1 713 ? 28.955 4.677 -3.003 1.00 91.94 713 GLU A CA 1
ATOM 5593 C C . GLU A 1 713 ? 28.045 5.444 -2.026 1.00 91.94 713 GLU A C 1
ATOM 5595 O O . GLU A 1 713 ? 28.517 6.207 -1.186 1.00 91.94 713 GLU A O 1
ATOM 5600 N N . ALA A 1 714 ? 26.732 5.199 -2.066 1.00 88.56 714 ALA A N 1
ATOM 5601 C CA . ALA A 1 714 ? 25.789 5.805 -1.136 1.00 88.56 714 ALA A CA 1
ATOM 5602 C C . ALA A 1 714 ? 25.976 5.299 0.310 1.00 88.56 714 ALA A C 1
ATOM 5604 O O . ALA A 1 714 ? 25.914 6.097 1.242 1.00 88.56 714 ALA A O 1
ATOM 5605 N N . GLN A 1 715 ? 26.285 4.013 0.521 1.00 88.25 715 GLN A N 1
ATOM 5606 C CA . GLN A 1 715 ? 26.532 3.447 1.860 1.00 88.25 715 GLN A CA 1
ATOM 5607 C C . GLN A 1 715 ? 27.761 4.028 2.576 1.00 88.25 715 GLN A C 1
ATOM 5609 O O . GLN A 1 715 ? 27.809 3.999 3.811 1.00 88.25 715 GLN A O 1
ATOM 5614 N N . GLU A 1 716 ? 28.738 4.546 1.827 1.00 89.69 716 GLU A N 1
ATOM 5615 C CA . GLU A 1 716 ? 29.929 5.205 2.377 1.00 89.69 716 GLU A CA 1
ATOM 5616 C C . GLU A 1 716 ? 29.610 6.585 2.975 1.00 89.69 716 GLU A C 1
ATOM 5618 O O . GLU A 1 716 ? 30.352 7.076 3.831 1.00 89.69 716 GLU A O 1
ATOM 5623 N N . ARG A 1 717 ? 28.489 7.214 2.587 1.00 90.19 717 ARG A N 1
ATOM 5624 C CA . ARG A 1 717 ? 28.155 8.560 3.062 1.00 90.19 717 ARG A CA 1
ATOM 5625 C C . ARG A 1 717 ? 27.733 8.576 4.547 1.00 90.19 717 ARG A C 1
ATOM 5627 O O . ARG A 1 717 ? 27.019 7.678 5.018 1.00 90.19 717 ARG A O 1
ATOM 5634 N N . PRO A 1 718 ? 28.086 9.624 5.318 1.00 86.94 718 PRO A N 1
ATOM 5635 C CA . PRO A 1 718 ? 27.645 9.764 6.708 1.00 86.94 718 PRO A CA 1
ATOM 5636 C C . PRO A 1 718 ? 26.121 9.870 6.891 1.00 86.94 718 PRO A C 1
ATOM 5638 O O . PRO A 1 718 ? 25.620 9.478 7.941 1.00 86.94 718 PRO A O 1
ATOM 5641 N N . ASP A 1 719 ? 25.375 10.329 5.891 1.00 89.19 719 ASP A N 1
ATOM 5642 C CA . ASP A 1 719 ? 23.949 10.686 5.947 1.00 89.19 719 ASP A CA 1
ATOM 5643 C C . ASP A 1 719 ? 22.984 9.611 5.409 1.00 89.19 719 ASP A C 1
ATOM 5645 O O . ASP A 1 719 ? 21.806 9.656 5.729 1.00 89.19 719 ASP A O 1
ATOM 5649 N N . TYR A 1 720 ? 23.454 8.612 4.652 1.00 89.31 720 TYR A N 1
ATOM 5650 C CA . TYR A 1 720 ? 22.619 7.628 3.922 1.00 89.31 720 TYR A CA 1
ATOM 5651 C C . TYR A 1 720 ? 21.576 6.851 4.758 1.00 89.31 720 TYR A C 1
ATOM 5653 O O . TYR A 1 720 ? 20.633 6.272 4.226 1.00 89.31 720 TYR A O 1
ATOM 5661 N N . HIS A 1 721 ? 21.747 6.836 6.077 1.00 90.69 721 HIS A N 1
ATOM 5662 C CA . HIS A 1 721 ? 20.848 6.212 7.045 1.00 90.69 721 HIS A CA 1
ATOM 5663 C C . HIS A 1 721 ? 19.694 7.131 7.508 1.00 90.69 721 HIS A C 1
ATOM 5665 O O . HIS A 1 721 ? 18.914 6.734 8.368 1.00 90.69 721 HIS A O 1
ATOM 5671 N N . VAL A 1 722 ? 19.603 8.358 6.984 1.00 94.06 722 VAL A N 1
ATOM 5672 C CA . VAL A 1 722 ? 18.560 9.342 7.300 1.00 94.06 722 VAL A CA 1
ATOM 5673 C C . VAL A 1 722 ? 17.472 9.296 6.216 1.00 94.06 722 VAL A C 1
ATOM 5675 O O . VAL A 1 722 ? 17.788 9.573 5.057 1.00 94.06 722 VAL A O 1
ATOM 5678 N N . PRO A 1 723 ? 16.202 8.993 6.553 1.00 93.50 723 PRO A N 1
ATOM 5679 C CA . PRO A 1 723 ? 15.125 8.889 5.567 1.00 93.50 723 PRO A CA 1
ATOM 5680 C C . PRO A 1 723 ? 14.921 10.168 4.748 1.00 93.50 723 PRO A C 1
ATOM 5682 O O . PRO A 1 723 ? 14.758 11.251 5.315 1.00 93.50 723 PRO A O 1
ATOM 5685 N N . VAL A 1 724 ? 14.946 10.058 3.417 1.00 90.25 724 VAL A N 1
ATOM 5686 C CA . VAL A 1 724 ? 14.886 11.213 2.499 1.00 90.25 724 VAL A CA 1
ATOM 5687 C C . VAL A 1 724 ? 13.506 11.875 2.496 1.00 90.25 724 VAL A C 1
ATOM 5689 O O . VAL A 1 724 ? 13.406 13.097 2.468 1.00 90.25 724 VAL A O 1
ATOM 5692 N N . ASP A 1 725 ? 12.454 11.074 2.656 1.00 90.06 725 ASP A N 1
ATOM 5693 C CA . ASP A 1 725 ? 11.050 11.475 2.790 1.00 90.06 725 ASP A CA 1
ATOM 5694 C C . ASP A 1 725 ? 10.749 12.253 4.086 1.00 90.06 725 ASP A C 1
ATOM 5696 O O . ASP A 1 725 ? 9.665 12.809 4.245 1.00 90.06 725 ASP A O 1
ATOM 5700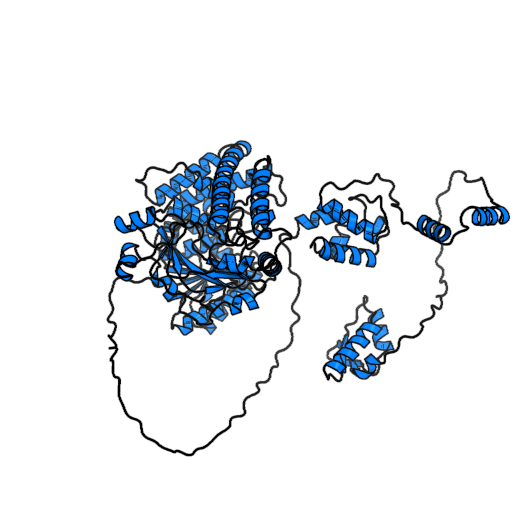 N N . LEU A 1 726 ? 11.709 12.335 5.015 1.00 94.44 726 LEU A N 1
ATOM 5701 C CA . LEU A 1 726 ? 11.619 13.159 6.224 1.00 94.44 726 LEU A CA 1
ATOM 5702 C C . LEU A 1 726 ? 12.479 14.434 6.159 1.00 94.44 726 LEU A C 1
ATOM 5704 O O . LEU A 1 726 ? 12.331 15.299 7.026 1.00 94.44 726 LEU A O 1
ATOM 5708 N N . GLN A 1 727 ? 13.343 14.593 5.147 1.00 91.44 727 GLN A N 1
ATOM 5709 C CA . GLN A 1 727 ? 14.272 15.731 5.030 1.00 91.44 727 GLN A CA 1
ATOM 5710 C C . GLN A 1 727 ? 13.631 17.014 4.476 1.00 91.44 727 GLN A C 1
ATOM 5712 O O . GLN A 1 727 ? 14.206 18.091 4.629 1.00 91.44 727 GLN A O 1
ATOM 5717 N N . ARG A 1 728 ? 12.431 16.950 3.883 1.00 84.06 728 ARG A N 1
ATOM 5718 C CA . ARG A 1 728 ? 11.733 18.133 3.350 1.00 84.06 728 ARG A CA 1
ATOM 5719 C C . ARG A 1 728 ? 11.541 19.193 4.447 1.00 84.06 728 ARG A C 1
ATOM 5721 O O . ARG A 1 728 ? 10.888 18.943 5.458 1.00 84.06 728 ARG A O 1
ATOM 5728 N N . GLY A 1 729 ? 12.159 20.363 4.263 1.00 87.81 729 GLY A N 1
ATOM 5729 C CA . GLY A 1 729 ? 12.155 21.463 5.239 1.00 87.81 729 GLY A CA 1
ATOM 5730 C C . GLY A 1 729 ? 12.962 21.223 6.528 1.00 87.81 729 GLY A C 1
ATOM 5731 O O . GLY A 1 729 ? 12.764 21.950 7.501 1.00 87.81 729 GLY A O 1
ATOM 5732 N N . ARG A 1 730 ? 13.844 20.213 6.580 1.00 93.44 730 ARG A N 1
ATOM 5733 C CA . ARG A 1 730 ? 14.563 19.782 7.796 1.00 93.44 730 ARG A CA 1
ATOM 5734 C C . ARG A 1 730 ? 16.051 19.547 7.527 1.00 93.44 730 ARG A C 1
ATOM 5736 O O . ARG A 1 730 ? 16.447 19.229 6.412 1.00 93.44 730 ARG A O 1
ATOM 5743 N N . THR A 1 731 ? 16.891 19.662 8.558 1.00 94.56 731 THR A N 1
ATOM 5744 C CA . THR A 1 731 ? 18.274 19.154 8.479 1.00 94.56 731 THR A CA 1
ATOM 5745 C C . THR A 1 731 ? 18.295 17.628 8.620 1.00 94.56 731 THR A C 1
ATOM 5747 O O . THR A 1 731 ? 17.319 17.026 9.077 1.00 94.56 731 THR A O 1
ATOM 5750 N N . ALA A 1 732 ? 19.420 16.990 8.287 1.00 93.19 732 ALA A N 1
ATOM 5751 C CA . ALA A 1 732 ? 19.585 15.546 8.454 1.00 93.19 732 ALA A CA 1
ATOM 5752 C C . ALA A 1 732 ? 19.400 15.099 9.921 1.00 93.19 732 ALA A C 1
ATOM 5754 O O . ALA A 1 732 ? 18.800 14.060 10.185 1.00 93.19 732 ALA A O 1
ATOM 5755 N N . GLU A 1 733 ? 19.842 15.907 10.889 1.00 94.88 733 GLU A N 1
ATOM 5756 C CA . GLU A 1 733 ? 19.654 15.652 12.322 1.00 94.88 733 GLU A CA 1
ATOM 5757 C C . GLU A 1 733 ? 18.177 15.747 12.725 1.00 94.88 733 GLU A C 1
ATOM 5759 O O . GLU A 1 733 ? 17.685 14.896 13.465 1.00 94.88 733 GLU A O 1
ATOM 5764 N N . MET A 1 734 ? 17.454 16.750 12.214 1.00 96.06 734 MET A N 1
ATOM 5765 C CA . MET A 1 734 ? 16.017 16.919 12.461 1.00 96.06 734 MET A CA 1
ATOM 5766 C C . MET A 1 734 ? 15.188 15.787 11.836 1.00 96.06 734 MET A C 1
ATOM 5768 O O . MET A 1 734 ? 14.236 15.311 12.454 1.00 96.06 734 MET A O 1
ATOM 5772 N N . ALA A 1 735 ? 15.555 15.336 10.634 1.00 96.38 735 ALA A N 1
ATOM 5773 C CA . ALA A 1 735 ? 14.918 14.207 9.960 1.00 96.38 735 ALA A CA 1
ATOM 5774 C C . ALA A 1 735 ? 15.190 12.875 10.685 1.00 96.38 735 ALA A C 1
ATOM 5776 O O . ALA A 1 735 ? 14.269 12.082 10.870 1.00 96.38 735 ALA A O 1
ATOM 5777 N N . LEU A 1 736 ? 16.418 12.651 11.170 1.00 97.06 736 LEU A N 1
ATOM 5778 C CA . LEU A 1 736 ? 16.779 11.466 11.958 1.00 97.06 736 LEU A CA 1
ATOM 5779 C C . LEU A 1 736 ? 16.089 11.442 13.333 1.00 97.06 736 LEU A C 1
ATOM 5781 O O . LEU A 1 736 ? 15.665 10.383 13.791 1.00 97.06 736 LEU A O 1
ATOM 5785 N N . GLU A 1 737 ? 15.934 12.596 13.982 1.00 97.75 737 GLU A N 1
ATOM 5786 C CA . GLU A 1 737 ? 15.196 12.727 15.245 1.00 97.75 737 GLU A CA 1
ATOM 5787 C C . GLU A 1 737 ? 13.681 12.516 15.058 1.00 97.75 737 GLU A C 1
ATOM 5789 O O . GLU A 1 737 ? 13.038 11.863 15.884 1.00 97.75 737 GLU A O 1
ATOM 5794 N N . LEU A 1 738 ? 13.107 12.986 13.942 1.00 97.44 738 LEU A N 1
ATOM 5795 C CA . LEU A 1 738 ? 11.739 12.640 13.546 1.00 97.44 738 LEU A CA 1
ATOM 5796 C C . LEU A 1 738 ? 11.607 11.129 13.288 1.00 97.44 738 LEU A C 1
ATOM 5798 O O . LEU A 1 738 ? 10.704 10.504 13.839 1.00 97.44 738 LEU A O 1
ATOM 5802 N N . ALA A 1 739 ? 12.534 10.522 12.541 1.00 98.06 739 ALA A N 1
ATOM 5803 C CA . ALA A 1 739 ? 12.554 9.081 12.282 1.00 98.06 739 ALA A CA 1
ATOM 5804 C C . ALA A 1 739 ? 12.613 8.254 13.581 1.00 98.06 739 ALA A C 1
ATOM 5806 O O . ALA A 1 739 ? 11.818 7.330 13.766 1.00 98.06 739 ALA A O 1
ATOM 5807 N N . ARG A 1 740 ? 13.493 8.630 14.521 1.00 98.44 740 ARG A N 1
ATOM 5808 C CA . ARG A 1 740 ? 13.613 8.007 15.852 1.00 98.44 740 ARG A CA 1
ATOM 5809 C C . ARG A 1 740 ? 12.282 8.029 16.605 1.00 98.44 740 ARG A C 1
ATOM 5811 O O . ARG A 1 740 ? 11.847 7.006 17.141 1.00 98.44 740 ARG A O 1
ATOM 5818 N N . ARG A 1 741 ? 11.631 9.197 16.628 1.00 98.12 741 ARG A N 1
ATOM 5819 C CA . ARG A 1 741 ? 10.342 9.431 17.291 1.00 98.12 741 ARG A CA 1
ATOM 5820 C C . ARG A 1 741 ? 9.208 8.634 16.642 1.00 98.12 741 ARG A C 1
ATOM 5822 O O . ARG A 1 741 ? 8.447 8.000 17.367 1.00 98.12 741 ARG A O 1
ATOM 5829 N N . LEU A 1 742 ? 9.146 8.582 15.311 1.00 98.50 742 LEU A N 1
ATOM 5830 C CA . LEU A 1 742 ? 8.170 7.769 14.577 1.00 98.50 742 LEU A CA 1
ATOM 5831 C C . LEU A 1 742 ? 8.317 6.270 14.881 1.00 98.50 742 LEU A C 1
ATOM 5833 O O . LEU A 1 742 ? 7.314 5.601 15.122 1.00 98.50 742 LEU A O 1
ATOM 5837 N N . VAL A 1 743 ? 9.548 5.748 14.942 1.00 98.56 743 VAL A N 1
ATOM 5838 C CA . VAL A 1 743 ? 9.801 4.347 15.333 1.00 98.56 743 VAL A CA 1
ATO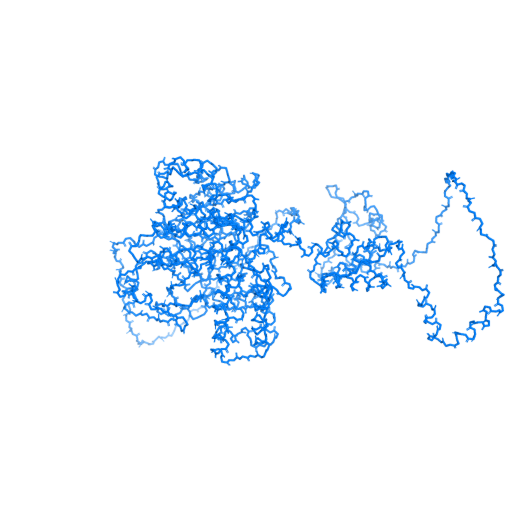M 5839 C C . VAL A 1 743 ? 9.364 4.077 16.776 1.00 98.56 743 VAL A C 1
ATOM 5841 O O . VAL A 1 743 ? 8.714 3.065 17.031 1.00 98.56 743 VAL A O 1
ATOM 5844 N N . TYR A 1 744 ? 9.627 4.999 17.708 1.00 98.62 744 TYR A N 1
ATOM 5845 C CA . TYR A 1 744 ? 9.152 4.877 19.092 1.00 98.62 744 TYR A CA 1
ATOM 5846 C C . TYR A 1 744 ? 7.613 4.857 19.183 1.00 98.62 744 TYR A C 1
ATOM 5848 O O . TYR A 1 744 ? 7.050 4.002 19.868 1.00 98.62 744 TYR A O 1
ATOM 5856 N N . GLN A 1 745 ? 6.926 5.758 18.468 1.00 98.62 745 GLN A N 1
ATOM 5857 C CA . GLN A 1 745 ? 5.457 5.823 18.430 1.00 98.62 745 GLN A CA 1
ATOM 5858 C C . GLN A 1 745 ? 4.834 4.591 17.754 1.00 98.62 745 GLN A C 1
ATOM 5860 O O . GLN A 1 745 ? 3.788 4.112 18.189 1.00 98.62 745 GLN A O 1
ATOM 5865 N N . PHE A 1 746 ? 5.483 4.028 16.729 1.00 98.75 746 PHE A N 1
ATOM 5866 C CA . PHE A 1 746 ? 5.047 2.765 16.133 1.00 98.75 746 PHE A CA 1
ATOM 5867 C C . PHE A 1 746 ? 5.274 1.576 17.075 1.00 98.75 746 PHE A C 1
ATOM 5869 O O . PHE A 1 746 ? 4.424 0.693 17.144 1.00 98.75 746 PHE A O 1
ATOM 5876 N N . GLY A 1 747 ? 6.339 1.594 17.882 1.00 98.44 747 GLY A N 1
ATOM 5877 C CA . GLY A 1 747 ? 6.522 0.646 18.983 1.00 98.44 747 GLY A CA 1
ATOM 5878 C C . GLY A 1 747 ? 5.390 0.709 20.019 1.00 98.44 747 GLY A C 1
ATOM 5879 O O . GLY A 1 747 ? 4.849 -0.329 20.397 1.00 98.44 747 GLY A O 1
ATOM 5880 N N . GLU A 1 748 ? 4.956 1.914 20.416 1.00 98.50 748 GLU A N 1
ATOM 5881 C CA . GLU A 1 748 ? 3.763 2.092 21.268 1.00 98.50 748 GLU A CA 1
ATOM 5882 C C . GLU A 1 748 ? 2.494 1.543 20.612 1.00 98.50 748 GLU A C 1
ATOM 5884 O O . GLU A 1 748 ? 1.715 0.846 21.268 1.00 98.50 748 GLU A O 1
ATOM 5889 N N . LEU A 1 749 ? 2.305 1.806 19.316 1.00 98.81 749 LEU A N 1
ATOM 5890 C CA . LEU A 1 749 ? 1.152 1.318 18.568 1.00 98.81 749 LEU A CA 1
ATOM 5891 C C . LEU A 1 749 ? 1.120 -0.214 18.491 1.00 98.81 749 LEU A C 1
ATOM 5893 O O . LEU A 1 749 ? 0.077 -0.796 18.767 1.00 98.81 749 LEU A O 1
ATOM 5897 N N . LEU A 1 750 ? 2.241 -0.876 18.186 1.00 98.50 750 LEU A N 1
ATOM 5898 C CA . LEU A 1 750 ? 2.328 -2.341 18.106 1.00 98.50 750 LEU A CA 1
ATOM 5899 C C . LEU A 1 750 ? 1.963 -3.024 19.435 1.00 98.50 750 LEU A C 1
ATOM 5901 O O . LEU A 1 750 ? 1.190 -3.983 19.434 1.00 98.50 750 LEU A O 1
ATOM 5905 N N . MET A 1 751 ? 2.445 -2.499 20.568 1.00 98.12 751 MET A N 1
ATOM 5906 C CA . MET A 1 751 ? 2.087 -3.005 21.902 1.00 98.12 751 MET A CA 1
ATOM 5907 C C . MET A 1 751 ? 0.612 -2.748 22.260 1.00 98.12 751 MET A C 1
ATOM 5909 O O . MET A 1 751 ? -0.019 -3.561 22.938 1.00 98.12 751 MET A O 1
ATOM 5913 N N . ALA A 1 752 ? 0.049 -1.613 21.832 1.00 98.56 752 ALA A N 1
ATOM 5914 C CA . ALA A 1 752 ? -1.340 -1.247 22.106 1.00 98.56 752 ALA A CA 1
ATOM 5915 C C . ALA A 1 752 ? -2.354 -1.977 21.206 1.00 98.56 752 ALA A C 1
ATOM 5917 O O . ALA A 1 752 ? -3.486 -2.227 21.629 1.00 98.56 752 ALA A O 1
ATOM 5918 N N . TRP A 1 753 ? -1.965 -2.318 19.975 1.00 98.62 753 TRP A N 1
ATOM 5919 C CA . TRP A 1 753 ? -2.875 -2.720 18.902 1.00 98.62 753 TRP A CA 1
ATOM 5920 C C . TRP A 1 753 ? -3.839 -3.870 19.244 1.00 98.62 753 TRP A C 1
ATOM 5922 O O . TRP A 1 753 ? -5.029 -3.709 18.970 1.00 98.62 753 TRP A O 1
ATOM 5932 N N . PRO A 1 754 ? -3.433 -4.969 19.918 1.00 98.00 754 PRO A N 1
ATOM 5933 C CA . PRO A 1 754 ? -4.373 -6.034 20.283 1.00 98.00 754 PRO A CA 1
ATOM 5934 C C . PRO A 1 754 ? -5.526 -5.548 21.177 1.00 98.00 754 PRO A C 1
ATOM 5936 O O . PRO A 1 754 ? -6.662 -6.002 21.036 1.00 98.00 754 PRO A O 1
ATOM 5939 N N . LYS A 1 755 ? -5.263 -4.581 22.070 1.00 98.19 755 LYS A N 1
ATOM 5940 C CA . LYS A 1 755 ? -6.291 -3.965 22.925 1.00 98.19 755 LYS A CA 1
ATOM 5941 C C . LYS A 1 755 ? -7.185 -3.007 22.142 1.00 98.19 755 LYS A C 1
ATOM 5943 O O . LYS A 1 755 ? -8.380 -2.958 22.418 1.00 98.19 755 LYS A O 1
ATOM 5948 N N . LEU A 1 756 ? -6.631 -2.288 21.162 1.00 98.50 756 LEU A N 1
ATOM 5949 C CA . LEU A 1 756 ? -7.392 -1.404 20.272 1.00 98.50 756 LEU A CA 1
ATOM 5950 C C . LEU A 1 756 ? -8.352 -2.203 19.380 1.00 98.50 756 LEU A C 1
ATOM 5952 O O . LEU A 1 756 ? -9.534 -1.879 19.333 1.00 98.50 756 LEU A O 1
ATOM 5956 N N . VAL A 1 757 ? -7.896 -3.296 18.759 1.00 98.06 757 VAL A N 1
ATOM 5957 C CA . VAL A 1 757 ? -8.763 -4.190 17.968 1.00 98.06 757 VAL A CA 1
ATOM 5958 C C . VAL A 1 757 ? -9.871 -4.789 18.841 1.00 98.06 757 VAL A C 1
ATOM 5960 O O . VAL A 1 757 ? -11.045 -4.724 18.477 1.00 98.06 757 VAL A O 1
ATOM 5963 N N . ALA A 1 758 ? -9.534 -5.297 20.032 1.00 96.94 758 ALA A N 1
ATOM 5964 C CA . ALA A 1 758 ? -10.525 -5.851 20.953 1.00 96.94 758 ALA A CA 1
ATOM 5965 C C . ALA A 1 758 ? -11.535 -4.802 21.463 1.00 96.94 758 ALA A C 1
ATOM 5967 O O . ALA A 1 758 ? -12.693 -5.142 21.700 1.00 96.94 758 ALA A O 1
ATOM 5968 N N . ALA A 1 759 ? -11.124 -3.543 21.656 1.00 97.50 759 ALA A N 1
ATOM 5969 C CA . ALA A 1 759 ? -12.017 -2.450 22.047 1.00 97.50 759 ALA A CA 1
ATOM 5970 C C . ALA A 1 759 ? -12.929 -2.011 20.890 1.00 97.50 759 ALA A C 1
ATOM 5972 O O . ALA A 1 759 ? -14.134 -1.877 21.090 1.00 97.50 759 ALA A O 1
ATOM 5973 N N . ALA A 1 760 ? -12.399 -1.888 19.669 1.00 97.00 760 ALA A N 1
ATOM 5974 C CA . ALA A 1 760 ? -13.188 -1.585 18.474 1.00 97.00 760 ALA A CA 1
ATOM 5975 C C . ALA A 1 760 ? -14.284 -2.639 18.228 1.00 97.00 760 ALA A C 1
ATOM 5977 O O . ALA A 1 760 ? -15.430 -2.287 17.952 1.00 97.00 760 ALA A O 1
ATOM 5978 N N . GLN A 1 761 ? -13.970 -3.925 18.427 1.00 95.12 761 GLN A N 1
ATOM 5979 C CA . GLN A 1 761 ? -14.955 -5.011 18.368 1.00 95.12 761 GLN A CA 1
ATOM 5980 C C . GLN A 1 761 ? -16.081 -4.858 19.409 1.00 95.12 761 GLN A C 1
ATOM 5982 O O . GLN A 1 761 ? -17.235 -5.132 19.085 1.00 95.12 761 GLN A O 1
ATOM 5987 N N . ARG A 1 762 ? -15.785 -4.397 20.635 1.00 95.12 762 ARG A N 1
ATOM 5988 C CA . ARG A 1 762 ? -16.809 -4.164 21.674 1.00 95.12 762 ARG A CA 1
ATOM 5989 C C . ARG A 1 762 ? -17.663 -2.934 21.372 1.00 95.12 762 ARG A C 1
ATOM 5991 O O . ARG A 1 762 ? -18.882 -3.060 21.325 1.00 95.12 762 ARG A O 1
ATOM 5998 N N . LEU A 1 763 ? -17.044 -1.800 21.037 1.00 94.19 763 LEU A N 1
ATOM 5999 C CA . LEU A 1 763 ? -17.754 -0.582 20.619 1.00 94.19 763 LEU A CA 1
ATOM 6000 C C . LEU A 1 763 ? -18.726 -0.857 19.457 1.00 94.19 763 LEU A C 1
ATOM 6002 O O . LEU A 1 763 ? -19.871 -0.414 19.480 1.00 94.19 763 LEU A O 1
ATOM 6006 N N . LYS A 1 764 ? -18.313 -1.666 18.475 1.00 89.88 764 LYS A N 1
ATOM 6007 C CA . LYS A 1 764 ? -19.145 -2.084 17.337 1.00 89.88 764 LYS A CA 1
ATOM 6008 C C . LYS A 1 764 ? -20.366 -2.924 17.745 1.00 89.88 764 LYS A C 1
ATOM 6010 O O . LYS A 1 764 ? -21.435 -2.751 17.158 1.00 89.88 764 LYS A O 1
ATOM 6015 N N . LEU A 1 765 ? -20.242 -3.786 18.760 1.00 88.94 765 LEU A N 1
ATOM 6016 C CA . LEU A 1 765 ? -21.369 -4.540 19.341 1.00 88.94 765 LEU A CA 1
ATOM 6017 C C . LEU A 1 765 ? -22.341 -3.639 20.122 1.00 88.94 765 LEU A C 1
ATOM 6019 O O . LEU A 1 765 ? -23.532 -3.932 20.172 1.00 88.94 765 LEU A O 1
ATOM 6023 N N . GLU A 1 766 ? -21.854 -2.531 20.679 1.00 87.12 766 GLU A N 1
ATOM 6024 C CA . GLU A 1 766 ? -22.649 -1.514 21.386 1.00 87.12 766 GLU A CA 1
ATOM 6025 C C . GLU A 1 766 ? -23.235 -0.429 20.461 1.00 87.12 766 GLU A C 1
ATOM 6027 O O . GLU A 1 766 ? -23.821 0.543 20.932 1.00 87.12 766 GLU A O 1
ATOM 6032 N N . HIS A 1 767 ? -23.091 -0.587 19.140 1.00 83.25 767 HIS A N 1
ATOM 6033 C CA . HIS A 1 767 ? -23.466 0.390 18.106 1.00 83.25 767 HIS A CA 1
ATOM 6034 C C . HIS A 1 767 ? -22.654 1.706 18.106 1.00 83.25 767 HIS A C 1
ATOM 6036 O O . HIS A 1 767 ? -23.001 2.648 17.392 1.00 83.25 767 HIS A O 1
ATOM 6042 N N . HIS A 1 768 ? -21.521 1.751 18.809 1.00 83.62 768 HIS A N 1
ATOM 6043 C CA . HIS A 1 768 ? -20.527 2.831 18.792 1.00 83.62 768 HIS A CA 1
ATOM 6044 C C . HIS A 1 768 ? -19.468 2.629 17.684 1.00 83.62 768 HIS A C 1
ATOM 6046 O O . HIS A 1 768 ? -18.264 2.675 17.934 1.00 83.62 768 HIS A O 1
ATOM 6052 N N . ALA A 1 769 ? -19.911 2.364 16.451 1.00 83.12 769 ALA A N 1
ATOM 6053 C CA . ALA A 1 769 ? -19.024 2.201 15.292 1.00 83.12 769 ALA A CA 1
ATOM 6054 C C . ALA A 1 769 ? -18.269 3.503 14.939 1.00 83.12 769 ALA A C 1
ATOM 6056 O O . ALA A 1 769 ? -18.733 4.604 15.245 1.00 83.12 769 ALA A O 1
ATOM 6057 N N . LEU A 1 770 ? -17.120 3.382 14.265 1.00 90.00 770 LEU A N 1
ATOM 6058 C CA . LEU A 1 770 ? -16.324 4.518 13.781 1.00 90.00 770 LEU A CA 1
ATOM 6059 C C . LEU A 1 770 ? -17.059 5.221 12.635 1.00 90.00 770 LEU A C 1
ATOM 6061 O O . LEU A 1 770 ? -17.114 6.450 12.579 1.00 90.00 770 LEU A O 1
ATOM 6065 N N . ALA A 1 771 ? -17.625 4.437 11.718 1.00 87.25 771 ALA A N 1
ATOM 6066 C CA . ALA A 1 771 ? -18.262 4.950 10.515 1.00 87.25 771 ALA A CA 1
ATOM 6067 C C . ALA A 1 771 ? -19.776 5.156 10.684 1.00 87.25 771 ALA A C 1
ATOM 6069 O O . ALA A 1 771 ? -20.513 4.251 11.078 1.00 87.25 771 ALA A O 1
ATOM 6070 N N . ILE A 1 772 ? -20.270 6.335 10.296 1.00 93.25 772 ILE A N 1
ATOM 6071 C CA . ILE A 1 772 ? -21.709 6.624 10.260 1.00 93.25 772 ILE A CA 1
ATOM 6072 C C . ILE A 1 772 ? -22.345 6.021 9.004 1.00 93.25 772 ILE A C 1
ATOM 6074 O O . ILE A 1 772 ? -21.744 6.038 7.928 1.00 93.25 772 ILE A O 1
ATOM 6078 N N . ARG A 1 773 ? -23.588 5.535 9.099 1.00 91.81 773 ARG A N 1
ATOM 6079 C CA . ARG A 1 773 ? -24.361 5.169 7.903 1.00 91.81 773 ARG A CA 1
ATOM 6080 C C . ARG A 1 773 ? -24.884 6.415 7.195 1.00 91.81 773 ARG A C 1
ATOM 6082 O O . ARG A 1 773 ? -25.487 7.287 7.819 1.00 91.81 773 ARG A O 1
ATOM 6089 N N . VAL A 1 774 ? -24.649 6.482 5.887 1.00 91.00 774 VAL A N 1
ATOM 6090 C CA . VAL A 1 774 ? -25.134 7.543 4.988 1.00 91.00 774 VAL A CA 1
ATOM 6091 C C . VAL A 1 774 ? -26.168 7.037 3.976 1.00 91.00 774 VAL A C 1
ATOM 6093 O O . VAL A 1 774 ? -26.872 7.852 3.377 1.00 91.00 774 VAL A O 1
ATOM 6096 N N . HIS A 1 775 ? -26.316 5.715 3.844 1.00 80.69 775 HIS A N 1
ATOM 6097 C CA . HIS A 1 775 ? -27.532 5.060 3.367 1.00 80.69 775 HIS A CA 1
ATOM 6098 C C . HIS A 1 775 ? -27.847 3.843 4.240 1.00 80.69 775 HIS A C 1
ATOM 6100 O O . HIS A 1 775 ? -26.882 3.118 4.581 1.00 80.69 775 HIS A O 1
#

pLDDT: mean 80.6, std 21.48, range [21.12, 98.81]

Mean predicted aligned error: 17.3 Å